Protein AF-0000000067029270 (afdb_homodimer)

InterPro domains:
  IPR000101 Gamma-glutamyltranspeptidase [PTHR11686] (20-562)
  IPR029055 Nucleophile aminohydrolases, N-terminal [SSF56235] (19-559)
  IPR043137 Gamma-glutamyltranspeptidase, small subunit, C-terminal domain [G3DSA:3.60.20.40] (369-568)
  IPR043138 Gamma-glutamyltranspeptidase, large subunit [G3DSA:1.10.246.130] (261-366)

Foldseek 3Di:
DAPQPPVQFFDFDDFDPFDKDWFFFKWKFWLFAVLLVLLQVCLVLVKAQLLSVLLSLCQCCVQVVQWFHQQFWKKKWWADLVVLAIKIWGQGFFAAQPDDQAVCVVPLLLLFAALQLFTAHRHVQSSVVSCVPPIDVSDALLSSNVVSLVLLAVFHFHFQQNQVLQQVCFVVLLVDPQSCLQQDPVVRGGDHGGDTRRLNLQSVLSVVCSPDPCNLCCCLPHPVLVLVQVVSVVTPYDHHSCSSNPDDIDMDRHFQWAQPLAPQKIKTWHAPLELQLLLVLLSNLLSVVFYAAPALCCVGRPLQSVLSSQLSQQLSLLCNLQAFFCVQRVVNRVSSNVSSDPVVSVVSNVLRDLADDPLVSSPHPLADFQWWFRKMWMWIAHSSQMIMTMIGGLTGRLANSGARPRRRRRHHSQSSRAAHAPDADPQGGGHRPNRGHDGGTGGRFHWNFMWMARNVSSHTFKGKFWHGTVCGSQLGNQLVNSCRRNVDASSVSNSGWTFHDSSPPQATETEPSPRPVSVVCCCVRHVHHYDYDPLHGTKMWMWGADPVRIIITTTHCSSRNSIDMHDD/DACQPPVQFFDFDDFDPFDKDWFFFKWKFWLFAVLLVLLQVCLVLVKAQLLSVLLSLCQCCVQVVQWFHQQFWKKKWWADLVVLAIKIWGQGFFAAQPDDQAPCVPPLLLLFAALQLFTAHRHVQSSVVSCVPPIDVSDALLSSNVVSLVLLAVFHFHFQQNQVLQQVCFVVLLVDPQNCLQQDPVVRGGDHGGDTRRLNLQSVLSVVCSPDPDNLCCCLPHDVLVLVQVVSVVTPYDHHSCSSNPDDIDMDRHFQWAQPLAPQKIKTWHAPLELQLLLVLLSSLLSVVFYAAPALCCVGRPLQSVLSSQLSQQLSLLCNLQAFFCVQRVVNRVSSNVSSDPVVSVVSNVLRDLADDPLVSSPHDLADFQWWFRKMWMWIAHSSQMIMIMIGGLTGRLANSGARPRRRRRHHSQSSRAAHAPDADPQGGGHRPNRGHDGGTGGRFHWNFMWMARNVSSHTFKGKFWHGTVCGSQLGNQLVNSCRRHVDDSSVSNSGWTFHDSSPPQATETEPSPRPVSVVCCCPRHVHHYDYDPLHGTKMWMWGADPVRIIITTTHCSSRNSIDMHDD

Nearest PDB structures (foldseek):
  2e0w-assembly1_A  TM=8.957E-01  e=1.483E-41  Escherichia coli K-12
  4y23-assembly1_A  TM=8.774E-01  e=9.372E-40  Bacillus licheniformis
  2i3o-assembly2_C  TM=8.780E-01  e=7.517E-32  Thermoplasma acidophilum
  2nlz-assembly1_A  TM=8.858E-01  e=1.171E-30  Halalkalibacterium halodurans
  2i3o-assembly2_D  TM=8.518E-01  e=7.932E-32  Thermoplasma acidophilum

Structure (mmCIF, N/CA/C/O backbone):
data_AF-0000000067029270-model_v1
#
loop_
_entity.id
_entity.type
_entity.pdbx_description
1 polymer 'Gamma-glutamyltranspeptidase 1'
#
loop_
_atom_site.group_PDB
_atom_site.id
_atom_site.type_symbol
_atom_site.label_atom_id
_atom_site.label_alt_id
_atom_site.label_comp_id
_atom_site.label_asym_id
_atom_site.label_entity_id
_atom_site.label_seq_id
_atom_site.pdbx_PDB_ins_code
_atom_site.Cartn_x
_atom_site.Cartn_y
_atom_site.Cartn_z
_atom_site.occupancy
_atom_site.B_iso_or_equiv
_atom_site.auth_seq_id
_atom_site.auth_comp_id
_atom_site.auth_asym_id
_atom_site.auth_atom_id
_atom_site.pdbx_PDB_model_num
ATOM 1 N N . MET A 1 1 ? -2.674 31.812 -30.766 1 21.86 1 MET A N 1
ATOM 2 C CA . MET A 1 1 ? -3.697 30.766 -30.719 1 21.86 1 MET A CA 1
ATOM 3 C C . MET A 1 1 ? -3.242 29.594 -29.859 1 21.86 1 MET A C 1
ATOM 5 O O . MET A 1 1 ? -2.211 28.984 -30.125 1 21.86 1 MET A O 1
ATOM 9 N N . VAL A 1 2 ? -3.604 29.578 -28.578 1 36.03 2 VAL A N 1
ATOM 10 C CA . VAL A 1 2 ? -3.303 28.578 -27.562 1 36.03 2 VAL A CA 1
ATOM 11 C C . VAL A 1 2 ? -3.686 27.188 -28.094 1 36.03 2 VAL A C 1
ATOM 13 O O . VAL A 1 2 ? -4.801 26.984 -28.562 1 36.03 2 VAL A O 1
ATOM 16 N N . GLN A 1 3 ? -2.807 26.406 -28.375 1 36.28 3 GLN A N 1
ATOM 17 C CA . GLN A 1 3 ? -3.107 25.047 -28.844 1 36.28 3 GLN A CA 1
ATOM 18 C C . GLN A 1 3 ? -3.957 24.297 -27.812 1 36.28 3 GLN A C 1
ATOM 20 O O . GLN A 1 3 ? -3.479 23.969 -26.734 1 36.28 3 GLN A O 1
ATOM 25 N N . GLN A 1 4 ? -5.168 24.734 -27.547 1 43.62 4 GLN A N 1
ATOM 26 C CA . GLN A 1 4 ? -6.145 23.891 -26.875 1 43.62 4 GLN A CA 1
ATOM 27 C C . GLN A 1 4 ? -6.348 22.578 -27.625 1 43.62 4 GLN A C 1
ATOM 29 O O . GLN A 1 4 ? -6.191 22.516 -28.844 1 43.62 4 GLN A O 1
ATOM 34 N N . ASP A 1 5 ? -6.367 21.594 -26.812 1 54.34 5 ASP A N 1
ATOM 35 C CA . ASP A 1 5 ? -6.773 20.359 -27.484 1 54.34 5 ASP A CA 1
ATOM 36 C C . ASP A 1 5 ? -8.078 20.547 -28.25 1 54.34 5 ASP A C 1
ATOM 38 O O . ASP A 1 5 ? -8.812 21.516 -28 1 54.34 5 ASP A O 1
ATOM 42 N N . THR A 1 6 ? -8.344 19.844 -29.219 1 51.47 6 THR A N 1
ATOM 43 C CA . THR A 1 6 ? -9.469 19.969 -30.141 1 51.47 6 THR A CA 1
ATOM 44 C C . THR A 1 6 ? -10.781 20.109 -29.375 1 51.47 6 THR A C 1
ATOM 46 O O . THR A 1 6 ? -11.719 20.75 -29.844 1 51.47 6 THR A O 1
ATOM 49 N N . ASP A 1 7 ? -10.789 19.672 -28.109 1 62.06 7 ASP A N 1
ATOM 50 C CA . ASP A 1 7 ? -12.07 19.75 -27.406 1 62.06 7 ASP A CA 1
ATOM 51 C C . ASP A 1 7 ? -12.078 20.906 -26.422 1 62.06 7 ASP A C 1
ATOM 53 O O . ASP A 1 7 ? -12.984 21 -25.578 1 62.06 7 ASP A O 1
ATOM 57 N N . GLY A 1 8 ? -11.109 21.812 -26.453 1 69.69 8 GLY A N 1
ATOM 58 C CA . GLY A 1 8 ? -11.086 22.984 -25.594 1 69.69 8 GLY A CA 1
ATOM 59 C C . GLY A 1 8 ? -10.453 22.719 -24.25 1 69.69 8 GLY A C 1
ATOM 60 O O . GLY A 1 8 ? -10.414 23.609 -23.391 1 69.69 8 GLY A O 1
ATOM 61 N N . THR A 1 9 ? -10.008 21.5 -24.094 1 76.94 9 THR A N 1
ATOM 62 C CA . THR A 1 9 ? -9.344 21.172 -22.828 1 76.94 9 THR A CA 1
ATOM 63 C C . THR A 1 9 ? -7.852 21.484 -22.906 1 76.94 9 THR A C 1
ATOM 65 O O . THR A 1 9 ? -7.227 21.328 -23.953 1 76.94 9 THR A O 1
ATOM 68 N N . TYR A 1 10 ? -7.391 22.125 -21.688 1 90.44 10 TYR A N 1
ATOM 69 C CA . TYR A 1 10 ? -5.953 22.344 -21.594 1 90.44 10 TYR A CA 1
ATOM 70 C C . TYR A 1 10 ? -5.207 21.031 -21.406 1 90.44 10 TYR A C 1
ATOM 72 O O . TYR A 1 10 ? -5.82 20 -21.172 1 90.44 10 TYR A O 1
ATOM 80 N N . LYS A 1 11 ? -3.904 21.078 -21.703 1 85.81 11 LYS A N 1
ATOM 81 C CA . LYS A 1 11 ? -3.07 19.891 -21.531 1 85.81 11 LYS A CA 1
ATOM 82 C C . LYS A 1 11 ? -2.631 19.734 -20.078 1 85.81 11 LYS A C 1
ATOM 84 O O . LYS A 1 11 ? -1.578 20.234 -19.672 1 85.81 11 LYS A O 1
ATOM 89 N N . TRP A 1 12 ? -3.398 19.016 -19.281 1 89.88 12 TRP A N 1
ATOM 90 C CA . TRP A 1 12 ? -3.082 18.766 -17.891 1 89.88 12 TRP A CA 1
ATOM 91 C C . TRP A 1 12 ? -2.158 17.562 -17.734 1 89.88 12 TRP A C 1
ATOM 93 O O . TRP A 1 12 ? -2.053 16.734 -18.656 1 89.88 12 TRP A O 1
ATOM 103 N N . ALA A 1 13 ? -1.512 17.438 -16.641 1 85.12 13 ALA A N 1
ATOM 104 C CA . ALA A 1 13 ? -0.666 16.281 -16.359 1 85.12 13 ALA A CA 1
ATOM 105 C C . ALA A 1 13 ? -1.507 15.016 -16.172 1 85.12 13 ALA A C 1
ATOM 107 O O . ALA A 1 13 ? -2.619 15.078 -15.641 1 85.12 13 ALA A O 1
ATOM 108 N N . PRO A 1 14 ? -0.957 13.859 -16.625 1 83.44 14 PRO A N 1
ATOM 109 C CA . PRO A 1 14 ? -1.654 12.602 -16.359 1 83.44 14 PRO A CA 1
ATOM 110 C C . PRO A 1 14 ? -1.706 12.25 -14.875 1 83.44 14 PRO A C 1
ATOM 112 O O . PRO A 1 14 ? -0.956 12.82 -14.078 1 83.44 14 PRO A O 1
ATOM 115 N N . PRO A 1 15 ? -2.605 11.344 -14.531 1 83.62 15 PRO A N 1
ATOM 116 C CA . PRO A 1 15 ? -2.676 10.906 -13.133 1 83.62 15 PRO A CA 1
ATOM 117 C C . PRO A 1 15 ? -1.371 10.289 -12.641 1 83.62 15 PRO A C 1
ATOM 119 O O . PRO A 1 15 ? -0.648 9.656 -13.422 1 83.62 15 PRO A O 1
ATOM 122 N N . SER A 1 16 ? -1.121 10.484 -11.406 1 88.88 16 SER A N 1
ATOM 123 C CA . SER A 1 16 ? 0.044 9.867 -10.781 1 88.88 16 SER A CA 1
ATOM 124 C C . SER A 1 16 ? -0.149 8.359 -10.617 1 88.88 16 SER A C 1
ATOM 126 O O . SER A 1 16 ? -1.206 7.824 -10.961 1 88.88 16 SER A O 1
ATOM 128 N N . ASN A 1 17 ? 0.905 7.703 -10.109 1 86.88 17 ASN A N 1
ATOM 129 C CA . ASN A 1 17 ? 0.841 6.27 -9.844 1 86.88 17 ASN A CA 1
ATOM 130 C C . ASN A 1 17 ? 0.479 5.992 -8.383 1 86.88 17 ASN A C 1
ATOM 132 O O . ASN A 1 17 ? 0.71 4.891 -7.883 1 86.88 17 ASN A O 1
ATOM 136 N N . SER A 1 18 ? -0.087 7.043 -7.754 1 89.44 18 SER A N 1
ATOM 137 C CA . SER A 1 18 ? -0.471 6.84 -6.359 1 89.44 18 SER A CA 1
ATOM 138 C C . SER A 1 18 ? -1.625 5.848 -6.242 1 89.44 18 SER A C 1
ATOM 140 O O . SER A 1 18 ? -2.355 5.621 -7.211 1 89.44 18 SER A O 1
ATOM 142 N N . TYR A 1 19 ? -1.754 5.309 -5.062 1 90.44 19 TYR A N 1
ATOM 143 C CA . TYR A 1 19 ? -2.75 4.277 -4.793 1 90.44 19 TYR A CA 1
ATOM 144 C C . TYR A 1 19 ? -4.055 4.895 -4.305 1 90.44 19 TYR A C 1
ATOM 146 O O . TYR A 1 19 ? -4.07 5.629 -3.314 1 90.44 19 TYR A O 1
ATOM 154 N N . MET A 1 20 ? -5.117 4.742 -4.98 1 94.12 20 MET A N 1
ATOM 155 C CA . MET A 1 20 ? -6.434 4.992 -4.391 1 94.12 20 MET A CA 1
ATOM 156 C C . MET A 1 20 ? -7.055 3.693 -3.889 1 94.12 20 MET A C 1
ATOM 158 O O . MET A 1 20 ? -7.465 2.846 -4.688 1 94.12 20 MET A O 1
ATOM 162 N N . ALA A 1 21 ? -7.188 3.555 -2.652 1 96.56 21 ALA A N 1
ATOM 163 C CA . ALA A 1 21 ? -7.73 2.346 -2.041 1 96.56 21 ALA A CA 1
ATOM 164 C C . ALA A 1 21 ? -9.242 2.457 -1.856 1 96.56 21 ALA A C 1
ATOM 166 O O . ALA A 1 21 ? -9.789 3.562 -1.813 1 96.56 21 ALA A O 1
ATOM 167 N N . LYS A 1 22 ? -9.859 1.375 -1.856 1 96.44 22 LYS A N 1
ATOM 168 C CA . LYS A 1 22 ? -11.281 1.247 -1.54 1 96.44 22 LYS A CA 1
ATOM 169 C C . LYS A 1 22 ? -11.5 0.257 -0.4 1 96.44 22 LYS A C 1
ATOM 171 O O . LYS A 1 22 ? -11.047 -0.886 -0.466 1 96.44 22 LYS A O 1
ATOM 176 N N . TYR A 1 23 ? -12.117 0.685 0.65 1 97.94 23 TYR A N 1
ATOM 177 C CA . TYR A 1 23 ? -12.422 -0.152 1.805 1 97.94 23 TYR A CA 1
ATOM 178 C C . TYR A 1 23 ? -13.906 -0.086 2.146 1 97.94 23 TYR A C 1
ATOM 180 O O . TYR A 1 23 ? -14.648 0.72 1.576 1 97.94 23 TYR A O 1
ATOM 188 N N . LYS A 1 24 ? -14.336 -0.921 3.143 1 97.5 24 LYS A N 1
ATOM 189 C CA . LYS A 1 24 ? -15.75 -0.97 3.488 1 97.5 24 LYS A CA 1
ATOM 190 C C . LYS A 1 24 ? -15.984 -0.525 4.93 1 97.5 24 LYS A C 1
ATOM 192 O O . LYS A 1 24 ? -17.047 -0.009 5.262 1 97.5 24 LYS A O 1
ATOM 197 N N . ARG A 1 25 ? -14.938 -0.684 5.785 1 97.88 25 ARG A N 1
ATOM 198 C CA . ARG A 1 25 ? -15.266 -0.567 7.199 1 97.88 25 ARG A CA 1
ATOM 199 C C . ARG A 1 25 ? -14.391 0.474 7.883 1 97.88 25 ARG A C 1
ATOM 201 O O . ARG A 1 25 ? -14.852 1.216 8.75 1 97.88 25 ARG A O 1
ATOM 208 N N . ALA A 1 26 ? -13.156 0.494 7.621 1 98.62 26 ALA A N 1
ATOM 209 C CA . ALA A 1 26 ? -12.195 1.379 8.273 1 98.62 26 ALA A CA 1
ATOM 210 C C . ALA A 1 26 ? -11.047 1.724 7.328 1 98.62 26 ALA A C 1
ATOM 212 O O . ALA A 1 26 ? -10.734 0.961 6.41 1 98.62 26 ALA A O 1
ATOM 213 N N . ALA A 1 27 ? -10.461 2.844 7.582 1 98.75 27 ALA A N 1
ATOM 214 C CA . ALA A 1 27 ? -9.375 3.289 6.719 1 98.75 27 ALA A CA 1
ATOM 215 C C . ALA A 1 27 ? -8.469 4.285 7.441 1 98.75 27 ALA A C 1
ATOM 217 O O . ALA A 1 27 ? -8.914 4.996 8.344 1 98.75 27 ALA A O 1
ATOM 218 N N . ILE A 1 28 ? -7.258 4.309 7.023 1 98.81 28 ILE A N 1
ATOM 219 C CA . ILE A 1 28 ? -6.285 5.266 7.539 1 98.81 28 ILE A CA 1
ATOM 220 C C . ILE A 1 28 ? -5.273 5.609 6.449 1 98.81 28 ILE A C 1
ATOM 222 O O . ILE A 1 28 ? -4.914 4.754 5.637 1 98.81 28 ILE A O 1
ATOM 226 N N . THR A 1 29 ? -4.895 6.801 6.348 1 98.75 29 THR A N 1
ATOM 227 C CA . THR A 1 29 ? -3.805 7.266 5.496 1 98.75 29 THR A CA 1
ATOM 228 C C . THR A 1 29 ? -2.943 8.289 6.23 1 98.75 29 THR A C 1
ATOM 230 O O . THR A 1 29 ? -3.447 9.055 7.059 1 98.75 29 THR A O 1
ATOM 233 N N . SER A 1 30 ? -1.675 8.258 6.004 1 98.38 30 SER A N 1
ATOM 234 C CA . SER A 1 30 ? -0.712 9.164 6.621 1 98.38 30 SER A CA 1
ATOM 235 C C . SER A 1 30 ? 0.415 9.516 5.656 1 98.38 30 SER A C 1
ATOM 237 O O . SER A 1 30 ? 0.453 9.008 4.531 1 98.38 30 SER A O 1
ATOM 239 N N . ASP A 1 31 ? 1.355 10.305 6.125 1 97.5 31 ASP A N 1
ATOM 240 C CA . ASP A 1 31 ? 2.447 10.828 5.312 1 97.5 31 ASP A CA 1
ATOM 241 C C . ASP A 1 31 ? 3.51 9.758 5.059 1 97.5 31 ASP A C 1
ATOM 243 O O . ASP A 1 31 ? 4.543 10.039 4.449 1 97.5 31 ASP A O 1
ATOM 247 N N . HIS A 1 32 ? 3.309 8.586 5.504 1 97.75 32 HIS A N 1
ATOM 248 C CA . HIS A 1 32 ? 4.23 7.484 5.262 1 97.75 32 HIS A CA 1
ATOM 249 C C . HIS A 1 32 ? 3.492 6.148 5.223 1 97.75 32 HIS A C 1
ATOM 251 O O . HIS A 1 32 ? 2.734 5.828 6.137 1 97.75 32 HIS A O 1
ATOM 257 N N . GLY A 1 33 ? 3.807 5.328 4.199 1 97.06 33 GLY A N 1
ATOM 258 C CA . GLY A 1 33 ? 3.09 4.078 4.012 1 97.06 33 GLY A CA 1
ATOM 259 C C . GLY A 1 33 ? 3.223 3.127 5.184 1 97.06 33 GLY A C 1
ATOM 260 O O . GLY A 1 33 ? 2.242 2.512 5.609 1 97.06 33 GLY A O 1
ATOM 261 N N . ILE A 1 34 ? 4.352 2.967 5.766 1 98.19 34 ILE A N 1
ATOM 262 C CA . ILE A 1 34 ? 4.605 2.086 6.898 1 98.19 34 ILE A CA 1
ATOM 263 C C . ILE A 1 34 ? 3.746 2.514 8.086 1 98.19 34 ILE A C 1
ATOM 265 O O . ILE A 1 34 ? 3.244 1.67 8.836 1 98.19 34 ILE A O 1
ATOM 269 N N . CYS A 1 35 ? 3.572 3.822 8.234 1 98.75 35 CYS A N 1
ATOM 270 C CA . CYS A 1 35 ? 2.797 4.34 9.359 1 98.75 35 CYS A CA 1
ATOM 271 C C . CYS A 1 35 ? 1.308 4.082 9.156 1 98.75 35 CYS A C 1
ATOM 273 O O . CYS A 1 35 ? 0.576 3.859 10.125 1 98.75 35 CYS A O 1
ATOM 275 N N . SER A 1 36 ? 0.847 4.121 7.898 1 98.56 36 SER A N 1
ATOM 276 C CA . SER A 1 36 ? -0.518 3.693 7.605 1 98.56 36 SER A CA 1
ATOM 277 C C . SER A 1 36 ? -0.715 2.217 7.934 1 98.56 36 SER A C 1
ATOM 279 O O . SER A 1 36 ? -1.764 1.824 8.453 1 98.56 36 SER A O 1
ATOM 281 N N . ASP A 1 37 ? 0.318 1.405 7.633 1 98 37 ASP A N 1
ATOM 282 C CA . ASP A 1 37 ? 0.257 -0.018 7.949 1 98 37 ASP A CA 1
ATOM 283 C C . ASP A 1 37 ? 0.122 -0.24 9.453 1 98 37 ASP A C 1
ATOM 285 O O . ASP A 1 37 ? -0.625 -1.115 9.891 1 98 37 ASP A O 1
ATOM 289 N N . PHE A 1 38 ? 0.89 0.526 10.219 1 98.62 38 PHE A N 1
ATOM 290 C CA . PHE A 1 38 ? 0.808 0.393 11.664 1 98.62 38 PHE A CA 1
ATOM 291 C C . PHE A 1 38 ? -0.587 0.75 12.164 1 98.62 38 PHE A C 1
ATOM 293 O O . PHE A 1 38 ? -1.146 0.05 13.016 1 98.62 38 PHE A O 1
ATOM 300 N N . GLY A 1 39 ? -1.114 1.86 11.633 1 98.81 39 GLY A N 1
ATOM 301 C CA . GLY A 1 39 ? -2.477 2.227 11.984 1 98.81 39 GLY A CA 1
ATOM 302 C C . GLY A 1 39 ? -3.49 1.147 11.648 1 98.81 39 GLY A C 1
ATOM 303 O O . GLY A 1 39 ? -4.379 0.85 12.445 1 98.81 39 GLY A O 1
ATOM 304 N N . ARG A 1 40 ? -3.4 0.562 10.477 1 98.44 40 ARG A N 1
ATOM 305 C CA . ARG A 1 40 ? -4.289 -0.528 10.086 1 98.44 40 ARG A CA 1
ATOM 306 C C . ARG A 1 40 ? -4.191 -1.692 11.07 1 98.44 40 ARG A C 1
ATOM 308 O O . ARG A 1 40 ? -5.203 -2.314 11.406 1 98.44 40 ARG A O 1
ATOM 315 N N . GLY A 1 41 ? -2.93 -2.037 11.406 1 98.12 41 GLY A N 1
ATOM 316 C CA . GLY A 1 41 ? -2.742 -3.111 12.367 1 98.12 41 GLY A CA 1
ATOM 317 C C . GLY A 1 41 ? -3.525 -2.908 13.648 1 98.12 41 GLY A C 1
ATOM 318 O O . GLY A 1 41 ? -4.109 -3.854 14.18 1 98.12 41 GLY A O 1
ATOM 319 N N . ILE A 1 42 ? -3.557 -1.689 14.117 1 98.75 42 ILE A N 1
ATOM 320 C CA . ILE A 1 42 ? -4.273 -1.357 15.344 1 98.75 42 ILE A CA 1
ATOM 321 C C . ILE A 1 42 ? -5.777 -1.474 15.109 1 98.75 42 ILE A C 1
ATOM 323 O O . ILE A 1 42 ? -6.512 -1.96 15.977 1 98.75 42 ILE A O 1
ATOM 327 N N . LEU A 1 43 ? -6.254 -1.003 13.953 1 98.62 43 LEU A N 1
ATOM 328 C CA . LEU A 1 43 ? -7.668 -1.131 13.617 1 98.62 43 LEU A CA 1
ATOM 329 C C . LEU A 1 43 ? -8.094 -2.596 13.602 1 98.62 43 LEU A C 1
ATOM 331 O O . LEU A 1 43 ? -9.164 -2.939 14.117 1 98.62 43 LEU A O 1
ATOM 335 N N . LEU A 1 44 ? -7.254 -3.48 13.07 1 97.56 44 LEU A N 1
ATOM 336 C CA . LEU A 1 44 ? -7.562 -4.902 12.961 1 97.56 44 LEU A CA 1
ATOM 337 C C . LEU A 1 44 ? -7.574 -5.562 14.336 1 97.56 44 LEU A C 1
ATOM 339 O O . LEU A 1 44 ? -8.25 -6.574 14.539 1 97.56 44 LEU A O 1
ATOM 343 N N . LYS A 1 45 ? -6.875 -4.977 15.281 1 97.12 45 LYS A N 1
ATOM 344 C CA . LYS A 1 45 ? -6.84 -5.488 16.656 1 97.12 45 LYS A CA 1
ATOM 345 C C . LYS A 1 45 ? -8.047 -5 17.453 1 97.12 45 LYS A C 1
ATOM 347 O O . LYS A 1 45 ? -8.172 -5.305 18.641 1 97.12 45 LYS A O 1
ATOM 352 N N . GLY A 1 46 ? -8.852 -4.164 16.844 1 97 46 GLY A N 1
ATOM 353 C CA . GLY A 1 46 ? -10.047 -3.678 17.5 1 97 46 GLY A CA 1
ATOM 354 C C . GLY A 1 46 ? -9.898 -2.271 18.047 1 97 46 GLY A C 1
ATOM 355 O O . GLY A 1 46 ? -10.797 -1.76 18.719 1 97 46 GLY A O 1
ATOM 356 N N . GLY A 1 47 ? -8.789 -1.594 17.75 1 98.5 47 GLY A N 1
ATOM 357 C CA . GLY A 1 47 ? -8.625 -0.204 18.141 1 98.5 47 GLY A CA 1
ATOM 358 C C . GLY A 1 47 ? -9.531 0.744 17.391 1 98.5 47 GLY A C 1
ATOM 359 O O . GLY A 1 47 ? -9.992 0.423 16.281 1 98.5 47 GLY A O 1
ATOM 360 N N . ASN A 1 48 ? -9.781 1.895 18 1 98.75 48 ASN A N 1
ATOM 361 C CA . ASN A 1 48 ? -10.578 2.908 17.328 1 98.75 48 ASN A CA 1
ATOM 362 C C . ASN A 1 48 ? -9.711 3.893 16.547 1 98.75 48 ASN A C 1
ATOM 364 O O . ASN A 1 48 ? -8.508 3.66 16.375 1 98.75 48 ASN A O 1
ATOM 368 N N . ALA A 1 49 ? -10.297 4.918 16.016 1 98.94 49 ALA A N 1
ATOM 369 C CA . ALA A 1 49 ? -9.602 5.898 15.188 1 98.94 49 ALA A CA 1
ATOM 370 C C . ALA A 1 49 ? -8.484 6.586 15.969 1 98.94 49 ALA A C 1
ATOM 372 O O . ALA A 1 49 ? -7.438 6.918 15.406 1 98.94 49 ALA A O 1
ATOM 373 N N . ILE A 1 50 ? -8.68 6.805 17.266 1 98.94 50 ILE A N 1
ATOM 374 C CA . ILE A 1 50 ? -7.668 7.445 18.109 1 98.94 50 ILE A CA 1
ATOM 375 C C . ILE A 1 50 ? -6.449 6.535 18.234 1 98.94 50 ILE A C 1
ATOM 377 O O . ILE A 1 50 ? -5.32 6.969 18 1 98.94 50 ILE A O 1
ATOM 381 N N . ASP A 1 51 ? -6.684 5.258 18.578 1 98.94 51 ASP A N 1
ATOM 382 C CA . ASP A 1 51 ? -5.594 4.301 18.766 1 98.94 51 ASP A CA 1
ATOM 383 C C . ASP A 1 51 ? -4.746 4.191 17.5 1 98.94 51 ASP A C 1
ATOM 385 O O . ASP A 1 51 ? -3.516 4.211 17.562 1 98.94 51 ASP A O 1
ATOM 389 N N . ALA A 1 52 ? -5.461 4.035 16.406 1 98.94 52 ALA A N 1
ATOM 390 C CA . ALA A 1 52 ? -4.777 3.875 15.125 1 98.94 52 ALA A CA 1
ATOM 391 C C . ALA A 1 52 ? -3.971 5.121 14.773 1 98.94 52 ALA A C 1
ATOM 393 O O . ALA A 1 52 ? -2.85 5.023 14.266 1 98.94 52 ALA A O 1
ATOM 394 N N . THR A 1 53 ? -4.527 6.309 14.977 1 98.94 53 THR A N 1
ATOM 395 C CA . THR A 1 53 ? -3.854 7.574 14.695 1 98.94 53 THR A CA 1
ATOM 396 C C . THR A 1 53 ? -2.584 7.711 15.523 1 98.94 53 THR A C 1
ATOM 398 O O . THR A 1 53 ? -1.543 8.125 15.016 1 98.94 53 THR A O 1
ATOM 401 N N . LEU A 1 54 ? -2.67 7.359 16.781 1 98.94 54 LEU A N 1
ATOM 402 C CA . LEU A 1 54 ? -1.512 7.473 17.656 1 98.94 54 LEU A CA 1
ATOM 403 C C . LEU A 1 54 ? -0.385 6.555 17.188 1 98.94 54 LEU A C 1
ATOM 405 O O . LEU A 1 54 ? 0.785 6.945 17.219 1 98.94 54 LEU A O 1
ATOM 409 N N . ALA A 1 55 ? -0.734 5.336 16.797 1 98.94 55 ALA A N 1
ATOM 410 C CA . ALA A 1 55 ? 0.282 4.434 16.25 1 98.94 55 ALA A CA 1
ATOM 411 C C . ALA A 1 55 ? 0.992 5.059 15.055 1 98.94 55 ALA A C 1
ATOM 413 O O . ALA A 1 55 ? 2.219 4.977 14.945 1 98.94 55 ALA A O 1
ATOM 414 N N . SER A 1 56 ? 0.223 5.645 14.219 1 98.94 56 SER A N 1
ATOM 415 C CA . SER A 1 56 ? 0.782 6.266 13.023 1 98.94 56 SER A CA 1
ATOM 416 C C . SER A 1 56 ? 1.627 7.484 13.383 1 98.94 56 SER A C 1
ATOM 418 O O . SER A 1 56 ? 2.664 7.73 12.758 1 98.94 56 SER A O 1
ATOM 420 N N . LEU A 1 57 ? 1.179 8.266 14.32 1 98.94 57 LEU A N 1
ATOM 421 C CA . LEU A 1 57 ? 1.915 9.469 14.703 1 98.94 57 LEU A CA 1
ATOM 422 C C . LEU A 1 57 ? 3.256 9.102 15.336 1 98.94 57 LEU A C 1
ATOM 424 O O . LEU A 1 57 ? 4.273 9.734 15.047 1 98.94 57 LEU A O 1
ATOM 428 N N . PHE A 1 58 ? 3.273 8.102 16.234 1 98.94 58 PHE A N 1
ATOM 429 C CA . PHE A 1 58 ? 4.551 7.629 16.766 1 98.94 58 PHE A CA 1
ATOM 430 C C . PHE A 1 58 ? 5.477 7.207 15.625 1 98.94 58 PHE A C 1
ATOM 432 O O . PHE A 1 58 ? 6.664 7.543 15.633 1 98.94 58 PHE A O 1
ATOM 439 N N . CYS A 1 59 ? 4.91 6.512 14.711 1 98.88 59 CYS A N 1
ATOM 440 C CA . CYS A 1 59 ? 5.676 6.023 13.562 1 98.88 59 CYS A CA 1
ATOM 441 C C . CYS A 1 59 ? 6.23 7.184 12.742 1 98.88 59 CYS A C 1
ATOM 443 O O . CYS A 1 59 ? 7.395 7.156 12.336 1 98.88 59 CYS A O 1
ATOM 445 N N . LEU A 1 60 ? 5.434 8.188 12.477 1 98.75 60 LEU A N 1
ATOM 446 C CA . LEU A 1 60 ? 5.863 9.344 11.695 1 98.75 60 LEU A CA 1
ATOM 447 C C . LEU A 1 60 ? 7.02 10.062 12.383 1 98.75 60 LEU A C 1
ATOM 449 O O . LEU A 1 60 ? 7.902 10.609 11.711 1 98.75 60 LEU A O 1
ATOM 453 N N . GLY A 1 61 ? 7.027 10.031 13.688 1 98.5 61 GLY A N 1
ATOM 454 C CA . GLY A 1 61 ? 8.148 10.609 14.414 1 98.5 61 GLY A CA 1
ATOM 455 C C . GLY A 1 61 ? 9.469 9.93 14.117 1 98.5 61 GLY A C 1
ATOM 456 O O . GLY A 1 61 ? 10.531 10.555 14.227 1 98.5 61 GLY A O 1
ATOM 457 N N . ALA A 1 62 ? 9.375 8.695 13.75 1 98.56 62 ALA A N 1
ATOM 458 C CA . ALA A 1 62 ? 10.578 7.93 13.422 1 98.56 62 ALA A CA 1
ATOM 459 C C . ALA A 1 62 ? 10.891 8.016 11.93 1 98.56 62 ALA A C 1
ATOM 461 O O . ALA A 1 62 ? 12.047 8.188 11.547 1 98.56 62 ALA A O 1
ATOM 462 N N . THR A 1 63 ? 9.875 7.949 11.102 1 98.25 63 THR A N 1
ATOM 463 C CA . THR A 1 63 ? 10.078 7.84 9.656 1 98.25 63 THR A CA 1
ATOM 464 C C . THR A 1 63 ? 10.227 9.219 9.023 1 98.25 63 THR A C 1
ATOM 466 O O . THR A 1 63 ? 10.898 9.375 8 1 98.25 63 THR A O 1
ATOM 469 N N . ASN A 1 64 ? 9.523 10.172 9.617 1 97.56 64 ASN A N 1
ATOM 470 C CA . ASN A 1 64 ? 9.594 11.555 9.164 1 97.56 64 ASN A CA 1
ATOM 471 C C . ASN A 1 64 ? 10.102 12.484 10.258 1 97.56 64 ASN A C 1
ATOM 473 O O . ASN A 1 64 ? 9.461 13.477 10.594 1 97.56 64 ASN A O 1
ATOM 477 N N . PRO A 1 65 ? 11.305 12.211 10.664 1 97.75 65 PRO A N 1
ATOM 478 C CA . PRO A 1 65 ? 11.812 13.023 11.773 1 97.75 65 PRO A CA 1
ATOM 479 C C . PRO A 1 65 ? 12.008 14.484 11.398 1 97.75 65 PRO A C 1
ATOM 481 O O . PRO A 1 65 ? 12.039 15.359 12.266 1 97.75 65 PRO A O 1
ATOM 484 N N . GLN A 1 66 ? 12.133 14.758 10.141 1 96.94 66 GLN A N 1
ATOM 485 C CA . GLN A 1 66 ? 12.305 16.125 9.68 1 96.94 66 GLN A CA 1
ATOM 486 C C . GLN A 1 66 ? 11.023 16.938 9.844 1 96.94 66 GLN A C 1
ATOM 488 O O . GLN A 1 66 ? 11.047 18.172 9.758 1 96.94 66 GLN A O 1
ATOM 493 N N . SER A 1 67 ? 9.945 16.281 10.117 1 97.12 67 SER A N 1
ATOM 494 C CA . SER A 1 67 ? 8.672 17 10.047 1 97.12 67 SER A CA 1
ATOM 495 C C . SER A 1 67 ? 7.918 16.906 11.367 1 97.12 67 SER A C 1
ATOM 497 O O . SER A 1 67 ? 7.07 17.75 11.656 1 97.12 67 SER A O 1
ATOM 499 N N . SER A 1 68 ? 8.117 15.797 12.086 1 97.88 68 SER A N 1
ATOM 500 C CA . SER A 1 68 ? 7.289 15.586 13.273 1 97.88 68 SER A CA 1
ATOM 501 C C . SER A 1 68 ? 7.969 14.633 14.258 1 97.88 68 SER A C 1
ATOM 503 O O . SER A 1 68 ? 8.961 13.992 13.914 1 97.88 68 SER A O 1
ATOM 505 N N . GLY A 1 69 ? 7.402 14.609 15.508 1 98.38 69 GLY A N 1
ATOM 506 C CA . GLY A 1 69 ? 7.914 13.727 16.531 1 98.38 69 GLY A CA 1
ATOM 507 C C . GLY A 1 69 ? 7.684 14.25 17.938 1 98.38 69 GLY A C 1
ATOM 508 O O . GLY A 1 69 ? 7.09 15.32 18.125 1 98.38 69 GLY A O 1
ATOM 509 N N . LEU A 1 70 ? 8.266 13.578 18.875 1 98.75 70 LEU A N 1
ATOM 510 C CA . LEU A 1 70 ? 8.008 13.82 20.281 1 98.75 70 LEU A CA 1
ATOM 511 C C . LEU A 1 70 ? 8.484 15.211 20.703 1 98.75 70 LEU A C 1
ATOM 513 O O . LEU A 1 70 ? 8.023 15.75 21.703 1 98.75 70 LEU A O 1
ATOM 517 N N . GLY A 1 71 ? 9.398 15.781 19.953 1 98.75 71 GLY A N 1
ATOM 518 C CA . GLY A 1 71 ? 9.914 17.094 20.281 1 98.75 71 GLY A CA 1
ATOM 519 C C . GLY A 1 71 ? 9 18.219 19.844 1 98.75 71 GLY A C 1
ATOM 520 O O . GLY A 1 71 ? 9.258 19.391 20.141 1 98.75 71 GLY A O 1
ATOM 521 N N . GLY A 1 72 ? 7.922 17.891 19.188 1 98.5 72 GLY A N 1
ATOM 522 C CA . GLY A 1 72 ? 7.023 18.891 18.641 1 98.5 72 GLY A CA 1
ATOM 523 C C . GLY A 1 72 ? 5.66 18.891 19.297 1 98.5 72 GLY A C 1
ATOM 524 O O . GLY A 1 72 ? 5.551 18.766 20.516 1 98.5 72 GLY A O 1
ATOM 525 N N . GLY A 1 73 ? 4.68 19.219 18.484 1 98.56 73 GLY A N 1
ATOM 526 C CA . GLY A 1 73 ? 3.283 19.281 18.891 1 98.56 73 GLY A CA 1
ATOM 527 C C . GLY A 1 73 ? 2.33 18.984 17.734 1 98.56 73 GLY A C 1
ATOM 528 O O . GLY A 1 73 ? 2.758 18.828 16.594 1 98.56 73 GLY A O 1
ATOM 529 N N . PHE A 1 74 ? 1.075 18.812 18.109 1 98.75 74 PHE A N 1
ATOM 530 C CA . PHE A 1 74 ? 0.078 18.5 17.094 1 98.75 74 PHE A CA 1
ATOM 531 C C . PHE A 1 74 ? -1.265 19.141 17.438 1 98.75 74 PHE A C 1
ATOM 533 O O . PHE A 1 74 ? -1.462 19.609 18.562 1 98.75 74 PHE A O 1
ATOM 540 N N . ILE A 1 75 ? -2.123 19.266 16.453 1 98.81 75 ILE A N 1
ATOM 541 C CA . ILE A 1 75 ? -3.537 19.594 16.594 1 98.81 75 ILE A CA 1
ATOM 542 C C . ILE A 1 75 ? -4.391 18.484 15.977 1 98.81 75 ILE A C 1
ATOM 544 O O . ILE A 1 75 ? -4.078 17.984 14.898 1 98.81 75 ILE A O 1
ATOM 548 N N . MET A 1 76 ? -5.445 18.125 16.719 1 98.81 76 MET A N 1
ATOM 549 C CA . MET A 1 76 ? -6.23 16.938 16.359 1 98.81 76 MET A CA 1
ATOM 550 C C . MET A 1 76 ? -7.723 17.25 16.422 1 98.81 76 MET A C 1
ATOM 552 O O . MET A 1 76 ? -8.195 17.844 17.391 1 98.81 76 MET A O 1
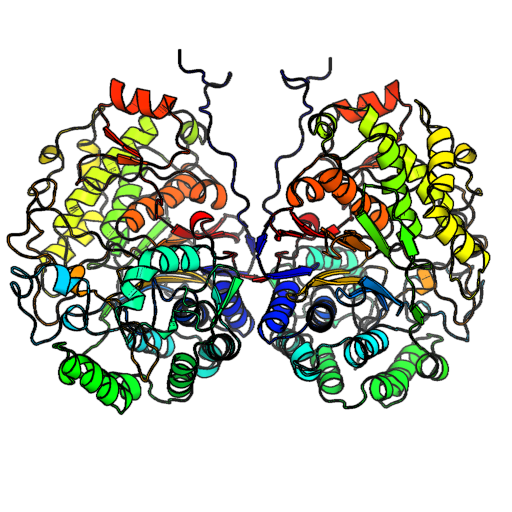ATOM 556 N N . THR A 1 77 ? -8.422 16.906 15.359 1 98.94 77 THR A N 1
ATOM 557 C CA . THR A 1 77 ? -9.883 16.906 15.344 1 98.94 77 THR A CA 1
ATOM 558 C C . THR A 1 77 ? -10.422 15.484 15.516 1 98.94 77 THR A C 1
ATOM 560 O O . THR A 1 77 ? -10.031 14.578 14.789 1 98.94 77 THR A O 1
ATOM 563 N N . ILE A 1 78 ? -11.328 15.305 16.5 1 98.88 78 ILE A N 1
ATOM 564 C CA . ILE A 1 78 ? -11.938 14.016 16.797 1 98.88 78 ILE A CA 1
ATOM 565 C C . ILE A 1 78 ? -13.445 14.094 16.562 1 98.88 78 ILE A C 1
ATOM 567 O O . ILE A 1 78 ? -14.141 14.883 17.219 1 98.88 78 ILE A O 1
ATOM 571 N N . TYR A 1 79 ? -13.945 13.32 15.656 1 98.88 79 TYR A N 1
ATOM 572 C CA . TYR A 1 79 ? -15.383 13.203 15.461 1 98.88 79 TYR A CA 1
ATOM 573 C C . TYR A 1 79 ? -15.922 11.938 16.125 1 98.88 79 TYR A C 1
ATOM 575 O O . TYR A 1 79 ? -15.43 10.836 15.852 1 98.88 79 TYR A O 1
ATOM 583 N N . ASN A 1 80 ? -16.891 12.125 16.953 1 97.94 80 ASN A N 1
ATOM 584 C CA . ASN A 1 80 ? -17.594 11.031 17.609 1 97.94 80 ASN A CA 1
ATOM 585 C C . ASN A 1 80 ? -18.953 10.781 16.969 1 97.94 80 ASN A C 1
ATOM 587 O O . ASN A 1 80 ? -19.859 11.609 17.062 1 97.94 80 ASN A O 1
ATOM 591 N N . SER A 1 81 ? -19.078 9.641 16.391 1 96.69 81 SER A N 1
ATOM 592 C CA . SER A 1 81 ? -20.281 9.336 15.617 1 96.69 81 SER A CA 1
ATOM 593 C C . SER A 1 81 ? -21.5 9.164 16.531 1 96.69 81 SER A C 1
ATOM 595 O O . SER A 1 81 ? -22.641 9.352 16.109 1 96.69 81 SER A O 1
ATOM 597 N N . THR A 1 82 ? -21.312 8.789 17.75 1 95.69 82 THR A N 1
ATOM 598 C CA . THR A 1 82 ? -22.406 8.586 18.703 1 95.69 82 THR A CA 1
ATOM 599 C C . THR A 1 82 ? -23.016 9.93 19.109 1 95.69 82 THR A C 1
ATOM 601 O O . THR A 1 82 ? -24.234 10.086 19.125 1 95.69 82 THR A O 1
ATOM 604 N N . THR A 1 83 ? -22.156 10.867 19.422 1 94.94 83 THR A N 1
ATOM 605 C CA . THR A 1 83 ? -22.641 12.156 19.891 1 94.94 83 THR A CA 1
ATOM 606 C C . THR A 1 83 ? -22.828 13.125 18.719 1 94.94 83 THR A C 1
ATOM 608 O O . THR A 1 83 ? -23.469 14.164 18.859 1 94.94 83 THR A O 1
ATOM 611 N N . LYS A 1 84 ? -22.25 12.797 17.594 1 95.25 84 LYS A N 1
ATOM 612 C CA . LYS A 1 84 ? -22.25 13.641 16.406 1 95.25 84 LYS A CA 1
ATOM 613 C C . LYS A 1 84 ? -21.641 15.008 16.703 1 95.25 84 LYS A C 1
ATOM 615 O O . LYS A 1 84 ? -22.219 16.031 16.344 1 95.25 84 LYS A O 1
ATOM 620 N N . ARG A 1 85 ? -20.531 14.914 17.375 1 95.44 85 ARG A N 1
ATOM 621 C CA . ARG A 1 85 ? -19.812 16.125 17.734 1 95.44 85 ARG A CA 1
ATOM 622 C C . ARG A 1 85 ? -18.312 15.961 17.5 1 95.44 85 ARG A C 1
ATOM 624 O O . ARG A 1 85 ? -17.797 14.836 17.5 1 95.44 85 ARG A O 1
ATOM 631 N N . CYS A 1 86 ? -17.672 17.141 17.312 1 98.19 86 CYS A N 1
ATOM 632 C CA . CYS A 1 86 ? -16.219 17.172 17.172 1 98.19 86 CYS A CA 1
ATOM 633 C C . CYS A 1 86 ? -15.562 17.766 18.422 1 98.19 86 CYS A C 1
ATOM 635 O O . CYS A 1 86 ? -16.031 18.766 18.953 1 98.19 86 CYS A O 1
ATOM 637 N N . ASN A 1 87 ? -14.539 17.109 18.859 1 98.19 87 ASN A N 1
ATOM 638 C CA . ASN A 1 87 ? -13.641 17.609 19.891 1 98.19 87 ASN A CA 1
ATOM 639 C C . ASN A 1 87 ? -12.25 17.906 19.344 1 98.19 87 ASN A C 1
ATOM 641 O O . ASN A 1 87 ? -11.867 17.359 18.297 1 98.19 87 ASN A O 1
ATOM 645 N N . ILE A 1 88 ? -11.594 18.812 20.078 1 98.69 88 ILE A N 1
ATOM 646 C CA . ILE A 1 88 ? -10.273 19.203 19.609 1 98.69 88 ILE A CA 1
ATOM 647 C C . ILE A 1 88 ? -9.242 18.953 20.719 1 98.69 88 ILE A C 1
ATOM 649 O O . ILE A 1 88 ? -9.508 19.219 21.891 1 98.69 88 ILE A O 1
ATOM 653 N N . ILE A 1 89 ? -8.117 18.406 20.328 1 98.81 89 ILE A N 1
ATOM 654 C CA . ILE A 1 89 ? -6.93 18.422 21.172 1 98.81 89 ILE A CA 1
ATOM 655 C C . ILE A 1 89 ? -5.863 19.312 20.531 1 98.81 89 ILE A C 1
ATOM 657 O O . ILE A 1 89 ? -5.414 19.047 19.422 1 98.81 89 ILE A O 1
ATOM 661 N N . ASP A 1 90 ? -5.531 20.406 21.203 1 98.69 90 ASP A N 1
ATOM 662 C CA . ASP A 1 90 ? -4.445 21.297 20.812 1 98.69 90 ASP A CA 1
ATOM 663 C C . ASP A 1 90 ? -3.223 21.094 21.703 1 98.69 90 ASP A C 1
ATOM 665 O O . ASP A 1 90 ? -3.156 21.641 22.797 1 98.69 90 ASP A O 1
ATOM 669 N N . ALA A 1 91 ? -2.297 20.344 21.172 1 98.69 91 ALA A N 1
ATOM 670 C CA . ALA A 1 91 ? -1.045 20.078 21.875 1 98.69 91 ALA A CA 1
ATOM 671 C C . ALA A 1 91 ? 0.114 20.844 21.25 1 98.69 91 ALA A C 1
ATOM 673 O O . ALA A 1 91 ? 1.253 20.375 21.25 1 98.69 91 ALA A O 1
ATOM 674 N N . ARG A 1 92 ? -0.165 21.953 20.641 1 97.75 92 ARG A N 1
ATOM 675 C CA . ARG A 1 92 ? 0.845 22.828 20.047 1 97.75 92 ARG A CA 1
ATOM 676 C C . ARG A 1 92 ? 1.812 23.344 21.109 1 97.75 92 ARG A C 1
ATOM 678 O O . ARG A 1 92 ? 1.42 23.578 22.266 1 97.75 92 ARG A O 1
ATOM 685 N N . GLU A 1 93 ? 2.994 23.594 20.766 1 98.25 93 GLU A N 1
ATOM 686 C CA . GLU A 1 93 ? 4.059 24.031 21.656 1 98.25 93 GLU A CA 1
ATOM 687 C C . GLU A 1 93 ? 3.781 25.422 22.219 1 98.25 93 GLU A C 1
ATOM 689 O O . GLU A 1 93 ? 3.109 26.234 21.594 1 98.25 93 GLU A O 1
ATOM 694 N N . THR A 1 94 ? 4.348 25.719 23.375 1 98.5 94 THR A N 1
ATOM 695 C CA . THR A 1 94 ? 4.176 27.016 24.016 1 98.5 94 THR A CA 1
ATOM 696 C C . THR A 1 94 ? 5.527 27.703 24.203 1 98.5 94 THR A C 1
ATOM 698 O O . THR A 1 94 ? 6.547 27.031 24.406 1 98.5 94 THR A O 1
ATOM 701 N N . ALA A 1 95 ? 5.492 28.984 24.172 1 98.56 95 ALA A N 1
ATOM 702 C CA . ALA A 1 95 ? 6.703 29.75 24.453 1 98.56 95 ALA A CA 1
ATOM 703 C C . ALA A 1 95 ? 7.137 29.594 25.906 1 98.56 95 ALA A C 1
ATOM 705 O O . ALA A 1 95 ? 6.309 29.656 26.812 1 98.56 95 ALA A O 1
ATOM 706 N N . PRO A 1 96 ? 8.438 29.406 26.125 1 98.5 96 PRO A N 1
ATOM 707 C CA . PRO A 1 96 ? 8.945 29.25 27.5 1 98.5 96 PRO A CA 1
ATOM 708 C C . PRO A 1 96 ? 8.664 30.469 28.375 1 98.5 96 PRO A C 1
ATOM 710 O O . PRO A 1 96 ? 8.531 31.578 27.859 1 98.5 96 PRO A O 1
ATOM 713 N N . LYS A 1 97 ? 8.695 30.266 29.656 1 98.06 97 LYS A N 1
ATOM 714 C CA . LYS A 1 97 ? 8.414 31.297 30.641 1 98.06 97 LYS A CA 1
ATOM 715 C C . LYS A 1 97 ? 9.406 32.469 30.516 1 98.06 97 LYS A C 1
ATOM 717 O O . LYS A 1 97 ? 9.047 33.625 30.719 1 98.06 97 LYS A O 1
ATOM 722 N N . ASN A 1 98 ? 10.625 32.156 30.125 1 97.69 98 ASN A N 1
ATOM 723 C CA . ASN A 1 98 ? 11.688 33.156 30.094 1 97.69 98 ASN A CA 1
ATOM 724 C C . ASN A 1 98 ? 11.781 33.844 28.719 1 97.69 98 ASN A C 1
ATOM 726 O O . ASN A 1 98 ? 12.727 34.562 28.438 1 97.69 98 ASN A O 1
ATOM 730 N N . SER A 1 99 ? 10.828 33.625 27.875 1 97.56 99 SER A N 1
ATOM 731 C CA . SER A 1 99 ? 10.812 34.281 26.578 1 97.56 99 SER A CA 1
ATOM 732 C C . SER A 1 99 ? 10.273 35.688 26.672 1 97.56 99 SER A C 1
ATOM 734 O O . SER A 1 99 ? 9.633 36.062 27.656 1 97.56 99 SER A O 1
ATOM 736 N N . HIS A 1 100 ? 10.617 36.469 25.641 1 96.12 100 HIS A N 1
ATOM 737 C CA . HIS A 1 100 ? 10.07 37.812 25.547 1 96.12 100 HIS A CA 1
ATOM 738 C C . HIS A 1 100 ? 9.961 38.281 24.094 1 96.12 100 HIS A C 1
ATOM 740 O O . HIS A 1 100 ? 10.609 37.719 23.219 1 96.12 100 HIS A O 1
ATOM 746 N N . GLN A 1 101 ? 9.25 39.25 23.938 1 95 101 GLN A N 1
ATOM 747 C CA . GLN A 1 101 ? 8.781 39.688 22.625 1 95 101 GLN A CA 1
ATOM 748 C C . GLN A 1 101 ? 9.945 40.031 21.703 1 95 101 GLN A C 1
ATOM 750 O O . GLN A 1 101 ? 9.891 39.781 20.5 1 95 101 GLN A O 1
ATOM 755 N N . ASN A 1 102 ? 11.07 40.562 22.188 1 94.31 102 ASN A N 1
ATOM 756 C CA . ASN A 1 102 ? 12.148 41.094 21.359 1 94.31 102 ASN A CA 1
ATOM 757 C C . ASN A 1 102 ? 13.375 40.188 21.391 1 94.31 102 ASN A C 1
ATOM 759 O O . ASN A 1 102 ? 14.461 40.594 20.969 1 94.31 102 ASN A O 1
ATOM 763 N N . MET A 1 103 ? 13.234 39.062 21.812 1 94.94 103 MET A N 1
ATOM 764 C CA . MET A 1 103 ? 14.391 38.25 22.141 1 94.94 103 MET A CA 1
ATOM 765 C C . MET A 1 103 ? 15.164 37.875 20.891 1 94.94 103 MET A C 1
ATOM 767 O O . MET A 1 103 ? 16.344 37.5 20.969 1 94.94 103 MET A O 1
ATOM 771 N N . PHE A 1 104 ? 14.531 37.938 19.781 1 94.12 104 PHE A N 1
ATOM 772 C CA . PHE A 1 104 ? 15.234 37.5 18.578 1 94.12 104 PHE A CA 1
ATOM 773 C C . PHE A 1 104 ? 15.523 38.688 17.656 1 94.12 104 PHE A C 1
ATOM 775 O O . PHE A 1 104 ? 15.953 38.531 16.516 1 94.12 104 PHE A O 1
ATOM 782 N N . THR A 1 105 ? 15.305 39.906 17.984 1 91.19 105 THR A N 1
ATOM 783 C CA . THR A 1 105 ? 15.43 41.125 17.156 1 91.19 105 THR A CA 1
ATOM 784 C C . THR A 1 105 ? 16.859 41.281 16.641 1 91.19 105 THR A C 1
ATOM 786 O O . THR A 1 105 ? 17.062 41.656 15.492 1 91.19 105 THR A O 1
ATOM 789 N N . ASN A 1 106 ? 17.844 40.938 17.422 1 90.25 106 ASN A N 1
ATOM 790 C CA . ASN A 1 106 ? 19.234 41.156 17.047 1 90.25 106 ASN A CA 1
ATOM 791 C C . ASN A 1 106 ? 19.875 39.875 16.531 1 90.25 106 ASN A C 1
ATOM 793 O O . ASN A 1 106 ? 21.047 39.875 16.125 1 90.25 106 ASN A O 1
ATOM 797 N N . ASN A 1 107 ? 19.094 38.875 16.531 1 91.12 107 ASN A N 1
ATOM 798 C CA . ASN A 1 107 ? 19.594 37.594 16.047 1 91.12 107 ASN A CA 1
ATOM 799 C C . ASN A 1 107 ? 18.469 36.719 15.484 1 91.12 107 ASN A C 1
ATOM 801 O O . ASN A 1 107 ? 18.078 35.719 16.094 1 91.12 107 ASN A O 1
ATOM 805 N N . PRO A 1 108 ? 18.078 36.938 14.32 1 87.69 108 PRO A N 1
ATOM 806 C CA . PRO A 1 108 ? 16.922 36.25 13.75 1 87.69 108 PRO A CA 1
ATOM 807 C C . PRO A 1 108 ? 17.156 34.75 13.562 1 87.69 108 PRO A C 1
ATOM 809 O O . PRO A 1 108 ? 16.203 33.969 13.609 1 87.69 108 PRO A O 1
ATOM 812 N N . ASN A 1 109 ? 18.375 34.344 13.43 1 92.88 109 ASN A N 1
ATOM 813 C CA . ASN A 1 109 ? 18.672 32.938 13.211 1 92.88 109 ASN A CA 1
ATOM 814 C C . ASN A 1 109 ? 18.5 32.125 14.492 1 92.88 109 ASN A C 1
ATOM 816 O O . ASN A 1 109 ? 18.281 30.906 14.438 1 92.88 109 ASN A O 1
ATOM 820 N N . ALA A 1 110 ? 18.484 32.781 15.578 1 95.19 110 ALA A N 1
ATOM 821 C CA . ALA A 1 110 ? 18.391 32.094 16.859 1 95.19 110 ALA A CA 1
ATOM 822 C C . ALA A 1 110 ? 16.984 31.562 17.094 1 95.19 110 ALA A C 1
ATOM 824 O O . ALA A 1 110 ? 16.781 30.688 17.938 1 95.19 110 ALA A O 1
ATOM 825 N N . SER A 1 111 ? 16.016 32.062 16.359 1 94.81 111 SER A N 1
ATOM 826 C CA . SER A 1 111 ? 14.672 31.516 16.453 1 94.81 111 SER A CA 1
ATOM 827 C C . SER A 1 111 ? 14.539 30.266 15.609 1 94.81 111 SER A C 1
ATOM 829 O O . SER A 1 111 ? 13.586 29.5 15.766 1 94.81 111 SER A O 1
ATOM 831 N N . LYS A 1 112 ? 15.508 30.016 14.727 1 95.56 112 LYS A N 1
ATOM 832 C CA . LYS A 1 112 ? 15.438 28.906 13.773 1 95.56 112 LYS A CA 1
ATOM 833 C C . LYS A 1 112 ? 16.312 27.75 14.203 1 95.56 112 LYS A C 1
ATOM 835 O O . LYS A 1 112 ? 15.969 26.578 14 1 95.56 112 LYS A O 1
ATOM 840 N N . TYR A 1 113 ? 17.484 28.109 14.719 1 96.81 113 TYR A N 1
ATOM 841 C CA . TYR A 1 113 ? 18.484 27.094 14.977 1 96.81 113 TYR A CA 1
ATOM 842 C C . TYR A 1 113 ? 18.984 27.172 16.406 1 96.81 113 TYR A C 1
ATOM 844 O O . TYR A 1 113 ? 19.125 28.266 16.969 1 96.81 113 TYR A O 1
ATOM 852 N N . GLY A 1 114 ? 19.25 25.984 16.953 1 97.62 114 GLY A N 1
ATOM 853 C CA . GLY A 1 114 ? 19.812 25.922 18.281 1 97.62 114 GLY A CA 1
ATOM 854 C C . GLY A 1 114 ? 18.781 25.766 19.375 1 97.62 114 GLY A C 1
ATOM 855 O O . GLY A 1 114 ? 17.578 25.75 19.094 1 97.62 114 GLY A O 1
ATOM 856 N N . PHE A 1 115 ? 19.219 25.75 20.547 1 97.88 115 PHE A N 1
ATOM 857 C CA . PHE A 1 115 ? 18.391 25.344 21.672 1 97.88 115 PHE A CA 1
ATOM 858 C C . PHE A 1 115 ? 17.516 26.516 22.141 1 97.88 115 PHE A C 1
ATOM 860 O O . PHE A 1 115 ? 16.547 26.312 22.859 1 97.88 115 PHE A O 1
ATOM 867 N N . LEU A 1 116 ? 17.859 27.766 21.75 1 97.81 116 LEU A N 1
ATOM 868 C CA . LEU A 1 116 ? 17.047 28.922 22.062 1 97.81 116 LEU A CA 1
ATOM 869 C C . LEU A 1 116 ? 15.75 28.922 21.25 1 97.81 116 LEU A C 1
ATOM 871 O O . LEU A 1 116 ? 14.773 29.562 21.641 1 97.81 116 LEU A O 1
ATOM 875 N N . ALA A 1 117 ? 15.75 28.172 20.172 1 98.12 117 ALA A N 1
ATOM 876 C CA . ALA A 1 117 ? 14.625 28.141 19.25 1 98.12 117 ALA A CA 1
ATOM 877 C C . ALA A 1 117 ? 13.531 27.203 19.75 1 98.12 117 ALA A C 1
ATOM 879 O O . ALA A 1 117 ? 12.406 27.203 19.234 1 98.12 117 ALA A O 1
ATOM 880 N N . ILE A 1 118 ? 13.773 26.484 20.812 1 98.69 118 ILE A N 1
ATOM 881 C CA . ILE A 1 118 ? 12.906 25.391 21.25 1 98.69 118 ILE A CA 1
ATOM 882 C C . ILE A 1 118 ? 11.758 25.953 22.094 1 98.69 118 ILE A C 1
ATOM 884 O O . ILE A 1 118 ? 11.984 26.641 23.078 1 98.69 118 ILE A O 1
ATOM 888 N N . ALA A 1 119 ? 10.531 25.734 21.641 1 98.69 119 ALA A N 1
ATOM 889 C CA . ALA A 1 119 ? 9.344 25.922 22.484 1 98.69 119 ALA A CA 1
ATOM 890 C C . ALA A 1 119 ? 9.016 24.641 23.25 1 98.69 119 ALA A C 1
ATOM 892 O O . ALA A 1 119 ? 9.531 23.562 22.938 1 98.69 119 ALA A O 1
ATOM 893 N N . THR A 1 120 ? 8.227 24.719 24.312 1 98.81 120 THR A N 1
ATOM 894 C CA . THR A 1 120 ? 7.902 23.562 25.141 1 98.81 120 THR A CA 1
ATOM 895 C C . THR A 1 120 ? 7.148 22.516 24.328 1 98.81 120 THR A C 1
ATOM 897 O O . THR A 1 120 ? 6.051 22.781 23.828 1 98.81 120 THR A O 1
ATOM 900 N N . PRO A 1 121 ? 7.695 21.312 24.188 1 98.75 121 PRO A N 1
ATOM 901 C CA . PRO A 1 121 ? 7.031 20.281 23.375 1 98.75 121 PRO A CA 1
ATOM 902 C C . PRO A 1 121 ? 5.73 19.781 24 1 98.75 121 PRO A C 1
ATOM 904 O O . PRO A 1 121 ? 5.645 19.641 25.219 1 98.75 121 PRO A O 1
ATOM 907 N N . GLY A 1 122 ? 4.711 19.531 23.156 1 98.75 122 GLY A N 1
ATOM 908 C CA . GLY A 1 122 ? 3.418 19.109 23.672 1 98.75 122 GLY A CA 1
ATOM 909 C C . GLY A 1 122 ? 2.977 17.75 23.156 1 98.75 122 GLY A C 1
ATOM 910 O O . GLY A 1 122 ? 1.959 17.219 23.609 1 98.75 122 GLY A O 1
ATOM 911 N N . GLU A 1 123 ? 3.729 17.094 22.359 1 98.62 123 GLU A N 1
ATOM 912 C CA . GLU A 1 123 ? 3.32 15.922 21.578 1 98.62 123 GLU A CA 1
ATOM 913 C C . GLU A 1 123 ? 2.898 14.773 22.5 1 98.62 123 GLU A C 1
ATOM 915 O O . GLU A 1 123 ? 1.775 14.273 22.391 1 98.62 123 GLU A O 1
ATOM 920 N N . LEU A 1 124 ? 3.762 14.352 23.438 1 98.88 124 LEU A N 1
ATOM 921 C CA . LEU A 1 124 ? 3.504 13.164 24.234 1 98.88 124 LEU A CA 1
ATOM 922 C C . LEU A 1 124 ? 2.305 13.367 25.156 1 98.88 124 LEU A C 1
ATOM 924 O O . LEU A 1 124 ? 1.491 12.461 25.328 1 98.88 124 LEU A O 1
ATOM 928 N N . TYR A 1 125 ? 2.225 14.539 25.781 1 98.88 125 TYR A N 1
ATOM 929 C CA . TYR A 1 125 ? 1.068 14.805 26.625 1 98.88 125 TYR A CA 1
ATOM 930 C C . TYR A 1 125 ? -0.226 14.727 25.828 1 98.88 125 TYR A C 1
ATOM 932 O O . TYR A 1 125 ? -1.224 14.18 26.297 1 98.88 125 TYR A O 1
ATOM 940 N N . GLY A 1 126 ? -0.192 15.336 24.672 1 98.88 126 GLY A N 1
ATOM 941 C CA . GLY A 1 126 ? -1.357 15.242 23.797 1 98.88 126 GLY A CA 1
ATOM 942 C C . GLY A 1 126 ? -1.718 13.812 23.438 1 98.88 126 GLY A C 1
ATOM 943 O O . GLY A 1 126 ? -2.896 13.453 23.406 1 98.88 126 GLY A O 1
ATOM 944 N N . TYR A 1 127 ? -0.71 12.992 23.125 1 98.94 127 TYR A N 1
ATOM 945 C CA . TYR A 1 127 ? -0.95 11.578 22.828 1 98.94 127 TYR A CA 1
ATOM 946 C C . TYR A 1 127 ? -1.623 10.883 24 1 98.94 127 TYR A C 1
ATOM 948 O O . TYR A 1 127 ? -2.598 10.148 23.828 1 98.94 127 TYR A O 1
ATOM 956 N N . TRP A 1 128 ? -1.092 11.102 25.156 1 98.88 128 TRP A N 1
ATOM 957 C CA . TRP A 1 128 ? -1.597 10.445 26.359 1 98.88 128 TRP A CA 1
ATOM 958 C C . TRP A 1 128 ? -3.033 10.875 26.641 1 98.88 128 TRP A C 1
ATOM 960 O O . TRP A 1 128 ? -3.879 10.047 26.984 1 98.88 128 TRP A O 1
ATOM 970 N N . LEU A 1 129 ? -3.275 12.156 26.5 1 98.75 129 LEU A N 1
ATOM 971 C CA . LEU A 1 129 ? -4.625 12.68 26.672 1 98.75 129 LEU A CA 1
ATOM 972 C C . LEU A 1 129 ? -5.594 12.016 25.703 1 98.75 129 LEU A C 1
ATOM 974 O O . LEU A 1 129 ? -6.672 11.57 26.094 1 98.75 129 LEU A O 1
ATOM 978 N N . ALA A 1 130 ? -5.23 11.984 24.484 1 98.81 130 ALA A N 1
ATOM 979 C CA . ALA A 1 130 ? -6.066 11.352 23.469 1 98.81 130 ALA A CA 1
ATOM 980 C C . ALA A 1 130 ? -6.332 9.883 23.812 1 98.81 130 ALA A C 1
ATOM 982 O O . ALA A 1 130 ? -7.473 9.422 23.719 1 98.81 130 ALA A O 1
ATOM 983 N N . TYR A 1 131 ? -5.312 9.164 24.188 1 98.75 131 TYR A N 1
ATOM 984 C CA . TYR A 1 131 ? -5.402 7.742 24.5 1 98.75 131 TYR A CA 1
ATOM 985 C C . TYR A 1 131 ? -6.312 7.5 25.688 1 98.75 131 TYR A C 1
ATOM 987 O O . TYR A 1 131 ? -7.203 6.648 25.641 1 98.75 131 TYR A O 1
ATOM 995 N N . THR A 1 132 ? -6.105 8.219 26.781 1 98.56 132 THR A N 1
ATOM 996 C CA . THR A 1 132 ? -6.789 7.949 28.047 1 98.56 132 THR A CA 1
ATOM 997 C C . THR A 1 132 ? -8.25 8.391 27.969 1 98.56 132 THR A C 1
ATOM 999 O O . THR A 1 132 ? -9.133 7.723 28.516 1 98.56 132 THR A O 1
ATOM 1002 N N . LYS A 1 133 ? -8.516 9.398 27.266 1 98.12 133 LYS A N 1
ATOM 1003 C CA . LYS A 1 133 ? -9.867 9.953 27.281 1 98.12 133 LYS A CA 1
ATOM 1004 C C . LYS A 1 133 ? -10.695 9.414 26.109 1 98.12 133 LYS A C 1
ATOM 1006 O O . LYS A 1 133 ? -11.906 9.234 26.234 1 98.12 133 LYS A O 1
ATOM 1011 N N . TYR A 1 134 ? -10.039 9.172 25 1 98.25 134 TYR A N 1
ATOM 1012 C CA . TYR A 1 134 ? -10.805 8.891 23.797 1 98.25 134 TYR A CA 1
ATOM 1013 C C . TYR A 1 134 ? -10.422 7.531 23.219 1 98.25 134 TYR A C 1
ATOM 1015 O O . TYR A 1 134 ? -11.008 7.09 22.219 1 98.25 134 TYR A O 1
ATOM 1023 N N . GLY A 1 135 ? -9.484 6.828 23.688 1 98.38 135 GLY A N 1
ATOM 1024 C CA . GLY A 1 135 ? -9.078 5.516 23.219 1 98.38 135 GLY A CA 1
ATOM 1025 C C . GLY A 1 135 ? -10.172 4.473 23.312 1 98.38 135 GLY A C 1
ATOM 1026 O O . GLY A 1 135 ? -11.195 4.699 23.969 1 98.38 135 GLY A O 1
ATOM 1027 N N . SER A 1 136 ? -9.938 3.379 22.703 1 98 136 SER A N 1
ATOM 1028 C CA . SER A 1 136 ? -10.953 2.332 22.625 1 98 136 SER A CA 1
ATOM 1029 C C . SER A 1 136 ? -10.977 1.486 23.891 1 98 136 SER A C 1
ATOM 1031 O O . SER A 1 136 ? -12 0.889 24.219 1 98 136 SER A O 1
ATOM 1033 N N . GLY A 1 137 ? -9.844 1.336 24.531 1 98.06 137 GLY A N 1
ATOM 1034 C CA . GLY A 1 137 ? -9.688 0.384 25.625 1 98.06 137 GLY A CA 1
ATOM 1035 C C . GLY A 1 137 ? -9.414 -1.03 25.141 1 98.06 137 GLY A C 1
ATOM 1036 O O . GLY A 1 137 ? -9.148 -1.925 25.953 1 98.06 137 GLY A O 1
ATOM 1037 N N . ASN A 1 138 ? -9.383 -1.248 23.875 1 97.56 138 ASN A N 1
ATOM 1038 C CA . ASN A 1 138 ? -9.211 -2.586 23.312 1 97.56 138 ASN A CA 1
ATOM 1039 C C . ASN A 1 138 ? -7.746 -2.895 23.031 1 97.56 138 ASN A C 1
ATOM 1041 O O . ASN A 1 138 ? -7.379 -4.051 22.828 1 97.56 138 ASN A O 1
ATOM 1045 N N . VAL A 1 139 ? -6.941 -1.867 22.938 1 98.12 139 VAL A N 1
ATOM 1046 C CA . VAL A 1 139 ? -5.504 -2.008 22.719 1 98.12 139 VAL A CA 1
ATOM 1047 C C . VAL A 1 139 ? -4.742 -1.248 23.797 1 98.12 139 VAL A C 1
ATOM 1049 O O . VAL A 1 139 ? -5.156 -0.166 24.219 1 98.12 139 VAL A O 1
ATOM 1052 N N . THR A 1 140 ? -3.619 -1.773 24.156 1 98.56 140 THR A N 1
ATOM 1053 C CA . THR A 1 140 ? -2.854 -1.144 25.234 1 98.56 140 THR A CA 1
ATOM 1054 C C . THR A 1 140 ? -1.926 -0.068 24.672 1 98.56 140 THR A C 1
ATOM 1056 O O . THR A 1 140 ? -1.612 -0.071 23.484 1 98.56 140 THR A O 1
ATOM 1059 N N . TRP A 1 141 ? -1.521 0.803 25.562 1 98.75 141 TRP A N 1
ATOM 1060 C CA . TRP A 1 141 ? -0.544 1.843 25.266 1 98.75 141 TRP A CA 1
ATOM 1061 C C . TRP A 1 141 ? 0.729 1.238 24.672 1 98.75 141 TRP A C 1
ATOM 1063 O O . TRP A 1 141 ? 1.255 1.729 23.672 1 98.75 141 TRP A O 1
ATOM 1073 N N . SER A 1 142 ? 1.168 0.144 25.203 1 98.75 142 SER A N 1
ATOM 1074 C CA . SER A 1 142 ? 2.379 -0.534 24.75 1 98.75 142 SER A CA 1
ATOM 1075 C C . SER A 1 142 ? 2.201 -1.107 23.344 1 98.75 142 SER A C 1
ATOM 1077 O O . SER A 1 142 ? 3.115 -1.043 22.516 1 98.75 142 SER A O 1
ATOM 1079 N N . GLU A 1 143 ? 1.009 -1.678 23.062 1 98.31 143 GLU A N 1
ATOM 1080 C CA . GLU A 1 143 ? 0.735 -2.25 21.75 1 98.31 143 GLU A CA 1
ATOM 1081 C C . GLU A 1 143 ? 0.763 -1.18 20.656 1 98.31 143 GLU A C 1
ATOM 1083 O O . GLU A 1 143 ? 1.171 -1.446 19.531 1 98.31 143 GLU A O 1
ATOM 1088 N N . ILE A 1 144 ? 0.359 0.019 21.016 1 98.88 144 ILE A N 1
ATOM 1089 C CA . ILE A 1 144 ? 0.307 1.133 20.078 1 98.88 144 ILE A CA 1
ATOM 1090 C C . ILE A 1 144 ? 1.725 1.551 19.703 1 98.88 144 ILE A C 1
ATOM 1092 O O . ILE A 1 144 ? 1.992 1.862 18.531 1 98.88 144 ILE A O 1
ATOM 1096 N N . ILE A 1 145 ? 2.695 1.481 20.594 1 98.94 145 ILE A N 1
ATOM 1097 C CA . ILE A 1 145 ? 4.023 2.062 20.422 1 98.94 145 ILE A CA 1
ATOM 1098 C C . ILE A 1 145 ? 4.98 1.005 19.875 1 98.94 145 ILE A C 1
ATOM 1100 O O . ILE A 1 145 ? 5.945 1.328 19.188 1 98.94 145 ILE A O 1
ATOM 1104 N N . GLN A 1 146 ? 4.742 -0.257 20.125 1 98.62 146 GLN A N 1
ATOM 1105 C CA . GLN A 1 146 ? 5.676 -1.362 19.938 1 98.62 146 GLN A CA 1
ATOM 1106 C C . GLN A 1 146 ? 6.164 -1.437 18.5 1 98.62 146 GLN A C 1
ATOM 1108 O O . GLN A 1 146 ? 7.355 -1.645 18.25 1 98.62 146 GLN A O 1
ATOM 1113 N N . PRO A 1 147 ? 5.242 -1.295 17.531 1 98.38 147 PRO A N 1
ATOM 1114 C CA . PRO A 1 147 ? 5.75 -1.398 16.172 1 98.38 147 PRO A CA 1
ATOM 1115 C C . PRO A 1 147 ? 6.816 -0.351 15.852 1 98.38 147 PRO A C 1
ATOM 1117 O O . PRO A 1 147 ? 7.758 -0.628 15.109 1 98.38 147 PRO A O 1
ATOM 1120 N N . THR A 1 148 ? 6.66 0.827 16.375 1 98.88 148 THR A N 1
ATOM 1121 C CA . THR A 1 148 ? 7.633 1.886 16.141 1 98.88 148 THR A CA 1
ATOM 1122 C C . THR A 1 148 ? 8.953 1.576 16.859 1 98.88 148 THR A C 1
ATOM 1124 O O . THR A 1 148 ? 10.031 1.846 16.328 1 98.88 148 THR A O 1
ATOM 1127 N N . ILE A 1 149 ? 8.867 1.017 18.078 1 98.88 149 ILE A N 1
ATOM 1128 C CA . ILE A 1 149 ? 10.062 0.588 18.797 1 98.88 149 ILE A CA 1
ATOM 1129 C C . ILE A 1 149 ? 10.852 -0.411 17.953 1 98.88 149 ILE A C 1
ATOM 1131 O O . ILE A 1 149 ? 12.055 -0.261 17.766 1 98.88 149 ILE A O 1
ATOM 1135 N N . ASP A 1 150 ? 10.148 -1.391 17.422 1 98.19 150 ASP A N 1
ATOM 1136 C CA . ASP A 1 150 ? 10.773 -2.418 16.609 1 98.19 150 ASP A CA 1
ATOM 1137 C C . ASP A 1 150 ? 11.414 -1.809 15.359 1 98.19 150 ASP A C 1
ATOM 1139 O O . ASP A 1 150 ? 12.531 -2.182 14.984 1 98.19 150 ASP A O 1
ATOM 1143 N N . LEU A 1 151 ? 10.727 -0.907 14.75 1 98.56 151 LEU A N 1
ATOM 1144 C CA . LEU A 1 151 ? 11.242 -0.249 13.555 1 98.56 151 LEU A CA 1
ATOM 1145 C C . LEU A 1 151 ? 12.531 0.495 13.859 1 98.56 151 LEU A C 1
ATOM 1147 O O . LEU A 1 151 ? 13.5 0.418 13.094 1 98.56 151 LEU A O 1
ATOM 1151 N N . CYS A 1 152 ? 12.539 1.215 14.922 1 98.69 152 CYS A N 1
ATOM 1152 C CA . CYS A 1 152 ? 13.719 1.983 15.32 1 98.69 152 CYS A CA 1
ATOM 1153 C C . CYS A 1 152 ? 14.898 1.065 15.609 1 98.69 152 CYS A C 1
ATOM 1155 O O . CYS A 1 152 ? 16.047 1.421 15.336 1 98.69 152 CYS A O 1
ATOM 1157 N N . LYS A 1 153 ? 14.641 -0.09 16.188 1 98.06 153 LYS A N 1
ATOM 1158 C CA . LYS A 1 153 ? 15.695 -1.045 16.531 1 98.06 153 LYS A CA 1
ATOM 1159 C C . LYS A 1 153 ? 16.25 -1.721 15.273 1 98.06 153 LYS A C 1
ATOM 1161 O O . LYS A 1 153 ? 17.453 -1.923 15.156 1 98.06 153 LYS A O 1
ATOM 1166 N N . ASN A 1 154 ? 15.352 -2.086 14.406 1 95.62 154 ASN A N 1
ATOM 1167 C CA . ASN A 1 154 ? 15.727 -2.877 13.242 1 95.62 154 ASN A CA 1
ATOM 1168 C C . ASN A 1 154 ? 16.281 -1.998 12.125 1 95.62 154 ASN A C 1
ATOM 1170 O O . ASN A 1 154 ? 17.141 -2.43 11.359 1 95.62 154 ASN A O 1
ATOM 1174 N N . GLY A 1 155 ? 15.766 -0.829 11.992 1 96.81 155 GLY A N 1
ATOM 1175 C CA . GLY A 1 155 ? 16.172 0.109 10.953 1 96.81 155 GLY A CA 1
ATOM 1176 C C . GLY A 1 155 ? 15.008 0.836 10.312 1 96.81 155 GLY A C 1
ATOM 1177 O O . GLY A 1 155 ? 14.133 0.208 9.711 1 96.81 155 GLY A O 1
ATOM 1178 N N . VAL A 1 156 ? 15.047 2.121 10.383 1 98 156 VAL A N 1
ATOM 1179 C CA . VAL A 1 156 ? 14.055 2.967 9.727 1 98 156 VAL A CA 1
ATOM 1180 C C . VAL A 1 156 ? 14.477 3.223 8.281 1 98 156 VAL A C 1
ATOM 1182 O O . VAL A 1 156 ? 15.555 3.764 8.023 1 98 156 VAL A O 1
ATOM 1185 N N . PRO A 1 157 ? 13.664 2.82 7.336 1 97.69 157 PRO A N 1
ATOM 1186 C CA . PRO A 1 157 ? 14.047 3.086 5.945 1 97.69 157 PRO A CA 1
ATOM 1187 C C . PRO A 1 157 ? 14.016 4.574 5.598 1 97.69 157 PRO A C 1
ATOM 1189 O O . PRO A 1 157 ? 13.062 5.273 5.953 1 97.69 157 PRO A O 1
ATOM 1192 N N . VAL A 1 158 ? 15.062 5.016 4.906 1 98.19 158 VAL A N 1
ATOM 1193 C CA . VAL A 1 158 ? 15.141 6.402 4.457 1 98.19 158 VAL A CA 1
ATOM 1194 C C . VAL A 1 158 ? 14.344 6.574 3.164 1 98.19 158 VAL A C 1
ATOM 1196 O O . VAL A 1 158 ? 14.68 5.977 2.141 1 98.19 158 VAL A O 1
ATOM 1199 N N . SER A 1 159 ? 13.305 7.312 3.193 1 97.06 159 SER A N 1
ATOM 1200 C CA . SER A 1 159 ? 12.492 7.594 2.012 1 97.06 159 SER A CA 1
ATOM 1201 C C . SER A 1 159 ? 13.211 8.555 1.066 1 97.06 159 SER A C 1
ATOM 1203 O O . SER A 1 159 ? 14.227 9.148 1.433 1 97.06 159 SER A O 1
ATOM 1205 N N . GLU A 1 160 ? 12.711 8.711 -0.153 1 96.06 160 GLU A N 1
ATOM 1206 C CA . GLU A 1 160 ? 13.25 9.688 -1.096 1 96.06 160 GLU A CA 1
ATOM 1207 C C . GLU A 1 160 ? 13.156 11.102 -0.536 1 96.06 160 GLU A C 1
ATOM 1209 O O . GLU A 1 160 ? 14.07 11.914 -0.722 1 96.06 160 GLU A O 1
ATOM 1214 N N . PHE A 1 161 ? 12.117 11.367 0.19 1 95.5 161 PHE A N 1
ATOM 1215 C CA . PHE A 1 161 ? 11.922 12.695 0.759 1 95.5 161 PHE A CA 1
ATOM 1216 C C . PHE A 1 161 ? 12.953 12.977 1.846 1 95.5 161 PHE A C 1
ATOM 1218 O O . PHE A 1 161 ? 13.602 14.023 1.837 1 95.5 161 PHE A O 1
ATOM 1225 N N . LEU A 1 162 ? 13.023 12.07 2.77 1 96.94 162 LEU A N 1
ATOM 1226 C CA . LEU A 1 162 ? 13.984 12.258 3.85 1 96.94 162 LEU A CA 1
ATOM 1227 C C . LEU A 1 162 ? 15.406 12.391 3.303 1 96.94 162 LEU A C 1
ATOM 1229 O O . LEU A 1 162 ? 16.188 13.219 3.785 1 96.94 162 LEU A O 1
ATOM 1233 N N . ALA A 1 163 ? 15.734 11.609 2.297 1 97.56 163 ALA A N 1
ATOM 1234 C CA . ALA A 1 163 ? 17.062 11.688 1.678 1 97.56 163 ALA A CA 1
ATOM 1235 C C . ALA A 1 163 ? 17.312 13.078 1.1 1 97.56 163 ALA A C 1
ATOM 1237 O O . ALA A 1 163 ? 18.406 13.617 1.229 1 97.56 163 ALA A O 1
ATOM 1238 N N . ASN A 1 164 ? 16.328 13.602 0.45 1 95.56 164 ASN A N 1
ATOM 1239 C CA . ASN A 1 164 ? 16.453 14.945 -0.11 1 95.56 164 ASN A CA 1
ATOM 1240 C C . ASN A 1 164 ? 16.688 15.984 0.979 1 95.56 164 ASN A C 1
ATOM 1242 O O . ASN A 1 164 ? 17.531 16.875 0.821 1 95.56 164 ASN A O 1
ATOM 1246 N N . VAL A 1 165 ? 15.93 15.867 2.031 1 96.25 165 VAL A N 1
ATOM 1247 C CA . VAL A 1 165 ? 16.094 16.812 3.133 1 96.25 165 VAL A CA 1
ATOM 1248 C C . VAL A 1 165 ? 17.484 16.672 3.732 1 96.25 165 VAL A C 1
ATOM 1250 O O . VAL A 1 165 ? 18.156 17.672 4.012 1 96.25 165 VAL A O 1
ATOM 1253 N N . LEU A 1 166 ? 17.875 15.43 3.926 1 97.94 166 LEU A N 1
ATOM 1254 C CA . LEU A 1 166 ? 19.203 15.18 4.484 1 97.94 166 LEU A CA 1
ATOM 1255 C C . LEU A 1 166 ? 20.297 15.773 3.6 1 97.94 166 LEU A C 1
ATOM 1257 O O . LEU A 1 166 ? 21.25 16.359 4.098 1 97.94 166 LEU A O 1
ATOM 1261 N N . LYS A 1 167 ? 20.141 15.648 2.334 1 97.62 167 LYS A N 1
ATOM 1262 C CA . LYS A 1 167 ? 21.109 16.219 1.401 1 97.62 167 LYS A CA 1
ATOM 1263 C C . LYS A 1 167 ? 21.203 17.734 1.556 1 97.62 167 LYS A C 1
ATOM 1265 O O . LYS A 1 167 ? 22.297 18.281 1.57 1 97.62 167 LYS A O 1
ATOM 1270 N N . VAL A 1 168 ? 20.109 18.359 1.696 1 96 168 VAL A N 1
ATOM 1271 C CA . VAL A 1 168 ? 20.047 19.812 1.862 1 96 168 VAL A CA 1
ATOM 1272 C C . VAL A 1 168 ? 20.703 20.203 3.184 1 96 168 VAL A C 1
ATOM 1274 O O . VAL A 1 168 ? 21.375 21.234 3.268 1 96 168 VAL A O 1
ATOM 1277 N N . LYS A 1 169 ? 20.578 19.375 4.219 1 97.44 169 LYS A N 1
ATOM 1278 C CA . LYS A 1 169 ? 21.016 19.703 5.57 1 97.44 169 LYS A CA 1
ATOM 1279 C C . LYS A 1 169 ? 22.438 19.219 5.824 1 97.44 169 LYS A C 1
ATOM 1281 O O . LYS A 1 169 ? 23.016 19.516 6.867 1 97.44 169 LYS A O 1
ATOM 1286 N N . GLU A 1 170 ? 23.047 18.594 4.922 1 98 170 GLU A N 1
ATOM 1287 C CA . GLU A 1 170 ? 24.297 17.875 5.137 1 98 170 GLU A CA 1
ATOM 1288 C C . GLU A 1 170 ? 25.391 18.797 5.672 1 98 170 GLU A C 1
ATOM 1290 O O . GLU A 1 170 ? 26.047 18.469 6.66 1 98 170 GLU A O 1
ATOM 1295 N N . LYS A 1 171 ? 25.625 19.938 5.043 1 97.56 171 LYS A N 1
ATOM 1296 C CA . LYS A 1 171 ? 26.672 20.859 5.465 1 97.56 171 LYS A CA 1
ATOM 1297 C C . LYS A 1 171 ? 26.453 21.328 6.902 1 97.56 171 LYS A C 1
ATOM 1299 O O . LYS A 1 171 ? 27.391 21.391 7.695 1 97.56 171 LYS A O 1
ATOM 1304 N N . GLN A 1 172 ? 25.203 21.594 7.16 1 97.5 172 GLN A N 1
ATOM 1305 C CA . GLN A 1 172 ? 24.875 22.062 8.5 1 97.5 172 GLN A CA 1
ATOM 1306 C C . GLN A 1 172 ? 25.094 20.953 9.531 1 97.5 172 GLN A C 1
ATOM 1308 O O . GLN A 1 172 ? 25.672 21.188 10.586 1 97.5 172 GLN A O 1
ATOM 1313 N N . PHE A 1 173 ? 24.688 19.781 9.258 1 97.75 173 PHE A N 1
ATOM 1314 C CA . PHE A 1 173 ? 24.75 18.672 10.203 1 97.75 173 PHE A CA 1
ATOM 1315 C C . PHE A 1 173 ? 26.203 18.297 10.5 1 97.75 173 PHE A C 1
ATOM 1317 O O . PHE A 1 173 ? 26.531 17.891 11.617 1 97.75 173 PHE A O 1
ATOM 1324 N N . LYS A 1 174 ? 27.031 18.469 9.602 1 96.31 174 LYS A N 1
ATOM 1325 C CA . LYS A 1 174 ? 28.438 18.125 9.781 1 96.31 174 LYS A CA 1
ATOM 1326 C C . LYS A 1 174 ? 29.109 19.078 10.781 1 96.31 174 LYS A C 1
ATOM 1328 O O . LYS A 1 174 ? 30.109 18.734 11.391 1 96.31 174 LYS A O 1
ATOM 1333 N N . THR A 1 175 ? 28.531 20.203 10.961 1 96.19 175 THR A N 1
ATOM 1334 C CA . THR A 1 175 ? 29.125 21.172 11.859 1 96.19 175 THR A CA 1
ATOM 1335 C C . THR A 1 175 ? 28.516 21.094 13.25 1 96.19 175 THR A C 1
ATOM 1337 O O . THR A 1 175 ? 28.969 21.75 14.18 1 96.19 175 THR A O 1
ATOM 1340 N N . LEU A 1 176 ? 27.484 20.297 13.438 1 96.31 176 LEU A N 1
ATOM 1341 C CA . LEU A 1 176 ? 26.734 20.219 14.688 1 96.31 176 LEU A CA 1
ATOM 1342 C C . LEU A 1 176 ? 26.953 18.859 15.352 1 96.31 176 LEU A C 1
ATOM 1344 O O . LEU A 1 176 ? 26.422 17.844 14.891 1 96.31 176 LEU A O 1
ATOM 1348 N N . PRO A 1 177 ? 27.578 18.828 16.484 1 93.62 177 PRO A N 1
ATOM 1349 C CA . PRO A 1 177 ? 27.875 17.547 17.141 1 93.62 177 PRO A CA 1
ATOM 1350 C C . PRO A 1 177 ? 26.625 16.766 17.5 1 93.62 177 PRO A C 1
ATOM 1352 O O . PRO A 1 177 ? 26.609 15.539 17.453 1 93.62 177 PRO A O 1
ATOM 1355 N N . TYR A 1 178 ? 25.578 17.422 17.828 1 94.31 178 TYR A N 1
ATOM 1356 C CA . TYR A 1 178 ? 24.359 16.75 18.281 1 94.31 178 TYR A CA 1
ATOM 1357 C C . TYR A 1 178 ? 23.531 16.25 17.109 1 94.31 178 TYR A C 1
ATOM 1359 O O . TYR A 1 178 ? 22.484 15.641 17.297 1 94.31 178 TYR A O 1
ATOM 1367 N N . MET A 1 179 ? 23.984 16.438 15.844 1 97.19 179 MET A N 1
ATOM 1368 C CA . MET A 1 179 ? 23.25 15.961 14.672 1 97.19 179 MET A CA 1
ATOM 1369 C C . MET A 1 179 ? 24.062 14.914 13.914 1 97.19 179 MET A C 1
ATOM 1371 O O . MET A 1 179 ? 23.703 14.5 12.812 1 97.19 179 MET A O 1
ATOM 1375 N N . ARG A 1 180 ? 25.078 14.375 14.492 1 94 180 ARG A N 1
ATOM 1376 C CA . ARG A 1 180 ? 26.016 13.477 13.836 1 94 180 ARG A CA 1
ATOM 1377 C C . ARG A 1 180 ? 25.359 12.133 13.523 1 94 180 ARG A C 1
ATOM 1379 O O . ARG A 1 180 ? 25.812 11.414 12.625 1 94 180 ARG A O 1
ATOM 1386 N N . ASN A 1 181 ? 24.281 11.805 14.227 1 94.88 181 ASN A N 1
ATOM 1387 C CA . ASN A 1 181 ? 23.594 10.539 14.023 1 94.88 181 ASN A CA 1
ATOM 1388 C C . ASN A 1 181 ? 23 10.445 12.617 1 94.88 181 ASN A C 1
ATOM 1390 O O . ASN A 1 181 ? 22.625 9.359 12.172 1 94.88 181 ASN A O 1
ATOM 1394 N N . TRP A 1 182 ? 22.953 11.516 11.906 1 97.88 182 TRP A N 1
ATOM 1395 C CA . TRP A 1 182 ? 22.344 11.539 10.578 1 97.88 182 TRP A CA 1
ATOM 1396 C C . TRP A 1 182 ? 23.406 11.477 9.484 1 97.88 182 TRP A C 1
ATOM 1398 O O . TRP A 1 182 ? 23.078 11.531 8.297 1 97.88 182 TRP A O 1
ATOM 1408 N N . ILE A 1 183 ? 24.656 11.367 9.891 1 97.19 183 ILE A N 1
ATOM 1409 C CA . ILE A 1 183 ? 25.797 11.148 9 1 97.19 183 ILE A CA 1
ATOM 1410 C C . ILE A 1 183 ? 26.219 9.688 9.055 1 97.19 183 ILE A C 1
ATOM 1412 O O . ILE A 1 183 ? 26.484 9.148 10.125 1 97.19 183 ILE A O 1
ATOM 1416 N N . ASN A 1 184 ? 26.203 9.078 7.918 1 96.31 184 ASN A N 1
ATOM 1417 C CA . ASN A 1 184 ? 26.688 7.707 7.816 1 96.31 184 ASN A CA 1
ATOM 1418 C C . ASN A 1 184 ? 28.188 7.629 8.023 1 96.31 184 ASN A C 1
ATOM 1420 O O . ASN A 1 184 ? 28.969 8.141 7.207 1 96.31 184 ASN A O 1
ATOM 1424 N N . ASN A 1 185 ? 28.578 6.914 8.992 1 93.69 185 ASN A N 1
ATOM 1425 C CA . ASN A 1 185 ? 29.984 6.852 9.367 1 93.69 185 ASN A CA 1
ATOM 1426 C C . ASN A 1 185 ? 30.828 6.184 8.281 1 93.69 185 ASN A C 1
ATOM 1428 O O . ASN A 1 185 ? 32 6.484 8.133 1 93.69 185 ASN A O 1
ATOM 1432 N N . ALA A 1 186 ? 30.203 5.32 7.562 1 94.5 186 ALA A N 1
ATOM 1433 C CA . ALA A 1 186 ? 30.938 4.578 6.531 1 94.5 186 ALA A CA 1
ATOM 1434 C C . ALA A 1 186 ? 31.266 5.473 5.344 1 94.5 186 ALA A C 1
ATOM 1436 O O . ALA A 1 186 ? 32.281 5.281 4.684 1 94.5 186 ALA A O 1
ATOM 1437 N N . THR A 1 187 ? 30.5 6.539 5.094 1 95.94 187 THR A N 1
ATOM 1438 C CA . THR A 1 187 ? 30.672 7.34 3.885 1 95.94 187 THR A CA 1
ATOM 1439 C C . THR A 1 187 ? 31 8.789 4.234 1 95.94 187 THR A C 1
ATOM 1441 O O . THR A 1 187 ? 31.438 9.555 3.373 1 95.94 187 THR A O 1
ATOM 1444 N N . ASP A 1 188 ? 30.734 9.156 5.484 1 96.69 188 ASP A N 1
ATOM 1445 C CA . ASP A 1 188 ? 30.844 10.539 5.941 1 96.69 188 ASP A CA 1
ATOM 1446 C C . ASP A 1 188 ? 29.891 11.453 5.168 1 96.69 188 ASP A C 1
ATOM 1448 O O . ASP A 1 188 ? 30.234 12.602 4.871 1 96.69 188 ASP A O 1
ATOM 1452 N N . ARG A 1 189 ? 28.891 10.859 4.668 1 97.81 189 ARG A N 1
ATOM 1453 C CA . ARG A 1 189 ? 27.781 11.547 4.02 1 97.81 189 ARG A CA 1
ATOM 1454 C C . ARG A 1 189 ? 26.469 11.25 4.723 1 97.81 189 ARG A C 1
ATOM 1456 O O . ARG A 1 189 ? 26.391 10.32 5.535 1 97.81 189 ARG A O 1
ATOM 1463 N N . VAL A 1 190 ? 25.484 12.047 4.477 1 98.31 190 VAL A N 1
ATOM 1464 C CA . VAL A 1 190 ? 24.172 11.766 5.023 1 98.31 190 VAL A CA 1
ATOM 1465 C C . VAL A 1 190 ? 23.594 10.508 4.371 1 98.31 190 VAL A C 1
ATOM 1467 O O . VAL A 1 190 ? 24.062 10.078 3.316 1 98.31 190 VAL A O 1
ATOM 1470 N N . TYR A 1 191 ? 22.641 9.93 5.02 1 98.19 191 TYR A N 1
ATOM 1471 C CA . TYR A 1 191 ? 22 8.734 4.496 1 98.19 191 TYR A CA 1
ATOM 1472 C C . TYR A 1 191 ? 21.219 9.047 3.225 1 98.19 191 TYR A C 1
ATOM 1474 O O . TYR A 1 191 ? 20.766 10.18 3.029 1 98.19 191 TYR A O 1
ATOM 1482 N N . ILE A 1 192 ? 21.125 8.094 2.342 1 97.12 192 ILE A N 1
ATOM 1483 C CA . ILE A 1 192 ? 20.422 8.25 1.069 1 97.12 192 ILE A CA 1
ATOM 1484 C C . ILE A 1 192 ? 19.219 7.324 1.032 1 97.12 192 ILE A C 1
ATOM 1486 O O . ILE A 1 192 ? 19.031 6.484 1.918 1 97.12 192 ILE A O 1
ATOM 1490 N N . ALA A 1 193 ? 18.359 7.496 0.028 1 97.38 193 ALA A N 1
ATOM 1491 C CA . ALA A 1 193 ? 17.141 6.707 -0.104 1 97.38 193 ALA A CA 1
ATOM 1492 C C . ALA A 1 193 ? 17.453 5.215 -0.118 1 97.38 193 ALA A C 1
ATOM 1494 O O . ALA A 1 193 ? 18.375 4.773 -0.802 1 97.38 193 ALA A O 1
ATOM 1495 N N . GLY A 1 194 ? 16.703 4.473 0.708 1 96.38 194 GLY A N 1
ATOM 1496 C CA . GLY A 1 194 ? 16.891 3.031 0.769 1 96.38 194 GLY A CA 1
ATOM 1497 C C . GLY A 1 194 ? 17.781 2.59 1.915 1 96.38 194 GLY A C 1
ATOM 1498 O O . GLY A 1 194 ? 17.781 1.414 2.287 1 96.38 194 GLY A O 1
ATOM 1499 N N . ASP A 1 195 ? 18.547 3.512 2.477 1 97.38 195 ASP A N 1
ATOM 1500 C CA . ASP A 1 195 ? 19.328 3.174 3.666 1 97.38 195 ASP A CA 1
ATOM 1501 C C . ASP A 1 195 ? 18.406 2.859 4.848 1 97.38 195 ASP A C 1
ATOM 1503 O O . ASP A 1 195 ? 17.25 3.271 4.867 1 97.38 195 ASP A O 1
ATOM 1507 N N . LEU A 1 196 ? 18.906 2.062 5.777 1 97.12 196 LEU A N 1
ATOM 1508 C CA . LEU A 1 196 ? 18.25 1.812 7.055 1 97.12 196 LEU A CA 1
ATOM 1509 C C . LEU A 1 196 ? 18.984 2.508 8.195 1 97.12 196 LEU A C 1
ATOM 1511 O O . LEU A 1 196 ? 20.188 2.309 8.375 1 97.12 196 LEU A O 1
ATOM 1515 N N . ILE A 1 197 ? 18.281 3.303 8.922 1 97.44 197 ILE A N 1
ATOM 1516 C CA . ILE A 1 197 ? 18.875 3.998 10.062 1 97.44 197 ILE A CA 1
ATOM 1517 C C . ILE A 1 197 ? 18.359 3.389 11.367 1 97.44 197 ILE A C 1
ATOM 1519 O O . ILE A 1 197 ? 17.156 3.439 11.648 1 97.44 197 ILE A O 1
ATOM 1523 N N . LYS A 1 198 ? 19.266 2.855 12.125 1 96.75 198 LYS A N 1
ATOM 1524 C CA . LYS A 1 198 ? 18.891 2.395 13.461 1 96.75 198 LYS A CA 1
ATOM 1525 C C . LYS A 1 198 ? 18.859 3.553 14.453 1 96.75 198 LYS A C 1
ATOM 1527 O O . LYS A 1 198 ? 19.875 4.207 14.68 1 96.75 198 LYS A O 1
ATOM 1532 N N . ARG A 1 199 ? 17.703 3.84 14.969 1 97.88 199 ARG A N 1
ATOM 1533 C CA . ARG A 1 199 ? 17.547 4.906 15.945 1 97.88 199 ARG A CA 1
ATOM 1534 C C . ARG A 1 199 ? 17.453 4.344 17.359 1 97.88 199 ARG A C 1
ATOM 1536 O O . ARG A 1 199 ? 16.422 4.5 18.031 1 97.88 199 ARG A O 1
ATOM 1543 N N . THR A 1 200 ? 18.531 3.885 17.844 1 97.81 200 THR A N 1
ATOM 1544 C CA . THR A 1 200 ? 18.562 3.078 19.062 1 97.81 200 THR A CA 1
ATOM 1545 C C . THR A 1 200 ? 18.266 3.932 20.297 1 97.81 200 THR A C 1
ATOM 1547 O O . THR A 1 200 ? 17.625 3.463 21.234 1 97.81 200 THR A O 1
ATOM 1550 N N . LYS A 1 201 ? 18.734 5.168 20.344 1 98.19 201 LYS A N 1
ATOM 1551 C CA . LYS A 1 201 ? 18.422 6.051 21.453 1 98.19 201 LYS A CA 1
ATOM 1552 C C . LYS A 1 201 ? 16.922 6.328 21.531 1 98.19 201 LYS A C 1
ATOM 1554 O O . LYS A 1 201 ? 16.328 6.262 22.625 1 98.19 201 LYS A O 1
ATOM 1559 N N . LEU A 1 202 ? 16.312 6.605 20.406 1 98.75 202 LEU A N 1
ATOM 1560 C CA . LEU A 1 202 ? 14.867 6.836 20.391 1 98.75 202 LEU A CA 1
ATOM 1561 C C . LEU A 1 202 ? 14.109 5.566 20.766 1 98.75 202 LEU A C 1
ATOM 1563 O O . LEU A 1 202 ? 13.086 5.633 21.453 1 98.75 202 LEU A O 1
ATOM 1567 N N . ALA A 1 203 ? 14.594 4.391 20.281 1 98.81 203 ALA A N 1
ATOM 1568 C CA . ALA A 1 203 ? 13.961 3.123 20.641 1 98.81 203 ALA A CA 1
ATOM 1569 C C . ALA A 1 203 ? 13.914 2.943 22.156 1 98.81 203 ALA A C 1
ATOM 1571 O O . ALA A 1 203 ? 12.875 2.557 22.703 1 98.81 203 ALA A O 1
ATOM 1572 N N . ARG A 1 204 ? 15.023 3.221 22.797 1 98.69 204 ARG A N 1
ATOM 1573 C CA . ARG A 1 204 ? 15.086 3.1 24.25 1 98.69 204 ARG A CA 1
ATOM 1574 C C . ARG A 1 204 ? 14.125 4.074 24.922 1 98.69 204 ARG A C 1
ATOM 1576 O O . ARG A 1 204 ? 13.461 3.729 25.891 1 98.69 204 ARG A O 1
ATOM 1583 N N . THR A 1 205 ? 14.141 5.258 24.391 1 98.88 205 THR A N 1
ATOM 1584 C CA . THR A 1 205 ? 13.227 6.27 24.906 1 98.88 205 THR A CA 1
ATOM 1585 C C . THR A 1 205 ? 11.773 5.812 24.766 1 98.88 205 THR A C 1
ATOM 1587 O O . THR A 1 205 ? 11 5.887 25.719 1 98.88 205 THR A O 1
ATOM 1590 N N . LEU A 1 206 ? 11.398 5.312 23.609 1 98.94 206 LEU A N 1
ATOM 1591 C CA . LEU A 1 206 ? 10.039 4.848 23.359 1 98.94 206 LEU A CA 1
ATOM 1592 C C . LEU A 1 206 ? 9.703 3.641 24.234 1 98.94 206 LEU A C 1
ATOM 1594 O O . LEU A 1 206 ? 8.562 3.475 24.656 1 98.94 206 LEU A O 1
ATOM 1598 N N . GLU A 1 207 ? 10.672 2.816 24.469 1 98.88 207 GLU A N 1
ATOM 1599 C CA . GLU A 1 207 ? 10.453 1.679 25.359 1 98.88 207 GLU A CA 1
ATOM 1600 C C . GLU A 1 207 ? 10.086 2.141 26.766 1 98.88 207 GLU A C 1
ATOM 1602 O O . GLU A 1 207 ? 9.172 1.593 27.391 1 98.88 207 GLU A O 1
ATOM 1607 N N . ARG A 1 208 ? 10.859 3.104 27.234 1 98.75 208 ARG A N 1
ATOM 1608 C CA . ARG A 1 208 ? 10.555 3.648 28.547 1 98.75 208 ARG A CA 1
ATOM 1609 C C . ARG A 1 208 ? 9.156 4.25 28.594 1 98.75 208 ARG A C 1
ATOM 1611 O O . ARG A 1 208 ? 8.406 4.031 29.547 1 98.75 208 ARG A O 1
ATOM 1618 N N . ILE A 1 209 ? 8.828 4.965 27.562 1 98.88 209 ILE A N 1
ATOM 1619 C CA . ILE A 1 209 ? 7.508 5.586 27.469 1 98.88 209 ILE A CA 1
ATOM 1620 C C . ILE A 1 209 ? 6.434 4.504 27.391 1 98.88 209 ILE A C 1
ATOM 1622 O O . ILE A 1 209 ? 5.402 4.598 28.062 1 98.88 209 ILE A O 1
ATOM 1626 N N . SER A 1 210 ? 6.66 3.521 26.578 1 98.81 210 SER A N 1
ATOM 1627 C CA . SER A 1 210 ? 5.723 2.428 26.359 1 98.81 210 SER A CA 1
ATOM 1628 C C . SER A 1 210 ? 5.438 1.667 27.641 1 98.81 210 SER A C 1
ATOM 1630 O O . SER A 1 210 ? 4.309 1.236 27.891 1 98.81 210 SER A O 1
ATOM 1632 N N . ARG A 1 211 ? 6.379 1.509 28.516 1 98.19 211 ARG A N 1
ATOM 1633 C CA . ARG A 1 211 ? 6.27 0.7 29.719 1 98.19 211 ARG A CA 1
ATOM 1634 C C . ARG A 1 211 ? 5.777 1.535 30.906 1 98.19 211 ARG A C 1
ATOM 1636 O O . ARG A 1 211 ? 5.402 0.992 31.938 1 98.19 211 ARG A O 1
ATOM 1643 N N . SER A 1 212 ? 5.691 2.803 30.672 1 98 212 SER A N 1
ATOM 1644 C CA . SER A 1 212 ? 5.328 3.689 31.781 1 98 212 SER A CA 1
ATOM 1645 C C . SER A 1 212 ? 3.826 3.652 32.031 1 98 212 SER A C 1
ATOM 1647 O O . SER A 1 212 ? 3.023 3.67 31.109 1 98 212 SER A O 1
ATOM 1649 N N . SER A 1 213 ? 3.508 3.637 33.312 1 96.69 213 SER A N 1
ATOM 1650 C CA . SER A 1 213 ? 2.102 3.76 33.688 1 96.69 213 SER A CA 1
ATOM 1651 C C . SER A 1 213 ? 1.64 5.211 33.625 1 96.69 213 SER A C 1
ATOM 1653 O O . SER A 1 213 ? 0.438 5.484 33.594 1 96.69 213 SER A O 1
ATOM 1655 N N . ASP A 1 214 ? 2.592 6.141 33.656 1 97.81 214 ASP A N 1
ATOM 1656 C CA . ASP A 1 214 ? 2.324 7.57 33.562 1 97.81 214 ASP A CA 1
ATOM 1657 C C . ASP A 1 214 ? 3.404 8.266 32.719 1 97.81 214 ASP A C 1
ATOM 1659 O O . ASP A 1 214 ? 4.293 8.922 33.281 1 97.81 214 ASP A O 1
ATOM 1663 N N . PRO A 1 215 ? 3.252 8.195 31.453 1 98.38 215 PRO A N 1
ATOM 1664 C CA . PRO A 1 215 ? 4.285 8.773 30.594 1 98.38 215 PRO A CA 1
ATOM 1665 C C . PRO A 1 215 ? 4.379 10.297 30.719 1 98.38 215 PRO A C 1
ATOM 1667 O O . PRO A 1 215 ? 5.434 10.875 30.453 1 98.38 215 PRO A O 1
ATOM 1670 N N . VAL A 1 216 ? 3.34 10.961 31.109 1 98.38 216 VAL A N 1
ATOM 1671 C CA . VAL A 1 216 ? 3.361 12.406 31.297 1 98.38 216 VAL A CA 1
ATOM 1672 C C . VAL A 1 216 ? 4.266 12.758 32.469 1 98.38 216 VAL A C 1
ATOM 1674 O O . VAL A 1 216 ? 5.078 13.68 32.406 1 98.38 216 VAL A O 1
ATOM 1677 N N . GLU A 1 217 ? 4.137 12.031 33.562 1 98.12 217 GLU A N 1
ATOM 1678 C CA . GLU A 1 217 ? 5.047 12.227 34.688 1 98.12 217 GLU A CA 1
ATOM 1679 C C . GLU A 1 217 ? 6.496 11.984 34.281 1 98.12 217 GLU A C 1
ATOM 1681 O O . GLU A 1 217 ? 7.391 12.75 34.656 1 98.12 217 GLU A O 1
ATOM 1686 N N . LEU A 1 218 ? 6.711 10.977 33.562 1 98.25 218 LEU A N 1
ATOM 1687 C CA . LEU A 1 218 ? 8.047 10.586 33.125 1 98.25 218 LEU A CA 1
ATOM 1688 C C . LEU A 1 218 ? 8.688 11.68 32.281 1 98.25 218 LEU A C 1
ATOM 1690 O O . LEU A 1 218 ? 9.828 12.07 32.531 1 98.25 218 LEU A O 1
ATOM 1694 N N . PHE A 1 219 ? 7.961 12.234 31.359 1 98.62 219 PHE A N 1
ATOM 1695 C CA . PHE A 1 219 ? 8.492 13.117 30.312 1 98.62 219 PHE A CA 1
ATOM 1696 C C . PHE A 1 219 ? 8.508 14.562 30.797 1 98.62 219 PHE A C 1
ATOM 1698 O O . PHE A 1 219 ? 9.422 15.32 30.469 1 98.62 219 PHE A O 1
ATOM 1705 N N . TYR A 1 220 ? 7.57 15.008 31.641 1 98.62 220 TYR A N 1
ATOM 1706 C CA . TYR A 1 220 ? 7.383 16.422 31.922 1 98.62 220 TYR A CA 1
ATOM 1707 C C . TYR A 1 220 ? 7.785 16.75 33.344 1 98.62 220 TYR A C 1
ATOM 1709 O O . TYR A 1 220 ? 7.973 17.922 33.719 1 98.62 220 TYR A O 1
ATOM 1717 N N . ARG A 1 221 ? 8.008 15.734 34.188 1 97.69 221 ARG A N 1
ATOM 1718 C CA . ARG A 1 221 ? 8.312 16.016 35.594 1 97.69 221 ARG A CA 1
ATOM 1719 C C . ARG A 1 221 ? 9.43 15.117 36.094 1 97.69 221 ARG A C 1
ATOM 1721 O O . ARG A 1 221 ? 10.18 15.5 37 1 97.69 221 ARG A O 1
ATOM 1728 N N . GLY A 1 222 ? 9.586 13.984 35.469 1 96.88 222 GLY A N 1
ATOM 1729 C CA . GLY A 1 222 ? 10.461 12.945 36 1 96.88 222 GLY A CA 1
ATOM 1730 C C . GLY A 1 222 ? 11.859 12.992 35.406 1 96.88 222 GLY A C 1
ATOM 1731 O O . GLY A 1 222 ? 12.398 14.078 35.188 1 96.88 222 GLY A O 1
ATOM 1732 N N . ASP A 1 223 ? 12.445 11.797 35.344 1 95.88 223 ASP A N 1
ATOM 1733 C CA . ASP A 1 223 ? 13.844 11.664 34.969 1 95.88 223 ASP A CA 1
ATOM 1734 C C . ASP A 1 223 ? 14.07 12.18 33.531 1 95.88 223 ASP A C 1
ATOM 1736 O O . ASP A 1 223 ? 15.102 12.781 33.25 1 95.88 223 ASP A O 1
ATOM 1740 N N . MET A 1 224 ? 13.148 11.969 32.719 1 98 224 MET A N 1
ATOM 1741 C CA . MET A 1 224 ? 13.305 12.453 31.344 1 98 224 MET A CA 1
ATOM 1742 C C . MET A 1 224 ? 13.281 13.977 31.297 1 98 224 MET A C 1
ATOM 1744 O O . MET A 1 224 ? 14.023 14.594 30.531 1 98 224 MET A O 1
ATOM 1748 N N . ALA A 1 225 ? 12.414 14.578 32.094 1 98.25 225 ALA A N 1
ATOM 1749 C CA . ALA A 1 225 ? 12.352 16.031 32.188 1 98.25 225 ALA A CA 1
ATOM 1750 C C . ALA A 1 225 ? 13.695 16.609 32.625 1 98.25 225 ALA A C 1
ATOM 1752 O O . ALA A 1 225 ? 14.156 17.609 32.062 1 98.25 225 ALA A O 1
ATOM 1753 N N . ASN A 1 226 ? 14.32 15.938 33.625 1 98.12 226 ASN A N 1
ATOM 1754 C CA . ASN A 1 226 ? 15.633 16.375 34.094 1 98.12 226 ASN A CA 1
ATOM 1755 C C . ASN A 1 226 ? 16.688 16.312 33 1 98.12 226 ASN A C 1
ATOM 1757 O O . ASN A 1 226 ? 17.484 17.234 32.844 1 98.12 226 ASN A O 1
ATOM 1761 N N . THR A 1 227 ? 16.641 15.266 32.312 1 98.25 227 THR A N 1
ATOM 1762 C CA . THR A 1 227 ? 17.562 15.094 31.188 1 98.25 227 THR A CA 1
ATOM 1763 C C . THR A 1 227 ? 17.359 16.172 30.125 1 98.25 227 THR A C 1
ATOM 1765 O O . THR A 1 227 ? 18.312 16.781 29.656 1 98.25 227 THR A O 1
ATOM 1768 N N . ILE A 1 228 ? 16.141 16.438 29.781 1 98.56 228 ILE A N 1
ATOM 1769 C CA . ILE A 1 228 ? 15.781 17.406 28.75 1 98.56 228 ILE A CA 1
ATOM 1770 C C . ILE A 1 228 ? 16.266 18.797 29.141 1 98.56 228 ILE A C 1
ATOM 1772 O O . ILE A 1 228 ? 16.953 19.469 28.359 1 98.56 228 ILE A O 1
ATOM 1776 N N . ILE A 1 229 ? 15.984 19.219 30.375 1 98.31 229 ILE A N 1
ATOM 1777 C CA . ILE A 1 229 ? 16.297 20.578 30.828 1 98.31 229 ILE A CA 1
ATOM 1778 C C . ILE A 1 229 ? 17.812 20.734 30.938 1 98.31 229 ILE A C 1
ATOM 1780 O O . ILE A 1 229 ? 18.359 21.766 30.547 1 98.31 229 ILE A O 1
ATOM 1784 N N . LYS A 1 230 ? 18.469 19.688 31.422 1 98.12 230 LYS A N 1
ATOM 1785 C CA . LYS A 1 230 ? 19.922 19.734 31.516 1 98.12 230 LYS A CA 1
ATOM 1786 C C . LYS A 1 230 ? 20.562 19.938 30.156 1 98.12 230 LYS A C 1
ATOM 1788 O O . LYS A 1 230 ? 21.438 20.797 29.984 1 98.12 230 LYS A O 1
ATOM 1793 N N . GLU A 1 231 ? 20.141 19.188 29.156 1 97.38 231 GLU A N 1
ATOM 1794 C CA . GLU A 1 231 ? 20.703 19.281 27.812 1 97.38 231 GLU A CA 1
ATOM 1795 C C . GLU A 1 231 ? 20.422 20.641 27.188 1 97.38 231 GLU A C 1
ATOM 1797 O O . GLU A 1 231 ? 21.297 21.25 26.594 1 97.38 231 GLU A O 1
ATOM 1802 N N . ILE A 1 232 ? 19.203 21.141 27.328 1 98.06 232 ILE A N 1
ATOM 1803 C CA . ILE A 1 232 ? 18.781 22.375 26.672 1 98.06 232 ILE A CA 1
ATOM 1804 C C . ILE A 1 232 ? 19.516 23.562 27.297 1 98.06 232 ILE A C 1
ATOM 1806 O O . ILE A 1 232 ? 20.047 24.406 26.594 1 98.06 232 ILE A O 1
ATOM 1810 N N . GLN A 1 233 ? 19.672 23.594 28.609 1 97.75 233 GLN A N 1
ATOM 1811 C CA . GLN A 1 233 ? 20.297 24.719 29.297 1 97.75 233 GLN A CA 1
ATOM 1812 C C . GLN A 1 233 ? 21.812 24.688 29.125 1 97.75 233 GLN A C 1
ATOM 1814 O O . GLN A 1 233 ? 22.438 25.734 28.984 1 97.75 233 GLN A O 1
ATOM 1819 N N . ALA A 1 234 ? 22.344 23.531 29.016 1 97.38 234 ALA A N 1
ATOM 1820 C CA . ALA A 1 234 ? 23.797 23.406 28.797 1 97.38 234 ALA A CA 1
ATOM 1821 C C . ALA A 1 234 ? 24.188 23.953 27.438 1 97.38 234 ALA A C 1
ATOM 1823 O O . ALA A 1 234 ? 25.344 24.312 27.219 1 97.38 234 ALA A O 1
ATOM 1824 N N . ASN A 1 235 ? 23.219 24.078 26.625 1 96.94 235 ASN A N 1
ATOM 1825 C CA . ASN A 1 235 ? 23.516 24.531 25.266 1 96.94 235 ASN A CA 1
ATOM 1826 C C . ASN A 1 235 ? 22.859 25.875 24.969 1 96.94 235 ASN A C 1
ATOM 1828 O O . ASN A 1 235 ? 22.625 26.203 23.797 1 96.94 235 ASN A O 1
ATOM 1832 N N . GLY A 1 236 ? 22.438 26.562 25.969 1 96.19 236 GLY A N 1
ATOM 1833 C CA . GLY A 1 236 ? 22.031 27.953 25.797 1 96.19 236 GLY A CA 1
ATOM 1834 C C . GLY A 1 236 ? 20.531 28.125 25.641 1 96.19 236 GLY A C 1
ATOM 1835 O O . GLY A 1 236 ? 20.062 29.234 25.406 1 96.19 236 GLY A O 1
ATOM 1836 N N . GLY A 1 237 ? 19.75 27.062 25.766 1 97.62 237 GLY A N 1
ATOM 1837 C CA . GLY A 1 237 ? 18.297 27.188 25.719 1 97.62 237 GLY A CA 1
ATOM 1838 C C . GLY A 1 237 ? 17.703 27.766 27 1 97.62 237 GLY A C 1
ATOM 1839 O O . GLY A 1 237 ? 18.375 27.812 28.031 1 97.62 237 GLY A O 1
ATOM 1840 N N . ILE A 1 238 ? 16.453 28.203 26.906 1 98 238 ILE A N 1
ATOM 1841 C CA . ILE A 1 238 ? 15.891 28.938 28.031 1 98 238 ILE A CA 1
ATOM 1842 C C . ILE A 1 238 ? 14.773 28.109 28.672 1 98 238 ILE A C 1
ATOM 1844 O O . ILE A 1 238 ? 14.172 28.516 29.672 1 98 238 ILE A O 1
ATOM 1848 N N . LEU A 1 239 ? 14.438 26.953 28.062 1 97.69 239 LEU A N 1
ATOM 1849 C CA . LEU A 1 239 ? 13.43 26.078 28.641 1 97.69 239 LEU A CA 1
ATOM 1850 C C . LEU A 1 239 ? 13.844 25.625 30.047 1 97.69 239 LEU A C 1
ATOM 1852 O O . LEU A 1 239 ? 14.992 25.234 30.25 1 97.69 239 LEU A O 1
ATOM 1856 N N . ASN A 1 240 ? 12.977 25.688 30.984 1 97 240 ASN A N 1
ATOM 1857 C CA . ASN A 1 240 ? 13.281 25.219 32.344 1 97 240 ASN A CA 1
ATOM 1858 C C . ASN A 1 240 ? 12.258 24.188 32.812 1 97 240 ASN A C 1
ATOM 1860 O O . ASN A 1 240 ? 11.336 23.844 32.062 1 97 240 ASN A O 1
ATOM 1864 N N . LYS A 1 241 ? 12.414 23.672 33.938 1 97.19 241 LYS A N 1
ATOM 1865 C CA . LYS A 1 241 ? 11.602 22.578 34.438 1 97.19 241 LYS A CA 1
ATOM 1866 C C . LYS A 1 241 ? 10.148 23.016 34.625 1 97.19 241 LYS A C 1
ATOM 1868 O O . LYS A 1 241 ? 9.227 22.219 34.438 1 97.19 241 LYS A O 1
ATOM 1873 N N . GLU A 1 242 ? 9.953 24.219 35.031 1 97.69 242 GLU A N 1
ATOM 1874 C CA . GLU A 1 242 ? 8.602 24.75 35.219 1 97.69 242 GLU A CA 1
ATOM 1875 C C . GLU A 1 242 ? 7.828 24.766 33.906 1 97.69 242 GLU A C 1
ATOM 1877 O O . GLU A 1 242 ? 6.613 24.547 33.906 1 97.69 242 GLU A O 1
ATOM 1882 N N . ASP A 1 243 ? 8.508 25.094 32.875 1 98.5 243 ASP A N 1
ATOM 1883 C CA . ASP A 1 243 ? 7.863 25.078 31.547 1 98.5 243 ASP A CA 1
ATOM 1884 C C . ASP A 1 243 ? 7.281 23.688 31.234 1 98.5 243 ASP A C 1
ATOM 1886 O O . ASP A 1 243 ? 6.137 23.578 30.797 1 98.5 243 ASP A O 1
ATOM 1890 N N . LEU A 1 244 ? 8.086 22.641 31.469 1 98.5 244 LEU A N 1
ATOM 1891 C CA . LEU A 1 244 ? 7.621 21.266 31.219 1 98.5 244 LEU A CA 1
ATOM 1892 C C . LEU A 1 244 ? 6.504 20.891 32.188 1 98.5 244 LEU A C 1
ATOM 1894 O O . LEU A 1 244 ? 5.469 20.375 31.766 1 98.5 244 LEU A O 1
ATOM 1898 N N . MET A 1 245 ? 6.68 21.188 33.406 1 97.62 245 MET A N 1
ATOM 1899 C CA . MET A 1 245 ? 5.742 20.781 34.469 1 97.62 245 MET A CA 1
ATOM 1900 C C . MET A 1 245 ? 4.379 21.422 34.25 1 97.62 245 MET A C 1
ATOM 1902 O O . MET A 1 245 ? 3.348 20.828 34.562 1 97.62 245 MET A O 1
ATOM 1906 N N . ASN A 1 246 ? 4.383 22.609 33.75 1 97 246 ASN A N 1
ATOM 1907 C CA . ASN A 1 246 ? 3.141 23.375 33.656 1 97 246 ASN A CA 1
ATOM 1908 C C . ASN A 1 246 ? 2.477 23.188 32.312 1 97 246 ASN A C 1
ATOM 1910 O O . ASN A 1 246 ? 1.349 23.641 32.094 1 97 246 ASN A O 1
ATOM 1914 N N . PHE A 1 247 ? 3.135 22.578 31.453 1 98 247 PHE A N 1
ATOM 1915 C CA . PHE A 1 247 ? 2.537 22.391 30.125 1 98 247 PHE A CA 1
ATOM 1916 C C . PHE A 1 247 ? 1.296 21.516 30.203 1 98 247 PHE A C 1
ATOM 1918 O O . PHE A 1 247 ? 1.302 20.484 30.891 1 98 247 PHE A O 1
ATOM 1925 N N . LYS A 1 248 ? 0.27 21.938 29.484 1 96.81 248 LYS A N 1
ATOM 1926 C CA . LYS A 1 248 ? -0.951 21.156 29.312 1 96.81 248 LYS A CA 1
ATOM 1927 C C . LYS A 1 248 ? -1.585 21.406 27.953 1 96.81 248 LYS A C 1
ATOM 1929 O O . LYS A 1 248 ? -1.775 22.547 27.547 1 96.81 248 LYS A O 1
ATOM 1934 N N . PRO A 1 249 ? -1.916 20.297 27.266 1 98 249 PRO A N 1
ATOM 1935 C CA . PRO A 1 249 ? -2.699 20.516 26.047 1 98 249 PRO A CA 1
ATOM 1936 C C . PRO A 1 249 ? -4.059 21.156 26.328 1 98 249 PRO A C 1
ATOM 1938 O O . PRO A 1 249 ? -4.613 20.984 27.406 1 98 249 PRO A O 1
ATOM 1941 N N . VAL A 1 250 ? -4.535 21.875 25.328 1 97.5 250 VAL A N 1
ATOM 1942 C CA . VAL A 1 250 ? -5.855 22.484 25.438 1 97.5 250 VAL A CA 1
ATOM 1943 C C . VAL A 1 250 ? -6.895 21.594 24.766 1 97.5 250 VAL A C 1
ATOM 1945 O O . VAL A 1 250 ? -6.723 21.203 23.609 1 97.5 250 VAL A O 1
ATOM 1948 N N . GLU A 1 251 ? -7.895 21.234 25.469 1 97.12 251 GLU A N 1
ATOM 1949 C CA . GLU A 1 251 ? -9.031 20.5 24.922 1 97.12 251 GLU A CA 1
ATOM 1950 C C . GLU A 1 251 ? -10.219 21.422 24.672 1 97.12 251 GLU A C 1
ATOM 1952 O O . GLU A 1 251 ? -10.602 22.203 25.547 1 97.12 251 GLU A O 1
ATOM 1957 N N . HIS A 1 252 ? -10.695 21.391 23.469 1 95.94 252 HIS A N 1
ATOM 1958 C CA . HIS A 1 252 ? -11.938 22.094 23.156 1 95.94 252 HIS A CA 1
ATOM 1959 C C . HIS A 1 252 ? -13.109 21.125 23.047 1 95.94 252 HIS A C 1
ATOM 1961 O O . HIS A 1 252 ? -13.094 20.25 22.188 1 95.94 252 HIS A O 1
ATOM 1967 N N . ASP A 1 253 ? -14.086 21.312 23.844 1 92.38 253 ASP A N 1
ATOM 1968 C CA . ASP A 1 253 ? -15.266 20.453 23.781 1 92.38 253 ASP A CA 1
ATOM 1969 C C . ASP A 1 253 ? -16.094 20.766 22.531 1 92.38 253 ASP A C 1
ATOM 1971 O O . ASP A 1 253 ? -16.859 19.906 22.062 1 92.38 253 ASP A O 1
ATOM 1975 N N . GLU A 1 254 ? -15.93 22.016 22.141 1 89.56 254 GLU A N 1
ATOM 1976 C CA . GLU A 1 254 ? -16.625 22.391 20.922 1 89.56 254 GLU A CA 1
ATOM 1977 C C . GLU A 1 254 ? -15.648 22.875 19.859 1 89.56 254 GLU A C 1
ATOM 1979 O O . GLU A 1 254 ? -14.836 23.766 20.109 1 89.56 254 GLU A O 1
ATOM 1984 N N . ALA A 1 255 ? -15.766 22.312 18.703 1 96.88 255 ALA A N 1
ATOM 1985 C CA . ALA A 1 255 ? -14.969 22.734 17.547 1 96.88 255 ALA A CA 1
ATOM 1986 C C . ALA A 1 255 ? -15.625 23.906 16.828 1 96.88 255 ALA A C 1
ATOM 1988 O O . ALA A 1 255 ? -16.766 24.266 17.125 1 96.88 255 ALA A O 1
ATOM 1989 N N . LEU A 1 256 ? -14.859 24.562 15.953 1 98 256 LEU A N 1
ATOM 1990 C CA . LEU A 1 256 ? -15.492 25.438 14.977 1 98 256 LEU A CA 1
ATOM 1991 C C . LEU A 1 256 ? -16.328 24.625 13.984 1 98 256 LEU A C 1
ATOM 1993 O O . LEU A 1 256 ? -15.93 23.547 13.57 1 98 256 LEU A O 1
ATOM 1997 N N . ILE A 1 257 ? -17.516 25.219 13.648 1 97.88 257 ILE A N 1
ATOM 1998 C CA . ILE A 1 257 ? -18.469 24.5 12.797 1 97.88 257 ILE A CA 1
ATOM 1999 C C . ILE A 1 257 ? -18.859 25.375 11.617 1 97.88 257 ILE A C 1
ATOM 2001 O O . ILE A 1 257 ? -19.172 26.547 11.789 1 97.88 257 ILE A O 1
ATOM 2005 N N . ASN A 1 258 ? -18.766 24.844 10.445 1 98.19 258 ASN A N 1
ATOM 2006 C CA . ASN A 1 258 ? -19.344 25.391 9.227 1 98.19 258 ASN A CA 1
ATOM 2007 C C . ASN A 1 258 ? -20.391 24.453 8.617 1 98.19 258 ASN A C 1
ATOM 2009 O O . ASN A 1 258 ? -20.047 23.359 8.164 1 98.19 258 ASN A O 1
ATOM 2013 N N . ASP A 1 259 ? -21.688 24.891 8.539 1 97.62 259 ASP A N 1
ATOM 2014 C CA . ASP A 1 259 ? -22.766 24 8.109 1 97.62 259 ASP A CA 1
ATOM 2015 C C . ASP A 1 259 ? -23.531 24.594 6.934 1 97.62 259 ASP A C 1
ATOM 2017 O O . ASP A 1 259 ? -24.703 24.234 6.707 1 97.62 259 ASP A O 1
ATOM 2021 N N . HIS A 1 260 ? -22.938 25.5 6.184 1 97.19 260 HIS A N 1
ATOM 2022 C CA . HIS A 1 260 ? -23.719 26.172 5.168 1 97.19 260 HIS A CA 1
ATOM 2023 C C . HIS A 1 260 ? -23.094 26.031 3.787 1 97.19 260 HIS A C 1
ATOM 2025 O O . HIS A 1 260 ? -23.578 26.594 2.811 1 97.19 260 HIS A O 1
ATOM 2031 N N . PHE A 1 261 ? -22.047 25.188 3.633 1 97 261 PHE A N 1
ATOM 2032 C CA . PHE A 1 261 ? -21.281 25.172 2.398 1 97 261 PHE A CA 1
ATOM 2033 C C . PHE A 1 261 ? -21.828 24.141 1.421 1 97 261 PHE A C 1
ATOM 2035 O O . PHE A 1 261 ? -21.547 24.203 0.222 1 97 261 PHE A O 1
ATOM 2042 N N . SER A 1 262 ? -22.609 23.141 1.905 1 96.81 262 SER A N 1
ATOM 2043 C CA . SER A 1 262 ? -23.094 22.094 1.014 1 96.81 262 SER A CA 1
ATOM 2044 C C . SER A 1 262 ? -24.203 21.297 1.669 1 96.81 262 SER A C 1
ATOM 2046 O O . SER A 1 262 ? -23.953 20.266 2.299 1 96.81 262 SER A O 1
ATOM 2048 N N . GLY A 1 263 ? -25.406 21.625 1.412 1 96 263 GLY A N 1
ATOM 2049 C CA . GLY A 1 263 ? -26.531 20.875 1.901 1 96 263 GLY A CA 1
ATOM 2050 C C . GLY A 1 263 ? -26.484 20.609 3.395 1 96 263 GLY A C 1
ATOM 2051 O O . GLY A 1 263 ? -26.344 21.547 4.188 1 96 263 GLY A O 1
ATOM 2052 N N . SER A 1 264 ? -26.547 19.297 3.752 1 97.12 264 SER A N 1
ATOM 2053 C CA . SER A 1 264 ? -26.562 18.906 5.16 1 97.12 264 SER A CA 1
ATOM 2054 C C . SER A 1 264 ? -25.156 18.672 5.691 1 97.12 264 SER A C 1
ATOM 2056 O O . SER A 1 264 ? -24.984 18.266 6.836 1 97.12 264 SER A O 1
ATOM 2058 N N . LEU A 1 265 ? -24.188 18.922 4.91 1 97.94 265 LEU A N 1
ATOM 2059 C CA . LEU A 1 265 ? -22.812 18.641 5.324 1 97.94 265 LEU A CA 1
ATOM 2060 C C . LEU A 1 265 ? -22.328 19.688 6.324 1 97.94 265 LEU A C 1
ATOM 2062 O O . LEU A 1 265 ? -22.656 20.859 6.207 1 97.94 265 LEU A O 1
ATOM 2066 N N . VAL A 1 266 ? -21.562 19.203 7.266 1 98.44 266 VAL A N 1
ATOM 2067 C CA . VAL A 1 266 ? -20.969 20.031 8.312 1 98.44 266 VAL A CA 1
ATOM 2068 C C . VAL A 1 266 ? -19.453 19.844 8.32 1 98.44 266 VAL A C 1
ATOM 2070 O O . VAL A 1 266 ? -18.969 18.703 8.344 1 98.44 266 VAL A O 1
ATOM 2073 N N . MET A 1 267 ? -18.719 20.922 8.258 1 98.38 267 MET A N 1
ATOM 2074 C CA . MET A 1 267 ? -17.281 20.906 8.469 1 98.38 267 MET A CA 1
ATOM 2075 C C . MET A 1 267 ? -16.938 21.281 9.906 1 98.38 267 MET A C 1
ATOM 2077 O O . MET A 1 267 ? -17.438 22.281 10.438 1 98.38 267 MET A O 1
ATOM 2081 N N . CYS A 1 268 ? -16.109 20.484 10.523 1 98.69 268 CYS A N 1
ATOM 2082 C CA . CYS A 1 268 ? -15.664 20.812 11.875 1 98.69 268 CYS A CA 1
ATOM 2083 C C . CYS A 1 268 ? -14.148 20.766 11.977 1 98.69 268 CYS A C 1
ATOM 2085 O O . CYS A 1 268 ? -13.5 19.969 11.305 1 98.69 268 CYS A O 1
ATOM 2087 N N . GLY A 1 269 ? -13.523 21.641 12.75 1 98.69 269 GLY A N 1
ATOM 2088 C CA . GLY A 1 269 ? -12.086 21.75 12.938 1 98.69 269 GLY A CA 1
ATOM 2089 C C . GLY A 1 269 ? -11.695 22.641 14.102 1 98.69 269 GLY A C 1
ATOM 2090 O O . GLY A 1 269 ? -12.562 23.125 14.828 1 98.69 269 GLY A O 1
ATOM 2091 N N . PRO A 1 270 ? -10.438 22.781 14.297 1 98.62 270 PRO A N 1
ATOM 2092 C CA . PRO A 1 270 ? -9.953 23.438 15.508 1 98.62 270 PRO A CA 1
ATOM 2093 C C . PRO A 1 270 ? -10.008 24.969 15.414 1 98.62 270 PRO A C 1
ATOM 2095 O O . PRO A 1 270 ? -9.852 25.531 14.32 1 98.62 270 PRO A O 1
ATOM 2098 N N . PRO A 1 271 ? -10.188 25.656 16.531 1 97.5 271 PRO A N 1
ATOM 2099 C CA . PRO A 1 271 ? -10.016 27.109 16.578 1 97.5 271 PRO A CA 1
ATOM 2100 C C . PRO A 1 271 ? -8.547 27.531 16.516 1 97.5 271 PRO A C 1
ATOM 2102 O O . PRO A 1 271 ? -7.66 26.672 16.469 1 97.5 271 PRO A O 1
ATOM 2105 N N . PRO A 1 272 ? -8.273 28.859 16.438 1 96.31 272 PRO A N 1
ATOM 2106 C CA . PRO A 1 272 ? -6.883 29.297 16.516 1 96.31 272 PRO A CA 1
ATOM 2107 C C . PRO A 1 272 ? -6.16 28.75 17.734 1 96.31 272 PRO A C 1
ATOM 2109 O O . PRO A 1 272 ? -6.785 28.547 18.781 1 96.31 272 PRO A O 1
ATOM 2112 N N . PRO A 1 273 ? -4.953 28.469 17.672 1 95.94 273 PRO A N 1
ATOM 2113 C CA . PRO A 1 273 ? -4.043 28.984 16.641 1 95.94 273 PRO A CA 1
ATOM 2114 C C . PRO A 1 273 ? -4.086 28.172 15.352 1 95.94 273 PRO A C 1
ATOM 2116 O O . PRO A 1 273 ? -3.26 28.375 14.453 1 95.94 273 PRO A O 1
ATOM 2119 N N . SER A 1 274 ? -5.004 27.219 15.148 1 97.12 274 SER A N 1
ATOM 2120 C CA . SER A 1 274 ? -5.184 26.516 13.891 1 97.12 274 SER A CA 1
ATOM 2121 C C . SER A 1 274 ? -5.719 27.438 12.805 1 97.12 274 SER A C 1
ATOM 2123 O O . SER A 1 274 ? -6.285 28.484 13.094 1 97.12 274 SER A O 1
ATOM 2125 N N . SER A 1 275 ? -5.539 27.031 11.602 1 97.25 275 SER A N 1
ATOM 2126 C CA . SER A 1 275 ? -6.02 27.828 10.484 1 97.25 275 SER A CA 1
ATOM 2127 C C . SER A 1 275 ? -7.223 27.172 9.812 1 97.25 275 SER A C 1
ATOM 2129 O O . SER A 1 275 ? -7.52 27.453 8.648 1 97.25 275 SER A O 1
ATOM 2131 N N . PHE A 1 276 ? -7.906 26.375 10.539 1 98.31 276 PHE A N 1
ATOM 2132 C CA . PHE A 1 276 ? -9.133 25.766 10.023 1 98.31 276 PHE A CA 1
ATOM 2133 C C . PHE A 1 276 ? -10.078 26.828 9.492 1 98.31 276 PHE A C 1
ATOM 2135 O O . PHE A 1 276 ? -10.656 26.672 8.414 1 98.31 276 PHE A O 1
ATOM 2142 N N . ALA A 1 277 ? -10.25 27.922 10.219 1 98.19 277 ALA A N 1
ATOM 2143 C CA . ALA A 1 277 ? -11.156 29 9.836 1 98.19 277 ALA A CA 1
ATOM 2144 C C . ALA A 1 277 ? -10.812 29.547 8.461 1 98.19 277 ALA A C 1
ATOM 2146 O O . ALA A 1 277 ? -11.695 29.938 7.695 1 98.19 277 ALA A O 1
ATOM 2147 N N . VAL A 1 278 ? -9.562 29.516 8.141 1 97.94 278 VAL A N 1
ATOM 2148 C CA . VAL A 1 278 ? -9.086 30.047 6.871 1 97.94 278 VAL A CA 1
ATOM 2149 C C . VAL A 1 278 ? -9.383 29.062 5.746 1 97.94 278 VAL A C 1
ATOM 2151 O O . VAL A 1 278 ? -9.914 29.438 4.703 1 97.94 278 VAL A O 1
ATOM 2154 N N . SER A 1 279 ? -9.125 27.797 5.938 1 98.38 279 SER A N 1
ATOM 2155 C CA . SER A 1 279 ? -9.344 26.75 4.938 1 98.38 279 SER A CA 1
ATOM 2156 C C . SER A 1 279 ? -10.82 26.609 4.605 1 98.38 279 SER A C 1
ATOM 2158 O O . SER A 1 279 ? -11.195 26.531 3.432 1 98.38 279 SER A O 1
ATOM 2160 N N . GLN A 1 280 ? -11.602 26.516 5.652 1 98.38 280 GLN A N 1
ATOM 2161 C CA . GLN A 1 280 ? -13.031 26.312 5.434 1 98.38 280 GLN A CA 1
ATOM 2162 C C . GLN A 1 280 ? -13.664 27.531 4.754 1 98.38 280 GLN A C 1
ATOM 2164 O O . GLN A 1 280 ? -14.617 27.391 3.99 1 98.38 280 GLN A O 1
ATOM 2169 N N . LEU A 1 281 ? -13.141 28.766 4.961 1 98.69 281 LEU A N 1
ATOM 2170 C CA . LEU A 1 281 ? -13.672 29.953 4.312 1 98.69 281 LEU A CA 1
ATOM 2171 C C . LEU A 1 281 ? -13.453 29.891 2.803 1 98.69 281 LEU A C 1
ATOM 2173 O O . LEU A 1 281 ? -14.328 30.297 2.029 1 98.69 281 LEU A O 1
ATOM 2177 N N . ILE A 1 282 ? -12.281 29.406 2.375 1 98.75 282 ILE A N 1
ATOM 2178 C CA . ILE A 1 282 ? -12.023 29.219 0.951 1 98.75 282 ILE A CA 1
ATOM 2179 C C . ILE A 1 282 ? -13.102 28.328 0.347 1 98.75 282 ILE A C 1
ATOM 2181 O O . ILE A 1 282 ? -13.68 28.656 -0.696 1 98.75 282 ILE A O 1
ATOM 2185 N N . VAL A 1 283 ? -13.383 27.219 0.997 1 98.81 283 VAL A N 1
ATOM 2186 C CA . VAL A 1 283 ? -14.375 26.266 0.526 1 98.81 283 VAL A CA 1
ATOM 2187 C C . VAL A 1 283 ? -15.75 26.938 0.458 1 98.81 283 VAL A C 1
ATOM 2189 O O . VAL A 1 283 ? -16.469 26.781 -0.529 1 98.81 283 VAL A O 1
ATOM 2192 N N . SER A 1 284 ? -16.094 27.719 1.471 1 98.56 284 SER A N 1
ATOM 2193 C CA . SER A 1 284 ? -17.406 28.344 1.557 1 98.56 284 SER A CA 1
ATOM 2194 C C . SER A 1 284 ? -17.594 29.391 0.461 1 98.56 284 SER A C 1
ATOM 2196 O O . SER A 1 284 ? -18.688 29.516 -0.104 1 98.56 284 SER A O 1
ATOM 2198 N N . ILE A 1 285 ? -16.578 30.141 0.215 1 98.62 285 ILE A N 1
ATOM 2199 C CA . ILE A 1 285 ? -16.656 31.141 -0.848 1 98.62 285 ILE A CA 1
ATOM 2200 C C . ILE A 1 285 ? -16.891 30.453 -2.189 1 98.62 285 ILE A C 1
ATOM 2202 O O . ILE A 1 285 ? -17.75 30.875 -2.969 1 98.62 285 ILE A O 1
ATOM 2206 N N . MET A 1 286 ? -16.125 29.406 -2.455 1 98.69 286 MET A N 1
ATOM 2207 C CA . MET A 1 286 ? -16.281 28.672 -3.713 1 98.69 286 MET A CA 1
ATOM 2208 C C . MET A 1 286 ? -17.656 28.031 -3.812 1 98.69 286 MET A C 1
ATOM 2210 O O . MET A 1 286 ? -18.203 27.891 -4.906 1 98.69 286 MET A O 1
ATOM 2214 N N . ALA A 1 287 ? -18.219 27.719 -2.674 1 98.06 287 ALA A N 1
ATOM 2215 C CA . ALA A 1 287 ? -19.547 27.125 -2.633 1 98.06 287 ALA A CA 1
ATOM 2216 C C . ALA A 1 287 ? -20.609 28.109 -3.098 1 98.06 287 ALA A C 1
ATOM 2218 O O . ALA A 1 287 ? -21.703 27.719 -3.484 1 98.06 287 ALA A O 1
ATOM 2219 N N . LYS A 1 288 ? -20.328 29.359 -3.092 1 97.38 288 LYS A N 1
ATOM 2220 C CA . LYS A 1 288 ? -21.25 30.375 -3.588 1 97.38 288 LYS A CA 1
ATOM 2221 C C . LYS A 1 288 ? -21.297 30.391 -5.113 1 97.38 288 LYS A C 1
ATOM 2223 O O . LYS A 1 288 ? -22.297 30.781 -5.711 1 97.38 288 LYS A O 1
ATOM 2228 N N . PHE A 1 289 ? -20.219 29.922 -5.719 1 97.31 289 PHE A N 1
ATOM 2229 C CA . PHE A 1 289 ? -20.109 29.922 -7.172 1 97.31 289 PHE A CA 1
ATOM 2230 C C . PHE A 1 289 ? -20.531 28.562 -7.738 1 97.31 289 PHE A C 1
ATOM 2232 O O . PHE A 1 289 ? -21.047 28.484 -8.859 1 97.31 289 PHE A O 1
ATOM 2239 N N . TYR A 1 290 ? -20.281 27.5 -6.938 1 96.88 290 TYR A N 1
ATOM 2240 C CA . TYR A 1 290 ? -20.422 26.156 -7.469 1 96.88 290 TYR A CA 1
ATOM 2241 C C . TYR A 1 290 ? -21.203 25.266 -6.504 1 96.88 290 TYR A C 1
ATOM 2243 O O . TYR A 1 290 ? -21.109 25.438 -5.285 1 96.88 290 TYR A O 1
ATOM 2251 N N . SER A 1 291 ? -22 24.344 -7.031 1 89.12 291 SER A N 1
ATOM 2252 C CA . SER A 1 291 ? -22.844 23.422 -6.266 1 89.12 291 SER A CA 1
ATOM 2253 C C . SER A 1 291 ? -22.453 21.969 -6.535 1 89.12 291 SER A C 1
ATOM 2255 O O . SER A 1 291 ? -21.703 21.688 -7.469 1 89.12 291 SER A O 1
ATOM 2257 N N . PRO A 1 292 ? -23.031 21.188 -5.625 1 86.62 292 PRO A N 1
ATOM 2258 C CA . PRO A 1 292 ? -22.812 19.766 -5.934 1 86.62 292 PRO A CA 1
ATOM 2259 C C . PRO A 1 292 ? -23.297 19.375 -7.324 1 86.62 292 PRO A C 1
ATOM 2261 O O . PRO A 1 292 ? -24.344 19.859 -7.77 1 86.62 292 PRO A O 1
ATOM 2264 N N . GLU A 1 293 ? -22.531 18.672 -8.078 1 87.44 293 GLU A N 1
ATOM 2265 C CA . GLU A 1 293 ? -22.812 18.172 -9.422 1 87.44 293 GLU A CA 1
ATOM 2266 C C . GLU A 1 293 ? -22.484 19.219 -10.484 1 87.44 293 GLU A C 1
ATOM 2268 O O . GLU A 1 293 ? -23.047 19.188 -11.586 1 87.44 293 GLU A O 1
ATOM 2273 N N . SER A 1 294 ? -21.781 20.234 -10.016 1 93.81 294 SER A N 1
ATOM 2274 C CA . SER A 1 294 ? -21.25 21.125 -11.047 1 93.81 294 SER A CA 1
ATOM 2275 C C . SER A 1 294 ? -20.516 20.344 -12.133 1 93.81 294 SER A C 1
ATOM 2277 O O . SER A 1 294 ? -20.062 19.219 -11.898 1 93.81 294 SER A O 1
ATOM 2279 N N . ASN A 1 295 ? -20.5 21 -13.273 1 95.38 295 ASN A N 1
ATOM 2280 C CA . ASN A 1 295 ? -19.859 20.359 -14.414 1 95.38 295 ASN A CA 1
ATOM 2281 C C . ASN A 1 295 ? -18.344 20.219 -14.195 1 95.38 295 ASN A C 1
ATOM 2283 O O . ASN A 1 295 ? -17.641 21.219 -14.109 1 95.38 295 ASN A O 1
ATOM 2287 N N . LYS A 1 296 ? -17.875 19.047 -14.203 1 93.19 296 LYS A N 1
ATOM 2288 C CA . LYS A 1 296 ? -16.484 18.719 -13.953 1 93.19 296 LYS A CA 1
ATOM 2289 C C . LYS A 1 296 ? -15.57 19.328 -15.016 1 93.19 296 LYS A C 1
ATOM 2291 O O . LYS A 1 296 ? -14.391 19.594 -14.75 1 93.19 296 LYS A O 1
ATOM 2296 N N . ASP A 1 297 ? -16.031 19.609 -16.156 1 93.88 297 ASP A N 1
ATOM 2297 C CA . ASP A 1 297 ? -15.25 20.156 -17.266 1 93.88 297 ASP A CA 1
ATOM 2298 C C . ASP A 1 297 ? -14.68 21.531 -16.906 1 93.88 297 ASP A C 1
ATOM 2300 O O . ASP A 1 297 ? -13.648 21.938 -17.438 1 93.88 297 ASP A O 1
ATOM 2304 N N . LEU A 1 298 ? -15.359 22.203 -16.062 1 95.56 298 LEU A N 1
ATOM 2305 C CA . LEU A 1 298 ? -14.922 23.531 -15.656 1 95.56 298 LEU A CA 1
ATOM 2306 C C . LEU A 1 298 ? -13.531 23.484 -15.023 1 95.56 298 LEU A C 1
ATOM 2308 O O . LEU A 1 298 ? -12.734 24.406 -15.188 1 95.56 298 LEU A O 1
ATOM 2312 N N . LEU A 1 299 ? -13.25 22.391 -14.336 1 95.62 299 LEU A N 1
ATOM 2313 C CA . LEU A 1 299 ? -11.953 22.219 -13.68 1 95.62 299 LEU A CA 1
ATOM 2314 C C . LEU A 1 299 ? -10.828 22.156 -14.711 1 95.62 299 LEU A C 1
ATOM 2316 O O . LEU A 1 299 ? -9.68 22.484 -14.398 1 95.62 299 LEU A O 1
ATOM 2320 N N . TYR A 1 300 ? -11.18 21.797 -15.922 1 94.19 300 TYR A N 1
ATOM 2321 C CA . TYR A 1 300 ? -10.148 21.531 -16.906 1 94.19 300 TYR A CA 1
ATOM 2322 C C . TYR A 1 300 ? -10.148 22.609 -18 1 94.19 300 TYR A C 1
ATOM 2324 O O . TYR A 1 300 ? -9.188 22.719 -18.766 1 94.19 300 TYR A O 1
ATOM 2332 N N . LYS A 1 301 ? -11.18 23.453 -18.031 1 94.81 301 LYS A N 1
ATOM 2333 C CA . LYS A 1 301 ? -11.328 24.328 -19.172 1 94.81 301 LYS A CA 1
ATOM 2334 C C . LYS A 1 301 ? -11.516 25.781 -18.734 1 94.81 301 LYS A C 1
ATOM 2336 O O . LYS A 1 301 ? -11.344 26.703 -19.531 1 94.81 301 LYS A O 1
ATOM 2341 N N . SER A 1 302 ? -11.844 26.078 -17.531 1 95.94 302 SER A N 1
ATOM 2342 C CA . SER A 1 302 ? -12.359 27.391 -17.156 1 95.94 302 SER A CA 1
ATOM 2343 C C . SER A 1 302 ? -11.289 28.219 -16.438 1 95.94 302 SER A C 1
ATOM 2345 O O . SER A 1 302 ? -10.961 27.953 -15.281 1 95.94 302 SER A O 1
ATOM 2347 N N . PRO A 1 303 ? -10.797 29.297 -17.031 1 96.81 303 PRO A N 1
ATOM 2348 C CA . PRO A 1 303 ? -9.93 30.234 -16.312 1 96.81 303 PRO A CA 1
ATOM 2349 C C . PRO A 1 303 ? -10.656 30.953 -15.18 1 96.81 303 PRO A C 1
ATOM 2351 O O . PRO A 1 303 ? -10.039 31.297 -14.172 1 96.81 303 PRO A O 1
ATOM 2354 N N . GLU A 1 304 ? -11.93 31.172 -15.375 1 97.75 304 GLU A N 1
ATOM 2355 C CA . GLU A 1 304 ? -12.742 31.859 -14.367 1 97.75 304 GLU A CA 1
ATOM 2356 C C . GLU A 1 304 ? -12.766 31.078 -13.055 1 97.75 304 GLU A C 1
ATOM 2358 O O . GLU A 1 304 ? -12.719 31.672 -11.977 1 97.75 304 GLU A O 1
ATOM 2363 N N . PHE A 1 305 ? -12.852 29.797 -13.117 1 97.62 305 PHE A N 1
ATOM 2364 C CA . PHE A 1 305 ? -12.805 28.969 -11.922 1 97.62 305 PHE A CA 1
ATOM 2365 C C . PHE A 1 305 ? -11.547 29.25 -11.117 1 97.62 305 PHE A C 1
ATOM 2367 O O . PHE A 1 305 ? -11.609 29.438 -9.898 1 97.62 305 PHE A O 1
ATOM 2374 N N . TYR A 1 306 ? -10.453 29.281 -11.766 1 97.88 306 TYR A N 1
ATOM 2375 C CA . TYR A 1 306 ? -9.172 29.438 -11.078 1 97.88 306 TYR A CA 1
ATOM 2376 C C . TYR A 1 306 ? -8.984 30.859 -10.586 1 97.88 306 TYR A C 1
ATOM 2378 O O . TYR A 1 306 ? -8.375 31.094 -9.539 1 97.88 306 TYR A O 1
ATOM 2386 N N . HIS A 1 307 ? -9.484 31.844 -11.352 1 98.44 307 HIS A N 1
ATOM 2387 C CA . HIS A 1 307 ? -9.492 33.188 -10.836 1 98.44 307 HIS A CA 1
ATOM 2388 C C . HIS A 1 307 ? -10.25 33.281 -9.516 1 98.44 307 HIS A C 1
ATOM 2390 O O . HIS A 1 307 ? -9.75 33.844 -8.547 1 98.44 307 HIS A O 1
ATOM 2396 N N . ARG A 1 308 ? -11.422 32.75 -9.484 1 98.56 308 ARG A N 1
ATOM 2397 C CA . ARG A 1 308 ? -12.266 32.75 -8.297 1 98.56 308 ARG A CA 1
ATOM 2398 C C . ARG A 1 308 ? -11.586 32.062 -7.129 1 98.56 308 ARG A C 1
ATOM 2400 O O . ARG A 1 308 ? -11.633 32.531 -5.996 1 98.56 308 ARG A O 1
ATOM 2407 N N . LEU A 1 309 ? -10.969 30.922 -7.379 1 98.5 309 LEU A N 1
ATOM 2408 C CA . LEU A 1 309 ? -10.25 30.172 -6.352 1 98.5 309 LEU A CA 1
ATOM 2409 C C . LEU A 1 309 ? -9.125 31.016 -5.758 1 98.5 309 LEU A C 1
ATOM 2411 O O . LEU A 1 309 ? -8.961 31.062 -4.535 1 98.5 309 LEU A O 1
ATOM 2415 N N . ILE A 1 310 ? -8.328 31.641 -6.609 1 98.12 310 ILE A N 1
ATOM 2416 C CA . ILE A 1 310 ? -7.203 32.469 -6.176 1 98.12 310 ILE A CA 1
ATOM 2417 C C . ILE A 1 310 ? -7.711 33.625 -5.336 1 98.12 310 ILE A C 1
ATOM 2419 O O . ILE A 1 310 ? -7.141 33.938 -4.293 1 98.12 310 ILE A O 1
ATOM 2423 N N . GLU A 1 311 ? -8.758 34.281 -5.785 1 98.25 311 GLU A N 1
ATOM 2424 C CA . GLU A 1 311 ? -9.336 35.375 -5.027 1 98.25 311 GLU A CA 1
ATOM 2425 C C . GLU A 1 311 ? -9.852 34.906 -3.668 1 98.25 311 GLU A C 1
ATOM 2427 O O . GLU A 1 311 ? -9.664 35.594 -2.658 1 98.25 311 GLU A O 1
ATOM 2432 N N . ALA A 1 312 ? -10.5 33.75 -3.652 1 98.5 312 ALA A N 1
ATOM 2433 C CA . ALA A 1 312 ? -10.961 33.188 -2.389 1 98.5 312 ALA A CA 1
ATOM 2434 C C . ALA A 1 312 ? -9.789 32.969 -1.436 1 98.5 312 ALA A C 1
ATOM 2436 O O . ALA A 1 312 ? -9.906 33.188 -0.23 1 98.5 312 ALA A O 1
ATOM 2437 N N . GLU A 1 313 ? -8.695 32.531 -1.95 1 97.62 313 GLU A N 1
ATOM 2438 C CA . GLU A 1 313 ? -7.492 32.312 -1.145 1 97.62 313 GLU A CA 1
ATOM 2439 C C . GLU A 1 313 ? -6.973 33.625 -0.59 1 97.62 313 GLU A C 1
ATOM 2441 O O . GLU A 1 313 ? -6.695 33.75 0.605 1 97.62 313 GLU A O 1
ATOM 2446 N N . LYS A 1 314 ? -6.855 34.625 -1.451 1 96.38 314 LYS A N 1
ATOM 2447 C CA . LYS A 1 314 ? -6.328 35.938 -1.026 1 96.38 314 LYS A CA 1
ATOM 2448 C C . LYS A 1 314 ? -7.16 36.5 0.114 1 96.38 314 LYS A C 1
ATOM 2450 O O . LYS A 1 314 ? -6.609 36.938 1.13 1 96.38 314 LYS A O 1
ATOM 2455 N N . PHE A 1 315 ? -8.453 36.5 -0.051 1 96.56 315 PHE A N 1
ATOM 2456 C CA . PHE A 1 315 ? -9.328 37.062 0.969 1 96.56 315 PHE A CA 1
ATOM 2457 C C . PHE A 1 315 ? -9.227 36.281 2.268 1 96.56 315 PHE A C 1
ATOM 2459 O O . PHE A 1 315 ? -9.219 36.844 3.355 1 96.56 315 PHE A O 1
ATOM 2466 N N . SER A 1 316 ? -9.156 34.969 2.182 1 97 316 SER A N 1
ATOM 2467 C CA . SER A 1 316 ? -9.109 34.125 3.367 1 97 316 SER A CA 1
ATOM 2468 C C . SER A 1 316 ? -7.777 34.25 4.09 1 97 316 SER A C 1
ATOM 2470 O O . SER A 1 316 ? -7.738 34.406 5.312 1 97 316 SER A O 1
ATOM 2472 N N . TYR A 1 317 ? -6.676 34.25 3.355 1 95.19 317 TYR A N 1
ATOM 2473 C CA . TYR A 1 317 ? -5.352 34.344 3.953 1 95.19 317 TYR A CA 1
ATOM 2474 C C . TYR A 1 317 ? -5.152 35.75 4.562 1 95.19 317 TYR A C 1
ATOM 2476 O O . TYR A 1 317 ? -4.438 35.875 5.555 1 95.19 317 TYR A O 1
ATOM 2484 N N . ALA A 1 318 ? -5.711 36.688 3.98 1 93.31 318 ALA A N 1
ATOM 2485 C CA . ALA A 1 318 ? -5.617 38.031 4.551 1 93.31 318 ALA A CA 1
ATOM 2486 C C . ALA A 1 318 ? -6.16 38.062 5.977 1 93.31 318 ALA A C 1
ATOM 2488 O O . ALA A 1 318 ? -5.629 38.75 6.84 1 93.31 318 ALA A O 1
ATOM 2489 N N . LYS A 1 319 ? -7.16 37.312 6.219 1 93.06 319 LYS A N 1
ATOM 2490 C CA . LYS A 1 319 ? -7.766 37.281 7.547 1 93.06 319 LYS A CA 1
ATOM 2491 C C . LYS A 1 319 ? -6.891 36.5 8.531 1 93.06 319 LYS A C 1
ATOM 2493 O O . LYS A 1 319 ? -6.977 36.719 9.742 1 93.06 319 LYS A O 1
ATOM 2498 N N . ARG A 1 320 ? -6.07 35.625 8.039 1 93 320 ARG A N 1
ATOM 2499 C CA . ARG A 1 320 ? -5.18 34.812 8.883 1 93 320 ARG A CA 1
ATOM 2500 C C . ARG A 1 320 ? -4.238 35.719 9.688 1 93 320 ARG A C 1
ATOM 2502 O O . ARG A 1 320 ? -3.865 35.375 10.812 1 93 320 ARG A O 1
ATOM 2509 N N . THR A 1 321 ? -3.891 36.875 9.164 1 88.62 321 THR A N 1
ATOM 2510 C CA . THR A 1 321 ? -2.941 37.812 9.781 1 88.62 321 THR A CA 1
ATOM 2511 C C . THR A 1 321 ? -3.52 38.406 11.062 1 88.62 321 THR A C 1
ATOM 2513 O O . THR A 1 321 ? -2.787 38.938 11.883 1 88.62 321 THR A O 1
ATOM 2516 N N . LEU A 1 322 ? -4.816 38.188 11.242 1 90.19 322 LEU A N 1
ATOM 2517 C CA . LEU A 1 322 ? -5.5 38.75 12.398 1 90.19 322 LEU A CA 1
ATOM 2518 C C . LEU A 1 322 ? -5.734 37.688 13.469 1 90.19 322 LEU A C 1
ATOM 2520 O O . LEU A 1 322 ? -6.238 38 14.547 1 90.19 322 LEU A O 1
ATOM 2524 N N . LEU A 1 323 ? -5.379 36.531 13.203 1 92.94 323 LEU A N 1
ATOM 2525 C CA . LEU A 1 323 ? -5.594 35.438 14.133 1 92.94 323 LEU A CA 1
ATOM 2526 C C . LEU A 1 323 ? -4.398 35.281 15.07 1 92.94 323 LEU A C 1
ATOM 2528 O O . LEU A 1 323 ? -3.369 35.906 14.883 1 92.94 323 LEU A O 1
ATOM 2532 N N . GLY A 1 324 ? -4.582 34.438 16.141 1 93.44 324 GLY A N 1
ATOM 2533 C CA . GLY A 1 324 ? -3.594 34.156 17.172 1 93.44 324 GLY A CA 1
ATOM 2534 C C . GLY A 1 324 ? -4.113 33.25 18.25 1 93.44 324 GLY A C 1
ATOM 2535 O O . GLY A 1 324 ? -5.254 32.781 18.188 1 93.44 324 GLY A O 1
ATOM 2536 N N . ASP A 1 325 ? -3.244 33.031 19.156 1 95 325 ASP A N 1
ATOM 2537 C CA . ASP A 1 325 ? -3.629 32.219 20.297 1 95 325 ASP A CA 1
ATOM 2538 C C . ASP A 1 325 ? -4.812 32.812 21.031 1 95 325 ASP A C 1
ATOM 2540 O O . ASP A 1 325 ? -4.703 33.938 21.594 1 95 325 ASP A O 1
ATOM 2544 N N . GLU A 1 326 ? -5.852 32.094 21.156 1 93.06 326 GLU A N 1
ATOM 2545 C CA . GLU A 1 326 ? -7.105 32.625 21.672 1 93.06 326 GLU A CA 1
ATOM 2546 C C . GLU A 1 326 ? -6.965 33.031 23.141 1 93.06 326 GLU A C 1
ATOM 2548 O O . GLU A 1 326 ? -7.695 33.906 23.609 1 93.06 326 GLU A O 1
ATOM 2553 N N . LEU A 1 327 ? -6.121 32.375 23.812 1 91.56 327 LEU A N 1
ATOM 2554 C CA . LEU A 1 327 ? -5.93 32.719 25.219 1 91.56 327 LEU A CA 1
ATOM 2555 C C . LEU A 1 327 ? -5.309 34.094 25.375 1 91.56 327 LEU A C 1
ATOM 2557 O O . LEU A 1 327 ? -5.453 34.719 26.438 1 91.56 327 LEU A O 1
ATOM 2561 N N . PHE A 1 328 ? -4.668 34.594 24.375 1 93.69 328 PHE A N 1
ATOM 2562 C CA . PHE A 1 328 ? -3.924 35.844 24.453 1 93.69 328 PHE A CA 1
ATOM 2563 C C . PHE A 1 328 ? -4.539 36.875 23.547 1 93.69 328 PHE A C 1
ATOM 2565 O O . PHE A 1 328 ? -4.289 38.094 23.703 1 93.69 328 PHE A O 1
ATOM 2572 N N . VAL A 1 329 ? -5.277 36.375 22.547 1 92.31 329 VAL A N 1
ATOM 2573 C CA . VAL A 1 329 ? -5.918 37.281 21.578 1 92.31 329 VAL A CA 1
ATOM 2574 C C . VAL A 1 329 ? -7.406 36.938 21.5 1 92.31 329 VAL A C 1
ATOM 2576 O O . VAL A 1 329 ? -7.84 36.219 20.578 1 92.31 329 VAL A O 1
ATOM 2579 N N . LYS A 1 330 ? -8.188 37.531 22.203 1 87.5 330 LYS A N 1
ATOM 2580 C CA . LYS A 1 330 ? -9.609 37.219 22.297 1 87.5 330 LYS A CA 1
ATOM 2581 C C . LYS A 1 330 ? -10.32 37.5 20.969 1 87.5 330 LYS A C 1
ATOM 2583 O O . LYS A 1 330 ? -11.242 36.781 20.594 1 87.5 330 LYS A O 1
ATOM 2588 N N . GLU A 1 331 ? -9.906 38.469 20.328 1 91.5 331 GLU A N 1
ATOM 2589 C CA . GLU A 1 331 ? -10.516 38.844 19.062 1 91.5 331 GLU A CA 1
ATOM 2590 C C . GLU A 1 331 ? -10.328 37.75 18 1 91.5 331 GLU A C 1
ATOM 2592 O O . GLU A 1 331 ? -11.125 37.625 17.078 1 91.5 331 GLU A O 1
ATOM 2597 N N . ALA A 1 332 ? -9.297 37 18.219 1 92.69 332 ALA A N 1
ATOM 2598 C CA . ALA A 1 332 ? -9.016 35.938 17.266 1 92.69 332 ALA A CA 1
ATOM 2599 C C . ALA A 1 332 ? -10.109 34.875 17.297 1 92.69 332 ALA A C 1
ATOM 2601 O O . ALA A 1 332 ? -10.516 34.344 16.266 1 92.69 332 ALA A O 1
ATOM 2602 N N . SER A 1 333 ? -10.578 34.531 18.438 1 92.5 333 SER A N 1
ATOM 2603 C CA . SER A 1 333 ? -11.641 33.531 18.594 1 92.5 333 SER A CA 1
ATOM 2604 C C . SER A 1 333 ? -12.938 34.031 17.938 1 92.5 333 SER A C 1
ATOM 2606 O O . SER A 1 333 ? -13.602 33.25 17.234 1 92.5 333 SER A O 1
ATOM 2608 N N . ALA A 1 334 ? -13.273 35.219 18.203 1 94.19 334 ALA A N 1
ATOM 2609 C CA . ALA A 1 334 ? -14.492 35.812 17.641 1 94.19 334 ALA A CA 1
ATOM 2610 C C . ALA A 1 334 ? -14.414 35.875 16.109 1 94.19 334 ALA A C 1
ATOM 2612 O O . ALA A 1 334 ? -15.391 35.562 15.422 1 94.19 334 ALA A O 1
ATOM 2613 N N . LEU A 1 335 ? -13.289 36.281 15.656 1 95.25 335 LEU A N 1
ATOM 2614 C CA . LEU A 1 335 ? -13.109 36.375 14.211 1 95.25 335 LEU A CA 1
ATOM 2615 C C . LEU A 1 335 ? -13.211 34.969 13.57 1 95.25 335 LEU A C 1
ATOM 2617 O O . LEU A 1 335 ? -13.875 34.812 12.547 1 95.25 335 LEU A O 1
ATOM 2621 N N . ALA A 1 336 ? -12.508 34.031 14.172 1 96.62 336 ALA A N 1
ATOM 2622 C CA . ALA A 1 336 ? -12.531 32.656 13.633 1 96.62 336 ALA A CA 1
ATOM 2623 C C . ALA A 1 336 ? -13.953 32.125 13.57 1 96.62 336 ALA A C 1
ATOM 2625 O O . ALA A 1 336 ? -14.344 31.484 12.586 1 96.62 336 ALA A O 1
ATOM 2626 N N . LYS A 1 337 ? -14.734 32.312 14.562 1 96.06 337 LYS A N 1
ATOM 2627 C CA . LYS A 1 337 ? -16.125 31.891 14.578 1 96.06 337 LYS A CA 1
ATOM 2628 C C . LYS A 1 337 ? -16.938 32.625 13.5 1 96.06 337 LYS A C 1
ATOM 2630 O O . LYS A 1 337 ? -17.734 31.984 12.805 1 96.06 337 LYS A O 1
ATOM 2635 N N . ASN A 1 338 ? -16.719 33.906 13.406 1 97.06 338 ASN A N 1
ATOM 2636 C CA . ASN A 1 338 ? -17.422 34.688 12.398 1 97.06 338 ASN A CA 1
ATOM 2637 C C . ASN A 1 338 ? -17.125 34.188 10.992 1 97.06 338 ASN A C 1
ATOM 2639 O O . ASN A 1 338 ? -18 34.188 10.125 1 97.06 338 ASN A O 1
ATOM 2643 N N . MET A 1 339 ? -15.93 33.844 10.773 1 97.81 339 MET A N 1
ATOM 2644 C CA . MET A 1 339 ? -15.484 33.375 9.461 1 97.81 339 MET A CA 1
ATOM 2645 C C . MET A 1 339 ? -16.234 32.094 9.055 1 97.81 339 MET A C 1
ATOM 2647 O O . MET A 1 339 ? -16.281 31.766 7.875 1 97.81 339 MET A O 1
ATOM 2651 N N . THR A 1 340 ? -16.812 31.375 10.008 1 97.94 340 THR A N 1
ATOM 2652 C CA . THR A 1 340 ? -17.5 30.125 9.703 1 97.94 340 THR A CA 1
ATOM 2653 C C . THR A 1 340 ? -18.984 30.391 9.406 1 97.94 340 THR A C 1
ATOM 2655 O O . THR A 1 340 ? -19.734 29.453 9.117 1 97.94 340 THR A O 1
ATOM 2658 N N . THR A 1 341 ? -19.438 31.625 9.391 1 97.75 341 THR A N 1
ATOM 2659 C CA . THR A 1 341 ? -20.844 31.938 9.234 1 97.75 341 THR A CA 1
ATOM 2660 C C . THR A 1 341 ? -21.172 32.219 7.777 1 97.75 341 THR A C 1
ATOM 2662 O O . THR A 1 341 ? -20.312 32.656 7.012 1 97.75 341 THR A O 1
ATOM 2665 N N . LYS A 1 342 ? -22.469 32.031 7.438 1 97.81 342 LYS A N 1
ATOM 2666 C CA . LYS A 1 342 ? -22.969 32.344 6.102 1 97.81 342 LYS A CA 1
ATOM 2667 C C . LYS A 1 342 ? -22.844 33.812 5.801 1 97.81 342 LYS A C 1
ATOM 2669 O O . LYS A 1 342 ? -22.5 34.219 4.68 1 97.81 342 LYS A O 1
ATOM 2674 N N . LEU A 1 343 ? -23.109 34.656 6.738 1 97.81 343 LEU A N 1
ATOM 2675 C CA . LEU A 1 343 ? -23.078 36.094 6.562 1 97.81 343 LEU A CA 1
ATOM 2676 C C . LEU A 1 343 ? -21.688 36.562 6.203 1 97.81 343 LEU A C 1
ATOM 2678 O O . LEU A 1 343 ? -21.516 37.438 5.34 1 97.81 343 LEU A O 1
ATOM 2682 N N . TYR A 1 344 ? -20.734 36.062 6.902 1 97.25 344 TYR A N 1
ATOM 2683 C CA . TYR A 1 344 ? -19.359 36.438 6.617 1 97.25 344 TYR A CA 1
ATOM 2684 C C . TYR A 1 344 ? -18.953 36 5.211 1 97.25 344 TYR A C 1
ATOM 2686 O O . TYR A 1 344 ? -18.297 36.781 4.488 1 97.25 344 TYR A O 1
ATOM 2694 N N . THR A 1 345 ? -19.312 34.844 4.855 1 98.06 345 THR A N 1
ATOM 2695 C CA . THR A 1 345 ? -19.016 34.312 3.525 1 98.06 345 THR A CA 1
ATOM 2696 C C . THR A 1 345 ? -19.656 35.188 2.449 1 98.06 345 THR A C 1
ATOM 2698 O O . THR A 1 345 ? -19.031 35.5 1.438 1 98.06 345 THR A O 1
ATOM 2701 N N . ASP A 1 346 ? -20.938 35.531 2.645 1 97.75 346 ASP A N 1
ATOM 2702 C CA . ASP A 1 346 ? -21.656 36.375 1.707 1 97.75 346 ASP A CA 1
ATOM 2703 C C . ASP A 1 346 ? -20.953 37.719 1.531 1 97.75 346 ASP A C 1
ATOM 2705 O O . ASP A 1 346 ? -20.906 38.281 0.424 1 97.75 346 ASP A O 1
ATOM 2709 N N . TRP A 1 347 ? -20.469 38.156 2.598 1 97.19 347 TRP A N 1
ATOM 2710 C CA . TRP A 1 347 ? -19.766 39.438 2.566 1 97.19 347 TRP A CA 1
ATOM 2711 C C . TRP A 1 347 ? -18.531 39.344 1.691 1 97.19 347 TRP A C 1
ATOM 2713 O O . TRP A 1 347 ? -18.312 40.219 0.824 1 97.19 347 TRP A O 1
ATOM 2723 N N . ILE A 1 348 ? -17.688 38.406 1.907 1 97.06 348 ILE A N 1
ATOM 2724 C CA . ILE A 1 348 ? -16.453 38.25 1.122 1 97.06 348 ILE A CA 1
ATOM 2725 C C . ILE A 1 348 ? -16.812 37.969 -0.337 1 97.06 348 ILE A C 1
ATOM 2727 O O . ILE A 1 348 ? -16.172 38.5 -1.249 1 97.06 348 ILE A O 1
ATOM 2731 N N . TYR A 1 349 ? -17.812 37.125 -0.578 1 97.31 349 TYR A N 1
ATOM 2732 C CA . TYR A 1 349 ? -18.281 36.812 -1.919 1 97.31 349 TYR A CA 1
ATOM 2733 C C . TYR A 1 349 ? -18.609 38.062 -2.713 1 97.31 349 TYR A C 1
ATOM 2735 O O . TYR A 1 349 ? -18.266 38.156 -3.896 1 97.31 349 TYR A O 1
ATOM 2743 N N . ALA A 1 350 ? -19.219 39 -2.082 1 97.19 350 ALA A N 1
ATOM 2744 C CA . ALA A 1 350 ? -19.641 40.25 -2.732 1 97.19 350 ALA A CA 1
ATOM 2745 C C . ALA A 1 350 ? -18.438 41.094 -3.139 1 97.19 350 ALA A C 1
ATOM 2747 O O . ALA A 1 350 ? -18.562 41.969 -4 1 97.19 350 ALA A O 1
ATOM 2748 N N . LEU A 1 351 ? -17.312 40.812 -2.584 1 96.88 351 LEU A N 1
ATOM 2749 C CA . LEU A 1 351 ? -16.109 41.594 -2.854 1 96.88 351 LEU A CA 1
ATOM 2750 C C . LEU A 1 351 ? -15.312 41 -4.008 1 96.88 351 LEU A C 1
ATOM 2752 O O . LEU A 1 351 ? -14.438 41.656 -4.566 1 96.88 351 LEU A O 1
ATOM 2756 N N . ILE A 1 352 ? -15.547 39.781 -4.387 1 97.31 352 ILE A N 1
ATOM 2757 C CA . ILE A 1 352 ? -14.797 39.125 -5.449 1 97.31 352 ILE A CA 1
ATOM 2758 C C . ILE A 1 352 ? -15.234 39.688 -6.805 1 97.31 352 ILE A C 1
ATOM 2760 O O . ILE A 1 352 ? -16.422 39.656 -7.129 1 97.31 352 ILE A O 1
ATOM 2764 N N . SER A 1 353 ? -14.312 40.188 -7.598 1 96.5 353 SER A N 1
ATOM 2765 C CA . SER A 1 353 ? -14.586 40.781 -8.906 1 96.5 353 SER A CA 1
ATOM 2766 C C . SER A 1 353 ? -13.906 40 -10.023 1 96.5 353 SER A C 1
ATOM 2768 O O . SER A 1 353 ? -13.312 38.938 -9.773 1 96.5 353 SER A O 1
ATOM 2770 N N . ASP A 1 354 ? -13.961 40.562 -11.242 1 95.94 354 ASP A N 1
ATOM 2771 C CA . ASP A 1 354 ? -13.453 39.875 -12.422 1 95.94 354 ASP A CA 1
ATOM 2772 C C . ASP A 1 354 ? -11.961 40.125 -12.617 1 95.94 354 ASP A C 1
ATOM 2774 O O . ASP A 1 354 ? -11.352 39.594 -13.547 1 95.94 354 ASP A O 1
ATOM 2778 N N . LYS A 1 355 ? -11.438 40.812 -11.672 1 96.94 355 LYS A N 1
ATOM 2779 C CA . LYS A 1 355 ? -10.008 41.094 -11.758 1 96.94 355 LYS A CA 1
ATOM 2780 C C . LYS A 1 355 ? -9.359 41.062 -10.375 1 96.94 355 LYS A C 1
ATOM 2782 O O . LYS A 1 355 ? -10.008 41.375 -9.375 1 96.94 355 LYS A O 1
ATOM 2787 N N . ALA A 1 356 ? -8.156 40.719 -10.359 1 97 356 ALA A N 1
ATOM 2788 C CA . ALA A 1 356 ? -7.367 40.812 -9.133 1 97 356 ALA A CA 1
ATOM 2789 C C . ALA A 1 356 ? -7.055 42.25 -8.766 1 97 356 ALA A C 1
ATOM 2791 O O . ALA A 1 356 ? -6.953 43.125 -9.648 1 97 356 ALA A O 1
ATOM 2792 N N . HIS A 1 357 ? -6.844 42.469 -7.496 1 94.56 357 HIS A N 1
ATOM 2793 C CA . HIS A 1 357 ? -6.645 43.812 -6.977 1 94.56 357 HIS A CA 1
ATOM 2794 C C . HIS A 1 357 ? -5.328 43.938 -6.215 1 94.56 357 HIS A C 1
ATOM 2796 O O . HIS A 1 357 ? -4.715 42.906 -5.883 1 94.56 357 HIS A O 1
ATOM 2802 N N . PRO A 1 358 ? -4.875 45.188 -5.898 1 89.88 358 PRO A N 1
ATOM 2803 C CA . PRO A 1 358 ? -3.723 45.344 -5.012 1 89.88 358 PRO A CA 1
ATOM 2804 C C . PRO A 1 358 ? -4 44.844 -3.59 1 89.88 358 PRO A C 1
ATOM 2806 O O . PRO A 1 358 ? -5.164 44.75 -3.182 1 89.88 358 PRO A O 1
ATOM 2809 N N . SER A 1 359 ? -3.021 44.625 -2.814 1 87.19 359 SER A N 1
ATOM 2810 C CA . SER A 1 359 ? -3.078 43.969 -1.512 1 87.19 359 SER A CA 1
ATOM 2811 C C . SER A 1 359 ? -4.02 44.719 -0.563 1 87.19 359 SER A C 1
ATOM 2813 O O . SER A 1 359 ? -4.691 44.094 0.261 1 87.19 359 SER A O 1
ATOM 2815 N N . ASP A 1 360 ? -4.129 45.969 -0.707 1 86.19 360 ASP A N 1
ATOM 2816 C CA . ASP A 1 360 ? -4.93 46.781 0.205 1 86.19 360 ASP A CA 1
ATOM 2817 C C . ASP A 1 360 ? -6.414 46.438 0.084 1 86.19 360 ASP A C 1
ATOM 2819 O O . ASP A 1 360 ? -7.176 46.625 1.036 1 86.19 360 ASP A O 1
ATOM 2823 N N . TYR A 1 361 ? -6.754 45.938 -1.021 1 91.56 361 TYR A N 1
ATOM 2824 C CA . TYR A 1 361 ? -8.148 45.625 -1.304 1 91.56 361 TYR A CA 1
ATOM 2825 C C . TYR A 1 361 ? -8.633 44.469 -0.448 1 91.56 361 TYR A C 1
ATOM 2827 O O . TYR A 1 361 ? -9.828 44.375 -0.143 1 91.56 361 TYR A O 1
ATOM 2835 N N . TYR A 1 362 ? -7.766 43.656 -0.034 1 91.38 362 TYR A N 1
ATOM 2836 C CA . TYR A 1 362 ? -8.148 42.406 0.592 1 91.38 362 TYR A CA 1
ATOM 2837 C C . TYR A 1 362 ? -8.234 42.562 2.105 1 91.38 362 TYR A C 1
ATOM 2839 O O . TYR A 1 362 ? -8.594 41.594 2.809 1 91.38 362 TYR A O 1
ATOM 2847 N N . GLY A 1 363 ? -8.125 43.812 2.596 1 73.12 363 GLY A N 1
ATOM 2848 C CA . GLY A 1 363 ? -8.477 44.125 3.969 1 73.12 363 GLY A CA 1
ATOM 2849 C C . GLY A 1 363 ? -7.379 43.812 4.961 1 73.12 363 GLY A C 1
ATOM 2850 O O . GLY A 1 363 ? -7.621 43.75 6.168 1 73.12 363 GLY A O 1
ATOM 2851 N N . ALA A 1 364 ? -6.199 43.5 4.551 1 64.62 364 ALA A N 1
ATOM 2852 C CA . ALA A 1 364 ? -5.203 43.188 5.574 1 64.62 364 ALA A CA 1
ATOM 2853 C C . ALA A 1 364 ? -4.387 44.438 5.941 1 64.62 364 ALA A C 1
ATOM 2855 O O . ALA A 1 364 ? -4.277 45.375 5.152 1 64.62 364 ALA A O 1
ATOM 2856 N N . MET A 1 365 ? -4.172 44.562 7.227 1 61.28 365 MET A N 1
ATOM 2857 C CA . MET A 1 365 ? -3.416 45.688 7.812 1 61.28 365 MET A CA 1
ATOM 2858 C C . MET A 1 365 ? -1.956 45.625 7.375 1 61.28 365 MET A C 1
ATOM 2860 O O . MET A 1 365 ? -1.065 46.031 8.125 1 61.28 365 MET A O 1
ATOM 2864 N N . HIS A 1 366 ? -1.752 45.406 6.242 1 65 366 HIS A N 1
ATOM 2865 C CA . HIS A 1 366 ? -0.387 45.344 5.73 1 65 366 HIS A CA 1
ATOM 2866 C C . HIS A 1 366 ? 0.509 44.5 6.641 1 65 366 HIS A C 1
ATOM 2868 O O . HIS A 1 366 ? 1.598 44.938 7.016 1 65 366 HIS A O 1
ATOM 2874 N N . GLN A 1 367 ? -0.01 43.469 7.125 1 72.88 367 GLN A N 1
ATOM 2875 C CA . GLN A 1 367 ? 0.74 42.562 7.969 1 72.88 367 GLN A CA 1
ATOM 2876 C C . GLN A 1 367 ? 0.868 41.188 7.301 1 72.88 367 GLN A C 1
ATOM 2878 O O . GLN A 1 367 ? 0.091 40.844 6.406 1 72.88 367 GLN A O 1
ATOM 2883 N N . ALA A 1 368 ? 1.999 40.5 7.703 1 70.25 368 ALA A N 1
ATOM 2884 C CA . ALA A 1 368 ? 2.262 39.156 7.18 1 70.25 368 ALA A CA 1
ATOM 2885 C C . ALA A 1 368 ? 2.48 38.156 8.312 1 70.25 368 ALA A C 1
ATOM 2887 O O . ALA A 1 368 ? 3.088 38.5 9.336 1 70.25 368 ALA A O 1
ATOM 2888 N N . GLN A 1 369 ? 1.864 37.031 8.109 1 73.75 369 GLN A N 1
ATOM 2889 C CA . GLN A 1 369 ? 2.143 35.969 9.055 1 73.75 369 GLN A CA 1
ATOM 2890 C C . GLN A 1 369 ? 3.443 35.25 8.695 1 73.75 369 GLN A C 1
ATOM 2892 O O . GLN A 1 369 ? 3.75 35.062 7.516 1 73.75 369 GLN A O 1
ATOM 2897 N N . LYS A 1 370 ? 4.207 34.875 9.727 1 71.44 370 LYS A N 1
ATOM 2898 C CA . LYS A 1 370 ? 5.406 34.062 9.523 1 71.44 370 LYS A CA 1
ATOM 2899 C C . LYS A 1 370 ? 5.055 32.688 8.953 1 71.44 370 LYS A C 1
ATOM 2901 O O . LYS A 1 370 ? 4.086 32.062 9.383 1 71.44 370 LYS A O 1
ATOM 2906 N N . GLU A 1 371 ? 5.762 32.281 7.906 1 73.06 371 GLU A N 1
ATOM 2907 C CA . GLU A 1 371 ? 5.492 30.984 7.273 1 73.06 371 GLU A CA 1
ATOM 2908 C C . GLU A 1 371 ? 5.969 29.828 8.148 1 73.06 371 GLU A C 1
ATOM 2910 O O . GLU A 1 371 ? 7.051 29.891 8.734 1 73.06 371 GLU A O 1
ATOM 2915 N N . ASP A 1 372 ? 5.059 28.938 8.406 1 77.06 372 ASP A N 1
ATOM 2916 C CA . ASP A 1 372 ? 5.473 27.703 9.047 1 77.06 372 ASP A CA 1
ATOM 2917 C C . ASP A 1 372 ? 5.859 26.656 8.008 1 77.06 372 ASP A C 1
ATOM 2919 O O . ASP A 1 372 ? 5.805 26.906 6.801 1 77.06 372 ASP A O 1
ATOM 2923 N N . HIS A 1 373 ? 6.41 25.422 8.594 1 77.69 373 HIS A N 1
ATOM 2924 C CA . HIS A 1 373 ? 7.047 24.469 7.68 1 77.69 373 HIS A CA 1
ATOM 2925 C C . HIS A 1 373 ? 6.715 23.031 8.055 1 77.69 373 HIS A C 1
ATOM 2927 O O . HIS A 1 373 ? 5.559 22.719 8.344 1 77.69 373 HIS A O 1
ATOM 2933 N N . GLY A 1 374 ? 7.547 22.219 7.715 1 70.25 374 GLY A N 1
ATOM 2934 C CA . GLY A 1 374 ? 7.598 20.781 7.879 1 70.25 374 GLY A CA 1
ATOM 2935 C C . GLY A 1 374 ? 6.488 20.234 8.766 1 70.25 374 GLY A C 1
ATOM 2936 O O . GLY A 1 374 ? 6.352 20.641 9.914 1 70.25 374 GLY A O 1
ATOM 2937 N N . THR A 1 375 ? 5.625 19.484 8.32 1 89.25 375 THR A N 1
ATOM 2938 C CA . THR A 1 375 ? 4.492 18.906 9.031 1 89.25 375 THR A CA 1
ATOM 2939 C C . THR A 1 375 ? 4.227 17.484 8.547 1 89.25 375 THR A C 1
ATOM 2941 O O . THR A 1 375 ? 4.82 17.031 7.559 1 89.25 375 THR A O 1
ATOM 2944 N N . SER A 1 376 ? 3.629 16.688 9.367 1 97.06 376 SER A N 1
ATOM 2945 C CA . SER A 1 376 ? 3.061 15.398 9.008 1 97.06 376 SER A CA 1
ATOM 2946 C C . SER A 1 376 ? 1.567 15.344 9.32 1 97.06 376 SER A C 1
ATOM 2948 O O . SER A 1 376 ? 1.072 16.109 10.148 1 97.06 376 SER A O 1
ATOM 2950 N N . HIS A 1 377 ? 0.905 14.438 8.617 1 98.5 377 HIS A N 1
ATOM 2951 C CA . HIS A 1 377 ? -0.537 14.375 8.828 1 98.5 377 HIS A CA 1
ATOM 2952 C C . HIS A 1 377 ? -1.04 12.938 8.781 1 98.5 377 HIS A C 1
ATOM 2954 O O . HIS A 1 377 ? -0.444 12.086 8.117 1 98.5 377 HIS A O 1
ATOM 2960 N N . VAL A 1 378 ? -2.156 12.656 9.547 1 98.81 378 VAL A N 1
ATOM 2961 C CA . VAL A 1 378 ? -2.863 11.375 9.555 1 98.81 378 VAL A CA 1
ATOM 2962 C C . VAL A 1 378 ? -4.367 11.617 9.484 1 98.81 378 VAL A C 1
ATOM 2964 O O . VAL A 1 378 ? -4.902 12.484 10.188 1 98.81 378 VAL A O 1
ATOM 2967 N N . SER A 1 379 ? -5.086 10.945 8.617 1 98.94 379 SER A N 1
ATOM 2968 C CA . SER A 1 379 ? -6.543 10.867 8.562 1 98.94 379 SER A CA 1
ATOM 2969 C C . SER A 1 379 ? -7.031 9.445 8.805 1 98.94 379 SER A C 1
ATOM 2971 O O . SER A 1 379 ? -6.566 8.5 8.156 1 98.94 379 SER A O 1
ATOM 2973 N N . THR A 1 380 ? -7.992 9.266 9.727 1 98.94 380 THR A N 1
ATOM 2974 C CA . THR A 1 380 ? -8.445 7.926 10.102 1 98.94 380 THR A CA 1
ATOM 2975 C C . THR A 1 380 ? -9.969 7.883 10.211 1 98.94 380 THR A C 1
ATOM 2977 O O . THR A 1 380 ? -10.586 8.836 10.68 1 98.94 380 THR A O 1
ATOM 2980 N N . LEU A 1 381 ? -10.57 6.906 9.719 1 98.94 381 LEU A N 1
ATOM 2981 C CA . LEU A 1 381 ? -11.961 6.508 9.906 1 98.94 381 LEU A CA 1
ATOM 2982 C C . LEU A 1 381 ? -12.055 5.078 10.43 1 98.94 381 LEU A C 1
ATOM 2984 O O . LEU A 1 381 ? -11.461 4.164 9.852 1 98.94 381 LEU A O 1
ATOM 2988 N N . ASP A 1 382 ? -12.719 4.887 11.594 1 98.81 382 ASP A N 1
ATOM 2989 C CA . ASP A 1 382 ? -12.781 3.531 12.133 1 98.81 382 ASP A CA 1
ATOM 2990 C C . ASP A 1 382 ? -14.133 2.885 11.828 1 98.81 382 ASP A C 1
ATOM 2992 O O . ASP A 1 382 ? -14.977 3.484 11.156 1 98.81 382 ASP A O 1
ATOM 2996 N N . ALA A 1 383 ? -14.328 1.659 12.203 1 97.69 383 ALA A N 1
ATOM 2997 C CA . ALA A 1 383 ? -15.484 0.851 11.844 1 97.69 383 ALA A CA 1
ATOM 2998 C C . ALA A 1 383 ? -16.734 1.335 12.562 1 97.69 383 ALA A C 1
ATOM 3000 O O . ALA A 1 383 ? -17.859 0.977 12.18 1 97.69 383 ALA A O 1
ATOM 3001 N N . GLN A 1 384 ? -16.578 2.1 13.594 1 97.31 384 GLN A N 1
ATOM 3002 C CA . GLN A 1 384 ? -17.703 2.664 14.32 1 97.31 384 GLN A CA 1
ATOM 3003 C C . GLN A 1 384 ? -18.047 4.055 13.805 1 97.31 384 GLN A C 1
ATOM 3005 O O . GLN A 1 384 ? -18.828 4.781 14.438 1 97.31 384 GLN A O 1
ATOM 3010 N N . ASP A 1 385 ? -17.391 4.496 12.711 1 97.44 385 ASP A N 1
ATOM 3011 C CA . ASP A 1 385 ? -17.656 5.742 11.992 1 97.44 385 ASP A CA 1
ATOM 3012 C C . ASP A 1 385 ? -17.109 6.941 12.758 1 97.44 385 ASP A C 1
ATOM 3014 O O . ASP A 1 385 ? -17.578 8.07 12.578 1 97.44 385 ASP A O 1
ATOM 3018 N N . ASN A 1 386 ? -16.234 6.668 13.758 1 98.75 386 ASN A N 1
ATOM 3019 C CA . ASN A 1 386 ? -15.469 7.781 14.312 1 98.75 386 ASN A CA 1
ATOM 3020 C C . ASN A 1 386 ? -14.328 8.188 13.383 1 98.75 386 ASN A C 1
ATOM 3022 O O . ASN A 1 386 ? -13.789 7.359 12.648 1 98.75 386 ASN A O 1
ATOM 3026 N N . ALA A 1 387 ? -14 9.414 13.469 1 98.94 387 ALA A N 1
ATOM 3027 C CA . ALA A 1 387 ? -12.961 9.922 12.578 1 98.94 387 ALA A CA 1
ATOM 3028 C C . ALA A 1 387 ? -11.969 10.805 13.344 1 98.94 387 ALA A C 1
ATOM 3030 O O . ALA A 1 387 ? -12.344 11.469 14.305 1 98.94 387 ALA A O 1
ATOM 3031 N N . VAL A 1 388 ? -10.742 10.758 12.922 1 98.94 388 VAL A N 1
ATOM 3032 C CA . VAL A 1 388 ? -9.695 11.594 13.5 1 98.94 388 VAL A CA 1
ATOM 3033 C C . VAL A 1 388 ? -8.836 12.203 12.391 1 98.94 388 VAL A C 1
ATOM 3035 O O . VAL A 1 388 ? -8.414 11.492 11.469 1 98.94 388 VAL A O 1
ATOM 3038 N N . SER A 1 389 ? -8.633 13.445 12.375 1 98.94 389 SER A N 1
ATOM 3039 C CA . SER A 1 389 ? -7.664 14.188 11.586 1 98.94 389 SER A CA 1
ATOM 3040 C C . SER A 1 389 ? -6.617 14.859 12.469 1 98.94 389 SER A C 1
ATOM 3042 O O . SER A 1 389 ? -6.957 15.625 13.375 1 98.94 389 SER A O 1
ATOM 3044 N N . ALA A 1 390 ? -5.324 14.555 12.219 1 98.94 390 ALA A N 1
ATOM 3045 C CA . ALA A 1 390 ? -4.289 15.078 13.109 1 98.94 390 ALA A CA 1
ATOM 3046 C C . ALA A 1 390 ? -3.064 15.523 12.32 1 98.94 390 ALA A C 1
ATOM 3048 O O . ALA A 1 390 ? -2.592 14.812 11.43 1 98.94 390 ALA A O 1
ATOM 3049 N N . THR A 1 391 ? -2.582 16.703 12.602 1 98.69 391 THR A N 1
ATOM 3050 C CA . THR A 1 391 ? -1.377 17.25 11.992 1 98.69 391 THR A CA 1
ATOM 3051 C C . THR A 1 391 ? -0.316 17.531 13.055 1 98.69 391 THR A C 1
ATOM 3053 O O . THR A 1 391 ? -0.601 18.156 14.07 1 98.69 391 THR A O 1
ATOM 3056 N N . SER A 1 392 ? 0.86 17.016 12.852 1 98.5 392 SER A N 1
ATOM 3057 C CA . SER A 1 392 ? 1.983 17.109 13.781 1 98.5 392 SER A CA 1
ATOM 3058 C C . SER A 1 392 ? 3.164 17.828 13.141 1 98.5 392 SER A C 1
ATOM 3060 O O . SER A 1 392 ? 3.336 17.797 11.922 1 98.5 392 SER A O 1
ATOM 3062 N N . THR A 1 393 ? 4.047 18.5 14.047 1 98 393 THR A N 1
ATOM 3063 C CA . THR A 1 393 ? 5.152 19.25 13.453 1 98 393 THR A CA 1
ATOM 3064 C C . THR A 1 393 ? 6.289 19.422 14.461 1 98 393 THR A C 1
ATOM 3066 O O . THR A 1 393 ? 6.059 19.406 15.672 1 98 393 THR A O 1
ATOM 3069 N N . VAL A 1 394 ? 7.43 19.531 13.891 1 98.12 394 VAL A N 1
ATOM 3070 C CA . VAL A 1 394 ? 8.555 20.125 14.602 1 98.12 394 VAL A CA 1
ATOM 3071 C C . VAL A 1 394 ? 8.938 21.453 13.938 1 98.12 394 VAL A C 1
ATOM 3073 O O . VAL A 1 394 ? 9.992 22.016 14.242 1 98.12 394 VAL A O 1
ATOM 3076 N N . ASN A 1 395 ? 8.109 21.875 13.008 1 96.38 395 ASN A N 1
ATOM 3077 C CA . ASN A 1 395 ? 8.156 23.141 12.289 1 96.38 395 ASN A CA 1
ATOM 3078 C C . ASN A 1 395 ? 9.117 23.094 11.109 1 96.38 395 ASN A C 1
ATOM 3080 O O . ASN A 1 395 ? 8.812 22.469 10.086 1 96.38 395 ASN A O 1
ATOM 3084 N N . ARG A 1 396 ? 10.328 23.609 11.188 1 95.12 396 ARG A N 1
ATOM 3085 C CA . ARG A 1 396 ? 11.242 23.5 10.062 1 95.12 396 ARG A CA 1
ATOM 3086 C C . ARG A 1 396 ? 11.781 22.078 9.93 1 95.12 396 ARG A C 1
ATOM 3088 O O . ARG A 1 396 ? 11.625 21.266 10.844 1 95.12 396 ARG A O 1
ATOM 3095 N N . TRP A 1 397 ? 12.359 21.812 8.758 1 95.88 397 TRP A N 1
ATOM 3096 C CA . TRP A 1 397 ? 12.992 20.5 8.586 1 95.88 397 TRP A CA 1
ATOM 3097 C C . TRP A 1 397 ? 14.008 20.234 9.688 1 95.88 397 TRP A C 1
ATOM 3099 O O . TRP A 1 397 ? 15.023 20.938 9.789 1 95.88 397 TRP A O 1
ATOM 3109 N N . PHE A 1 398 ? 13.695 19.266 10.539 1 97.5 398 PHE A N 1
ATOM 3110 C CA . PHE A 1 398 ? 14.492 18.844 11.688 1 97.5 398 PHE A CA 1
ATOM 3111 C C . PHE A 1 398 ? 14.445 19.891 12.789 1 97.5 398 PHE A C 1
ATOM 3113 O O . PHE A 1 398 ? 15.383 20.016 13.578 1 97.5 398 PHE A O 1
ATOM 3120 N N . GLY A 1 399 ? 13.414 20.688 12.75 1 97.38 399 GLY A N 1
ATOM 3121 C CA . GLY A 1 399 ? 13.219 21.656 13.812 1 97.38 399 GLY A CA 1
ATOM 3122 C C . GLY A 1 399 ? 14.383 22.609 13.977 1 97.38 399 GLY A C 1
ATOM 3123 O O . GLY A 1 399 ? 14.82 23.234 13.008 1 97.38 399 GLY A O 1
ATOM 3124 N N . SER A 1 400 ? 14.914 22.641 15.211 1 98 400 SER A N 1
ATOM 3125 C CA . SER A 1 400 ? 16 23.562 15.555 1 98 400 SER A CA 1
ATOM 3126 C C . SER A 1 400 ? 17.359 22.984 15.141 1 98 400 SER A C 1
ATOM 3128 O O . SER A 1 400 ? 18.406 23.516 15.523 1 98 400 SER A O 1
ATOM 3130 N N . SER A 1 401 ? 17.297 21.875 14.406 1 98 401 SER A N 1
ATOM 3131 C CA . SER A 1 401 ? 18.516 21.156 14.062 1 98 401 SER A CA 1
ATOM 3132 C C . SER A 1 401 ? 19.297 20.75 15.305 1 98 401 SER A C 1
ATOM 3134 O O . SER A 1 401 ? 20.516 20.953 15.383 1 98 401 SER A O 1
ATOM 3136 N N . THR A 1 402 ? 18.578 20.297 16.266 1 98.12 402 THR A N 1
ATOM 3137 C CA . THR A 1 402 ? 19.125 19.75 17.5 1 98.12 402 THR A CA 1
ATOM 3138 C C . THR A 1 402 ? 18.438 18.438 17.859 1 98.12 402 THR A C 1
ATOM 3140 O O . THR A 1 402 ? 17.234 18.281 17.672 1 98.12 402 THR A O 1
ATOM 3143 N N . GLU A 1 403 ? 19.203 17.5 18.312 1 98.12 403 GLU A N 1
ATOM 3144 C CA . GLU A 1 403 ? 18.734 16.188 18.75 1 98.12 403 GLU A CA 1
ATOM 3145 C C . GLU A 1 403 ? 19.266 15.859 20.141 1 98.12 403 GLU A C 1
ATOM 3147 O O . GLU A 1 403 ? 20.422 16.125 20.453 1 98.12 403 GLU A O 1
ATOM 3152 N N . SER A 1 404 ? 18.406 15.398 20.953 1 98.25 404 SER A N 1
ATOM 3153 C CA . SER A 1 404 ? 18.844 14.961 22.281 1 98.25 404 SER A CA 1
ATOM 3154 C C . SER A 1 404 ? 19.891 13.867 22.172 1 98.25 404 SER A C 1
ATOM 3156 O O . SER A 1 404 ? 19.703 12.867 21.469 1 98.25 404 SER A O 1
ATOM 3158 N N . GLU A 1 405 ? 20.906 14.047 22.875 1 94.94 405 GLU A N 1
ATOM 3159 C CA . GLU A 1 405 ? 21.984 13.062 22.875 1 94.94 405 GLU A CA 1
ATOM 3160 C C . GLU A 1 405 ? 21.578 11.781 23.594 1 94.94 405 GLU A C 1
ATOM 3162 O O . GLU A 1 405 ? 21.953 10.688 23.172 1 94.94 405 GLU A O 1
ATOM 3167 N N . GLU A 1 406 ? 20.797 11.93 24.547 1 97.06 406 GLU A N 1
ATOM 3168 C CA . GLU A 1 406 ? 20.422 10.773 25.359 1 97.06 406 GLU A CA 1
ATOM 3169 C C . GLU A 1 406 ? 19.125 10.141 24.875 1 97.06 406 GLU A C 1
ATOM 3171 O O . GLU A 1 406 ? 18.969 8.922 24.906 1 97.06 406 GLU A O 1
ATOM 3176 N N . LEU A 1 407 ? 18.219 10.945 24.453 1 98.56 407 LEU A N 1
ATOM 3177 C CA . LEU A 1 407 ? 16.859 10.469 24.234 1 98.56 407 LEU A CA 1
ATOM 3178 C C . LEU A 1 407 ? 16.594 10.242 22.75 1 98.56 407 LEU A C 1
ATOM 3180 O O . LEU A 1 407 ? 15.633 9.57 22.391 1 98.56 407 LEU A O 1
ATOM 3184 N N . GLY A 1 408 ? 17.312 10.766 21.859 1 98.44 408 GLY A N 1
ATOM 3185 C CA . GLY A 1 408 ? 17.125 10.625 20.422 1 98.44 408 GLY A CA 1
ATOM 3186 C C . GLY A 1 408 ? 15.961 11.43 19.891 1 98.44 408 GLY A C 1
ATOM 3187 O O . GLY A 1 408 ? 15.484 11.18 18.781 1 98.44 408 GLY A O 1
ATOM 3188 N N . ILE A 1 409 ? 15.508 12.453 20.609 1 98.75 409 ILE A N 1
ATOM 3189 C CA . ILE A 1 409 ? 14.375 13.297 20.219 1 98.75 409 ILE A CA 1
ATOM 3190 C C . ILE A 1 409 ? 14.875 14.508 19.453 1 98.75 409 ILE A C 1
ATOM 3192 O O . ILE A 1 409 ? 15.797 15.195 19.875 1 98.75 409 ILE A O 1
ATOM 3196 N N . ILE A 1 410 ? 14.289 14.727 18.297 1 98.56 410 ILE A N 1
ATOM 3197 C CA . ILE A 1 410 ? 14.523 15.953 17.547 1 98.56 410 ILE A CA 1
ATOM 3198 C C . ILE A 1 410 ? 13.664 17.078 18.125 1 98.56 410 ILE A C 1
ATOM 3200 O O . ILE A 1 410 ? 12.445 16.953 18.219 1 98.56 410 ILE A O 1
ATOM 3204 N N . TRP A 1 411 ? 14.305 18.188 18.438 1 98.62 411 TRP A N 1
ATOM 3205 C CA . TRP A 1 411 ? 13.578 19.266 19.094 1 98.62 411 TRP A CA 1
ATOM 3206 C C . TRP A 1 411 ? 13.016 20.234 18.062 1 98.62 411 TRP A C 1
ATOM 3208 O O . TRP A 1 411 ? 13.641 20.484 17.016 1 98.62 411 TRP A O 1
ATOM 3218 N N . ASN A 1 412 ? 11.953 20.875 18.391 1 98.5 412 ASN A N 1
ATOM 3219 C CA . ASN A 1 412 ? 11.289 21.828 17.516 1 98.5 412 ASN A CA 1
ATOM 3220 C C . ASN A 1 412 ? 12.008 23.172 17.5 1 98.5 412 ASN A C 1
ATOM 3222 O O . ASN A 1 412 ? 12.914 23.406 18.297 1 98.5 412 ASN A O 1
ATOM 3226 N N . ASP A 1 413 ? 11.625 24 16.516 1 98.19 413 ASP A N 1
ATOM 3227 C CA . ASP A 1 413 ? 11.984 25.422 16.5 1 98.19 413 ASP A CA 1
ATOM 3228 C C . ASP A 1 413 ? 10.734 26.297 16.438 1 98.19 413 ASP A C 1
ATOM 3230 O O . ASP A 1 413 ? 10.703 27.281 15.688 1 98.19 413 ASP A O 1
ATOM 3234 N N . GLU A 1 414 ? 9.773 25.938 17.203 1 97.56 414 GLU A N 1
ATOM 3235 C CA . GLU A 1 414 ? 8.453 26.562 17.094 1 97.56 414 GLU A CA 1
ATOM 3236 C C . GLU A 1 414 ? 8.5 28.031 17.5 1 97.56 414 GLU A C 1
ATOM 3238 O O . GLU A 1 414 ? 7.578 28.797 17.203 1 97.56 414 GLU A O 1
ATOM 3243 N N . MET A 1 415 ? 9.547 28.469 18.203 1 97 415 MET A N 1
ATOM 3244 C CA . MET A 1 415 ? 9.688 29.891 18.469 1 97 415 MET A CA 1
ATOM 3245 C C . MET A 1 415 ? 9.75 30.703 17.172 1 97 415 MET A C 1
ATOM 3247 O O . MET A 1 415 ? 9.406 31.875 17.156 1 97 415 MET A O 1
ATOM 3251 N N . ASP A 1 416 ? 10.102 29.969 16.141 1 95.56 416 ASP A N 1
ATOM 3252 C CA . ASP A 1 416 ? 10.25 30.641 14.844 1 95.56 416 ASP A CA 1
ATOM 3253 C C . ASP A 1 416 ? 8.891 30.938 14.227 1 95.56 416 ASP A C 1
ATOM 3255 O O . ASP A 1 416 ? 8.797 31.719 13.266 1 95.56 416 ASP A O 1
ATOM 3259 N N . ASP A 1 417 ? 7.902 30.438 14.711 1 94.5 417 ASP A N 1
ATOM 3260 C CA . ASP A 1 417 ? 6.57 30.656 14.164 1 94.5 417 ASP A CA 1
ATOM 3261 C C . ASP A 1 417 ? 5.961 31.953 14.711 1 94.5 417 ASP A C 1
ATOM 3263 O O . ASP A 1 417 ? 4.941 32.438 14.211 1 94.5 417 ASP A O 1
ATOM 3267 N N . PHE A 1 418 ? 6.613 32.562 15.719 1 94.06 418 PHE A N 1
ATOM 3268 C CA . PHE A 1 418 ? 6.16 33.844 16.234 1 94.06 418 PHE A CA 1
ATOM 3269 C C . PHE A 1 418 ? 6.645 34.969 15.352 1 94.06 418 PHE A C 1
ATOM 3271 O O . PHE A 1 418 ? 7.656 34.844 14.656 1 94.06 418 PHE A O 1
ATOM 3278 N N . SER A 1 419 ? 5.93 36 15.43 1 89.56 419 SER A N 1
ATOM 3279 C CA . SER A 1 419 ? 6.359 37.25 14.812 1 89.56 419 SER A CA 1
ATOM 3280 C C . SER A 1 419 ? 7.414 37.969 15.656 1 89.56 419 SER A C 1
ATOM 3282 O O . SER A 1 419 ? 7.406 37.844 16.891 1 89.56 419 SER A O 1
ATOM 3284 N N . THR A 1 420 ? 8.266 38.562 14.969 1 86.25 420 THR A N 1
ATOM 3285 C CA . THR A 1 420 ? 9.281 39.375 15.617 1 86.25 420 THR A CA 1
ATOM 3286 C C . THR A 1 420 ? 9.07 40.844 15.297 1 86.25 420 THR A C 1
ATOM 3288 O O . THR A 1 420 ? 9.094 41.25 14.125 1 86.25 420 THR A O 1
ATOM 3291 N N . PRO A 1 421 ? 8.969 41.656 16.328 1 83.69 421 PRO A N 1
ATOM 3292 C CA . PRO A 1 421 ? 8.75 43.062 16.062 1 83.69 421 PRO A CA 1
ATOM 3293 C C . PRO A 1 421 ? 9.852 43.688 15.211 1 83.69 421 PRO A C 1
ATOM 3295 O O . PRO A 1 421 ? 11.031 43.375 15.398 1 83.69 421 PRO A O 1
ATOM 3298 N N . GLY A 1 422 ? 9.422 44.531 14.297 1 77.62 422 GLY A N 1
ATOM 3299 C CA . GLY A 1 422 ? 10.367 45.312 13.5 1 77.62 422 GLY A CA 1
ATOM 3300 C C . GLY A 1 422 ? 10.914 44.531 12.312 1 77.62 422 GLY A C 1
ATOM 3301 O O . GLY A 1 422 ? 11.602 45.094 11.461 1 77.62 422 GLY A O 1
ATOM 3302 N N . MET A 1 423 ? 10.641 43.312 12.234 1 71.38 423 MET A N 1
ATOM 3303 C CA . MET A 1 423 ? 11.156 42.5 11.133 1 71.38 423 MET A CA 1
ATOM 3304 C C . MET A 1 423 ? 10.188 42.5 9.961 1 71.38 423 MET A C 1
ATOM 3306 O O . MET A 1 423 ? 9.273 41.688 9.914 1 71.38 423 MET A O 1
ATOM 3310 N N . ILE A 1 424 ? 10.398 43.375 9.086 1 67.62 424 ILE A N 1
ATOM 3311 C CA . ILE A 1 424 ? 9.578 43.469 7.883 1 67.62 424 ILE A CA 1
ATOM 3312 C C . ILE A 1 424 ? 9.961 42.344 6.914 1 67.62 424 ILE A C 1
ATOM 3314 O O . ILE A 1 424 ? 11.141 42 6.777 1 67.62 424 ILE A O 1
ATOM 3318 N N . ASN A 1 425 ? 8.945 41.781 6.391 1 61.34 425 ASN A N 1
ATOM 3319 C CA . ASN A 1 425 ? 9.281 40.719 5.453 1 61.34 425 ASN A CA 1
ATOM 3320 C C . ASN A 1 425 ? 9.812 41.281 4.137 1 61.34 425 ASN A C 1
ATOM 3322 O O . ASN A 1 425 ? 9.93 42.5 3.973 1 61.34 425 ASN A O 1
ATOM 3326 N N . GLY A 1 426 ? 10.312 40.344 3.373 1 50.03 426 GLY A N 1
ATOM 3327 C CA . GLY A 1 426 ? 10.93 40.719 2.115 1 50.03 426 GLY A CA 1
ATOM 3328 C C . GLY A 1 426 ? 10 41.469 1.191 1 50.03 426 GLY A C 1
ATOM 3329 O O . GLY A 1 426 ? 10.43 42.062 0.192 1 50.03 426 GLY A O 1
ATOM 3330 N N . PHE A 1 427 ? 8.773 41.625 1.652 1 56.56 427 PHE A N 1
ATOM 3331 C CA . PHE A 1 427 ? 7.812 42.25 0.764 1 56.56 427 PHE A CA 1
ATOM 3332 C C . PHE A 1 427 ? 7.277 43.531 1.385 1 56.56 427 PHE A C 1
ATOM 3334 O O . PHE A 1 427 ? 6.312 44.125 0.882 1 56.56 427 PHE A O 1
ATOM 3341 N N . GLY A 1 428 ? 7.855 43.781 2.465 1 58.16 428 GLY A N 1
ATOM 3342 C CA . GLY A 1 428 ? 7.566 45.094 3.064 1 58.16 428 GLY A CA 1
ATOM 3343 C C . GLY A 1 428 ? 6.402 45.031 4.039 1 58.16 428 GLY A C 1
ATOM 3344 O O . GLY A 1 428 ? 5.922 46.094 4.484 1 58.16 428 GLY A O 1
ATOM 3345 N N . PHE A 1 429 ? 5.969 43.969 4.402 1 67.94 429 PHE A N 1
ATOM 3346 C CA . PHE A 1 429 ? 4.848 43.844 5.328 1 67.94 429 PHE A CA 1
ATOM 3347 C C . PHE A 1 429 ? 5.344 43.656 6.758 1 67.94 429 PHE A C 1
ATOM 3349 O O . PHE A 1 429 ? 6.316 42.938 6.992 1 67.94 429 PHE A O 1
ATOM 3356 N N . ALA A 1 430 ? 4.664 44.344 7.648 1 70.81 430 ALA A N 1
ATOM 3357 C CA . ALA A 1 430 ? 4.973 44.219 9.07 1 70.81 430 ALA A CA 1
ATOM 3358 C C . ALA A 1 430 ? 4.516 42.875 9.609 1 70.81 430 ALA A C 1
ATOM 3360 O O . ALA A 1 430 ? 3.57 42.281 9.086 1 70.81 430 ALA A O 1
ATOM 3361 N N . PRO A 1 431 ? 5.227 42.5 10.68 1 78.12 431 PRO A N 1
ATOM 3362 C CA . PRO A 1 431 ? 4.781 41.25 11.305 1 78.12 431 PRO A CA 1
ATOM 3363 C C . PRO A 1 431 ? 3.438 41.406 12.016 1 78.12 431 PRO A C 1
ATOM 3365 O O . PRO A 1 431 ? 3.125 42.469 12.547 1 78.12 431 PRO A O 1
ATOM 3368 N N . SER A 1 432 ? 2.711 40.344 12.023 1 83.06 432 SER A N 1
ATOM 3369 C CA . SER A 1 432 ? 1.429 40.344 12.719 1 83.06 432 SER A CA 1
ATOM 3370 C C . SER A 1 432 ? 1.609 40.594 14.211 1 83.06 432 SER A C 1
ATOM 3372 O O . SER A 1 432 ? 2.281 39.812 14.898 1 83.06 432 SER A O 1
ATOM 3374 N N . LYS A 1 433 ? 0.977 41.5 14.75 1 86 433 LYS A N 1
ATOM 3375 C CA . LYS A 1 433 ? 1.098 41.875 16.156 1 86 433 LYS A CA 1
ATOM 3376 C C . LYS A 1 433 ? 0.444 40.844 17.062 1 86 433 LYS A C 1
ATOM 3378 O O . LYS A 1 433 ? 0.895 40.625 18.188 1 86 433 LYS A O 1
ATOM 3383 N N . THR A 1 434 ? -0.576 40.219 16.562 1 90.06 434 THR A N 1
ATOM 3384 C CA . THR A 1 434 ? -1.321 39.25 17.359 1 90.06 434 THR A CA 1
ATOM 3385 C C . THR A 1 434 ? -0.484 38 17.594 1 90.06 434 THR A C 1
ATOM 3387 O O . THR A 1 434 ? -0.814 37.188 18.469 1 90.06 434 THR A O 1
ATOM 3390 N N . ASN A 1 435 ? 0.67 37.875 16.953 1 93.75 435 ASN A N 1
ATOM 3391 C CA . ASN A 1 435 ? 1.482 36.656 17.031 1 93.75 435 ASN A CA 1
ATOM 3392 C C . ASN A 1 435 ? 2.854 36.938 17.625 1 93.75 435 ASN A C 1
ATOM 3394 O O . ASN A 1 435 ? 3.795 36.188 17.438 1 93.75 435 ASN A O 1
ATOM 3398 N N . PHE A 1 436 ? 2.996 38 18.344 1 94.25 436 PHE A N 1
ATOM 3399 C CA . PHE A 1 436 ? 4.234 38.281 19.062 1 94.25 436 PHE A CA 1
ATOM 3400 C C . PHE A 1 436 ? 4.434 37.312 20.219 1 94.25 436 PHE A C 1
ATOM 3402 O O . PHE A 1 436 ? 3.463 36.781 20.766 1 94.25 436 PHE A O 1
ATOM 3409 N N . ILE A 1 437 ? 5.656 37.156 20.594 1 96.44 437 ILE A N 1
ATOM 3410 C CA . ILE A 1 437 ? 6.039 36.219 21.656 1 96.44 437 ILE A CA 1
ATOM 3411 C C . ILE A 1 437 ? 5.508 36.719 23 1 96.44 437 ILE A C 1
ATOM 3413 O O . ILE A 1 437 ? 5.656 37.906 23.328 1 96.44 437 ILE A O 1
ATOM 3417 N N . LYS A 1 438 ? 4.883 35.906 23.672 1 97 438 LYS A N 1
ATOM 3418 C CA . LYS A 1 438 ? 4.578 36.031 25.094 1 97 438 LYS A CA 1
ATOM 3419 C C . LYS A 1 438 ? 4.758 34.688 25.812 1 97 438 LYS A C 1
ATOM 3421 O O . LYS A 1 438 ? 4.449 33.625 25.266 1 97 438 LYS A O 1
ATOM 3426 N N . PRO A 1 439 ? 5.25 34.719 27.062 1 97.5 439 PRO A N 1
ATOM 3427 C CA . PRO A 1 439 ? 5.406 33.469 27.797 1 97.5 439 PRO A CA 1
ATOM 3428 C C . PRO A 1 439 ? 4.109 32.688 27.875 1 97.5 439 PRO A C 1
ATOM 3430 O O . PRO A 1 439 ? 3.072 33.219 28.281 1 97.5 439 PRO A O 1
ATOM 3433 N N . GLY A 1 440 ? 4.223 31.391 27.469 1 97.5 440 GLY A N 1
ATOM 3434 C CA . GLY A 1 440 ? 3.08 30.5 27.562 1 97.5 440 GLY A CA 1
ATOM 3435 C C . GLY A 1 440 ? 2.191 30.531 26.328 1 97.5 440 GLY A C 1
ATOM 3436 O O . GLY A 1 440 ? 1.284 29.719 26.188 1 97.5 440 GLY A O 1
ATOM 3437 N N . LYS A 1 441 ? 2.408 31.469 25.469 1 97.56 441 LYS A N 1
ATOM 3438 C CA . LYS A 1 441 ? 1.591 31.656 24.266 1 97.56 441 LYS A CA 1
ATOM 3439 C C . LYS A 1 441 ? 1.925 30.594 23.219 1 97.56 441 LYS A C 1
ATOM 3441 O O . LYS A 1 441 ? 3.059 30.125 23.156 1 97.56 441 LYS A O 1
ATOM 3446 N N . LYS A 1 442 ? 0.95 30.203 22.484 1 97.56 442 LYS A N 1
ATOM 3447 C CA . LYS A 1 442 ? 1.146 29.359 21.312 1 97.56 442 LYS A CA 1
ATOM 3448 C C . LYS A 1 442 ? 1.267 30.203 20.047 1 97.56 442 LYS A C 1
ATOM 3450 O O . LYS A 1 442 ? 0.507 31.156 19.844 1 97.56 442 LYS A O 1
ATOM 3455 N N . PRO A 1 443 ? 2.217 29.891 19.203 1 96.19 443 PRO A N 1
ATOM 3456 C CA . PRO A 1 443 ? 2.268 30.609 17.922 1 96.19 443 PRO A CA 1
ATOM 3457 C C . PRO A 1 443 ? 1.191 30.141 16.953 1 96.19 443 PRO A C 1
ATOM 3459 O O . PRO A 1 443 ? 0.684 29.016 17.062 1 96.19 443 PRO A O 1
ATOM 3462 N N . MET A 1 444 ? 0.883 30.953 15.977 1 94.94 444 MET A N 1
ATOM 3463 C CA . MET A 1 444 ? -0.055 30.609 14.914 1 94.94 444 MET A CA 1
ATOM 3464 C C . MET A 1 444 ? 0.448 29.406 14.117 1 94.94 444 MET A C 1
ATOM 3466 O O . MET A 1 444 ? 1.656 29.219 13.969 1 94.94 444 MET A O 1
ATOM 3470 N N . SER A 1 445 ? -0.501 28.609 13.625 1 95.69 445 SER A N 1
ATOM 3471 C CA . SER A 1 445 ? -0.187 27.422 12.844 1 95.69 445 SER A CA 1
ATOM 3472 C C . SER A 1 445 ? -1.077 27.312 11.609 1 95.69 445 SER A C 1
ATOM 3474 O O . SER A 1 445 ? -2.244 27.703 11.641 1 95.69 445 SER A O 1
ATOM 3476 N N . SER A 1 446 ? -0.524 26.797 10.523 1 95.69 446 SER A N 1
ATOM 3477 C CA . SER A 1 446 ? -1.307 26.531 9.32 1 95.69 446 SER A CA 1
ATOM 3478 C C . SER A 1 446 ? -2.068 25.203 9.445 1 95.69 446 SER A C 1
ATOM 3480 O O . SER A 1 446 ? -2.928 24.906 8.617 1 95.69 446 SER A O 1
ATOM 3482 N N . MET A 1 447 ? -1.826 24.406 10.492 1 97.56 447 MET A N 1
ATOM 3483 C CA . MET A 1 447 ? -2.5 23.109 10.664 1 97.56 447 MET A CA 1
ATOM 3484 C C . MET A 1 447 ? -4.016 23.297 10.664 1 97.56 447 MET A C 1
ATOM 3486 O O . MET A 1 447 ? -4.547 24.141 11.375 1 97.56 447 MET A O 1
ATOM 3490 N N . SER A 1 448 ? -4.641 22.516 9.805 1 98.12 448 SER A N 1
ATOM 3491 C CA . SER A 1 448 ? -6.086 22.609 9.633 1 98.12 448 SER A CA 1
ATOM 3492 C C . SER A 1 448 ? -6.727 21.219 9.547 1 98.12 448 SER A C 1
ATOM 3494 O O . SER A 1 448 ? -7.492 20.938 8.625 1 98.12 448 SER A O 1
ATOM 3496 N N . PRO A 1 449 ? -6.461 20.328 10.523 1 98.69 449 PRO A N 1
ATOM 3497 C CA . PRO A 1 449 ? -7.129 19.031 10.477 1 98.69 449 PRO A CA 1
ATOM 3498 C C . PRO A 1 449 ? -8.648 19.141 10.523 1 98.69 449 PRO A C 1
ATOM 3500 O O . PRO A 1 449 ? -9.195 19.812 11.414 1 98.69 449 PRO A O 1
ATOM 3503 N N . MET A 1 450 ? -9.289 18.406 9.578 1 98.19 450 MET A N 1
ATOM 3504 C CA . MET A 1 450 ? -10.703 18.688 9.352 1 98.19 450 MET A CA 1
ATOM 3505 C C . MET A 1 450 ? -11.484 17.391 9.156 1 98.19 450 MET A C 1
ATOM 3507 O O . MET A 1 450 ? -10.969 16.438 8.578 1 98.19 450 MET A O 1
ATOM 3511 N N . VAL A 1 451 ? -12.773 17.359 9.703 1 98.88 451 VAL A N 1
ATOM 3512 C CA . VAL A 1 451 ? -13.727 16.281 9.43 1 98.88 451 VAL A CA 1
ATOM 3513 C C . VAL A 1 451 ? -15.016 16.875 8.859 1 98.88 451 VAL A C 1
ATOM 3515 O O . VAL A 1 451 ? -15.469 17.938 9.305 1 98.88 451 VAL A O 1
ATOM 3518 N N . ILE A 1 452 ? -15.539 16.281 7.816 1 98.88 452 ILE A N 1
ATOM 3519 C CA . ILE A 1 452 ? -16.828 16.641 7.23 1 98.88 452 ILE A CA 1
ATOM 3520 C C . ILE A 1 452 ? -17.812 15.492 7.402 1 98.88 452 ILE A C 1
ATOM 3522 O O . ILE A 1 452 ? -17.516 14.352 7.055 1 98.88 452 ILE A O 1
ATOM 3526 N N . TYR A 1 453 ? -18.953 15.781 7.977 1 98.56 453 TYR A N 1
ATOM 3527 C CA . TYR A 1 453 ? -19.969 14.75 8.188 1 98.56 453 TYR A CA 1
ATOM 3528 C C . TYR A 1 453 ? -21.359 15.258 7.816 1 98.56 453 TYR A C 1
ATOM 3530 O O . TYR A 1 453 ? -21.547 16.453 7.605 1 98.56 453 TYR A O 1
ATOM 3538 N N . ASP A 1 454 ? -22.266 14.367 7.629 1 97.81 454 ASP A N 1
ATOM 3539 C CA . ASP A 1 454 ? -23.656 14.672 7.316 1 97.81 454 ASP A CA 1
ATOM 3540 C C . ASP A 1 454 ? -24.484 14.859 8.594 1 97.81 454 ASP A C 1
ATOM 3542 O O . ASP A 1 454 ? -24.609 13.93 9.398 1 97.81 454 ASP A O 1
ATOM 3546 N N . SER A 1 455 ? -25.078 16 8.742 1 96.38 455 SER A N 1
ATOM 3547 C CA . SER A 1 455 ? -25.766 16.344 9.992 1 96.38 455 SER A CA 1
ATOM 3548 C C . SER A 1 455 ? -27.047 15.523 10.164 1 96.38 455 SER A C 1
ATOM 3550 O O . SER A 1 455 ? -27.531 15.359 11.281 1 96.38 455 SER A O 1
ATOM 3552 N N . ILE A 1 456 ? -27.578 15.047 9.055 1 96.19 456 ILE A N 1
ATOM 3553 C CA . ILE A 1 456 ? -28.828 14.297 9.117 1 96.19 456 ILE A CA 1
ATOM 3554 C C . ILE A 1 456 ? -28.531 12.852 9.523 1 96.19 456 ILE A C 1
ATOM 3556 O O . ILE A 1 456 ? -29.141 12.336 10.469 1 96.19 456 ILE A O 1
ATOM 3560 N N . THR A 1 457 ? -27.594 12.242 8.938 1 95.31 457 THR A N 1
ATOM 3561 C CA . THR A 1 457 ? -27.328 10.828 9.164 1 95.31 457 THR A CA 1
ATOM 3562 C C . THR A 1 457 ? -26.25 10.633 10.227 1 95.31 457 THR A C 1
ATOM 3564 O O . THR A 1 457 ? -26.141 9.555 10.812 1 95.31 457 THR A O 1
ATOM 3567 N N . GLY A 1 458 ? -25.438 11.648 10.383 1 96.62 458 GLY A N 1
ATOM 3568 C CA . GLY A 1 458 ? -24.297 11.539 11.273 1 96.62 458 GLY A CA 1
ATOM 3569 C C . GLY A 1 458 ? -23.094 10.859 10.633 1 96.62 458 GLY A C 1
ATOM 3570 O O . GLY A 1 458 ? -22.031 10.742 11.25 1 96.62 458 GLY A O 1
ATOM 3571 N N . LYS A 1 459 ? -23.219 10.461 9.414 1 97.44 459 LYS A N 1
ATOM 3572 C CA . LYS A 1 459 ? -22.156 9.703 8.75 1 97.44 459 LYS A CA 1
ATOM 3573 C C . LYS A 1 459 ? -21.047 10.633 8.273 1 97.44 459 LYS A C 1
ATOM 3575 O O . LYS A 1 459 ? -21.312 11.734 7.785 1 97.44 459 LYS A O 1
ATOM 3580 N N . VAL A 1 460 ? -19.859 10.18 8.445 1 98.69 460 VAL A N 1
ATOM 3581 C CA . VAL A 1 460 ? -18.688 10.906 7.957 1 98.69 460 VAL A CA 1
ATOM 3582 C C . VAL A 1 460 ? -18.688 10.922 6.43 1 98.69 460 VAL A C 1
ATOM 3584 O O . VAL A 1 460 ? -18.984 9.914 5.793 1 98.69 460 VAL A O 1
ATOM 3587 N N . LYS A 1 461 ? -18.391 12.055 5.883 1 98.62 461 LYS A N 1
ATOM 3588 C CA . LYS A 1 461 ? -18.281 12.203 4.434 1 98.62 461 LYS A CA 1
ATOM 3589 C C . LYS A 1 461 ? -16.812 12.312 4.012 1 98.62 461 LYS A C 1
ATOM 3591 O O . LYS A 1 461 ? -16.422 11.805 2.955 1 98.62 461 LYS A O 1
ATOM 3596 N N . MET A 1 462 ? -15.992 13 4.836 1 98.88 462 MET A N 1
ATOM 3597 C CA . MET A 1 462 ? -14.586 13.211 4.496 1 98.88 462 MET A CA 1
ATOM 3598 C C . MET A 1 462 ? -13.75 13.438 5.75 1 98.88 462 MET A C 1
ATOM 3600 O O . MET A 1 462 ? -14.195 14.086 6.695 1 98.88 462 MET A O 1
ATOM 3604 N N . VAL A 1 463 ? -12.633 12.852 5.855 1 98.94 463 VAL A N 1
ATOM 3605 C CA . VAL A 1 463 ? -11.57 13.148 6.809 1 98.94 463 VAL A CA 1
ATOM 3606 C C . VAL A 1 463 ? -10.328 13.641 6.066 1 98.94 463 VAL A C 1
ATOM 3608 O O . VAL A 1 463 ? -9.797 12.93 5.207 1 98.94 463 VAL A O 1
ATOM 3611 N N . ILE A 1 464 ? -9.828 14.859 6.422 1 98.88 464 ILE A N 1
ATOM 3612 C CA . ILE A 1 464 ? -8.812 15.414 5.531 1 98.88 464 ILE A CA 1
ATOM 3613 C C . ILE A 1 464 ? -7.879 16.328 6.32 1 98.88 464 ILE A C 1
ATOM 3615 O O . ILE A 1 464 ? -8.297 16.969 7.289 1 98.88 464 ILE A O 1
ATOM 3619 N N . GLY A 1 465 ? -6.703 16.391 5.941 1 98.44 465 GLY A N 1
ATOM 3620 C CA . GLY A 1 465 ? -5.656 17.297 6.379 1 98.44 465 GLY A CA 1
ATOM 3621 C C . GLY A 1 465 ? -4.438 17.281 5.469 1 98.44 465 GLY A C 1
ATOM 3622 O O . GLY A 1 465 ? -4.449 16.641 4.422 1 98.44 465 GLY A O 1
ATOM 3623 N N . ALA A 1 466 ? -3.434 18.047 5.887 1 97.75 466 ALA A N 1
ATOM 3624 C CA . ALA A 1 466 ? -2.258 18.156 5.027 1 97.75 466 ALA A CA 1
ATOM 3625 C C . ALA A 1 466 ? -1.031 18.578 5.832 1 97.75 466 ALA A C 1
ATOM 3627 O O . ALA A 1 466 ? -1.155 19.047 6.973 1 97.75 466 ALA A O 1
ATOM 3628 N N . SER A 1 467 ? 0.061 18.344 5.242 1 95.75 467 SER A N 1
ATOM 3629 C CA . SER A 1 467 ? 1.341 18.891 5.668 1 95.75 467 SER A CA 1
ATOM 3630 C C . SER A 1 467 ? 1.929 19.812 4.605 1 95.75 467 SER A C 1
ATOM 3632 O O . SER A 1 467 ? 1.515 19.781 3.445 1 95.75 467 SER A O 1
ATOM 3634 N N . GLY A 1 468 ? 2.791 20.719 5.051 1 92.69 468 GLY A N 1
ATOM 3635 C CA . GLY A 1 468 ? 3.436 21.594 4.082 1 92.69 468 GLY A CA 1
ATOM 3636 C C . GLY A 1 468 ? 3.387 23.062 4.469 1 92.69 468 GLY A C 1
ATOM 3637 O O . GLY A 1 468 ? 3.289 23.938 3.602 1 92.69 468 GLY A O 1
ATOM 3638 N N . GLY A 1 469 ? 3.355 23.344 5.719 1 90.81 469 GLY A N 1
ATOM 3639 C CA . GLY A 1 469 ? 3.408 24.719 6.184 1 90.81 469 GLY A CA 1
ATOM 3640 C C . GLY A 1 469 ? 2.215 25.547 5.738 1 90.81 469 GLY A C 1
ATOM 3641 O O . GLY A 1 469 ? 1.068 25.125 5.879 1 90.81 469 GLY A O 1
ATOM 3642 N N . SER A 1 470 ? 2.535 26.734 5.238 1 89.56 470 SER A N 1
ATOM 3643 C CA . SER A 1 470 ? 1.472 27.672 4.895 1 89.56 470 SER A CA 1
ATOM 3644 C C . SER A 1 470 ? 0.605 27.141 3.76 1 89.56 470 SER A C 1
ATOM 3646 O O . SER A 1 470 ? -0.522 27.594 3.562 1 89.56 470 SER A O 1
ATOM 3648 N N . LYS A 1 471 ? 1.05 26.188 3.057 1 93.88 471 LYS A N 1
ATOM 3649 C CA . LYS A 1 471 ? 0.314 25.641 1.922 1 93.88 471 LYS A CA 1
ATOM 3650 C C . LYS A 1 471 ? -0.763 24.656 2.383 1 93.88 471 LYS A C 1
ATOM 3652 O O . LYS A 1 471 ? -1.659 24.312 1.614 1 93.88 471 LYS A O 1
ATOM 3657 N N . ILE A 1 472 ? -0.747 24.266 3.611 1 96.44 472 ILE A N 1
ATOM 3658 C CA . ILE A 1 472 ? -1.717 23.312 4.156 1 96.44 472 ILE A CA 1
ATOM 3659 C C . ILE A 1 472 ? -3.133 23.797 3.846 1 96.44 472 ILE A C 1
ATOM 3661 O O . ILE A 1 472 ? -3.969 23.016 3.375 1 96.44 472 ILE A O 1
ATOM 3665 N N . ILE A 1 473 ? -3.307 25.062 4.02 1 96.88 473 ILE A N 1
ATOM 3666 C CA . ILE A 1 473 ? -4.633 25.672 3.957 1 96.88 473 ILE A CA 1
ATOM 3667 C C . ILE A 1 473 ? -5.211 25.5 2.553 1 96.88 473 ILE A C 1
ATOM 3669 O O . ILE A 1 473 ? -6.281 24.922 2.379 1 96.88 473 ILE A O 1
ATOM 3673 N N . SER A 1 474 ? -4.5 25.922 1.545 1 96.5 474 SER A N 1
ATOM 3674 C CA . SER A 1 474 ? -4.984 25.828 0.173 1 96.5 474 SER A CA 1
ATOM 3675 C C . SER A 1 474 ? -4.965 24.375 -0.315 1 96.5 474 SER A C 1
ATOM 3677 O O . SER A 1 474 ? -5.824 23.969 -1.1 1 96.5 474 SER A O 1
ATOM 3679 N N . ALA A 1 475 ? -4.012 23.641 0.177 1 96.5 475 ALA A N 1
ATOM 3680 C CA . ALA A 1 475 ? -3.896 22.234 -0.219 1 96.5 475 ALA A CA 1
ATOM 3681 C C . ALA A 1 475 ? -5.121 21.438 0.217 1 96.5 475 ALA A C 1
ATOM 3683 O O . ALA A 1 475 ? -5.555 20.516 -0.483 1 96.5 475 ALA A O 1
ATOM 3684 N N . ILE A 1 476 ? -5.664 21.75 1.318 1 98.12 476 ILE A N 1
ATOM 3685 C CA . ILE A 1 476 ? -6.836 21.047 1.839 1 98.12 476 ILE A CA 1
ATOM 3686 C C . ILE A 1 476 ? -8.086 21.516 1.094 1 98.12 476 ILE A C 1
ATOM 3688 O O . ILE A 1 476 ? -8.953 20.719 0.757 1 98.12 476 ILE A O 1
ATOM 3692 N N . ALA A 1 477 ? -8.18 22.781 0.843 1 98.56 477 ALA A N 1
ATOM 3693 C CA . ALA A 1 477 ? -9.367 23.344 0.216 1 98.56 477 ALA A CA 1
ATOM 3694 C C . ALA A 1 477 ? -9.594 22.75 -1.174 1 98.56 477 ALA A C 1
ATOM 3696 O O . ALA A 1 477 ? -10.727 22.484 -1.565 1 98.56 477 ALA A O 1
ATOM 3697 N N . LYS A 1 478 ? -8.547 22.5 -1.865 1 97.56 478 LYS A N 1
ATOM 3698 C CA . LYS A 1 478 ? -8.594 22.047 -3.254 1 97.56 478 LYS A CA 1
ATOM 3699 C C . LYS A 1 478 ? -9.344 20.719 -3.377 1 97.56 478 LYS A C 1
ATOM 3701 O O . LYS A 1 478 ? -10.383 20.641 -4.035 1 97.56 478 LYS A O 1
ATOM 3706 N N . PRO A 1 479 ? -8.945 19.672 -2.689 1 98.25 479 PRO A N 1
ATOM 3707 C CA . PRO A 1 479 ? -9.672 18.422 -2.883 1 98.25 479 PRO A CA 1
ATOM 3708 C C . PRO A 1 479 ? -11.078 18.469 -2.289 1 98.25 479 PRO A C 1
ATOM 3710 O O . PRO A 1 479 ? -11.984 17.797 -2.791 1 98.25 479 PRO A O 1
ATOM 3713 N N . VAL A 1 480 ? -11.305 19.234 -1.253 1 98.69 480 VAL A N 1
ATOM 3714 C CA . VAL A 1 480 ? -12.656 19.375 -0.726 1 98.69 480 VAL A CA 1
ATOM 3715 C C . VAL A 1 480 ? -13.578 19.938 -1.806 1 98.69 480 VAL A C 1
ATOM 3717 O O . VAL A 1 480 ? -14.648 19.375 -2.07 1 98.69 480 VAL A O 1
ATOM 3720 N N . ILE A 1 481 ? -13.164 20.984 -2.488 1 98.69 481 ILE A N 1
ATOM 3721 C CA . ILE A 1 481 ? -13.945 21.656 -3.521 1 98.69 481 ILE A CA 1
ATOM 3722 C C . ILE A 1 481 ? -14.148 20.703 -4.707 1 98.69 481 ILE A C 1
ATOM 3724 O O . ILE A 1 481 ? -15.273 20.516 -5.168 1 98.69 481 ILE A O 1
ATOM 3728 N N . ARG A 1 482 ? -13.117 20.109 -5.137 1 98.12 482 ARG A N 1
ATOM 3729 C CA . ARG A 1 482 ? -13.148 19.297 -6.355 1 98.12 482 ARG A CA 1
ATOM 3730 C C . ARG A 1 482 ? -13.984 18.047 -6.16 1 98.12 482 ARG A C 1
ATOM 3732 O O . ARG A 1 482 ? -14.719 17.625 -7.059 1 98.12 482 ARG A O 1
ATOM 3739 N N . THR A 1 483 ? -13.883 17.438 -5.031 1 97.88 483 THR A N 1
ATOM 3740 C CA . THR A 1 483 ? -14.617 16.203 -4.766 1 97.88 483 THR A CA 1
ATOM 3741 C C . THR A 1 483 ? -16.094 16.5 -4.488 1 97.88 483 THR A C 1
ATOM 3743 O O . THR A 1 483 ? -16.969 15.859 -5.066 1 97.88 483 THR A O 1
ATOM 3746 N N . LEU A 1 484 ? -16.359 17.469 -3.658 1 97.88 484 LEU A N 1
ATOM 3747 C CA . LEU A 1 484 ? -17.719 17.656 -3.166 1 97.88 484 LEU A CA 1
ATOM 3748 C C . LEU A 1 484 ? -18.547 18.438 -4.164 1 97.88 484 LEU A C 1
ATOM 3750 O O . LEU A 1 484 ? -19.766 18.25 -4.258 1 97.88 484 LEU A O 1
ATOM 3754 N N . PHE A 1 485 ? -17.922 19.344 -4.965 1 98.06 485 PHE A N 1
ATOM 3755 C CA . PHE A 1 485 ? -18.703 20.203 -5.848 1 98.06 485 PHE A CA 1
ATOM 3756 C C . PHE A 1 485 ? -18.656 19.688 -7.277 1 98.06 485 PHE A C 1
ATOM 3758 O O . PHE A 1 485 ? -19.562 19.938 -8.07 1 98.06 485 PHE A O 1
ATOM 3765 N N . PHE A 1 486 ? -17.641 18.922 -7.598 1 97.62 486 PHE A N 1
ATOM 3766 C CA . PHE A 1 486 ? -17.469 18.547 -9 1 97.62 486 PHE A CA 1
ATOM 3767 C C . PHE A 1 486 ? -17.438 17.031 -9.156 1 97.62 486 PHE A C 1
ATOM 3769 O O . PHE A 1 486 ? -17.219 16.531 -10.258 1 97.62 486 PHE A O 1
ATOM 3776 N N . ASN A 1 487 ? -17.516 16.297 -8.133 1 95.69 487 ASN A N 1
ATOM 3777 C CA . ASN A 1 487 ? -17.625 14.852 -8.125 1 95.69 487 ASN A CA 1
ATOM 3778 C C . ASN A 1 487 ? -16.359 14.18 -8.656 1 95.69 487 ASN A C 1
ATOM 3780 O O . ASN A 1 487 ? -16.422 13.125 -9.289 1 95.69 487 ASN A O 1
ATOM 3784 N N . GLU A 1 488 ? -15.289 14.82 -8.461 1 96.56 488 GLU A N 1
ATOM 3785 C CA . GLU A 1 488 ? -14.023 14.156 -8.75 1 96.56 488 GLU A CA 1
ATOM 3786 C C . GLU A 1 488 ? -13.711 13.086 -7.707 1 96.56 488 GLU A C 1
ATOM 3788 O O . GLU A 1 488 ? -14.125 13.195 -6.551 1 96.56 488 GLU A O 1
ATOM 3793 N N . THR A 1 489 ? -12.969 12.016 -8.203 1 96.25 489 THR A N 1
ATOM 3794 C CA . THR A 1 489 ? -12.453 11.07 -7.215 1 96.25 489 THR A CA 1
ATOM 3795 C C . THR A 1 489 ? -11.461 11.758 -6.281 1 96.25 489 THR A C 1
ATOM 3797 O O . THR A 1 489 ? -10.867 12.773 -6.637 1 96.25 489 THR A O 1
ATOM 3800 N N . ILE A 1 490 ? -11.344 11.242 -5.137 1 97.62 490 ILE A N 1
ATOM 3801 C CA . ILE A 1 490 ? -10.422 11.82 -4.164 1 97.62 490 ILE A CA 1
ATOM 3802 C C . ILE A 1 490 ? -9.008 11.812 -4.727 1 97.62 490 ILE A C 1
ATOM 3804 O O . ILE A 1 490 ? -8.211 12.719 -4.445 1 97.62 490 ILE A O 1
ATOM 3808 N N . LYS A 1 491 ? -8.648 10.82 -5.527 1 96.56 491 LYS A N 1
ATOM 3809 C CA . LYS A 1 491 ? -7.328 10.766 -6.145 1 96.56 491 LYS A CA 1
ATOM 3810 C C . LYS A 1 491 ? -7.156 11.875 -7.172 1 96.56 491 LYS A C 1
ATOM 3812 O O . LYS A 1 491 ? -6.133 12.562 -7.184 1 96.56 491 LYS A O 1
ATOM 3817 N N . GLU A 1 492 ? -8.117 12.016 -8.078 1 95.44 492 GLU A N 1
ATOM 3818 C CA . GLU A 1 492 ? -8.047 13.102 -9.055 1 95.44 492 GLU A CA 1
ATOM 3819 C C . GLU A 1 492 ? -7.879 14.453 -8.367 1 95.44 492 GLU A C 1
ATOM 3821 O O . GLU A 1 492 ? -7.066 15.273 -8.797 1 95.44 492 GLU A O 1
ATOM 3826 N N . ALA A 1 493 ? -8.633 14.625 -7.324 1 97.19 493 ALA A N 1
ATOM 3827 C CA . ALA A 1 493 ? -8.648 15.891 -6.594 1 97.19 493 ALA A CA 1
ATOM 3828 C C . ALA A 1 493 ? -7.297 16.156 -5.941 1 97.19 493 ALA A C 1
ATOM 3830 O O . ALA A 1 493 ? -6.785 17.281 -6 1 97.19 493 ALA A O 1
ATOM 3831 N N . ILE A 1 494 ? -6.699 15.172 -5.355 1 96.62 494 ILE A N 1
ATOM 3832 C CA . ILE A 1 494 ? -5.426 15.328 -4.668 1 96.62 494 ILE A CA 1
ATOM 3833 C C . ILE A 1 494 ? -4.301 15.484 -5.691 1 96.62 494 ILE A C 1
ATOM 3835 O O . ILE A 1 494 ? -3.402 16.312 -5.512 1 96.62 494 ILE A O 1
ATOM 3839 N N . ASP A 1 495 ? -4.383 14.766 -6.812 1 94.12 495 ASP A N 1
ATOM 3840 C CA . ASP A 1 495 ? -3.338 14.766 -7.832 1 94.12 495 ASP A CA 1
ATOM 3841 C C . ASP A 1 495 ? -3.285 16.109 -8.562 1 94.12 495 ASP A C 1
ATOM 3843 O O . ASP A 1 495 ? -2.246 16.484 -9.109 1 94.12 495 ASP A O 1
ATOM 3847 N N . ALA A 1 496 ? -4.402 16.781 -8.594 1 94.5 496 ALA A N 1
ATOM 3848 C CA . ALA A 1 496 ? -4.457 18.031 -9.344 1 94.5 496 ALA A CA 1
ATOM 3849 C C . ALA A 1 496 ? -3.404 19.031 -8.844 1 94.5 496 ALA A C 1
ATOM 3851 O O . ALA A 1 496 ? -3.082 19.047 -7.656 1 94.5 496 ALA A O 1
ATOM 3852 N N . PRO A 1 497 ? -2.936 19.859 -9.734 1 92.31 497 PRO A N 1
ATOM 3853 C CA . PRO A 1 497 ? -1.933 20.844 -9.312 1 92.31 497 PRO A CA 1
ATOM 3854 C C . PRO A 1 497 ? -2.502 21.891 -8.367 1 92.31 497 PRO A C 1
ATOM 3856 O O . PRO A 1 497 ? -3.67 22.281 -8.492 1 92.31 497 PRO A O 1
ATOM 3859 N N . LEU A 1 498 ? -1.666 22.375 -7.527 1 92.12 498 LEU A N 1
ATOM 3860 C CA . LEU A 1 498 ? -2.047 23.375 -6.539 1 92.12 498 LEU A CA 1
ATOM 3861 C C . LEU A 1 498 ? -1.692 24.766 -7.02 1 92.12 498 LEU A C 1
ATOM 3863 O O . LEU A 1 498 ? -0.576 25.016 -7.484 1 92.12 498 LEU A O 1
ATOM 3867 N N . LEU A 1 499 ? -2.59 25.656 -7.012 1 94.69 499 LEU A N 1
ATOM 3868 C CA . LEU A 1 499 ? -2.363 27.094 -7.082 1 94.69 499 LEU A CA 1
ATOM 3869 C C . LEU A 1 499 ? -2.488 27.734 -5.699 1 94.69 499 LEU A C 1
ATOM 3871 O O . LEU A 1 499 ? -3.59 27.844 -5.156 1 94.69 499 LEU A O 1
ATOM 3875 N N . HIS A 1 500 ? -1.386 28.188 -5.176 1 95.5 500 HIS A N 1
ATOM 3876 C CA . HIS A 1 500 ? -1.332 28.656 -3.797 1 95.5 500 HIS A CA 1
ATOM 3877 C C . HIS A 1 500 ? -1.094 30.156 -3.738 1 95.5 500 HIS A C 1
ATOM 3879 O O . HIS A 1 500 ? -0.029 30.641 -4.133 1 95.5 500 HIS A O 1
ATOM 3885 N N . ASN A 1 501 ? -2.029 30.891 -3.301 1 95.06 501 ASN A N 1
ATOM 3886 C CA . ASN A 1 501 ? -1.883 32.312 -3.016 1 95.06 501 ASN A CA 1
ATOM 3887 C C . ASN A 1 501 ? -2.172 32.625 -1.549 1 95.06 501 ASN A C 1
ATOM 3889 O O . ASN A 1 501 ? -3.312 32.5 -1.099 1 95.06 501 ASN A O 1
ATOM 3893 N N . GLN A 1 502 ? -1.18 33.031 -0.875 1 91.5 502 GLN A N 1
ATOM 3894 C CA . GLN A 1 502 ? -1.344 33.281 0.555 1 91.5 502 GLN A CA 1
ATOM 3895 C C . GLN A 1 502 ? -1.384 34.75 0.863 1 91.5 502 GLN A C 1
ATOM 3897 O O . GLN A 1 502 ? -0.975 35.188 1.944 1 91.5 502 GLN A O 1
ATOM 3902 N N . PHE A 1 503 ? -1.8 35.562 -0.078 1 89.5 503 PHE A N 1
ATOM 3903 C CA . PHE A 1 503 ? -2.016 37 0.068 1 89.5 503 PHE A CA 1
ATOM 3904 C C . PHE A 1 503 ? -0.695 37.75 0.002 1 89.5 503 PHE A C 1
ATOM 3906 O O . PHE A 1 503 ? -0.488 38.562 -0.895 1 89.5 503 PHE A O 1
ATOM 3913 N N . THR A 1 504 ? 0.206 37.406 0.942 1 84.69 504 THR A N 1
ATOM 3914 C CA . THR A 1 504 ? 1.55 37.969 0.854 1 84.69 504 THR A CA 1
ATOM 3915 C C . THR A 1 504 ? 2.596 36.875 0.813 1 84.69 504 THR A C 1
ATOM 3917 O O . THR A 1 504 ? 2.596 35.969 1.664 1 84.69 504 THR A O 1
ATOM 3920 N N . PRO A 1 505 ? 3.457 36.875 -0.122 1 83.69 505 PRO A N 1
ATOM 3921 C CA . PRO A 1 505 ? 3.639 37.844 -1.21 1 83.69 505 PRO A CA 1
ATOM 3922 C C . PRO A 1 505 ? 2.52 37.781 -2.246 1 83.69 505 PRO A C 1
ATOM 3924 O O . PRO A 1 505 ? 1.792 36.812 -2.316 1 83.69 505 PRO A O 1
ATOM 3927 N N . ASP A 1 506 ? 2.502 38.844 -3.031 1 85.31 506 ASP A N 1
ATOM 3928 C CA . ASP A 1 506 ? 1.362 39.031 -3.928 1 85.31 506 ASP A CA 1
ATOM 3929 C C . ASP A 1 506 ? 1.583 38.281 -5.246 1 85.31 506 ASP A C 1
ATOM 3931 O O . ASP A 1 506 ? 1.524 38.875 -6.316 1 85.31 506 ASP A O 1
ATOM 3935 N N . PHE A 1 507 ? 1.751 37.094 -5.219 1 91.56 507 PHE A N 1
ATOM 3936 C CA . PHE A 1 507 ? 1.765 36.219 -6.391 1 91.56 507 PHE A CA 1
ATOM 3937 C C . PHE A 1 507 ? 1.293 34.812 -6.023 1 91.56 507 PHE A C 1
ATOM 3939 O O . PHE A 1 507 ? 1.396 34.406 -4.867 1 91.56 507 PHE A O 1
ATOM 3946 N N . THR A 1 508 ? 0.774 34.188 -7.023 1 95.31 508 THR A N 1
ATOM 3947 C CA . THR A 1 508 ? 0.337 32.781 -6.883 1 95.31 508 THR A CA 1
ATOM 3948 C C . THR A 1 508 ? 1.472 31.828 -7.223 1 95.31 508 THR A C 1
ATOM 3950 O O . THR A 1 508 ? 2.049 31.906 -8.312 1 95.31 508 THR A O 1
ATOM 3953 N N . GLN A 1 509 ? 1.73 30.984 -6.258 1 93.75 509 GLN A N 1
ATOM 3954 C CA . GLN A 1 509 ? 2.709 29.938 -6.5 1 93.75 509 GLN A CA 1
ATOM 3955 C C . GLN A 1 509 ? 2.072 28.75 -7.219 1 93.75 509 GLN A C 1
ATOM 3957 O O . GLN A 1 509 ? 0.931 28.375 -6.93 1 93.75 509 GLN A O 1
ATOM 3962 N N . TYR A 1 510 ? 2.805 28.219 -8.203 1 91.38 510 TYR A N 1
ATOM 3963 C CA . TYR A 1 510 ? 2.268 27.094 -8.945 1 91.38 510 TYR A CA 1
ATOM 3964 C C . TYR A 1 510 ? 3.359 26.062 -9.25 1 91.38 510 TYR A C 1
ATOM 3966 O O . TYR A 1 510 ? 4.547 26.375 -9.156 1 91.38 510 TYR A O 1
ATOM 3974 N N . GLU A 1 511 ? 2.926 24.797 -9.562 1 86.19 511 GLU A N 1
ATOM 3975 C CA . GLU A 1 511 ? 3.814 23.719 -9.977 1 86.19 511 GLU A CA 1
ATOM 3976 C C . GLU A 1 511 ? 3.934 23.656 -11.492 1 86.19 511 GLU A C 1
ATOM 3978 O O . GLU A 1 511 ? 3.043 24.109 -12.211 1 86.19 511 GLU A O 1
ATOM 3983 N N . ASN A 1 512 ? 4.902 23.016 -11.992 1 82.06 512 ASN A N 1
ATOM 3984 C CA . ASN A 1 512 ? 5.242 22.969 -13.414 1 82.06 512 ASN A CA 1
ATOM 3985 C C . ASN A 1 512 ? 4.129 22.312 -14.234 1 82.06 512 ASN A C 1
ATOM 3987 O O . ASN A 1 512 ? 4.039 22.531 -15.445 1 82.06 512 ASN A O 1
ATOM 3991 N N . HIS A 1 513 ? 3.223 21.672 -13.672 1 84.88 513 HIS A N 1
ATOM 3992 C CA . HIS A 1 513 ? 2.281 20.891 -14.461 1 84.88 513 HIS A CA 1
ATOM 3993 C C . HIS A 1 513 ? 1.004 21.672 -14.742 1 84.88 513 HIS A C 1
ATOM 3995 O O . HIS A 1 513 ? 0.11 21.188 -15.438 1 84.88 513 HIS A O 1
ATOM 4001 N N . VAL A 1 514 ? 0.919 22.922 -14.312 1 90.88 514 VAL A N 1
ATOM 4002 C CA . VAL A 1 514 ? -0.229 23.766 -14.641 1 90.88 514 VAL A CA 1
ATOM 4003 C C . VAL A 1 514 ? -0.14 24.203 -16.094 1 90.88 514 VAL A C 1
ATOM 4005 O O . VAL A 1 514 ? 0.916 24.656 -16.562 1 90.88 514 VAL A O 1
ATOM 4008 N N . PRO A 1 515 ? -1.229 24.156 -16.875 1 93.62 515 PRO A N 1
ATOM 4009 C CA . PRO A 1 515 ? -1.176 24.531 -18.297 1 93.62 515 PRO A CA 1
ATOM 4010 C C . PRO A 1 515 ? -0.792 25.984 -18.5 1 93.62 515 PRO A C 1
ATOM 4012 O O . PRO A 1 515 ? -1.422 26.891 -17.938 1 93.62 515 PRO A O 1
ATOM 4015 N N . GLN A 1 516 ? 0.09 26.203 -19.375 1 92.75 516 GLN A N 1
ATOM 4016 C CA . GLN A 1 516 ? 0.614 27.547 -19.625 1 92.75 516 GLN A CA 1
ATOM 4017 C C . GLN A 1 516 ? -0.441 28.438 -20.266 1 92.75 516 GLN A C 1
ATOM 4019 O O . GLN A 1 516 ? -0.493 29.641 -20 1 92.75 516 GLN A O 1
ATOM 4024 N N . GLU A 1 517 ? -1.218 27.828 -21.109 1 94.69 517 GLU A N 1
ATOM 4025 C CA . GLU A 1 517 ? -2.264 28.594 -21.766 1 94.69 517 GLU A CA 1
ATOM 4026 C C . GLU A 1 517 ? -3.271 29.141 -20.75 1 94.69 517 GLU A C 1
ATOM 4028 O O . GLU A 1 517 ? -3.766 30.266 -20.891 1 94.69 517 GLU A O 1
ATOM 4033 N N . LEU A 1 518 ? -3.543 28.359 -19.797 1 94.94 518 LEU A N 1
ATOM 4034 C CA . LEU A 1 518 ? -4.422 28.797 -18.719 1 94.94 518 LEU A CA 1
ATOM 4035 C C . LEU A 1 518 ? -3.809 29.953 -17.953 1 94.94 518 LEU A C 1
ATOM 4037 O O . LEU A 1 518 ? -4.484 30.953 -17.672 1 94.94 518 LEU A O 1
ATOM 4041 N N . MET A 1 519 ? -2.59 29.906 -17.672 1 94.62 519 MET A N 1
ATOM 4042 C CA . MET A 1 519 ? -1.888 30.922 -16.906 1 94.62 519 MET A CA 1
ATOM 4043 C C . MET A 1 519 ? -1.86 32.25 -17.672 1 94.62 519 MET A C 1
ATOM 4045 O O . MET A 1 519 ? -2.021 33.312 -17.094 1 94.62 519 MET A O 1
ATOM 4049 N N . LYS A 1 520 ? -1.642 32.156 -18.969 1 95.69 520 LYS A N 1
ATOM 4050 C CA . LYS A 1 520 ? -1.615 33.344 -19.812 1 95.69 520 LYS A CA 1
ATOM 4051 C C . LYS A 1 520 ? -2.945 34.094 -19.734 1 95.69 520 LYS A C 1
ATOM 4053 O O . LYS A 1 520 ? -2.969 35.312 -19.656 1 95.69 520 LYS A O 1
ATOM 4058 N N . ILE A 1 521 ? -3.965 33.312 -19.797 1 97 521 ILE A N 1
ATOM 4059 C CA . ILE A 1 521 ? -5.289 33.938 -19.75 1 97 521 ILE A CA 1
ATOM 4060 C C . ILE A 1 521 ? -5.52 34.531 -18.375 1 97 521 ILE A C 1
ATOM 4062 O O . ILE A 1 521 ? -6.074 35.625 -18.25 1 97 521 ILE A O 1
ATOM 4066 N N . LEU A 1 522 ? -5.121 33.906 -17.281 1 97.81 522 LEU A N 1
ATOM 4067 C CA . LEU A 1 522 ? -5.289 34.406 -15.922 1 97.81 522 LEU A CA 1
ATOM 4068 C C . LEU A 1 522 ? -4.527 35.688 -15.719 1 97.81 522 LEU A C 1
ATOM 4070 O O . LEU A 1 522 ? -4.984 36.594 -14.992 1 97.81 522 LEU A O 1
ATOM 4074 N N . VAL A 1 523 ? -3.393 35.844 -16.359 1 97.62 523 VAL A N 1
ATOM 4075 C CA . VAL A 1 523 ? -2.59 37.062 -16.25 1 97.62 523 VAL A CA 1
ATOM 4076 C C . VAL A 1 523 ? -3.23 38.188 -17.078 1 97.62 523 VAL A C 1
ATOM 4078 O O . VAL A 1 523 ? -3.457 39.281 -16.562 1 97.62 523 VAL A O 1
ATOM 4081 N N . SER A 1 524 ? -3.557 37.906 -18.328 1 97.69 524 SER A N 1
ATOM 4082 C CA . SER A 1 524 ? -3.98 38.938 -19.25 1 97.69 524 SER A CA 1
ATOM 4083 C C . SER A 1 524 ? -5.406 39.406 -18.969 1 97.69 524 SER A C 1
ATOM 4085 O O . SER A 1 524 ? -5.695 40.594 -18.969 1 97.69 524 SER A O 1
ATOM 4087 N N . LYS A 1 525 ? -6.227 38.438 -18.734 1 97.75 525 LYS A N 1
ATOM 4088 C CA . LYS A 1 525 ? -7.645 38.781 -18.609 1 97.75 525 LYS A CA 1
ATOM 4089 C C . LYS A 1 525 ? -7.996 39.125 -17.156 1 97.75 525 LYS A C 1
ATOM 4091 O O . LYS A 1 525 ? -8.828 40 -16.906 1 97.75 525 LYS A O 1
ATOM 4096 N N . TYR A 1 526 ? -7.391 38.469 -16.203 1 98.06 526 TYR A N 1
ATOM 4097 C CA . TYR A 1 526 ? -7.848 38.562 -14.82 1 98.06 526 TYR A CA 1
ATOM 4098 C C . TYR A 1 526 ? -6.828 39.281 -13.953 1 98.06 526 TYR A C 1
ATOM 4100 O O . TYR A 1 526 ? -7.051 39.5 -12.758 1 98.06 526 TYR A O 1
ATOM 4108 N N . ASN A 1 527 ? -5.676 39.656 -14.453 1 97.56 527 ASN A N 1
ATOM 4109 C CA . ASN A 1 527 ? -4.633 40.406 -13.797 1 97.56 527 ASN A CA 1
ATOM 4110 C C . ASN A 1 527 ? -3.988 39.625 -12.656 1 97.56 527 ASN A C 1
ATOM 4112 O O . ASN A 1 527 ? -3.646 40.188 -11.617 1 97.56 527 ASN A O 1
ATOM 4116 N N . GLN A 1 528 ? -3.977 38.312 -12.773 1 97.81 528 GLN A N 1
ATOM 4117 C CA . GLN A 1 528 ? -3.32 37.469 -11.773 1 97.81 528 GLN A CA 1
ATOM 4118 C C . GLN A 1 528 ? -1.806 37.5 -11.961 1 97.81 528 GLN A C 1
ATOM 4120 O O . GLN A 1 528 ? -1.311 37.75 -13.055 1 97.81 528 GLN A O 1
ATOM 4125 N N . LYS A 1 529 ? -1.037 37.25 -10.914 1 96.5 529 LYS A N 1
ATOM 4126 C CA . LYS A 1 529 ? 0.42 37.156 -10.914 1 96.5 529 LYS A CA 1
ATOM 4127 C C . LYS A 1 529 ? 0.879 35.75 -10.445 1 96.5 529 LYS A C 1
ATOM 4129 O O . LYS A 1 529 ? 0.305 35.188 -9.523 1 96.5 529 LYS A O 1
ATOM 4134 N N . PHE A 1 530 ? 1.923 35.281 -11.133 1 95.06 530 PHE A N 1
ATOM 4135 C CA . PHE A 1 530 ? 2.352 33.906 -10.844 1 95.06 530 PHE A CA 1
ATOM 4136 C C . PHE A 1 530 ? 3.859 33.844 -10.633 1 95.06 530 PHE A C 1
ATOM 4138 O O . PHE A 1 530 ? 4.598 34.688 -11.148 1 95.06 530 PHE A O 1
ATOM 4145 N N . ARG A 1 531 ? 4.254 32.875 -9.82 1 92.12 531 ARG A N 1
ATOM 4146 C CA . ARG A 1 531 ? 5.656 32.5 -9.641 1 92.12 531 ARG A CA 1
ATOM 4147 C C . ARG A 1 531 ? 5.82 31 -9.586 1 92.12 531 ARG A C 1
ATOM 4149 O O . ARG A 1 531 ? 5.145 30.328 -8.805 1 92.12 531 ARG A O 1
ATOM 4156 N N . LEU A 1 532 ? 6.695 30.531 -10.398 1 88.69 532 LEU A N 1
ATOM 4157 C CA . LEU A 1 532 ? 7.012 29.094 -10.367 1 88.69 532 LEU A CA 1
ATOM 4158 C C . LEU A 1 532 ? 7.75 28.734 -9.078 1 88.69 532 LEU A C 1
ATOM 4160 O O . LEU A 1 532 ? 8.68 29.438 -8.672 1 88.69 532 LEU A O 1
ATOM 4164 N N . THR A 1 533 ? 7.184 27.75 -8.414 1 81.19 533 THR A N 1
ATOM 4165 C CA . THR A 1 533 ? 7.816 27.297 -7.184 1 81.19 533 THR A CA 1
ATOM 4166 C C . THR A 1 533 ? 8.18 25.812 -7.281 1 81.19 533 THR A C 1
ATOM 4168 O O . THR A 1 533 ? 7.316 24.969 -7.551 1 81.19 533 THR A O 1
ATOM 4171 N N . SER A 1 534 ? 9.469 25.594 -7.043 1 68.5 534 SER A N 1
ATOM 4172 C CA . SER A 1 534 ? 9.969 24.219 -7.043 1 68.5 534 SER A CA 1
ATOM 4173 C C . SER A 1 534 ? 9.812 23.578 -5.668 1 68.5 534 SER A C 1
ATOM 4175 O O . SER A 1 534 ? 9.914 24.25 -4.645 1 68.5 534 SER A O 1
ATOM 4177 N N . GLY A 1 535 ? 9.609 22.344 -5.625 1 60.06 535 GLY A N 1
ATOM 4178 C CA . GLY A 1 535 ? 9.531 21.594 -4.375 1 60.06 535 GLY A CA 1
ATOM 4179 C C . GLY A 1 535 ? 8.258 21.859 -3.602 1 60.06 535 GLY A C 1
ATOM 4180 O O . GLY A 1 535 ? 8.266 21.891 -2.369 1 60.06 535 GLY A O 1
ATOM 4181 N N . PHE A 1 536 ? 7.387 22.172 -4.352 1 60.28 536 PHE A N 1
ATOM 4182 C CA . PHE A 1 536 ? 6.074 22.609 -3.902 1 60.28 536 PHE A CA 1
ATOM 4183 C C . PHE A 1 536 ? 5.453 21.594 -2.951 1 60.28 536 PHE A C 1
ATOM 4185 O O . PHE A 1 536 ? 5.184 20.469 -3.34 1 60.28 536 PHE A O 1
ATOM 4192 N N . GLU A 1 537 ? 5.359 22.188 -1.604 1 75.44 537 GLU A N 1
ATOM 4193 C CA . GLU A 1 537 ? 4.93 21.312 -0.518 1 75.44 537 GLU A CA 1
ATOM 4194 C C . GLU A 1 537 ? 3.498 21.625 -0.092 1 75.44 537 GLU A C 1
ATOM 4196 O O . GLU A 1 537 ? 3.16 22.781 0.173 1 75.44 537 GLU A O 1
ATOM 4201 N N . GLY A 1 538 ? 2.371 20.953 -0.32 1 89.75 538 GLY A N 1
ATOM 4202 C CA . GLY A 1 538 ? 1.001 20.734 0.113 1 89.75 538 GLY A CA 1
ATOM 4203 C C . GLY A 1 538 ? 0.551 19.297 -0.039 1 89.75 538 GLY A C 1
ATOM 4204 O O . GLY A 1 538 ? -0.022 18.922 -1.065 1 89.75 538 GLY A O 1
ATOM 4205 N N . ILE A 1 539 ? 0.895 18.562 0.996 1 95.25 539 ILE A N 1
ATOM 4206 C CA . ILE A 1 539 ? 0.733 17.109 0.945 1 95.25 539 ILE A CA 1
ATOM 4207 C C . ILE A 1 539 ? -0.553 16.719 1.662 1 95.25 539 ILE A C 1
ATOM 4209 O O . ILE A 1 539 ? -0.623 16.75 2.893 1 95.25 539 ILE A O 1
ATOM 4213 N N . VAL A 1 540 ? -1.495 16.25 0.917 1 97.44 540 VAL A N 1
ATOM 4214 C CA . VAL A 1 540 ? -2.82 15.984 1.468 1 97.44 540 VAL A CA 1
ATOM 4215 C C . VAL A 1 540 ? -2.967 14.5 1.772 1 97.44 540 VAL A C 1
ATOM 4217 O O . VAL A 1 540 ? -2.457 13.656 1.032 1 97.44 540 VAL A O 1
ATOM 4220 N N . GLN A 1 541 ? -3.568 14.125 2.859 1 98.38 541 GLN A N 1
ATOM 4221 C CA . GLN A 1 541 ? -4.102 12.812 3.217 1 98.38 541 GLN A CA 1
ATOM 4222 C C . GLN A 1 541 ? -5.609 12.875 3.434 1 98.38 541 GLN A C 1
ATOM 4224 O O . GLN A 1 541 ? -6.086 13.57 4.336 1 98.38 541 GLN A O 1
ATOM 4229 N N . ALA A 1 542 ? -6.391 12.055 2.619 1 98.81 542 ALA A N 1
ATOM 4230 C CA . ALA A 1 542 ? -7.836 12.25 2.725 1 98.81 542 ALA A CA 1
ATOM 4231 C C . ALA A 1 542 ? -8.578 10.93 2.568 1 98.81 542 ALA A C 1
ATOM 4233 O O . ALA A 1 542 ? -8.148 10.047 1.823 1 98.81 542 ALA A O 1
ATOM 4234 N N . ILE A 1 543 ? -9.625 10.797 3.27 1 98.88 543 ILE A N 1
ATOM 4235 C CA . ILE A 1 543 ? -10.625 9.75 3.18 1 98.88 543 ILE A CA 1
ATOM 4236 C C . ILE A 1 543 ? -11.953 10.344 2.705 1 98.88 543 ILE A C 1
ATOM 4238 O O . ILE A 1 543 ? -12.398 11.367 3.219 1 98.88 543 ILE A O 1
ATOM 4242 N N . TYR A 1 544 ? -12.594 9.766 1.678 1 98.75 544 TYR A N 1
ATOM 4243 C CA . TYR A 1 544 ? -13.906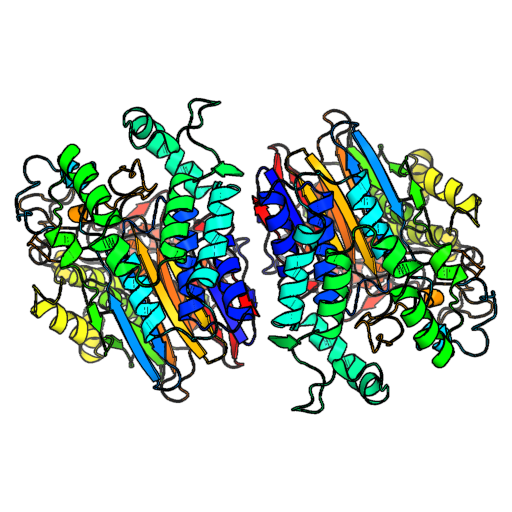 10.164 1.173 1 98.75 544 TYR A CA 1
ATOM 4244 C C . TYR A 1 544 ? -14.883 8.992 1.219 1 98.75 544 TYR A C 1
ATOM 4246 O O . TYR A 1 544 ? -14.547 7.883 0.786 1 98.75 544 TYR A O 1
ATOM 4254 N N . VAL A 1 545 ? -16 9.188 1.778 1 98.69 545 VAL A N 1
ATOM 4255 C CA . VAL A 1 545 ? -17.047 8.164 1.827 1 98.69 545 VAL A CA 1
ATOM 4256 C C . VAL A 1 545 ? -18.156 8.508 0.842 1 98.69 545 VAL A C 1
ATOM 4258 O O . VAL A 1 545 ? -18.766 9.578 0.938 1 98.69 545 VAL A O 1
ATOM 4261 N N . ASP A 1 546 ? -18.469 7.605 -0.03 1 97.06 546 ASP A N 1
ATOM 4262 C CA . ASP A 1 546 ? -19.469 7.914 -1.037 1 97.06 546 ASP A CA 1
ATOM 4263 C C . ASP A 1 546 ? -20.875 7.527 -0.55 1 97.06 546 ASP A C 1
ATOM 4265 O O . ASP A 1 546 ? -21.062 7.215 0.628 1 97.06 546 ASP A O 1
ATOM 4269 N N . SER A 1 547 ? -21.875 7.625 -1.41 1 94.31 547 SER A N 1
ATOM 4270 C CA . SER A 1 547 ? -23.281 7.422 -1.042 1 94.31 547 SER A CA 1
ATOM 4271 C C . SER A 1 547 ? -23.578 5.949 -0.782 1 94.31 547 SER A C 1
ATOM 4273 O O . SER A 1 547 ? -24.562 5.617 -0.123 1 94.31 547 SER A O 1
ATOM 4275 N N . ASN A 1 548 ? -22.719 5.059 -1.271 1 94.56 548 ASN A N 1
ATOM 4276 C CA . ASN A 1 548 ? -22.891 3.629 -1.042 1 94.56 548 ASN A CA 1
ATOM 4277 C C . ASN A 1 548 ? -22.094 3.156 0.169 1 94.56 548 ASN A C 1
ATOM 4279 O O . ASN A 1 548 ? -21.922 1.954 0.38 1 94.56 548 ASN A O 1
ATOM 4283 N N . ASP A 1 549 ? -21.5 4.102 0.882 1 95.56 549 ASP A N 1
ATOM 4284 C CA . ASP A 1 549 ? -20.719 3.861 2.088 1 95.56 549 ASP A CA 1
ATOM 4285 C C . ASP A 1 549 ? -19.391 3.188 1.752 1 95.56 549 ASP A C 1
ATOM 4287 O O . ASP A 1 549 ? -18.797 2.512 2.598 1 95.56 549 ASP A O 1
ATOM 4291 N N . ASP A 1 550 ? -19.031 3.256 0.474 1 97.5 550 ASP A N 1
ATOM 4292 C CA . ASP A 1 550 ? -17.672 2.857 0.125 1 97.5 550 ASP A CA 1
ATOM 4293 C C . ASP A 1 550 ? -16.656 3.91 0.567 1 97.5 550 ASP A C 1
ATOM 4295 O O . ASP A 1 550 ? -16.906 5.109 0.438 1 97.5 550 ASP A O 1
ATOM 4299 N N . ILE A 1 551 ? -15.617 3.467 1.134 1 98.62 551 ILE A N 1
ATOM 4300 C CA . ILE A 1 551 ? -14.57 4.355 1.643 1 98.62 551 ILE A CA 1
ATOM 4301 C C . ILE A 1 551 ? -13.43 4.434 0.638 1 98.62 551 ILE A C 1
ATOM 4303 O O . ILE A 1 551 ? -12.742 3.438 0.39 1 98.62 551 ILE A O 1
ATOM 4307 N N . TYR A 1 552 ? -13.195 5.562 0.059 1 98.38 552 TYR A N 1
ATOM 4308 C CA . TYR A 1 552 ? -12.078 5.809 -0.84 1 98.38 552 TYR A CA 1
ATOM 4309 C C . TYR A 1 552 ? -10.984 6.609 -0.141 1 98.38 552 TYR A C 1
ATOM 4311 O O . TYR A 1 552 ? -11.273 7.547 0.604 1 98.38 552 TYR A O 1
ATOM 4319 N N . VAL A 1 553 ? -9.773 6.238 -0.304 1 98.44 553 VAL A N 1
ATOM 4320 C CA . VAL A 1 553 ? -8.672 6.832 0.438 1 98.44 553 VAL A CA 1
ATOM 4321 C C . VAL A 1 553 ? -7.492 7.078 -0.5 1 98.44 553 VAL A C 1
ATOM 4323 O O . VAL A 1 553 ? -7.188 6.246 -1.357 1 98.44 553 VAL A O 1
ATOM 4326 N N . ASN A 1 554 ? -6.875 8.195 -0.376 1 97.44 554 ASN A N 1
ATOM 4327 C CA . ASN A 1 554 ? -5.672 8.516 -1.143 1 97.44 554 ASN A CA 1
ATOM 4328 C C . ASN A 1 554 ? -4.742 9.445 -0.366 1 97.44 554 ASN A C 1
ATOM 4330 O O . ASN A 1 554 ? -5.199 10.266 0.432 1 97.44 554 ASN A O 1
ATOM 4334 N N . GLY A 1 555 ? -3.467 9.211 -0.492 1 96.19 555 GLY A N 1
ATOM 4335 C CA . GLY A 1 555 ? -2.424 10.117 -0.031 1 96.19 555 GLY A CA 1
ATOM 4336 C C . GLY A 1 555 ? -1.661 10.773 -1.165 1 96.19 555 GLY A C 1
ATOM 4337 O O . GLY A 1 555 ? -1.456 10.164 -2.217 1 96.19 555 GLY A O 1
ATOM 4338 N N . ASP A 1 556 ? -1.143 11.891 -0.946 1 95.81 556 ASP A N 1
ATOM 4339 C CA . ASP A 1 556 ? -0.494 12.727 -1.958 1 95.81 556 ASP A CA 1
ATOM 4340 C C . ASP A 1 556 ? 0.847 12.125 -2.379 1 95.81 556 ASP A C 1
ATOM 4342 O O . ASP A 1 556 ? 1.758 11.992 -1.559 1 95.81 556 ASP A O 1
ATOM 4346 N N . PHE A 1 557 ? 1.011 11.828 -3.693 1 92.44 557 PHE A N 1
ATOM 4347 C CA . PHE A 1 557 ? 2.203 11.188 -4.234 1 92.44 557 PHE A CA 1
ATOM 4348 C C . PHE A 1 557 ? 3.424 12.086 -4.066 1 92.44 557 PHE A C 1
ATOM 4350 O O . PHE A 1 557 ? 4.559 11.602 -4.047 1 92.44 557 PHE A O 1
ATOM 4357 N N . ARG A 1 558 ? 3.25 13.352 -3.877 1 94.38 558 ARG A N 1
ATOM 4358 C CA . ARG A 1 558 ? 4.324 14.336 -3.807 1 94.38 558 ARG A CA 1
ATOM 4359 C C . ARG A 1 558 ? 5.164 14.148 -2.549 1 94.38 558 ARG A C 1
ATOM 4361 O O . ARG A 1 558 ? 6.27 14.68 -2.445 1 94.38 558 ARG A O 1
ATOM 4368 N N . ARG A 1 559 ? 4.633 13.359 -1.573 1 91.94 559 ARG A N 1
ATOM 4369 C CA . ARG A 1 559 ? 5.371 13.156 -0.331 1 91.94 559 ARG A CA 1
ATOM 4370 C C . ARG A 1 559 ? 6.582 12.258 -0.556 1 91.94 559 ARG A C 1
ATOM 4372 O O . ARG A 1 559 ? 7.562 12.328 0.189 1 91.94 559 ARG A O 1
ATOM 4379 N N . LYS A 1 560 ? 6.465 11.281 -1.486 1 93.12 560 LYS A N 1
ATOM 4380 C CA . LYS A 1 560 ? 7.562 10.406 -1.88 1 93.12 560 LYS A CA 1
ATOM 4381 C C . LYS A 1 560 ? 8.047 9.57 -0.698 1 93.12 560 LYS A C 1
ATOM 4383 O O . LYS A 1 560 ? 9.25 9.484 -0.446 1 93.12 560 LYS A O 1
ATOM 4388 N N . THR A 1 561 ? 7.156 9.023 0.059 1 95.62 561 THR A N 1
ATOM 4389 C CA . THR A 1 561 ? 7.457 8.18 1.212 1 95.62 561 THR A CA 1
ATOM 4390 C C . THR A 1 561 ? 6.754 6.832 1.094 1 95.62 561 THR A C 1
ATOM 4392 O O . THR A 1 561 ? 6.293 6.273 2.094 1 95.62 561 THR A O 1
ATOM 4395 N N . ASP A 1 562 ? 6.574 6.336 -0.093 1 92.62 562 ASP A N 1
ATOM 4396 C CA . ASP A 1 562 ? 5.836 5.094 -0.304 1 92.62 562 ASP A CA 1
ATOM 4397 C C . ASP A 1 562 ? 4.445 5.168 0.325 1 92.62 562 ASP A C 1
ATOM 4399 O O . ASP A 1 562 ? 4.027 4.242 1.025 1 92.62 562 ASP A O 1
ATOM 4403 N N . MET A 1 563 ? 3.924 6.297 0.107 1 91.38 563 MET A N 1
ATOM 4404 C CA . MET A 1 563 ? 2.629 6.527 0.743 1 91.38 563 MET A CA 1
ATOM 4405 C C . MET A 1 563 ? 1.562 5.609 0.159 1 91.38 563 MET A C 1
ATOM 4407 O O . MET A 1 563 ? 1.363 5.578 -1.057 1 91.38 563 MET A O 1
ATOM 4411 N N . HIS A 1 564 ? 0.888 4.84 1.007 1 94.31 564 HIS A N 1
ATOM 4412 C CA . HIS A 1 564 ? -0.299 4.051 0.69 1 94.31 564 HIS A CA 1
ATOM 4413 C C . HIS A 1 564 ? -1.209 3.914 1.906 1 94.31 564 HIS A C 1
ATOM 4415 O O . HIS A 1 564 ? -0.732 3.883 3.043 1 94.31 564 HIS A O 1
ATOM 4421 N N . PRO A 1 565 ? -2.529 3.869 1.641 1 97.38 565 PRO A N 1
ATOM 4422 C CA . PRO A 1 565 ? -3.473 3.754 2.756 1 97.38 565 PRO A CA 1
ATOM 4423 C C . PRO A 1 565 ? -3.516 2.35 3.352 1 97.38 565 PRO A C 1
ATOM 4425 O O . PRO A 1 565 ? -2.934 1.418 2.789 1 97.38 565 PRO A O 1
ATOM 4428 N N . GLY A 1 566 ? -4.074 2.232 4.523 1 97.38 566 GLY A N 1
ATOM 4429 C CA . GLY A 1 566 ? -4.461 0.976 5.145 1 97.38 566 GLY A CA 1
ATOM 4430 C C . GLY A 1 566 ? -5.926 0.92 5.52 1 97.38 566 GLY A C 1
ATOM 4431 O O . GLY A 1 566 ? -6.543 1.952 5.797 1 97.38 566 GLY A O 1
ATOM 4432 N N . GLY A 1 567 ? -6.496 -0.254 5.434 1 97.88 567 GLY A N 1
ATOM 4433 C CA . GLY A 1 567 ? -7.887 -0.429 5.832 1 97.88 567 GLY A CA 1
ATOM 4434 C C . GLY A 1 567 ? -8.398 -1.841 5.613 1 97.88 567 GLY A C 1
ATOM 4435 O O . GLY A 1 567 ? -7.605 -2.779 5.48 1 97.88 567 GLY A O 1
ATOM 4436 N N . TYR A 1 568 ? -9.688 -2.004 5.785 1 97.38 568 TYR A N 1
ATOM 4437 C CA . TYR A 1 568 ? -10.336 -3.273 5.48 1 97.38 568 TYR A CA 1
ATOM 4438 C C . TYR A 1 568 ? -11.812 -3.064 5.168 1 97.38 568 TYR A C 1
ATOM 4440 O O . TYR A 1 568 ? -12.398 -2.045 5.543 1 97.38 568 TYR A O 1
ATOM 4448 N N . MET B 1 1 ? -15.914 1.943 -41.344 1 21.25 1 MET B N 1
ATOM 4449 C CA . MET B 1 1 ? -14.789 2.799 -40.969 1 21.25 1 MET B CA 1
ATOM 4450 C C . MET B 1 1 ? -14.625 2.873 -39.469 1 21.25 1 MET B C 1
ATOM 4452 O O . MET B 1 1 ? -15.547 3.287 -38.75 1 21.25 1 MET B O 1
ATOM 4456 N N . VAL B 1 2 ? -13.781 2.057 -38.875 1 35.38 2 VAL B N 1
ATOM 4457 C CA . VAL B 1 2 ? -13.469 1.943 -37.469 1 35.38 2 VAL B CA 1
ATOM 4458 C C . VAL B 1 2 ? -13.062 3.307 -36.906 1 35.38 2 VAL B C 1
ATOM 4460 O O . VAL B 1 2 ? -12.219 3.992 -37.5 1 35.38 2 VAL B O 1
ATOM 4463 N N . GLN B 1 3 ? -13.781 3.893 -36.094 1 36.53 3 GLN B N 1
ATOM 4464 C CA . GLN B 1 3 ? -13.445 5.18 -35.5 1 36.53 3 GLN B CA 1
ATOM 4465 C C . GLN B 1 3 ? -12.117 5.109 -34.75 1 36.53 3 GLN B C 1
ATOM 4467 O O . GLN B 1 3 ? -12.016 4.453 -33.719 1 36.53 3 GLN B O 1
ATOM 4472 N N . GLN B 1 4 ? -10.93 4.875 -35.406 1 43.38 4 GLN B N 1
ATOM 4473 C CA . GLN B 1 4 ? -9.625 5.148 -34.812 1 43.38 4 GLN B CA 1
ATOM 4474 C C . GLN B 1 4 ? -9.523 6.598 -34.344 1 43.38 4 GLN B C 1
ATOM 4476 O O . GLN B 1 4 ? -10.164 7.484 -34.938 1 43.38 4 GLN B O 1
ATOM 4481 N N . ASP B 1 5 ? -8.992 6.664 -33.188 1 53.38 5 ASP B N 1
ATOM 4482 C CA . ASP B 1 5 ? -8.688 8.039 -32.812 1 53.38 5 ASP B CA 1
ATOM 4483 C C . ASP B 1 5 ? -7.871 8.734 -33.875 1 53.38 5 ASP B C 1
ATOM 4485 O O . ASP B 1 5 ? -7.281 8.078 -34.75 1 53.38 5 ASP B O 1
ATOM 4489 N N . THR B 1 6 ? -7.898 9.961 -34.031 1 50.56 6 THR B N 1
ATOM 4490 C CA . THR B 1 6 ? -7.285 10.781 -35.062 1 50.56 6 THR B CA 1
ATOM 4491 C C . THR B 1 6 ? -5.828 10.383 -35.281 1 50.56 6 THR B C 1
ATOM 4493 O O . THR B 1 6 ? -5.301 10.5 -36.375 1 50.56 6 THR B O 1
ATOM 4496 N N . ASP B 1 7 ? -5.223 9.773 -34.281 1 61.53 7 ASP B N 1
ATOM 4497 C CA . ASP B 1 7 ? -3.805 9.469 -34.438 1 61.53 7 ASP B CA 1
ATOM 4498 C C . ASP B 1 7 ? -3.594 7.988 -34.75 1 61.53 7 ASP B C 1
ATOM 4500 O O . ASP B 1 7 ? -2.461 7.504 -34.75 1 61.53 7 ASP B O 1
ATOM 4504 N N . GLY B 1 8 ? -4.629 7.23 -35.062 1 69.81 8 GLY B N 1
ATOM 4505 C CA . GLY B 1 8 ? -4.512 5.832 -35.438 1 69.81 8 GLY B CA 1
ATOM 4506 C C . GLY B 1 8 ? -4.469 4.891 -34.25 1 69.81 8 GLY B C 1
ATOM 4507 O O . GLY B 1 8 ? -4.293 3.682 -34.438 1 69.81 8 GLY B O 1
ATOM 4508 N N . THR B 1 9 ? -4.59 5.473 -33.094 1 76.75 9 THR B N 1
ATOM 4509 C CA . THR B 1 9 ? -4.602 4.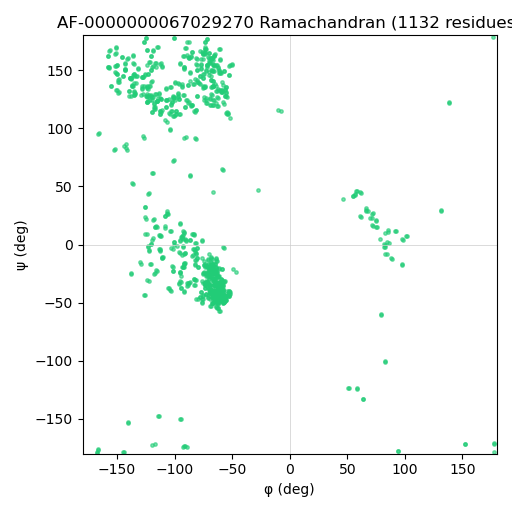645 -31.891 1 76.75 9 THR B CA 1
ATOM 4510 C C . THR B 1 9 ? -6.023 4.199 -31.562 1 76.75 9 THR B C 1
ATOM 4512 O O . THR B 1 9 ? -6.98 4.953 -31.766 1 76.75 9 THR B O 1
ATOM 4515 N N . TYR B 1 10 ? -6.059 2.801 -31.172 1 90.5 10 TYR B N 1
ATOM 4516 C CA . TYR B 1 10 ? -7.34 2.297 -30.688 1 90.5 10 TYR B CA 1
ATOM 4517 C C . TYR B 1 10 ? -7.684 2.889 -29.328 1 90.5 10 TYR B C 1
ATOM 4519 O O . TYR B 1 10 ? -6.84 3.521 -28.688 1 90.5 10 TYR B O 1
ATOM 4527 N N . LYS B 1 11 ? -8.977 2.818 -28.984 1 85.94 11 LYS B N 1
ATOM 4528 C CA . LYS B 1 11 ? -9.422 3.312 -27.672 1 85.94 11 LYS B CA 1
ATOM 4529 C C . LYS B 1 11 ? -9.188 2.271 -26.594 1 85.94 11 LYS B C 1
ATOM 4531 O O . LYS B 1 11 ? -10.055 1.437 -26.328 1 85.94 11 LYS B O 1
ATOM 4536 N N . TRP B 1 12 ? -8.039 2.322 -25.938 1 89.81 12 TRP B N 1
ATOM 4537 C CA . TRP B 1 12 ? -7.699 1.399 -24.859 1 89.81 12 TRP B CA 1
ATOM 4538 C C . TRP B 1 12 ? -8.234 1.899 -23.531 1 89.81 12 TRP B C 1
ATOM 4540 O O . TRP B 1 12 ? -8.555 3.082 -23.375 1 89.81 12 TRP B O 1
ATOM 4550 N N . ALA B 1 13 ? -8.328 1.04 -22.562 1 85 13 ALA B N 1
ATOM 4551 C CA . ALA B 1 13 ? -8.75 1.43 -21.234 1 85 13 ALA B CA 1
ATOM 4552 C C . ALA B 1 13 ? -7.684 2.279 -20.547 1 85 13 ALA B C 1
ATOM 4554 O O . ALA B 1 13 ? -6.488 2.076 -20.75 1 85 13 ALA B O 1
ATOM 4555 N N . PRO B 1 14 ? -8.141 3.254 -19.719 1 83.12 14 PRO B N 1
ATOM 4556 C CA . PRO B 1 14 ? -7.172 4.027 -18.938 1 83.12 14 PRO B CA 1
ATOM 4557 C C . PRO B 1 14 ? -6.441 3.182 -17.906 1 83.12 14 PRO B C 1
ATOM 4559 O O . PRO B 1 14 ? -6.883 2.076 -17.578 1 83.12 14 PRO B O 1
ATOM 4562 N N . PRO B 1 15 ? -5.328 3.699 -17.406 1 83.56 15 PRO B N 1
ATOM 4563 C CA . PRO B 1 15 ? -4.605 2.977 -16.359 1 83.56 15 PRO B CA 1
ATOM 4564 C C . PRO B 1 15 ? -5.449 2.76 -15.102 1 83.56 15 PRO B C 1
ATOM 4566 O O . PRO B 1 15 ? -6.297 3.59 -14.773 1 83.56 15 PRO B O 1
ATOM 4569 N N . SER B 1 16 ? -5.195 1.681 -14.469 1 88.81 16 SER B N 1
ATOM 4570 C CA . SER B 1 16 ? -5.863 1.391 -13.203 1 88.81 16 SER B CA 1
ATOM 4571 C C . SER B 1 16 ? -5.352 2.293 -12.086 1 88.81 16 SER B C 1
ATOM 4573 O O . SER B 1 16 ? -4.445 3.104 -12.305 1 88.81 16 SER B O 1
ATOM 4575 N N . ASN B 1 17 ? -5.965 2.145 -10.906 1 86.88 17 ASN B N 1
ATOM 4576 C CA . ASN B 1 17 ? -5.535 2.893 -9.727 1 86.88 17 ASN B CA 1
ATOM 4577 C C . ASN B 1 17 ? -4.566 2.084 -8.867 1 86.88 17 ASN B C 1
ATOM 4579 O O . ASN B 1 17 ? -4.363 2.393 -7.695 1 86.88 17 ASN B O 1
ATOM 4583 N N . SER B 1 18 ? -4.004 1.044 -9.523 1 89.5 18 SER B N 1
ATOM 4584 C CA . SER B 1 18 ? -3.051 0.24 -8.766 1 89.5 18 SER B CA 1
ATOM 4585 C C . SER B 1 18 ? -1.785 1.032 -8.445 1 89.5 18 SER B C 1
ATOM 4587 O O . SER B 1 18 ? -1.489 2.027 -9.117 1 89.5 18 SER B O 1
ATOM 4589 N N . TYR B 1 19 ? -1.094 0.569 -7.461 1 90.31 19 TYR B N 1
ATOM 4590 C CA . TYR B 1 19 ? 0.103 1.245 -6.973 1 90.31 19 TYR B CA 1
ATOM 4591 C C . TYR B 1 19 ? 1.349 0.728 -7.684 1 90.31 19 TYR B C 1
ATOM 4593 O O . TYR B 1 19 ? 1.633 -0.472 -7.656 1 90.31 19 TYR B O 1
ATOM 4601 N N . MET B 1 20 ? 2.059 1.51 -8.383 1 94 20 MET B N 1
ATOM 4602 C CA . MET B 1 20 ? 3.424 1.167 -8.773 1 94 20 MET B CA 1
ATOM 4603 C C . MET B 1 20 ? 4.434 1.767 -7.801 1 94 20 MET B C 1
ATOM 4605 O O . MET B 1 20 ? 4.641 2.98 -7.785 1 94 20 MET B O 1
ATOM 4609 N N . ALA B 1 21 ? 5.082 0.978 -7.07 1 96.56 21 ALA B N 1
ATOM 4610 C CA . ALA B 1 21 ? 6.043 1.429 -6.07 1 96.56 21 ALA B CA 1
ATOM 4611 C C . ALA B 1 21 ? 7.449 1.507 -6.656 1 96.56 21 ALA B C 1
ATOM 4613 O O . ALA B 1 21 ? 7.746 0.855 -7.66 1 96.56 21 ALA B O 1
ATOM 4614 N N . LYS B 1 22 ? 8.203 2.334 -6.125 1 96.38 22 LYS B N 1
ATOM 4615 C CA . LYS B 1 22 ? 9.625 2.463 -6.434 1 96.38 22 LYS B CA 1
ATOM 4616 C C . LYS B 1 22 ? 10.477 2.32 -5.176 1 96.38 22 LYS B C 1
ATOM 4618 O O . LYS B 1 22 ? 10.266 3.029 -4.191 1 96.38 22 LYS B O 1
ATOM 4623 N N . TYR B 1 23 ? 11.375 1.394 -5.168 1 97.88 23 TYR B N 1
ATOM 4624 C CA . TYR B 1 23 ? 12.281 1.156 -4.047 1 97.88 23 TYR B CA 1
ATOM 4625 C C . TYR B 1 23 ? 13.734 1.146 -4.508 1 97.88 23 TYR B C 1
ATOM 4627 O O . TYR B 1 23 ? 14.008 1.171 -5.707 1 97.88 23 TYR B O 1
ATOM 4635 N N . LYS B 1 24 ? 14.672 1.06 -3.521 1 97.44 24 LYS B N 1
ATOM 4636 C CA . LYS B 1 24 ? 16.078 1.112 -3.871 1 97.44 24 LYS B CA 1
ATOM 4637 C C . LYS B 1 24 ? 16.797 -0.189 -3.5 1 97.44 24 LYS B C 1
ATOM 4639 O O . LYS B 1 24 ? 17.781 -0.56 -4.125 1 97.44 24 LYS B O 1
ATOM 4644 N N . ARG B 1 25 ? 16.234 -0.922 -2.492 1 97.88 25 ARG B N 1
ATOM 4645 C CA . ARG B 1 25 ? 17.094 -1.971 -1.938 1 97.88 25 ARG B CA 1
ATOM 4646 C C . ARG B 1 25 ? 16.375 -3.32 -1.965 1 97.88 25 ARG B C 1
ATOM 4648 O O . ARG B 1 25 ? 17 -4.352 -2.225 1 97.88 25 ARG B O 1
ATOM 4655 N N . ALA B 1 26 ? 15.172 -3.373 -1.62 1 98.62 26 ALA B N 1
ATOM 4656 C CA . ALA B 1 26 ? 14.406 -4.613 -1.52 1 98.62 26 ALA B CA 1
ATOM 4657 C C . ALA B 1 26 ? 12.93 -4.367 -1.816 1 98.62 26 ALA B C 1
ATOM 4659 O O . ALA B 1 26 ? 12.43 -3.256 -1.633 1 98.62 26 ALA B O 1
ATOM 4660 N N . ALA B 1 27 ? 12.289 -5.402 -2.262 1 98.75 27 ALA B N 1
ATOM 4661 C CA . ALA B 1 27 ? 10.875 -5.27 -2.619 1 98.75 27 ALA B CA 1
ATOM 4662 C C . ALA B 1 27 ? 10.172 -6.625 -2.584 1 98.75 27 ALA B C 1
ATOM 4664 O O . ALA B 1 27 ? 10.805 -7.664 -2.791 1 98.75 27 ALA B O 1
ATOM 4665 N N . ILE B 1 28 ? 8.922 -6.566 -2.334 1 98.81 28 ILE B N 1
ATOM 4666 C CA . ILE B 1 28 ? 8.07 -7.758 -2.361 1 98.81 28 ILE B CA 1
ATOM 4667 C C . ILE B 1 28 ? 6.66 -7.375 -2.801 1 98.81 28 ILE B C 1
ATOM 4669 O O . ILE B 1 28 ? 6.172 -6.293 -2.473 1 98.81 28 ILE B O 1
ATOM 4673 N N . THR B 1 29 ? 6.059 -8.164 -3.578 1 98.75 29 THR B N 1
ATOM 4674 C CA . THR B 1 29 ? 4.648 -8.047 -3.943 1 98.75 29 THR B CA 1
ATOM 4675 C C . THR B 1 29 ? 3.98 -9.422 -3.945 1 98.75 29 THR B C 1
ATOM 4677 O O . THR B 1 29 ? 4.617 -10.43 -4.262 1 98.75 29 THR B O 1
ATOM 4680 N N . SER B 1 30 ? 2.766 -9.477 -3.514 1 98.38 30 SER B N 1
ATOM 4681 C CA . SER B 1 30 ? 1.98 -10.711 -3.451 1 98.38 30 SER B CA 1
ATOM 4682 C C . SER B 1 30 ? 0.515 -10.445 -3.781 1 98.38 30 SER B C 1
ATOM 4684 O O . SER B 1 30 ? 0.123 -9.305 -4.023 1 98.38 30 SER B O 1
ATOM 4686 N N . ASP B 1 31 ? -0.292 -11.492 -3.725 1 97.5 31 ASP B N 1
ATOM 4687 C CA . ASP B 1 31 ? -1.699 -11.453 -4.109 1 97.5 31 ASP B CA 1
ATOM 4688 C C . ASP B 1 31 ? -2.543 -10.781 -3.031 1 97.5 31 ASP B C 1
ATOM 4690 O O . ASP B 1 31 ? -3.771 -10.727 -3.139 1 97.5 31 ASP B O 1
ATOM 4694 N N . HIS B 1 32 ? -1.961 -10.289 -2.016 1 97.81 32 HIS B N 1
ATOM 4695 C CA . HIS B 1 32 ? -2.672 -9.57 -0.966 1 97.81 32 HIS B CA 1
ATOM 4696 C C . HIS B 1 32 ? -1.774 -8.523 -0.312 1 97.81 32 HIS B C 1
ATOM 4698 O O . HIS B 1 32 ? -0.661 -8.836 0.115 1 97.81 32 HIS B O 1
ATOM 4704 N N . GLY B 1 33 ? -2.32 -7.297 -0.144 1 97.12 33 GLY B N 1
ATOM 4705 C CA . GLY B 1 33 ? -1.516 -6.203 0.372 1 97.12 33 GLY B CA 1
ATOM 4706 C C . GLY B 1 33 ? -0.971 -6.465 1.764 1 97.12 33 GLY B C 1
ATOM 4707 O O . GLY B 1 33 ? 0.196 -6.18 2.043 1 97.12 33 GLY B O 1
ATOM 4708 N N . ILE B 1 34 ? -1.714 -6.996 2.662 1 98.19 34 ILE B N 1
ATOM 4709 C CA . ILE B 1 34 ? -1.309 -7.297 4.031 1 98.19 34 ILE B CA 1
ATOM 4710 C C . ILE B 1 34 ? -0.139 -8.281 4.02 1 98.19 34 ILE B C 1
ATOM 4712 O O . ILE B 1 34 ? 0.775 -8.172 4.84 1 98.19 34 ILE B O 1
ATOM 4716 N N . CYS B 1 35 ? -0.173 -9.203 3.074 1 98.75 35 CYS B N 1
ATOM 4717 C CA . CYS B 1 35 ? 0.875 -10.219 2.996 1 98.75 35 CYS B CA 1
ATOM 4718 C C . CYS B 1 35 ? 2.172 -9.617 2.467 1 98.75 35 CYS B C 1
ATOM 4720 O O . CYS B 1 35 ? 3.262 -10.039 2.859 1 98.75 35 CYS B O 1
ATOM 4722 N N . SER B 1 36 ? 2.064 -8.641 1.559 1 98.62 36 SER B N 1
ATOM 4723 C CA . SER B 1 36 ? 3.248 -7.887 1.158 1 98.62 36 SER B CA 1
ATOM 4724 C C . SER B 1 36 ? 3.842 -7.121 2.336 1 98.62 36 SER B C 1
ATOM 4726 O O . SER B 1 36 ? 5.062 -7.043 2.48 1 98.62 36 SER B O 1
ATOM 4728 N N . ASP B 1 37 ? 2.947 -6.562 3.182 1 98 37 ASP B N 1
ATOM 4729 C CA . ASP B 1 37 ? 3.406 -5.848 4.371 1 98 37 ASP B CA 1
ATOM 4730 C C . ASP B 1 37 ? 4.176 -6.781 5.305 1 98 37 ASP B C 1
ATOM 4732 O O . ASP B 1 37 ? 5.191 -6.387 5.883 1 98 37 ASP B O 1
ATOM 4736 N N . PHE B 1 38 ? 3.648 -7.984 5.477 1 98.62 38 PHE B N 1
ATOM 4737 C CA . PHE B 1 38 ? 4.332 -8.945 6.336 1 98.62 38 PHE B CA 1
ATOM 4738 C C . PHE B 1 38 ? 5.715 -9.273 5.785 1 98.62 38 PHE B C 1
ATOM 4740 O O . PHE B 1 38 ? 6.691 -9.328 6.535 1 98.62 38 PHE B O 1
ATOM 4747 N N . GLY B 1 39 ? 5.766 -9.508 4.465 1 98.81 39 GLY B N 1
ATOM 4748 C CA . GLY B 1 39 ? 7.055 -9.75 3.836 1 98.81 39 GLY B CA 1
ATOM 4749 C C . GLY B 1 39 ? 8.031 -8.602 4.031 1 98.81 39 GLY B C 1
ATOM 4750 O O . GLY B 1 39 ? 9.203 -8.828 4.328 1 98.81 39 GLY B O 1
ATOM 4751 N N . ARG B 1 40 ? 7.59 -7.383 3.854 1 98.38 40 ARG B N 1
ATOM 4752 C CA . ARG B 1 40 ? 8.438 -6.211 4.074 1 98.38 40 ARG B CA 1
ATOM 4753 C C . ARG B 1 40 ? 8.969 -6.184 5.504 1 98.38 40 ARG B C 1
ATOM 4755 O O . ARG B 1 40 ? 10.125 -5.832 5.734 1 98.38 40 ARG B O 1
ATOM 4762 N N . GLY B 1 41 ? 8.047 -6.441 6.453 1 98.12 41 GLY B N 1
ATOM 4763 C CA . GLY B 1 41 ? 8.477 -6.477 7.844 1 98.12 41 GLY B CA 1
ATOM 4764 C C . GLY B 1 41 ? 9.648 -7.402 8.078 1 98.12 41 GLY B C 1
ATOM 4765 O O . GLY B 1 41 ? 10.57 -7.062 8.828 1 98.12 41 GLY B O 1
ATOM 4766 N N . ILE B 1 42 ? 9.633 -8.539 7.434 1 98.75 42 ILE B N 1
ATOM 4767 C CA . ILE B 1 42 ? 10.711 -9.516 7.574 1 98.75 42 ILE B CA 1
ATOM 4768 C C . ILE B 1 42 ? 11.984 -8.977 6.922 1 98.75 42 ILE B C 1
ATOM 4770 O O . ILE B 1 42 ? 13.078 -9.148 7.457 1 98.75 42 ILE B O 1
ATOM 4774 N N . LEU B 1 43 ? 11.852 -8.352 5.75 1 98.62 43 LEU B N 1
ATOM 4775 C CA . LEU B 1 43 ? 13 -7.746 5.086 1 98.62 43 LEU B CA 1
ATOM 4776 C C . LEU B 1 43 ? 13.656 -6.699 5.98 1 98.62 43 LEU B C 1
ATOM 4778 O O . LEU B 1 43 ? 14.883 -6.641 6.078 1 98.62 43 LEU B O 1
ATOM 4782 N N . LEU B 1 44 ? 12.859 -5.891 6.676 1 97.56 44 LEU B N 1
ATOM 4783 C CA . LEU B 1 44 ? 13.359 -4.82 7.531 1 97.56 44 LEU B CA 1
ATOM 4784 C C . LEU B 1 44 ? 14.055 -5.391 8.766 1 97.56 44 LEU B C 1
ATOM 4786 O O . LEU B 1 44 ? 14.93 -4.746 9.344 1 97.56 44 LEU B O 1
ATOM 4790 N N . LYS B 1 45 ? 13.703 -6.605 9.133 1 97.06 45 LYS B N 1
ATOM 4791 C CA . LYS B 1 45 ? 14.32 -7.277 10.273 1 97.06 45 LYS B CA 1
ATOM 4792 C C . LYS B 1 45 ? 15.633 -7.949 9.867 1 97.06 45 LYS B C 1
ATOM 4794 O O . LYS B 1 45 ? 16.281 -8.602 10.688 1 97.06 45 LYS B O 1
ATOM 4799 N N . GLY B 1 46 ? 15.945 -7.887 8.602 1 97 46 GLY B N 1
ATOM 4800 C CA . GLY B 1 46 ? 17.188 -8.461 8.125 1 97 46 GLY B CA 1
ATOM 4801 C C . GLY B 1 46 ? 17.016 -9.812 7.457 1 97 46 GLY B C 1
ATOM 4802 O O . GLY B 1 46 ? 17.984 -10.469 7.09 1 97 46 GLY B O 1
ATOM 4803 N N . GLY B 1 47 ? 15.766 -10.242 7.242 1 98.5 47 GLY B N 1
ATOM 4804 C CA . GLY B 1 47 ? 15.516 -11.477 6.512 1 98.5 47 GLY B CA 1
ATOM 4805 C C . GLY B 1 47 ? 15.836 -11.367 5.035 1 98.5 47 GLY B C 1
ATOM 4806 O O . GLY B 1 47 ? 15.859 -10.266 4.477 1 98.5 47 GLY B O 1
ATOM 4807 N N . ASN B 1 48 ? 16.078 -12.523 4.426 1 98.75 48 ASN B N 1
ATOM 4808 C CA . ASN B 1 48 ? 16.328 -12.547 2.986 1 98.75 48 ASN B CA 1
ATOM 4809 C C . ASN B 1 48 ? 15.047 -12.789 2.199 1 98.75 48 ASN B C 1
ATOM 4811 O O . ASN B 1 48 ? 13.953 -12.742 2.76 1 98.75 48 ASN B O 1
ATOM 4815 N N . ALA B 1 49 ? 15.156 -12.953 0.921 1 98.94 49 ALA B N 1
ATOM 4816 C CA . ALA B 1 49 ? 14.016 -13.125 0.029 1 98.94 49 ALA B CA 1
ATOM 4817 C C . ALA B 1 49 ? 13.203 -14.359 0.407 1 98.94 49 ALA B C 1
ATOM 4819 O O . ALA B 1 49 ? 11.977 -14.367 0.279 1 98.94 49 ALA B O 1
ATOM 4820 N N . ILE B 1 50 ? 13.859 -15.414 0.875 1 98.94 50 ILE B N 1
ATOM 4821 C CA . ILE B 1 50 ? 13.18 -16.641 1.274 1 98.94 50 ILE B CA 1
ATOM 4822 C C . ILE B 1 50 ? 12.312 -16.375 2.504 1 98.94 50 ILE B C 1
ATOM 4824 O O . ILE B 1 50 ? 11.125 -16.703 2.516 1 98.94 50 ILE B O 1
ATOM 4828 N N . ASP B 1 51 ? 12.914 -15.758 3.539 1 98.94 51 ASP B N 1
ATOM 4829 C CA . ASP B 1 51 ? 12.195 -15.469 4.777 1 98.94 51 ASP B CA 1
ATOM 4830 C C . ASP B 1 51 ? 10.945 -14.641 4.508 1 98.94 51 ASP B C 1
ATOM 4832 O O . ASP B 1 51 ? 9.867 -14.938 5.027 1 98.94 51 ASP B O 1
ATOM 4836 N N . ALA B 1 52 ? 11.164 -13.602 3.727 1 98.94 52 ALA B N 1
ATOM 4837 C CA . ALA B 1 52 ? 10.07 -12.688 3.42 1 98.94 52 ALA B CA 1
ATOM 4838 C C . ALA B 1 52 ? 8.961 -13.398 2.641 1 98.94 52 ALA B C 1
ATOM 4840 O O . ALA B 1 52 ? 7.777 -13.18 2.893 1 98.94 52 ALA B O 1
ATOM 4841 N N . THR B 1 53 ? 9.32 -14.219 1.668 1 98.94 53 THR B N 1
ATOM 4842 C CA . THR B 1 53 ? 8.359 -14.961 0.862 1 98.94 53 THR B CA 1
ATOM 4843 C C . THR B 1 53 ? 7.539 -15.906 1.734 1 98.94 53 THR B C 1
ATOM 4845 O O . THR B 1 53 ? 6.32 -16.016 1.573 1 98.94 53 THR B O 1
ATOM 4848 N N . LEU B 1 54 ? 8.188 -16.594 2.637 1 98.94 54 LEU B N 1
ATOM 4849 C CA . LEU B 1 54 ? 7.492 -17.531 3.508 1 98.94 54 LEU B CA 1
ATOM 4850 C C . LEU B 1 54 ? 6.469 -16.797 4.379 1 98.94 54 LEU B C 1
ATOM 4852 O O . LEU B 1 54 ? 5.359 -17.297 4.582 1 98.94 54 LEU B O 1
ATOM 4856 N N . ALA B 1 55 ? 6.848 -15.641 4.914 1 98.94 55 ALA B N 1
ATOM 4857 C CA . ALA B 1 55 ? 5.895 -14.852 5.688 1 98.94 55 ALA B CA 1
ATOM 4858 C C . ALA B 1 55 ? 4.656 -14.516 4.863 1 98.94 55 ALA B C 1
ATOM 4860 O O . ALA B 1 55 ? 3.529 -14.617 5.352 1 98.94 55 ALA B O 1
ATOM 4861 N N . SER B 1 56 ? 4.891 -14.141 3.658 1 98.94 56 SER B N 1
ATOM 4862 C CA . SER B 1 56 ? 3.789 -13.781 2.773 1 98.94 56 SER B CA 1
ATOM 4863 C C . SER B 1 56 ? 2.945 -15 2.422 1 98.94 56 SER B C 1
ATOM 4865 O O . SER B 1 56 ? 1.719 -14.906 2.322 1 98.94 56 SER B O 1
ATOM 4867 N N . LEU B 1 57 ? 3.578 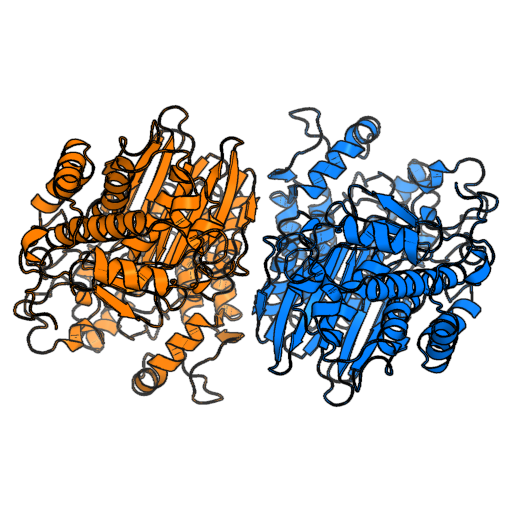-16.109 2.186 1 98.94 57 LEU B N 1
ATOM 4868 C CA . LEU B 1 57 ? 2.846 -17.312 1.82 1 98.94 57 LEU B CA 1
ATOM 4869 C C . LEU B 1 57 ? 1.974 -17.797 2.977 1 98.94 57 LEU B C 1
ATOM 4871 O O . LEU B 1 57 ? 0.824 -18.188 2.77 1 98.94 57 LEU B O 1
ATOM 4875 N N . PHE B 1 58 ? 2.512 -17.812 4.215 1 98.94 58 PHE B N 1
ATOM 4876 C CA . PHE B 1 58 ? 1.673 -18.125 5.363 1 98.94 58 PHE B CA 1
ATOM 4877 C C . PHE B 1 58 ? 0.464 -17.188 5.422 1 98.94 58 PHE B C 1
ATOM 4879 O O . PHE B 1 58 ? -0.658 -17.641 5.66 1 98.94 58 PHE B O 1
ATOM 4886 N N . CYS B 1 59 ? 0.732 -15.961 5.199 1 98.88 59 CYS B N 1
ATOM 4887 C CA . CYS B 1 59 ? -0.32 -14.945 5.234 1 98.88 59 CYS B CA 1
ATOM 4888 C C . CYS B 1 59 ? -1.369 -15.211 4.164 1 98.88 59 CYS B C 1
ATOM 4890 O O . CYS B 1 59 ? -2.57 -15.117 4.426 1 98.88 59 CYS B O 1
ATOM 4892 N N . LEU B 1 60 ? -0.959 -15.523 2.963 1 98.75 60 LEU B N 1
ATOM 4893 C CA . LEU B 1 60 ? -1.879 -15.797 1.863 1 98.75 60 LEU B CA 1
ATOM 4894 C C . LEU B 1 60 ? -2.773 -16.984 2.186 1 98.75 60 LEU B C 1
ATOM 4896 O O . LEU B 1 60 ? -3.938 -17.031 1.777 1 98.75 60 LEU B O 1
ATOM 4900 N N . GLY B 1 61 ? -2.244 -17.922 2.92 1 98.5 61 GLY B N 1
ATOM 4901 C CA . GLY B 1 61 ? -3.057 -19.062 3.348 1 98.5 61 GLY B CA 1
ATOM 4902 C C . GLY B 1 61 ? -4.23 -18.641 4.219 1 98.5 61 GLY B C 1
ATOM 4903 O O . GLY B 1 61 ? -5.25 -19.344 4.258 1 98.5 61 GLY B O 1
ATOM 4904 N N . ALA B 1 62 ? -4.066 -17.547 4.891 1 98.56 62 ALA B N 1
ATOM 4905 C CA . ALA B 1 62 ? -5.125 -17.031 5.758 1 98.56 62 ALA B CA 1
ATOM 4906 C C . ALA B 1 62 ? -6.027 -16.062 5.012 1 98.56 62 ALA B C 1
ATOM 4908 O O . ALA B 1 62 ? -7.25 -16.109 5.145 1 98.56 62 ALA B O 1
ATOM 4909 N N . THR B 1 63 ? -5.445 -15.219 4.18 1 98.25 63 THR B N 1
ATOM 4910 C CA . THR B 1 63 ? -6.188 -14.133 3.557 1 98.25 63 THR B CA 1
ATOM 4911 C C . THR B 1 63 ? -6.844 -14.594 2.258 1 98.25 63 THR B C 1
ATOM 4913 O O . THR B 1 63 ? -7.879 -14.07 1.856 1 98.25 63 THR B O 1
ATOM 4916 N N . ASN B 1 64 ? -6.152 -15.508 1.607 1 97.56 64 ASN B N 1
ATOM 4917 C CA . ASN B 1 64 ? -6.66 -16.094 0.372 1 97.56 64 ASN B CA 1
ATOM 4918 C C . ASN B 1 64 ? -6.855 -17.609 0.505 1 97.56 64 ASN B C 1
ATOM 4920 O O . ASN B 1 64 ? -6.328 -18.375 -0.299 1 97.56 64 ASN B O 1
ATOM 4924 N N . PRO B 1 65 ? -7.711 -17.953 1.415 1 97.75 65 PRO B N 1
ATOM 4925 C CA . PRO B 1 65 ? -7.867 -19.391 1.641 1 97.75 65 PRO B CA 1
ATOM 4926 C C . PRO B 1 65 ? -8.484 -20.109 0.443 1 97.75 65 PRO B C 1
ATOM 4928 O O . PRO B 1 65 ? -8.312 -21.328 0.299 1 97.75 65 PRO B O 1
ATOM 4931 N N . GLN B 1 66 ? -9.148 -19.406 -0.386 1 96.94 66 GLN B N 1
ATOM 4932 C CA . GLN B 1 66 ? -9.766 -20 -1.568 1 96.94 66 GLN B CA 1
ATOM 4933 C C . GLN B 1 66 ? -8.703 -20.406 -2.59 1 96.94 66 GLN B C 1
ATOM 4935 O O . GLN B 1 66 ? -9 -21.156 -3.525 1 96.94 66 GLN B O 1
ATOM 4940 N N . SER B 1 67 ? -7.508 -19.953 -2.412 1 97.12 67 SER B N 1
ATOM 4941 C CA . SER B 1 67 ? -6.539 -20.125 -3.49 1 97.12 67 SER B CA 1
ATOM 4942 C C . SER B 1 67 ? -5.316 -20.906 -3.016 1 97.12 67 SER B C 1
ATOM 4944 O O . SER B 1 67 ? -4.605 -21.516 -3.822 1 97.12 67 SER B O 1
ATOM 4946 N N . SER B 1 68 ? -4.98 -20.734 -1.725 1 97.88 68 SER B N 1
ATOM 4947 C CA . SER B 1 68 ? -3.723 -21.312 -1.257 1 97.88 68 SER B CA 1
ATOM 4948 C C . SER B 1 68 ? -3.746 -21.547 0.251 1 97.88 68 SER B C 1
ATOM 4950 O O . SER B 1 68 ? -4.648 -21.062 0.943 1 97.88 68 SER B O 1
ATOM 4952 N N . GLY B 1 69 ? -2.73 -22.328 0.73 1 98.38 69 GLY B N 1
ATOM 4953 C CA . GLY B 1 69 ? -2.594 -22.594 2.152 1 98.38 69 GLY B CA 1
ATOM 4954 C C . GLY B 1 69 ? -1.922 -23.922 2.447 1 98.38 69 GLY B C 1
ATOM 4955 O O . GLY B 1 69 ? -1.52 -24.641 1.526 1 98.38 69 GLY B O 1
ATOM 4956 N N . LEU B 1 70 ? -1.934 -24.266 3.688 1 98.75 70 LEU B N 1
ATOM 4957 C CA . LEU B 1 70 ? -1.179 -25.422 4.188 1 98.75 70 LEU B CA 1
ATOM 4958 C C . LEU B 1 70 ? -1.704 -26.719 3.594 1 98.75 70 LEU B C 1
ATOM 4960 O O . LEU B 1 70 ? -0.99 -27.719 3.559 1 98.75 70 LEU B O 1
ATOM 4964 N N . GLY B 1 71 ? -2.926 -26.719 3.139 1 98.75 71 GLY B N 1
ATOM 4965 C CA . GLY B 1 71 ? -3.508 -27.922 2.564 1 98.75 71 GLY B CA 1
ATOM 4966 C C . GLY B 1 71 ? -3.088 -28.156 1.126 1 98.75 71 GLY B C 1
ATOM 4967 O O . GLY B 1 71 ? -3.424 -29.188 0.539 1 98.75 71 GLY B O 1
ATOM 4968 N N . GLY B 1 72 ? -2.326 -27.25 0.569 1 98.5 72 GLY B N 1
ATOM 4969 C CA . GLY B 1 72 ? -1.941 -27.328 -0.831 1 98.5 72 GLY B CA 1
ATOM 4970 C C . GLY B 1 72 ? -0.454 -27.562 -1.028 1 98.5 72 GLY B C 1
ATOM 4971 O O . GLY B 1 72 ? 0.163 -28.344 -0.307 1 98.5 72 GLY B O 1
ATOM 4972 N N . GLY B 1 73 ? 0.035 -27 -2.107 1 98.56 73 GLY B N 1
ATOM 4973 C CA . GLY B 1 73 ? 1.435 -27.047 -2.496 1 98.56 73 GLY B CA 1
ATOM 4974 C C . GLY B 1 73 ? 1.877 -25.844 -3.305 1 98.56 73 GLY B C 1
ATOM 4975 O O . GLY B 1 73 ? 1.061 -24.984 -3.646 1 98.56 73 GLY B O 1
ATOM 4976 N N . PHE B 1 74 ? 3.182 -25.766 -3.484 1 98.75 74 PHE B N 1
ATOM 4977 C CA . PHE B 1 74 ? 3.721 -24.625 -4.215 1 98.75 74 PHE B CA 1
ATOM 4978 C C . PHE B 1 74 ? 4.938 -25.047 -5.035 1 98.75 74 PHE B C 1
ATOM 4980 O O . PHE B 1 74 ? 5.473 -26.141 -4.855 1 98.75 74 PHE B O 1
ATOM 4987 N N . ILE B 1 75 ? 5.281 -24.234 -6.016 1 98.81 75 ILE B N 1
ATOM 4988 C CA . ILE B 1 75 ? 6.543 -24.281 -6.75 1 98.81 75 ILE B CA 1
ATOM 4989 C C . ILE B 1 75 ? 7.266 -22.938 -6.629 1 98.81 75 ILE B C 1
ATOM 4991 O O . ILE B 1 75 ? 6.645 -21.891 -6.73 1 98.81 75 ILE B O 1
ATOM 4995 N N . MET B 1 76 ? 8.57 -23.047 -6.391 1 98.81 76 MET B N 1
ATOM 4996 C CA . MET B 1 76 ? 9.352 -21.859 -6.051 1 98.81 76 MET B CA 1
ATOM 4997 C C . MET B 1 76 ? 10.656 -21.828 -6.836 1 98.81 76 MET B C 1
ATOM 4999 O O . MET B 1 76 ? 11.359 -22.828 -6.934 1 98.81 76 MET B O 1
ATOM 5003 N N . THR B 1 77 ? 10.914 -20.688 -7.457 1 98.94 77 THR B N 1
ATOM 5004 C CA . THR B 1 77 ? 12.219 -20.406 -8.055 1 98.94 77 THR B CA 1
ATOM 5005 C C . THR B 1 77 ? 13.039 -19.5 -7.148 1 98.94 77 THR B C 1
ATOM 5007 O O . THR B 1 77 ? 12.57 -18.438 -6.719 1 98.94 77 THR B O 1
ATOM 5010 N N . ILE B 1 78 ? 14.281 -19.922 -6.848 1 98.88 78 ILE B N 1
ATOM 5011 C CA . ILE B 1 78 ? 15.195 -19.172 -5.988 1 98.88 78 ILE B CA 1
ATOM 5012 C C . ILE B 1 78 ? 16.438 -18.766 -6.781 1 98.88 78 ILE B C 1
ATOM 5014 O O . ILE B 1 78 ? 17.172 -19.625 -7.277 1 98.88 78 ILE B O 1
ATOM 5018 N N . TYR B 1 79 ? 16.672 -17.5 -6.926 1 98.88 79 TYR B N 1
ATOM 5019 C CA . TYR B 1 79 ? 17.891 -17 -7.527 1 98.88 79 TYR B CA 1
ATOM 5020 C C . TYR B 1 79 ? 18.891 -16.562 -6.457 1 98.88 79 TYR B C 1
ATOM 5022 O O . TYR B 1 79 ? 18.547 -15.734 -5.602 1 98.88 79 TYR B O 1
ATOM 5030 N N . ASN B 1 80 ? 20.047 -17.109 -6.52 1 97.88 80 ASN B N 1
ATOM 5031 C CA . ASN B 1 80 ? 21.156 -16.734 -5.648 1 97.88 80 ASN B CA 1
ATOM 5032 C C . ASN B 1 80 ? 22.156 -15.836 -6.371 1 97.88 80 ASN B C 1
ATOM 5034 O O . ASN B 1 80 ? 22.844 -16.281 -7.289 1 97.88 80 ASN B O 1
ATOM 5038 N N . SER B 1 81 ? 22.25 -14.648 -5.91 1 96.62 81 SER B N 1
ATOM 5039 C CA . SER B 1 81 ? 23.078 -13.664 -6.598 1 96.62 81 SER B CA 1
ATOM 5040 C C . SER B 1 81 ? 24.562 -13.977 -6.457 1 96.62 81 SER B C 1
ATOM 5042 O O . SER B 1 81 ? 25.375 -13.578 -7.301 1 96.62 81 SER B O 1
ATOM 5044 N N . THR B 1 82 ? 24.969 -14.664 -5.43 1 95.56 82 THR B N 1
ATOM 5045 C CA . THR B 1 82 ? 26.359 -15.016 -5.207 1 95.56 82 THR B CA 1
ATOM 5046 C C . THR B 1 82 ? 26.812 -16.078 -6.203 1 95.56 82 THR B C 1
ATOM 5048 O O . THR B 1 82 ? 27.875 -15.953 -6.809 1 95.56 82 THR B O 1
ATOM 5051 N N . THR B 1 83 ? 26 -17.078 -6.383 1 94.88 83 THR B N 1
ATOM 5052 C CA . THR B 1 83 ? 26.375 -18.172 -7.27 1 94.88 83 THR B CA 1
ATOM 5053 C C . THR B 1 83 ? 25.875 -17.906 -8.688 1 94.88 83 THR B C 1
ATOM 5055 O O . THR B 1 83 ? 26.312 -18.578 -9.633 1 94.88 83 THR B O 1
ATOM 5058 N N . LYS B 1 84 ? 24.969 -17 -8.836 1 95.12 84 LYS B N 1
ATOM 5059 C CA . LYS B 1 84 ? 24.328 -16.672 -10.109 1 95.12 84 LYS B CA 1
ATOM 5060 C C . LYS B 1 84 ? 23.641 -17.906 -10.695 1 95.12 84 LYS B C 1
ATOM 5062 O O . LYS B 1 84 ? 23.812 -18.219 -11.875 1 95.12 84 LYS B O 1
ATOM 5067 N N . ARG B 1 85 ? 22.953 -18.547 -9.812 1 95.31 85 ARG B N 1
ATOM 5068 C CA . ARG B 1 85 ? 22.203 -19.75 -10.203 1 95.31 85 ARG B CA 1
ATOM 5069 C C . ARG B 1 85 ? 20.797 -19.75 -9.609 1 95.31 85 ARG B C 1
ATOM 5071 O O . ARG B 1 85 ? 20.562 -19.109 -8.578 1 95.31 85 ARG B O 1
ATOM 5078 N N . CYS B 1 86 ? 19.922 -20.5 -10.312 1 98.19 86 CYS B N 1
ATOM 5079 C CA . CYS B 1 86 ? 18.562 -20.703 -9.82 1 98.19 86 CYS B CA 1
ATOM 5080 C C . CYS B 1 86 ? 18.359 -22.109 -9.305 1 98.19 86 CYS B C 1
ATOM 5082 O O . CYS B 1 86 ? 18.812 -23.078 -9.93 1 98.19 86 CYS B O 1
ATOM 5084 N N . ASN B 1 87 ? 17.766 -22.203 -8.172 1 98.19 87 ASN B N 1
ATOM 5085 C CA . ASN B 1 87 ? 17.281 -23.469 -7.602 1 98.19 87 ASN B CA 1
ATOM 5086 C C . ASN B 1 87 ? 15.758 -23.516 -7.555 1 98.19 87 ASN B C 1
ATOM 5088 O O . ASN B 1 87 ? 15.094 -22.469 -7.574 1 98.19 87 ASN B O 1
ATOM 5092 N N . ILE B 1 88 ? 15.297 -24.781 -7.547 1 98.69 88 ILE B N 1
ATOM 5093 C CA . ILE B 1 88 ? 13.852 -24.953 -7.551 1 98.69 88 ILE B CA 1
ATOM 5094 C C . ILE B 1 88 ? 13.422 -25.797 -6.355 1 98.69 88 ILE B C 1
ATOM 5096 O O . ILE B 1 88 ? 14.086 -26.781 -6.012 1 98.69 88 ILE B O 1
ATOM 5100 N N . ILE B 1 89 ? 12.375 -25.359 -5.695 1 98.81 89 ILE B N 1
ATOM 5101 C CA . ILE B 1 89 ? 11.648 -26.219 -4.77 1 98.81 89 ILE B CA 1
ATOM 5102 C C . ILE B 1 89 ? 10.266 -26.531 -5.34 1 98.81 89 ILE B C 1
ATOM 5104 O O . ILE B 1 89 ? 9.461 -25.625 -5.578 1 98.81 89 ILE B O 1
ATOM 5108 N N . ASP B 1 90 ? 10.023 -27.797 -5.629 1 98.69 90 ASP B N 1
ATOM 5109 C CA . ASP B 1 90 ? 8.727 -28.312 -6.059 1 98.69 90 ASP B CA 1
ATOM 5110 C C . ASP B 1 90 ? 8.031 -29.062 -4.926 1 98.69 90 ASP B C 1
ATOM 5112 O O . ASP B 1 90 ? 8.312 -30.25 -4.699 1 98.69 90 ASP B O 1
ATOM 5116 N N . ALA B 1 91 ? 7.141 -28.359 -4.281 1 98.69 91 ALA B N 1
ATOM 5117 C CA . ALA B 1 91 ? 6.355 -28.953 -3.193 1 98.69 91 ALA B CA 1
ATOM 5118 C C . ALA B 1 91 ? 4.918 -29.203 -3.633 1 98.69 91 ALA B C 1
ATOM 5120 O O . ALA B 1 91 ? 3.988 -29.109 -2.824 1 98.69 91 ALA B O 1
ATOM 5121 N N . ARG B 1 92 ? 4.711 -29.438 -4.895 1 97.75 92 ARG B N 1
ATOM 5122 C CA . ARG B 1 92 ? 3.402 -29.781 -5.449 1 97.75 92 ARG B CA 1
ATOM 5123 C C . ARG B 1 92 ? 2.873 -31.078 -4.848 1 97.75 92 ARG B C 1
ATOM 5125 O O . ARG B 1 92 ? 3.646 -31.984 -4.539 1 97.75 92 ARG B O 1
ATOM 5132 N N . GLU B 1 93 ? 1.62 -31.203 -4.746 1 98.25 93 GLU B N 1
ATOM 5133 C CA . GLU B 1 93 ? 0.953 -32.344 -4.133 1 98.25 93 GLU B CA 1
ATOM 5134 C C . GLU B 1 93 ? 1.167 -33.625 -4.949 1 98.25 93 GLU B C 1
ATOM 5136 O O . GLU B 1 93 ? 1.355 -33.562 -6.168 1 98.25 93 GLU B O 1
ATOM 5141 N N . THR B 1 94 ? 1.072 -34.781 -4.309 1 98.5 94 THR B N 1
ATOM 5142 C CA . THR B 1 94 ? 1.23 -36.062 -4.98 1 98.5 94 THR B CA 1
ATOM 5143 C C . THR B 1 94 ? -0.028 -36.906 -4.828 1 98.5 94 THR B C 1
ATOM 5145 O O . THR B 1 94 ? -0.728 -36.812 -3.818 1 98.5 94 THR B O 1
ATOM 5148 N N . ALA B 1 95 ? -0.264 -37.719 -5.797 1 98.56 95 ALA B N 1
ATOM 5149 C CA . ALA B 1 95 ? -1.379 -38.656 -5.715 1 98.56 95 ALA B CA 1
ATOM 5150 C C . ALA B 1 95 ? -1.145 -39.688 -4.617 1 98.56 95 ALA B C 1
ATOM 5152 O O . ALA B 1 95 ? -0.05 -40.25 -4.504 1 98.56 95 ALA B O 1
ATOM 5153 N N . PRO B 1 96 ? -2.186 -39.969 -3.838 1 98.5 96 PRO B N 1
ATOM 5154 C CA . PRO B 1 96 ? -2.057 -40.969 -2.77 1 98.5 96 PRO B CA 1
ATOM 5155 C C . PRO B 1 96 ? -1.685 -42.375 -3.293 1 98.5 96 PRO B C 1
ATOM 5157 O O . PRO B 1 96 ? -1.986 -42.688 -4.441 1 98.5 96 PRO B O 1
ATOM 5160 N N . LYS B 1 97 ? -1.154 -43.156 -2.43 1 98 97 LYS B N 1
ATOM 5161 C CA . LYS B 1 97 ? -0.705 -44.531 -2.764 1 98 97 LYS B CA 1
ATOM 5162 C C . LYS B 1 97 ? -1.861 -45.375 -3.275 1 98 97 LYS B C 1
ATOM 5164 O O . LYS B 1 97 ? -1.675 -46.219 -4.156 1 98 97 LYS B O 1
ATOM 5169 N N . ASN B 1 98 ? -3.062 -45.125 -2.779 1 97.69 98 ASN B N 1
ATOM 5170 C CA . ASN B 1 98 ? -4.219 -45.969 -3.107 1 97.69 98 ASN B CA 1
ATOM 5171 C C . ASN B 1 98 ? -4.984 -45.406 -4.305 1 97.69 98 ASN B C 1
ATOM 5173 O O . ASN B 1 98 ? -6.086 -45.844 -4.605 1 97.69 98 ASN B O 1
ATOM 5177 N N . SER B 1 99 ? -4.43 -44.469 -4.996 1 97.56 99 SER B N 1
ATOM 5178 C CA . SER B 1 99 ? -5.074 -43.938 -6.191 1 97.56 99 SER B CA 1
ATOM 5179 C C . SER B 1 99 ? -4.82 -44.844 -7.398 1 97.56 99 SER B C 1
ATOM 5181 O O . SER B 1 99 ? -3.914 -45.656 -7.383 1 97.56 99 SER B O 1
ATOM 5183 N N . HIS B 1 100 ? -5.703 -44.656 -8.398 1 96.12 100 HIS B N 1
ATOM 5184 C CA . HIS B 1 100 ? -5.504 -45.375 -9.656 1 96.12 100 HIS B CA 1
ATOM 5185 C C . HIS B 1 100 ? -6.086 -44.594 -10.828 1 96.12 100 HIS B C 1
ATOM 5187 O O . HIS B 1 100 ? -6.918 -43.688 -10.641 1 96.12 100 HIS B O 1
ATOM 5193 N N . GLN B 1 101 ? -5.703 -44.969 -11.914 1 95 101 GLN B N 1
ATOM 5194 C CA . GLN B 1 101 ? -5.902 -44.219 -13.148 1 95 101 GLN B CA 1
ATOM 5195 C C . GLN B 1 101 ? -7.387 -43.969 -13.422 1 95 101 GLN B C 1
ATOM 5197 O O . GLN B 1 101 ? -7.777 -42.906 -13.922 1 95 101 GLN B O 1
ATOM 5202 N N . ASN B 1 102 ? -8.289 -44.875 -13.078 1 94.31 102 ASN B N 1
ATOM 5203 C CA . ASN B 1 102 ? -9.688 -44.844 -13.484 1 94.31 102 ASN B CA 1
ATOM 5204 C C . ASN B 1 102 ? -10.602 -44.5 -12.305 1 94.31 102 ASN B C 1
ATOM 5206 O O . ASN B 1 102 ? -11.82 -44.656 -12.391 1 94.31 102 ASN B O 1
ATOM 5210 N N . MET B 1 103 ? -10.086 -44.062 -11.328 1 94.94 103 MET B N 1
ATOM 5211 C CA . MET B 1 103 ? -10.828 -44 -10.07 1 94.94 103 MET B CA 1
ATOM 5212 C C . MET B 1 103 ? -11.961 -42.969 -10.156 1 94.94 103 MET B C 1
ATOM 5214 O O . MET B 1 103 ? -12.914 -43.031 -9.383 1 94.94 103 MET B O 1
ATOM 5218 N N . PHE B 1 104 ? -11.859 -42.094 -11.094 1 94.12 104 PHE B N 1
ATOM 5219 C CA . PHE B 1 104 ? -12.891 -41.062 -11.148 1 94.12 104 PHE B CA 1
ATOM 5220 C C . PHE B 1 104 ? -13.742 -41.219 -12.398 1 94.12 104 PHE B C 1
ATOM 5222 O O . PHE B 1 104 ? -14.562 -40.344 -12.711 1 94.12 104 PHE B O 1
ATOM 5229 N N . THR B 1 105 ? -13.641 -42.219 -13.203 1 91.19 105 THR B N 1
ATOM 5230 C CA . THR B 1 105 ? -14.32 -42.406 -14.477 1 91.19 105 THR B CA 1
ATOM 5231 C C . THR B 1 105 ? -15.836 -42.406 -14.297 1 91.19 105 THR B C 1
ATOM 5233 O O . THR B 1 105 ? -16.562 -41.875 -15.125 1 91.19 105 THR B O 1
ATOM 5236 N N . ASN B 1 106 ? -16.328 -42.969 -13.234 1 90.25 106 ASN B N 1
ATOM 5237 C CA . ASN B 1 106 ? -17.766 -43.094 -13.031 1 90.25 106 ASN B CA 1
ATOM 5238 C C . ASN B 1 106 ? -18.312 -42 -12.125 1 90.25 106 ASN B C 1
ATOM 5240 O O . ASN B 1 106 ? -19.516 -41.938 -11.875 1 90.25 106 ASN B O 1
ATOM 5244 N N . ASN B 1 107 ? -17.406 -41.188 -11.688 1 91.19 107 ASN B N 1
ATOM 5245 C CA . ASN B 1 107 ? -17.812 -40.094 -10.82 1 91.19 107 ASN B CA 1
ATOM 5246 C C . ASN B 1 107 ? -16.859 -38.906 -10.953 1 91.19 107 ASN B C 1
ATOM 5248 O O . ASN B 1 107 ? -16.078 -38.625 -10.047 1 91.19 107 ASN B O 1
ATOM 5252 N N . PRO B 1 108 ? -17.031 -38.125 -11.906 1 87.75 108 PRO B N 1
ATOM 5253 C CA . PRO B 1 108 ? -16.094 -37.031 -12.195 1 87.75 108 PRO B CA 1
ATOM 5254 C C . PRO B 1 108 ? -16.078 -35.938 -11.109 1 87.75 108 PRO B C 1
ATOM 5256 O O . PRO B 1 108 ? -15.062 -35.281 -10.891 1 87.75 108 PRO B O 1
ATOM 5259 N N . ASN B 1 109 ? -17.156 -35.812 -10.383 1 92.94 109 ASN B N 1
ATOM 5260 C CA . ASN B 1 109 ? -17.234 -34.812 -9.344 1 92.94 109 ASN B CA 1
ATOM 5261 C C . ASN B 1 109 ? -16.406 -35.156 -8.125 1 92.94 109 ASN B C 1
ATOM 5263 O O . ASN B 1 109 ? -16.016 -34.312 -7.348 1 92.94 109 ASN B O 1
ATOM 5267 N N . ALA B 1 110 ? -16.094 -36.406 -8.023 1 95.25 110 ALA B N 1
ATOM 5268 C CA . ALA B 1 110 ? -15.359 -36.875 -6.859 1 95.25 110 ALA B CA 1
ATOM 5269 C C . ALA B 1 110 ? -13.898 -36.438 -6.91 1 95.25 110 ALA B C 1
ATOM 5271 O O . ALA B 1 110 ? -13.203 -36.438 -5.891 1 95.25 110 ALA B O 1
ATOM 5272 N N . SER B 1 111 ? -13.43 -36.031 -8.07 1 94.81 111 SER B N 1
ATOM 5273 C CA . SER B 1 111 ? -12.086 -35.469 -8.156 1 94.81 111 SER B CA 1
ATOM 5274 C C . SER B 1 111 ? -12.062 -34 -7.758 1 94.81 111 SER B C 1
ATOM 5276 O O . SER B 1 111 ? -11 -33.438 -7.504 1 94.81 111 SER B O 1
ATOM 5278 N N . LYS B 1 112 ? -13.242 -33.406 -7.668 1 95.62 112 LYS B N 1
ATOM 5279 C CA . LYS B 1 112 ? -13.352 -31.953 -7.418 1 95.62 112 LYS B CA 1
ATOM 5280 C C . LYS B 1 112 ? -13.742 -31.672 -5.969 1 95.62 112 LYS B C 1
ATOM 5282 O O . LYS B 1 112 ? -13.297 -30.703 -5.375 1 95.62 112 LYS B O 1
ATOM 5287 N N . TYR B 1 113 ? -14.641 -32.531 -5.488 1 96.75 113 TYR B N 1
ATOM 5288 C CA . TYR B 1 113 ? -15.242 -32.219 -4.191 1 96.75 113 TYR B CA 1
ATOM 5289 C C . TYR B 1 113 ? -15.117 -33.438 -3.254 1 96.75 113 TYR B C 1
ATOM 5291 O O . TYR B 1 113 ? -15.211 -34.562 -3.691 1 96.75 113 TYR B O 1
ATOM 5299 N N . GLY B 1 114 ? -14.906 -33.094 -1.984 1 97.62 114 GLY B N 1
ATOM 5300 C CA . GLY B 1 114 ? -14.867 -34.125 -0.977 1 97.62 114 GLY B CA 1
ATOM 5301 C C . GLY B 1 114 ? -13.461 -34.625 -0.69 1 97.62 114 GLY B C 1
ATOM 5302 O O . GLY B 1 114 ? -12.5 -34.188 -1.312 1 97.62 114 GLY B O 1
ATOM 5303 N N . PHE B 1 115 ? -13.383 -35.562 0.146 1 97.88 115 PHE B N 1
ATOM 5304 C CA . PHE B 1 115 ? -12.102 -35.969 0.716 1 97.88 115 PHE B CA 1
ATOM 5305 C C . PHE B 1 115 ? -11.359 -36.906 -0.22 1 97.88 115 PHE B C 1
ATOM 5307 O O . PHE B 1 115 ? -10.156 -37.125 -0.075 1 97.88 115 PHE B O 1
ATOM 5314 N N . LEU B 1 116 ? -12.062 -37.5 -1.213 1 97.81 116 LEU B N 1
ATOM 5315 C CA . LEU B 1 116 ? -11.422 -38.344 -2.219 1 97.81 116 LEU B CA 1
ATOM 5316 C C . LEU B 1 116 ? -10.602 -37.5 -3.186 1 97.81 116 LEU B C 1
ATOM 5318 O O . LEU B 1 116 ? -9.695 -38 -3.85 1 97.81 116 LEU B O 1
ATOM 5322 N N . ALA B 1 117 ? -10.898 -36.219 -3.24 1 98.12 117 ALA B N 1
ATOM 5323 C CA . ALA B 1 117 ? -10.258 -35.312 -4.18 1 98.12 117 ALA B CA 1
ATOM 5324 C C . ALA B 1 117 ? -8.891 -34.844 -3.658 1 98.12 117 ALA B C 1
ATOM 5326 O O . ALA B 1 117 ? -8.102 -34.25 -4.398 1 98.12 117 ALA B O 1
ATOM 5327 N N . ILE B 1 118 ? -8.539 -35.219 -2.457 1 98.69 118 ILE B N 1
ATOM 5328 C CA . ILE B 1 118 ? -7.379 -34.656 -1.772 1 98.69 118 ILE B CA 1
ATOM 5329 C C . ILE B 1 118 ? -6.117 -35.406 -2.186 1 98.69 118 ILE B C 1
ATOM 5331 O O . ILE B 1 118 ? -6.047 -36.625 -2.047 1 98.69 118 ILE B O 1
ATOM 5335 N N . ALA B 1 119 ? -5.148 -34.688 -2.771 1 98.69 119 ALA B N 1
ATOM 5336 C CA . ALA B 1 119 ? -3.789 -35.219 -2.93 1 98.69 119 ALA B CA 1
ATOM 5337 C C . ALA B 1 119 ? -2.936 -34.875 -1.708 1 98.69 119 ALA B C 1
ATOM 5339 O O . ALA B 1 119 ? -3.316 -34.031 -0.884 1 98.69 119 ALA B O 1
ATOM 5340 N N . THR B 1 120 ? -1.821 -35.531 -1.501 1 98.81 120 THR B N 1
ATOM 5341 C CA . THR B 1 120 ? -0.976 -35.312 -0.331 1 98.81 120 THR B CA 1
ATOM 5342 C C . THR B 1 120 ? -0.43 -33.906 -0.309 1 98.81 120 THR B C 1
ATOM 5344 O O . THR B 1 120 ? 0.3 -33.5 -1.216 1 98.81 120 THR B O 1
ATOM 5347 N N . PRO B 1 121 ? -0.744 -33.125 0.714 1 98.75 121 PRO B N 1
ATOM 5348 C CA . PRO B 1 121 ? -0.288 -31.719 0.75 1 98.75 121 PRO B CA 1
ATOM 5349 C C . PRO B 1 121 ? 1.224 -31.594 0.927 1 98.75 121 PRO B C 1
ATOM 5351 O O . PRO B 1 121 ? 1.826 -32.375 1.67 1 98.75 121 PRO B O 1
ATOM 5354 N N . GLY B 1 122 ? 1.842 -30.625 0.24 1 98.75 122 GLY B N 1
ATOM 5355 C CA . GLY B 1 122 ? 3.287 -30.484 0.304 1 98.75 122 GLY B CA 1
ATOM 5356 C C . GLY B 1 122 ? 3.736 -29.141 0.833 1 98.75 122 GLY B C 1
ATOM 5357 O O . GLY B 1 122 ? 4.93 -28.906 1.05 1 98.75 122 GLY B O 1
ATOM 5358 N N . GLU B 1 123 ? 2.861 -28.266 1.189 1 98.62 123 GLU B N 1
ATOM 5359 C CA . GLU B 1 123 ? 3.137 -26.859 1.448 1 98.62 123 GLU B CA 1
ATOM 5360 C C . GLU B 1 123 ? 4.105 -26.688 2.615 1 98.62 123 GLU B C 1
ATOM 5362 O O . GLU B 1 123 ? 5.164 -26.078 2.467 1 98.62 123 GLU B O 1
ATOM 5367 N N . LEU B 1 124 ? 3.799 -27.266 3.791 1 98.88 124 LEU B N 1
ATOM 5368 C CA . LEU B 1 124 ? 4.582 -27.016 4.996 1 98.88 124 LEU B CA 1
ATOM 5369 C C . LEU B 1 124 ? 5.984 -27.594 4.863 1 98.88 124 LEU B C 1
ATOM 5371 O O . LEU B 1 124 ? 6.961 -26.969 5.297 1 98.88 124 LEU B O 1
ATOM 5375 N N . TYR B 1 125 ? 6.082 -28.797 4.316 1 98.88 125 TYR B N 1
ATOM 5376 C CA . TYR B 1 125 ? 7.41 -29.359 4.121 1 98.88 125 TYR B CA 1
ATOM 5377 C C . TYR B 1 125 ? 8.258 -28.484 3.213 1 98.88 125 TYR B C 1
ATOM 5379 O O . TYR B 1 125 ? 9.445 -28.281 3.469 1 98.88 125 TYR B O 1
ATOM 5387 N N . GLY B 1 126 ? 7.645 -28.047 2.143 1 98.88 126 GLY B N 1
ATOM 5388 C CA . GLY B 1 126 ? 8.352 -27.125 1.264 1 98.88 126 GLY B CA 1
ATOM 5389 C C . GLY B 1 126 ? 8.805 -25.859 1.962 1 98.88 126 GLY B C 1
ATOM 5390 O O . GLY B 1 126 ? 9.914 -25.375 1.731 1 98.88 126 GLY B O 1
ATOM 5391 N N . TYR B 1 127 ? 7.938 -25.281 2.807 1 98.88 127 TYR B N 1
ATOM 5392 C CA . TYR B 1 127 ? 8.305 -24.094 3.576 1 98.88 127 TYR B CA 1
ATOM 5393 C C . TYR B 1 127 ? 9.516 -24.375 4.461 1 98.88 127 TYR B C 1
ATOM 5395 O O . TYR B 1 127 ? 10.453 -23.578 4.504 1 98.88 127 TYR B O 1
ATOM 5403 N N . TRP B 1 128 ? 9.461 -25.453 5.141 1 98.88 128 TRP B N 1
ATOM 5404 C CA . TRP B 1 128 ? 10.523 -25.812 6.074 1 98.88 128 TRP B CA 1
ATOM 5405 C C . TRP B 1 128 ? 11.844 -26.031 5.336 1 98.88 128 TRP B C 1
ATOM 5407 O O . TRP B 1 128 ? 12.891 -25.562 5.785 1 98.88 128 TRP B O 1
ATOM 5417 N N . LEU B 1 129 ? 11.758 -26.719 4.215 1 98.75 129 LEU B N 1
ATOM 5418 C CA . LEU B 1 129 ? 12.938 -26.922 3.381 1 98.75 129 LEU B CA 1
ATOM 5419 C C . LEU B 1 129 ? 13.531 -25.594 2.938 1 98.75 129 LEU B C 1
ATOM 5421 O O . LEU B 1 129 ? 14.742 -25.375 3.043 1 98.75 129 LEU B O 1
ATOM 5425 N N . ALA B 1 130 ? 12.719 -24.75 2.453 1 98.81 130 ALA B N 1
ATOM 5426 C CA . ALA B 1 130 ? 13.172 -23.422 2.021 1 98.81 130 ALA B CA 1
ATOM 5427 C C . ALA B 1 130 ? 13.836 -22.672 3.17 1 98.81 130 ALA B C 1
ATOM 5429 O O . ALA B 1 130 ? 14.906 -22.094 3 1 98.81 130 ALA B O 1
ATOM 5430 N N . TYR B 1 131 ? 13.211 -22.672 4.316 1 98.75 131 TYR B N 1
ATOM 5431 C CA . TYR B 1 131 ? 13.688 -21.953 5.488 1 98.75 131 TYR B CA 1
ATOM 5432 C C . TYR B 1 131 ? 15.039 -22.484 5.953 1 98.75 131 TYR B C 1
ATOM 5434 O O . 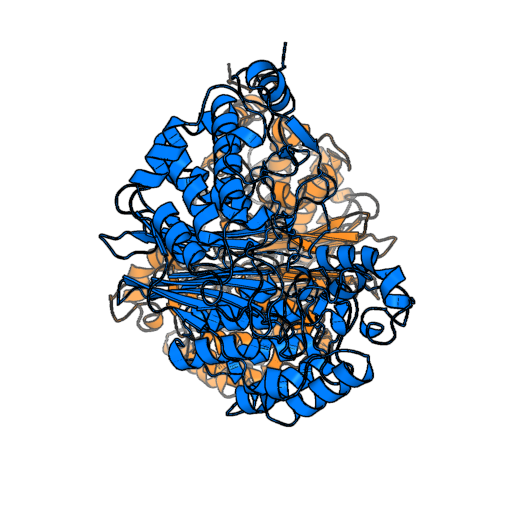TYR B 1 131 ? 15.969 -21.719 6.184 1 98.75 131 TYR B O 1
ATOM 5442 N N . THR B 1 132 ? 15.148 -23.797 6.105 1 98.56 132 THR B N 1
ATOM 5443 C CA . THR B 1 132 ? 16.328 -24.406 6.719 1 98.56 132 THR B CA 1
ATOM 5444 C C . THR B 1 132 ? 17.516 -24.359 5.762 1 98.56 132 THR B C 1
ATOM 5446 O O . THR B 1 132 ? 18.656 -24.156 6.191 1 98.56 132 THR B O 1
ATOM 5449 N N . LYS B 1 133 ? 17.281 -24.453 4.527 1 98.12 133 LYS B N 1
ATOM 5450 C CA . LYS B 1 133 ? 18.391 -24.562 3.582 1 98.12 133 LYS B CA 1
ATOM 5451 C C . LYS B 1 133 ? 18.75 -23.203 3.002 1 98.12 133 LYS B C 1
ATOM 5453 O O . LYS B 1 133 ? 19.922 -22.938 2.703 1 98.12 133 LYS B O 1
ATOM 5458 N N . TYR B 1 134 ? 17.75 -22.359 2.828 1 98.19 134 TYR B N 1
ATOM 5459 C CA . TYR B 1 134 ? 18 -21.141 2.062 1 98.19 134 TYR B CA 1
ATOM 5460 C C . TYR B 1 134 ? 17.688 -19.906 2.893 1 98.19 134 TYR B C 1
ATOM 5462 O O . TYR B 1 134 ? 17.891 -18.781 2.436 1 98.19 134 TYR B O 1
ATOM 5470 N N . GLY B 1 135 ? 17.188 -19.984 4.055 1 98.38 135 GLY B N 1
ATOM 5471 C CA . GLY B 1 135 ? 16.875 -18.859 4.918 1 98.38 135 GLY B CA 1
ATOM 5472 C C . GLY B 1 135 ? 18.094 -18.031 5.293 1 98.38 135 GLY B C 1
ATOM 5473 O O . GLY B 1 135 ? 19.234 -18.469 5.074 1 98.38 135 GLY B O 1
ATOM 5474 N N . SER B 1 136 ? 17.859 -16.906 5.848 1 98 136 SER B N 1
ATOM 5475 C CA . SER B 1 136 ? 18.922 -15.961 6.156 1 98 136 SER B CA 1
ATOM 5476 C C . SER B 1 136 ? 19.625 -16.328 7.461 1 98 136 SER B C 1
ATOM 5478 O O . SER B 1 136 ? 20.797 -15.992 7.664 1 98 136 SER B O 1
ATOM 5480 N N . GLY B 1 137 ? 18.906 -16.938 8.383 1 98.06 137 GLY B N 1
ATOM 5481 C CA . GLY B 1 137 ? 19.391 -17.125 9.734 1 98.06 137 GLY B CA 1
ATOM 5482 C C . GLY B 1 137 ? 19.219 -15.906 10.617 1 98.06 137 GLY B C 1
ATOM 5483 O O . GLY B 1 137 ? 19.484 -15.961 11.82 1 98.06 137 GLY B O 1
ATOM 5484 N N . ASN B 1 138 ? 18.719 -14.836 10.094 1 97.62 138 ASN B N 1
ATOM 5485 C CA . ASN B 1 138 ? 18.594 -13.586 10.844 1 97.62 138 ASN B CA 1
ATOM 5486 C C . ASN B 1 138 ? 17.234 -13.461 11.5 1 97.62 138 ASN B C 1
ATOM 5488 O O . ASN B 1 138 ? 17.047 -12.625 12.391 1 97.62 138 ASN B O 1
ATOM 5492 N N . VAL B 1 139 ? 16.281 -14.219 11.023 1 98.12 139 VAL B N 1
ATOM 5493 C CA . VAL B 1 139 ? 14.93 -14.242 11.586 1 98.12 139 VAL B CA 1
ATOM 5494 C C . VAL B 1 139 ? 14.539 -15.68 11.938 1 98.12 139 VAL B C 1
ATOM 5496 O O . VAL B 1 139 ? 14.875 -16.609 11.203 1 98.12 139 VAL B O 1
ATOM 5499 N N . THR B 1 140 ? 13.789 -15.805 12.977 1 98.56 140 THR B N 1
ATOM 5500 C CA . THR B 1 140 ? 13.414 -17.156 13.414 1 98.56 140 THR B CA 1
ATOM 5501 C C . THR B 1 140 ? 12.156 -17.625 12.695 1 98.56 140 THR B C 1
ATOM 5503 O O . THR B 1 140 ? 11.391 -16.812 12.172 1 98.56 140 THR B O 1
ATOM 5506 N N . TRP B 1 141 ? 11.984 -18.938 12.719 1 98.75 141 TRP B N 1
ATOM 5507 C CA . TRP B 1 141 ? 10.781 -19.578 12.188 1 98.75 141 TRP B CA 1
ATOM 5508 C C . TRP B 1 141 ? 9.523 -19 12.828 1 98.75 141 TRP B C 1
ATOM 5510 O O . TRP B 1 141 ? 8.555 -18.688 12.133 1 98.75 141 TRP B O 1
ATOM 5520 N N . SER B 1 142 ? 9.555 -18.75 14.086 1 98.75 142 SER B N 1
ATOM 5521 C CA . SER B 1 142 ? 8.422 -18.203 14.828 1 98.75 142 SER B CA 1
ATOM 5522 C C . SER B 1 142 ? 8.125 -16.766 14.406 1 98.75 142 SER B C 1
ATOM 5524 O O . SER B 1 142 ? 6.961 -16.391 14.281 1 98.75 142 SER B O 1
ATOM 5526 N N . GLU B 1 143 ? 9.18 -15.961 14.18 1 98.31 143 GLU B N 1
ATOM 5527 C CA . GLU B 1 143 ? 9 -14.57 13.766 1 98.31 143 GLU B CA 1
ATOM 5528 C C . GLU B 1 143 ? 8.336 -14.484 12.398 1 98.31 143 GLU B C 1
ATOM 5530 O O . GLU B 1 143 ? 7.562 -13.555 12.141 1 98.31 143 GLU B O 1
ATOM 5535 N N . ILE B 1 144 ? 8.617 -15.461 11.562 1 98.88 144 ILE B N 1
ATOM 5536 C CA . ILE B 1 144 ? 8.07 -15.492 10.211 1 98.88 144 ILE B CA 1
ATOM 5537 C C . ILE B 1 144 ? 6.566 -15.75 10.273 1 98.88 144 ILE B C 1
ATOM 5539 O O . ILE B 1 144 ? 5.793 -15.156 9.516 1 98.88 144 ILE B O 1
ATOM 5543 N N . ILE B 1 145 ? 6.066 -16.547 11.203 1 98.94 145 ILE B N 1
ATOM 5544 C CA . ILE B 1 145 ? 4.699 -17.047 11.219 1 98.94 145 ILE B CA 1
ATOM 5545 C C . ILE B 1 145 ? 3.826 -16.156 12.094 1 98.94 145 ILE B C 1
ATOM 5547 O O . ILE B 1 145 ? 2.619 -16.031 11.859 1 98.94 145 ILE B O 1
ATOM 5551 N N . GLN B 1 146 ? 4.383 -15.453 13.047 1 98.62 146 GLN B N 1
ATOM 5552 C CA . GLN B 1 146 ? 3.684 -14.773 14.133 1 98.62 146 GLN B CA 1
ATOM 5553 C C . GLN B 1 146 ? 2.676 -13.766 13.594 1 98.62 146 GLN B C 1
ATOM 5555 O O . GLN B 1 146 ? 1.553 -13.672 14.094 1 98.62 146 GLN B O 1
ATOM 5560 N N . PRO B 1 147 ? 3.092 -12.977 12.594 1 98.38 147 PRO B N 1
ATOM 5561 C CA . PRO B 1 147 ? 2.104 -12.008 12.125 1 98.38 147 PRO B CA 1
ATOM 5562 C C . PRO B 1 147 ? 0.821 -12.664 11.617 1 98.38 147 PRO B C 1
ATOM 5564 O O . PRO B 1 147 ? -0.27 -12.117 11.797 1 98.38 147 PRO B O 1
ATOM 5567 N N . THR B 1 148 ? 0.945 -13.789 10.992 1 98.88 148 THR B N 1
ATOM 5568 C CA . THR B 1 148 ? -0.225 -14.492 10.477 1 98.88 148 THR B CA 1
ATOM 5569 C C . THR B 1 148 ? -1.056 -15.062 11.625 1 98.88 148 THR B C 1
ATOM 5571 O O . THR B 1 148 ? -2.287 -15.047 11.578 1 98.88 148 THR B O 1
ATOM 5574 N N . ILE B 1 149 ? -0.378 -15.586 12.672 1 98.88 149 ILE B N 1
ATOM 5575 C CA . ILE B 1 149 ? -1.073 -16.062 13.867 1 98.88 149 ILE B CA 1
ATOM 5576 C C . ILE B 1 149 ? -1.924 -14.93 14.453 1 98.88 149 ILE B C 1
ATOM 5578 O O . ILE B 1 149 ? -3.109 -15.117 14.727 1 98.88 149 ILE B O 1
ATOM 5582 N N . ASP B 1 150 ? -1.32 -13.781 14.594 1 98.19 150 ASP B N 1
ATOM 5583 C CA . ASP B 1 150 ? -2.02 -12.625 15.156 1 98.19 150 ASP B CA 1
ATOM 5584 C C . ASP B 1 150 ? -3.215 -12.234 14.281 1 98.19 150 ASP B C 1
ATOM 5586 O O . ASP B 1 150 ? -4.289 -11.922 14.797 1 98.19 150 ASP B O 1
ATOM 5590 N N . LEU B 1 151 ? -3.012 -12.242 13.008 1 98.56 151 LEU B N 1
ATOM 5591 C CA . LEU B 1 151 ? -4.086 -11.898 12.078 1 98.56 151 LEU B CA 1
ATOM 5592 C C . LEU B 1 151 ? -5.262 -12.859 12.227 1 98.56 151 LEU B C 1
ATOM 5594 O O . LEU B 1 151 ? -6.418 -12.43 12.25 1 98.56 151 LEU B O 1
ATOM 5598 N N . CYS B 1 152 ? -4.973 -14.109 12.289 1 98.69 152 CYS B N 1
ATOM 5599 C CA . CYS B 1 152 ? -6.004 -15.133 12.43 1 98.69 152 CYS B CA 1
ATOM 5600 C C . CYS B 1 152 ? -6.77 -14.969 13.734 1 98.69 152 CYS B C 1
ATOM 5602 O O . CYS B 1 152 ? -7.973 -15.219 13.789 1 98.69 152 CYS B O 1
ATOM 5604 N N . LYS B 1 153 ? -6.086 -14.578 14.789 1 98.06 153 LYS B N 1
ATOM 5605 C CA . LYS B 1 153 ? -6.703 -14.406 16.109 1 98.06 153 LYS B CA 1
ATOM 5606 C C . LYS B 1 153 ? -7.578 -13.156 16.141 1 98.06 153 LYS B C 1
ATOM 5608 O O . LYS B 1 153 ? -8.672 -13.172 16.703 1 98.06 153 LYS B O 1
ATOM 5613 N N . ASN B 1 154 ? -7.066 -12.109 15.555 1 95.56 154 ASN B N 1
ATOM 5614 C CA . ASN B 1 154 ? -7.727 -10.812 15.648 1 95.56 154 ASN B CA 1
ATOM 5615 C C . ASN B 1 154 ? -8.844 -10.68 14.617 1 95.56 154 ASN B C 1
ATOM 5617 O O . ASN B 1 154 ? -9.844 -10.008 14.859 1 95.56 154 ASN B O 1
ATOM 5621 N N . GLY B 1 155 ? -8.656 -11.242 13.484 1 96.88 155 GLY B N 1
ATOM 5622 C CA . GLY B 1 155 ? -9.625 -11.18 12.398 1 96.88 155 GLY B CA 1
ATOM 5623 C C . GLY B 1 155 ? -8.984 -10.961 11.039 1 96.88 155 GLY B C 1
ATOM 5624 O O . GLY B 1 155 ? -8.328 -9.945 10.812 1 96.88 155 GLY B O 1
ATOM 5625 N N . VAL B 1 156 ? -9.234 -11.859 10.148 1 98 156 VAL B N 1
ATOM 5626 C CA . VAL B 1 156 ? -8.773 -11.742 8.766 1 98 156 VAL B CA 1
ATOM 5627 C C . VAL B 1 156 ? -9.781 -10.93 7.957 1 98 156 VAL B C 1
ATOM 5629 O O . VAL B 1 156 ? -10.953 -11.305 7.863 1 98 156 VAL B O 1
ATOM 5632 N N . PRO B 1 157 ? -9.367 -9.82 7.414 1 97.75 157 PRO B N 1
ATOM 5633 C CA . PRO B 1 157 ? -10.32 -9.047 6.609 1 97.75 157 PRO B CA 1
ATOM 5634 C C . PRO B 1 157 ? -10.719 -9.766 5.32 1 97.75 157 PRO B C 1
ATOM 5636 O O . PRO B 1 157 ? -9.852 -10.289 4.613 1 97.75 157 PRO B O 1
ATOM 5639 N N . VAL B 1 158 ? -12.016 -9.75 5.035 1 98.19 158 VAL B N 1
ATOM 5640 C CA . VAL B 1 158 ? -12.531 -10.352 3.811 1 98.19 158 VAL B CA 1
ATOM 5641 C C . VAL B 1 158 ? -12.383 -9.367 2.652 1 98.19 158 VAL B C 1
ATOM 5643 O O . VAL B 1 158 ? -12.977 -8.281 2.666 1 98.19 158 VAL B O 1
ATOM 5646 N N . SER B 1 159 ? -11.586 -9.68 1.7 1 97.06 159 SER B N 1
ATOM 5647 C CA . SER B 1 159 ? -11.398 -8.844 0.517 1 97.06 159 SER B CA 1
ATOM 5648 C C . SER B 1 159 ? -12.609 -8.922 -0.409 1 97.06 159 SER B C 1
ATOM 5650 O O . SER B 1 159 ? -13.477 -9.773 -0.233 1 97.06 159 SER B O 1
ATOM 5652 N N . GLU B 1 160 ? -12.688 -8.031 -1.4 1 96.12 160 GLU B N 1
ATOM 5653 C CA . GLU B 1 160 ? -13.734 -8.086 -2.412 1 96.12 160 GLU B CA 1
ATOM 5654 C C . GLU B 1 160 ? -13.695 -9.398 -3.182 1 96.12 160 GLU B C 1
ATOM 5656 O O . GLU B 1 160 ? -14.734 -9.969 -3.504 1 96.12 160 GLU B O 1
ATOM 5661 N N . PHE B 1 161 ? -12.523 -9.906 -3.402 1 95.56 161 PHE B N 1
ATOM 5662 C CA . PHE B 1 161 ? -12.367 -11.156 -4.141 1 95.56 161 PHE B CA 1
ATOM 5663 C C . PHE B 1 161 ? -12.906 -12.328 -3.332 1 95.56 161 PHE B C 1
ATOM 5665 O O . PHE B 1 161 ? -13.695 -13.125 -3.84 1 95.56 161 PHE B O 1
ATOM 5672 N N . LEU B 1 162 ? -12.422 -12.422 -2.125 1 96.94 162 LEU B N 1
ATOM 5673 C CA . LEU B 1 162 ? -12.875 -13.523 -1.279 1 96.94 162 LEU B CA 1
ATOM 5674 C C . LEU B 1 162 ? -14.391 -13.484 -1.104 1 96.94 162 LEU B C 1
ATOM 5676 O O . LEU B 1 162 ? -15.055 -14.523 -1.125 1 96.94 162 LEU B O 1
ATOM 5680 N N . ALA B 1 163 ? -14.945 -12.297 -0.943 1 97.62 163 ALA B N 1
ATOM 5681 C CA . ALA B 1 163 ? -16.391 -12.148 -0.804 1 97.62 163 ALA B CA 1
ATOM 5682 C C . ALA B 1 163 ? -17.125 -12.68 -2.033 1 97.62 163 ALA B C 1
ATOM 5684 O O . ALA B 1 163 ? -18.156 -13.336 -1.913 1 97.62 163 ALA B O 1
ATOM 5685 N N . ASN B 1 164 ? -16.609 -12.367 -3.174 1 95.62 164 ASN B N 1
ATOM 5686 C CA . ASN B 1 164 ? -17.203 -12.859 -4.41 1 95.62 164 ASN B CA 1
ATOM 5687 C C . ASN B 1 164 ? -17.172 -14.383 -4.48 1 95.62 164 ASN B C 1
ATOM 5689 O O . ASN B 1 164 ? -18.156 -15.008 -4.879 1 95.62 164 ASN B O 1
ATOM 5693 N N . VAL B 1 165 ? -16.047 -14.93 -4.125 1 96.31 165 VAL B N 1
ATOM 5694 C CA . VAL B 1 165 ? -15.93 -16.391 -4.145 1 96.31 165 VAL B CA 1
ATOM 5695 C C . VAL B 1 165 ? -16.906 -17 -3.145 1 96.31 165 VAL B C 1
ATOM 5697 O O . VAL B 1 165 ? -17.578 -17.984 -3.453 1 96.31 165 VAL B O 1
ATOM 5700 N N . LEU B 1 166 ? -16.938 -16.391 -1.965 1 98 166 LEU B N 1
ATOM 5701 C CA . LEU B 1 166 ? -17.844 -16.891 -0.936 1 98 166 LEU B CA 1
ATOM 5702 C C . LEU B 1 166 ? -19.297 -16.844 -1.415 1 98 166 LEU B C 1
ATOM 5704 O O . LEU B 1 166 ? -20.062 -17.781 -1.177 1 98 166 LEU B O 1
ATOM 5708 N N . LYS B 1 167 ? -19.641 -15.805 -2.086 1 97.62 167 LYS B N 1
ATOM 5709 C CA . LYS B 1 167 ? -21 -15.672 -2.613 1 97.62 167 LYS B CA 1
ATOM 5710 C C . LYS B 1 167 ? -21.312 -16.797 -3.594 1 97.62 167 LYS B C 1
ATOM 5712 O O . LYS B 1 167 ? -22.406 -17.375 -3.547 1 97.62 167 LYS B O 1
ATOM 5717 N N . VAL B 1 168 ? -20.391 -17.109 -4.426 1 96 168 VAL B N 1
ATOM 5718 C CA . VAL B 1 168 ? -20.562 -18.172 -5.414 1 96 168 VAL B CA 1
ATOM 5719 C C . VAL B 1 168 ? -20.703 -19.516 -4.707 1 96 168 VAL B C 1
ATOM 5721 O O . VAL B 1 168 ? -21.453 -20.391 -5.141 1 96 168 VAL B O 1
ATOM 5724 N N . LYS B 1 169 ? -20 -19.703 -3.588 1 97.44 169 LYS B N 1
ATOM 5725 C CA . LYS B 1 169 ? -19.906 -21 -2.91 1 97.44 169 LYS B CA 1
ATOM 5726 C C . LYS B 1 169 ? -20.969 -21.125 -1.835 1 97.44 169 LYS B C 1
ATOM 5728 O O . LYS B 1 169 ? -21.141 -22.203 -1.24 1 97.44 169 LYS B O 1
ATOM 5733 N N . GLU B 1 170 ? -21.766 -20.172 -1.623 1 98 170 GLU B N 1
ATOM 5734 C CA . GLU B 1 170 ? -22.656 -20.094 -0.468 1 98 170 GLU B CA 1
ATOM 5735 C C . GLU B 1 170 ? -23.594 -21.297 -0.404 1 98 170 GLU B C 1
ATOM 5737 O O . GLU B 1 170 ? -23.719 -21.922 0.643 1 98 170 GLU B O 1
ATOM 5742 N N . LYS B 1 171 ? -24.281 -21.625 -1.483 1 97.56 171 LYS B N 1
ATOM 5743 C CA . LYS B 1 171 ? -25.219 -22.734 -1.495 1 97.56 171 LYS B CA 1
ATOM 5744 C C . LYS B 1 171 ? -24.531 -24.047 -1.142 1 97.56 171 LYS B C 1
ATOM 5746 O O . LYS B 1 171 ? -25.062 -24.844 -0.365 1 97.56 171 LYS B O 1
ATOM 5751 N N . GLN B 1 172 ? -23.375 -24.188 -1.706 1 97.44 172 GLN B N 1
ATOM 5752 C CA . GLN B 1 172 ? -22.625 -25.406 -1.439 1 97.44 172 GLN B CA 1
ATOM 5753 C C . GLN B 1 172 ? -22.188 -25.469 0.022 1 97.44 172 GLN B C 1
ATOM 5755 O O . GLN B 1 172 ? -22.328 -26.516 0.666 1 97.44 172 GLN B O 1
ATOM 5760 N N . PHE B 1 173 ? -21.703 -24.438 0.562 1 97.75 173 PHE B N 1
ATOM 5761 C CA . PHE B 1 173 ? -21.172 -24.406 1.918 1 97.75 173 PHE B CA 1
ATOM 5762 C C . PHE B 1 173 ? -22.266 -24.672 2.939 1 97.75 173 PHE B C 1
ATOM 5764 O O . PHE B 1 173 ? -22.031 -25.281 3.984 1 97.75 173 PHE B O 1
ATOM 5771 N N . LYS B 1 174 ? -23.406 -24.266 2.668 1 96.25 174 LYS B N 1
ATOM 5772 C CA . LYS B 1 174 ? -24.516 -24.453 3.588 1 96.25 174 LYS B CA 1
ATOM 5773 C C . LYS B 1 174 ? -24.891 -25.922 3.713 1 96.25 174 LYS B C 1
ATOM 5775 O O . LYS B 1 174 ? -25.484 -26.344 4.715 1 96.25 174 LYS B O 1
ATOM 5780 N N . THR B 1 175 ? -24.516 -26.688 2.752 1 96.12 175 THR B N 1
ATOM 5781 C CA . THR B 1 175 ? -24.875 -28.109 2.773 1 96.12 175 THR B CA 1
ATOM 5782 C C . THR B 1 175 ? -23.75 -28.953 3.354 1 96.12 175 THR B C 1
ATOM 5784 O O . THR B 1 175 ? -23.906 -30.156 3.564 1 96.12 175 THR B O 1
ATOM 5787 N N . LEU B 1 176 ? -22.609 -28.359 3.607 1 96.25 176 LEU B N 1
ATOM 5788 C CA . LEU B 1 176 ? -21.422 -29.094 4.055 1 96.25 176 LEU B CA 1
ATOM 5789 C C . LEU B 1 176 ? -21.078 -28.719 5.496 1 96.25 176 LEU B C 1
ATOM 5791 O O . LEU B 1 176 ? -20.594 -27.625 5.766 1 96.25 176 LEU B O 1
ATOM 5795 N N . PRO B 1 177 ? -21.172 -29.656 6.383 1 93.56 177 PRO B N 1
ATOM 5796 C CA . PRO B 1 177 ? -20.938 -29.344 7.797 1 93.56 177 PRO B CA 1
ATOM 5797 C C . PRO B 1 177 ? -19.5 -28.859 8.062 1 93.56 177 PRO B C 1
ATOM 5799 O O . PRO B 1 177 ? -19.297 -28.016 8.938 1 93.56 177 PRO B O 1
ATOM 5802 N N . TYR B 1 178 ? -18.562 -29.328 7.34 1 94.31 178 TYR B N 1
ATOM 5803 C CA . TYR B 1 178 ? -17.172 -29 7.594 1 94.31 178 TYR B CA 1
ATOM 5804 C C . TYR B 1 178 ? -16.812 -27.641 6.973 1 94.31 178 TYR B C 1
ATOM 5806 O O . TYR B 1 178 ? -15.672 -27.188 7.086 1 94.31 178 TYR B O 1
ATOM 5814 N N . MET B 1 179 ? -17.75 -26.922 6.324 1 97.12 179 MET B N 1
ATOM 5815 C CA . MET B 1 179 ? -17.484 -25.609 5.738 1 97.12 179 MET B CA 1
ATOM 5816 C C . MET B 1 179 ? -18.328 -24.531 6.418 1 97.12 179 MET B C 1
ATOM 5818 O O . MET B 1 179 ? -18.359 -23.391 5.957 1 97.12 179 MET B O 1
ATOM 5822 N N . ARG B 1 180 ? -18.891 -24.797 7.531 1 94 180 ARG B N 1
ATOM 5823 C CA . ARG B 1 180 ? -19.828 -23.891 8.211 1 94 180 ARG B CA 1
ATOM 5824 C C . ARG B 1 180 ? -19.109 -22.672 8.758 1 94 180 ARG B C 1
ATOM 5826 O O . ARG B 1 180 ? -19.734 -21.625 8.977 1 94 180 ARG B O 1
ATOM 5833 N N . ASN B 1 181 ? -17.797 -22.766 8.945 1 94.88 181 ASN B N 1
ATOM 5834 C CA . ASN B 1 181 ? -17.016 -21.656 9.477 1 94.88 181 ASN B CA 1
ATOM 5835 C C . ASN B 1 181 ? -17.031 -20.469 8.531 1 94.88 181 ASN B C 1
ATOM 5837 O O . ASN B 1 181 ? -16.656 -19.359 8.93 1 94.88 181 ASN B O 1
ATOM 5841 N N . TRP B 1 182 ? -17.484 -20.625 7.34 1 97.88 182 TRP B N 1
ATOM 5842 C CA . TRP B 1 182 ? -17.484 -19.562 6.344 1 97.88 182 TRP B CA 1
ATOM 5843 C C . TRP B 1 182 ? -18.859 -18.922 6.227 1 97.88 182 TRP B C 1
ATOM 5845 O O . TRP B 1 182 ? -19.062 -18.016 5.406 1 97.88 182 TRP B O 1
ATOM 5855 N N . ILE B 1 183 ? -19.797 -19.375 7.039 1 97.19 183 ILE B N 1
ATOM 5856 C CA . ILE B 1 183 ? -21.125 -18.797 7.168 1 97.19 183 ILE B CA 1
ATOM 5857 C C . ILE B 1 183 ? -21.203 -17.953 8.438 1 97.19 183 ILE B C 1
ATOM 5859 O O . ILE B 1 183 ? -20.891 -18.438 9.531 1 97.19 183 ILE B O 1
ATOM 5863 N N . ASN B 1 184 ? -21.531 -16.719 8.25 1 96.31 184 ASN B N 1
ATOM 5864 C CA . ASN B 1 184 ? -21.734 -15.844 9.391 1 96.31 184 ASN B CA 1
ATOM 5865 C C . ASN B 1 184 ? -23 -16.234 10.18 1 96.31 184 ASN B C 1
ATOM 5867 O O . ASN B 1 184 ? -24.109 -16.109 9.672 1 96.31 184 ASN B O 1
ATOM 5871 N N . ASN B 1 185 ? -22.797 -16.547 11.375 1 93.69 185 ASN B N 1
ATOM 5872 C CA . ASN B 1 185 ? -23.906 -17.047 12.195 1 93.69 185 ASN B CA 1
ATOM 5873 C C . ASN B 1 185 ? -24.953 -15.969 12.43 1 93.69 185 ASN B C 1
ATOM 5875 O O . ASN B 1 185 ? -26.141 -16.281 12.609 1 93.69 185 ASN B O 1
ATOM 5879 N N . ALA B 1 186 ? -24.531 -14.766 12.43 1 94.56 186 ALA B N 1
ATOM 5880 C CA . ALA B 1 186 ? -25.453 -13.656 12.703 1 94.56 186 ALA B CA 1
ATOM 5881 C C . ALA B 1 186 ? -26.406 -13.438 11.531 1 94.56 186 ALA B C 1
ATOM 5883 O O . ALA B 1 186 ? -27.547 -13.023 11.727 1 94.56 186 ALA B O 1
ATOM 5884 N N . THR B 1 187 ? -26.031 -13.812 10.305 1 95.94 187 THR B N 1
ATOM 5885 C CA . THR B 1 187 ? -26.828 -13.484 9.125 1 95.94 187 THR B CA 1
ATOM 5886 C C . THR B 1 187 ? -27.25 -14.75 8.391 1 95.94 187 THR B C 1
ATOM 5888 O O . THR B 1 187 ? -28.141 -14.711 7.535 1 95.94 187 THR B O 1
ATOM 5891 N N . ASP B 1 188 ? -26.578 -15.859 8.703 1 96.69 188 ASP B N 1
ATOM 5892 C CA . ASP B 1 188 ? -26.766 -17.125 7.992 1 96.69 188 ASP B CA 1
ATOM 5893 C C . ASP B 1 188 ? -26.391 -16.984 6.516 1 96.69 188 ASP B C 1
ATOM 5895 O O . ASP B 1 188 ? -27.047 -17.578 5.652 1 96.69 188 ASP B O 1
ATOM 5899 N N . ARG B 1 189 ? -25.594 -16.047 6.262 1 97.88 189 ARG B N 1
ATOM 5900 C CA . ARG B 1 189 ? -25 -15.812 4.949 1 97.88 189 ARG B CA 1
ATOM 5901 C C . ARG B 1 189 ? -23.484 -15.875 5.02 1 97.88 189 ARG B C 1
ATOM 5903 O O . ARG B 1 189 ? -22.906 -15.844 6.109 1 97.88 189 ARG B O 1
ATOM 5910 N N . VAL B 1 190 ? -22.859 -16.047 3.893 1 98.31 190 VAL B N 1
ATOM 5911 C CA . VAL B 1 190 ? -21.406 -16 3.861 1 98.31 190 VAL B CA 1
ATOM 5912 C C . VAL B 1 190 ? -20.906 -14.594 4.188 1 98.31 190 VAL B C 1
ATOM 5914 O O . VAL B 1 190 ? -21.688 -13.633 4.109 1 98.31 190 VAL B O 1
ATOM 5917 N N . TYR B 1 191 ? -19.688 -14.5 4.598 1 98.19 191 TYR B N 1
ATOM 5918 C CA . TYR B 1 191 ? -19.094 -13.211 4.918 1 98.19 191 TYR B CA 1
ATOM 5919 C C . TYR B 1 191 ? -18.969 -12.336 3.672 1 98.19 191 TYR B C 1
ATOM 5921 O O . TYR B 1 191 ? -18.859 -12.852 2.557 1 98.19 191 TYR B O 1
ATOM 5929 N N . ILE B 1 192 ? -19.062 -11.055 3.85 1 97.19 192 ILE B N 1
ATOM 5930 C CA . ILE B 1 192 ? -18.984 -10.094 2.754 1 97.19 19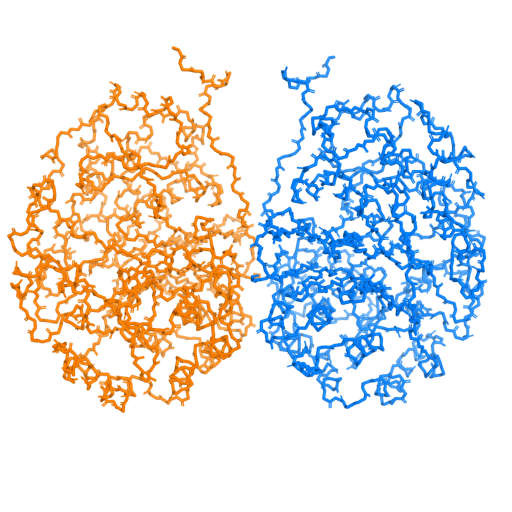2 ILE B CA 1
ATOM 5931 C C . ILE B 1 192 ? -17.734 -9.227 2.914 1 97.19 192 ILE B C 1
ATOM 5933 O O . ILE B 1 192 ? -17.062 -9.289 3.941 1 97.19 192 ILE B O 1
ATOM 5937 N N . ALA B 1 193 ? -17.422 -8.445 1.893 1 97.44 193 ALA B N 1
ATOM 5938 C CA . ALA B 1 193 ? -16.234 -7.598 1.899 1 97.44 193 ALA B CA 1
ATOM 5939 C C . ALA B 1 193 ? -16.219 -6.668 3.109 1 97.44 193 ALA B C 1
ATOM 5941 O O . ALA B 1 193 ? -17.25 -6.051 3.432 1 97.44 193 ALA B O 1
ATOM 5942 N N . GLY B 1 194 ? -15.086 -6.645 3.807 1 96.5 194 GLY B N 1
ATOM 5943 C CA . GLY B 1 194 ? -14.945 -5.777 4.969 1 96.5 194 GLY B CA 1
ATOM 5944 C C . GLY B 1 194 ? -15.195 -6.496 6.281 1 96.5 194 GLY B C 1
ATOM 5945 O O . GLY B 1 194 ? -14.82 -6.004 7.344 1 96.5 194 GLY B O 1
ATOM 5946 N N . ASP B 1 195 ? -15.828 -7.66 6.219 1 97.38 195 ASP B N 1
ATOM 5947 C CA . ASP B 1 195 ? -15.984 -8.461 7.434 1 97.38 195 ASP B CA 1
ATOM 5948 C C . ASP B 1 195 ? -14.625 -8.945 7.941 1 97.38 195 ASP B C 1
ATOM 5950 O O . ASP B 1 195 ? -13.656 -9.016 7.18 1 97.38 195 ASP B O 1
ATOM 5954 N N . LEU B 1 196 ? -14.539 -9.195 9.234 1 97.19 196 LEU B N 1
ATOM 5955 C CA . LEU B 1 196 ? -13.383 -9.836 9.852 1 97.19 196 LEU B CA 1
ATOM 5956 C C . LEU B 1 196 ? -13.711 -11.266 10.266 1 97.19 196 LEU B C 1
ATOM 5958 O O . LEU B 1 196 ? -14.672 -11.492 11.008 1 97.19 196 LEU B O 1
ATOM 5962 N N . ILE B 1 197 ? -12.938 -12.172 9.797 1 97.44 197 ILE B N 1
ATOM 5963 C CA . ILE B 1 197 ? -13.141 -13.578 10.156 1 97.44 197 ILE B CA 1
ATOM 5964 C C . ILE B 1 197 ? -12.039 -14.031 11.109 1 97.44 197 ILE B C 1
ATOM 5966 O O . ILE B 1 197 ? -10.859 -14.047 10.742 1 97.44 197 ILE B O 1
ATOM 5970 N N . LYS B 1 198 ? -12.43 -14.414 12.281 1 96.75 198 LYS B N 1
ATOM 5971 C CA . LYS B 1 198 ? -11.469 -15.016 13.195 1 96.75 198 LYS B CA 1
ATOM 5972 C C . LYS B 1 198 ? -11.258 -16.5 12.883 1 96.75 198 LYS B C 1
ATOM 5974 O O . LYS B 1 198 ? -12.203 -17.281 12.945 1 96.75 198 LYS B O 1
ATOM 5979 N N . ARG B 1 199 ? -10.086 -16.844 12.492 1 97.88 199 ARG B N 1
ATOM 5980 C CA . ARG B 1 199 ? -9.742 -18.234 12.188 1 97.88 199 ARG B CA 1
ATOM 5981 C C . ARG B 1 199 ? -8.977 -18.875 13.336 1 97.88 199 ARG B C 1
ATOM 5983 O O . ARG B 1 199 ? -7.82 -19.266 13.172 1 97.88 199 ARG B O 1
ATOM 5990 N N . THR B 1 200 ? -9.656 -19.141 14.375 1 97.81 200 THR B N 1
ATOM 5991 C CA . THR B 1 200 ? -9.047 -19.5 15.648 1 97.81 200 THR B CA 1
ATOM 5992 C C . THR B 1 200 ? -8.445 -20.906 15.578 1 97.81 200 THR B C 1
ATOM 5994 O O . THR B 1 200 ? -7.402 -21.172 16.188 1 97.81 200 THR B O 1
ATOM 5997 N N . LYS B 1 201 ? -9.078 -21.828 14.883 1 98.19 201 LYS B N 1
ATOM 5998 C CA . LYS B 1 201 ? -8.516 -23.172 14.727 1 98.19 201 LYS B CA 1
ATOM 5999 C C . LYS B 1 201 ? -7.199 -23.125 13.961 1 98.19 201 LYS B C 1
ATOM 6001 O O . LYS B 1 201 ? -6.219 -23.766 14.367 1 98.19 201 LYS B O 1
ATOM 6006 N N . LEU B 1 202 ? -7.156 -22.359 12.883 1 98.75 202 LEU B N 1
ATOM 6007 C CA . LEU B 1 202 ? -5.922 -22.219 12.117 1 98.75 202 LEU B CA 1
ATOM 6008 C C . LEU B 1 202 ? -4.848 -21.531 12.953 1 98.75 202 LEU B C 1
ATOM 6010 O O . LEU B 1 202 ? -3.668 -21.875 12.867 1 98.75 202 LEU B O 1
ATOM 6014 N N . ALA B 1 203 ? -5.262 -20.5 13.742 1 98.81 203 ALA B N 1
ATOM 6015 C CA . ALA B 1 203 ? -4.309 -19.812 14.609 1 98.81 203 ALA B CA 1
ATOM 6016 C C . ALA B 1 203 ? -3.611 -20.781 15.547 1 98.81 203 ALA B C 1
ATOM 6018 O O . ALA B 1 203 ? -2.391 -20.734 15.719 1 98.81 203 ALA B O 1
ATOM 6019 N N . ARG B 1 204 ? -4.398 -21.656 16.141 1 98.75 204 ARG B N 1
ATOM 6020 C CA . ARG B 1 204 ? -3.836 -22.641 17.047 1 98.75 204 ARG B CA 1
ATOM 6021 C C . ARG B 1 204 ? -2.895 -23.594 16.312 1 98.75 204 ARG B C 1
ATOM 6023 O O . ARG B 1 204 ? -1.835 -23.953 16.844 1 98.75 204 ARG B O 1
ATOM 6030 N N . THR B 1 205 ? -3.352 -23.984 15.18 1 98.88 205 THR B N 1
ATOM 6031 C CA . THR B 1 205 ? -2.518 -24.844 14.352 1 98.88 205 THR B CA 1
ATOM 6032 C C . THR B 1 205 ? -1.19 -24.172 14.023 1 98.88 205 THR B C 1
ATOM 6034 O O . THR B 1 205 ? -0.126 -24.766 14.172 1 98.88 205 THR B O 1
ATOM 6037 N N . LEU B 1 206 ? -1.22 -22.922 13.602 1 98.94 206 LEU B N 1
ATOM 6038 C CA . LEU B 1 206 ? -0.019 -22.172 13.25 1 98.94 206 LEU B CA 1
ATOM 6039 C C . LEU B 1 206 ? 0.863 -21.953 14.477 1 98.94 206 LEU B C 1
ATOM 6041 O O . LEU B 1 206 ? 2.092 -21.938 14.359 1 98.94 206 LEU B O 1
ATOM 6045 N N . GLU B 1 207 ? 0.258 -21.781 15.602 1 98.88 207 GLU B N 1
ATOM 6046 C CA . GLU B 1 207 ? 1.032 -21.641 16.828 1 98.88 207 GLU B CA 1
ATOM 6047 C C . GLU B 1 207 ? 1.843 -22.906 17.109 1 98.88 207 GLU B C 1
ATOM 6049 O O . GLU B 1 207 ? 3.016 -22.828 17.484 1 98.88 207 GLU B O 1
ATOM 6054 N N . ARG B 1 208 ? 1.153 -24.016 16.984 1 98.75 208 ARG B N 1
ATOM 6055 C CA . ARG B 1 208 ? 1.853 -25.281 17.188 1 98.75 208 ARG B CA 1
ATOM 6056 C C . ARG B 1 208 ? 3.004 -25.438 16.188 1 98.75 208 ARG B C 1
ATOM 6058 O O . ARG B 1 208 ? 4.102 -25.844 16.578 1 98.75 208 ARG B O 1
ATOM 6065 N N . ILE B 1 209 ? 2.748 -25.094 14.977 1 98.88 209 ILE B N 1
ATOM 6066 C CA . ILE B 1 209 ? 3.768 -25.188 13.938 1 98.88 209 ILE B CA 1
ATOM 6067 C C . ILE B 1 209 ? 4.906 -24.219 14.25 1 98.88 209 ILE B C 1
ATOM 6069 O O . ILE B 1 209 ? 6.082 -24.578 14.133 1 98.88 209 ILE B O 1
ATOM 6073 N N . SER B 1 210 ? 4.559 -23.016 14.609 1 98.81 210 SER B N 1
ATOM 6074 C CA . SER B 1 210 ? 5.516 -21.953 14.906 1 98.81 210 SER B CA 1
ATOM 6075 C C . SER B 1 210 ? 6.438 -22.344 16.047 1 98.81 210 SER B C 1
ATOM 6077 O O . SER B 1 210 ? 7.625 -22.016 16.031 1 98.81 210 SER B O 1
ATOM 6079 N N . ARG B 1 211 ? 5.984 -23.062 17.031 1 98.19 211 ARG B N 1
ATOM 6080 C CA . ARG B 1 211 ? 6.727 -23.391 18.234 1 98.19 211 ARG B CA 1
ATOM 6081 C C . ARG B 1 211 ? 7.484 -24.703 18.078 1 98.19 211 ARG B C 1
ATOM 6083 O O . ARG B 1 211 ? 8.344 -25.031 18.891 1 98.19 211 ARG B O 1
ATOM 6090 N N . SER B 1 212 ? 7.227 -25.359 17 1 98.06 212 SER B N 1
ATOM 6091 C CA . SER B 1 212 ? 7.828 -26.672 16.812 1 98.06 212 SER B CA 1
ATOM 6092 C C . SER B 1 212 ? 9.281 -26.562 16.375 1 98.06 212 SER B C 1
ATOM 6094 O O . SER B 1 212 ? 9.617 -25.734 15.516 1 98.06 212 SER B O 1
ATOM 6096 N N . SER B 1 213 ? 10.102 -27.422 16.953 1 96.75 213 SER B N 1
ATOM 6097 C CA . SER B 1 213 ? 11.484 -27.5 16.5 1 96.75 213 SER B CA 1
ATOM 6098 C C . SER B 1 213 ? 11.594 -28.328 15.211 1 96.75 213 SER B C 1
ATOM 6100 O O . SER B 1 213 ? 12.602 -28.234 14.508 1 96.75 213 SER B O 1
ATOM 6102 N N . ASP B 1 214 ? 10.57 -29.141 14.938 1 97.81 214 ASP B N 1
ATOM 6103 C CA . ASP B 1 214 ? 10.484 -29.938 13.719 1 97.81 214 ASP B CA 1
ATOM 6104 C C . ASP B 1 214 ? 9.055 -30 13.195 1 97.81 214 ASP B C 1
ATOM 6106 O O . ASP B 1 214 ? 8.359 -31 13.383 1 97.81 214 ASP B O 1
ATOM 6110 N N . PRO B 1 215 ? 8.688 -28.984 12.484 1 98.38 215 PRO B N 1
ATOM 6111 C CA . PRO B 1 215 ? 7.305 -28.938 12.008 1 98.38 215 PRO B CA 1
ATOM 6112 C C . PRO B 1 215 ? 6.98 -30.031 11.008 1 98.38 215 PRO B C 1
ATOM 6114 O O . PRO B 1 215 ? 5.816 -30.422 10.867 1 98.38 215 PRO B O 1
ATOM 6117 N N . VAL B 1 216 ? 7.938 -30.562 10.305 1 98.44 216 VAL B N 1
ATOM 6118 C CA . VAL B 1 216 ? 7.719 -31.656 9.359 1 98.44 216 VAL B CA 1
ATOM 6119 C C . VAL B 1 216 ? 7.324 -32.906 10.117 1 98.44 216 VAL B C 1
ATOM 6121 O O . VAL B 1 216 ? 6.391 -33.625 9.727 1 98.44 216 VAL B O 1
ATOM 6124 N N . GLU B 1 217 ? 8.031 -33.219 11.203 1 98.12 217 GLU B N 1
ATOM 6125 C CA . GLU B 1 217 ? 7.633 -34.344 12.047 1 98.12 217 GLU B CA 1
ATOM 6126 C C . GLU B 1 217 ? 6.219 -34.156 12.586 1 98.12 217 GLU B C 1
ATOM 6128 O O . GLU B 1 217 ? 5.422 -35.094 12.586 1 98.12 217 GLU B O 1
ATOM 6133 N N . LEU B 1 218 ? 5.922 -33.031 13.008 1 98.25 218 LEU B N 1
ATOM 6134 C CA . LEU B 1 218 ? 4.625 -32.719 13.602 1 98.25 218 LEU B CA 1
ATOM 6135 C C . LEU B 1 218 ? 3.5 -32.906 12.594 1 98.25 218 LEU B C 1
ATOM 6137 O O . LEU B 1 218 ? 2.504 -33.594 12.898 1 98.25 218 LEU B O 1
ATOM 6141 N N . PHE B 1 219 ? 3.652 -32.469 11.383 1 98.62 219 PHE B N 1
ATOM 6142 C CA . PHE B 1 219 ? 2.592 -32.375 10.391 1 98.62 219 PHE B CA 1
ATOM 6143 C C . PHE B 1 219 ? 2.496 -33.688 9.602 1 98.62 219 PHE B C 1
ATOM 6145 O O . PHE B 1 219 ? 1.401 -34.125 9.234 1 98.62 219 PHE B O 1
ATOM 6152 N N . TYR B 1 220 ? 3.598 -34.406 9.359 1 98.62 220 TYR B N 1
ATOM 6153 C CA . TYR B 1 220 ? 3.609 -35.5 8.398 1 98.62 220 TYR B CA 1
ATOM 6154 C C . TYR B 1 220 ? 3.766 -36.844 9.109 1 98.62 220 TYR B C 1
ATOM 6156 O O . TYR B 1 220 ? 3.516 -37.906 8.523 1 98.62 220 TYR B O 1
ATOM 6164 N N . ARG B 1 221 ? 4.105 -36.812 10.406 1 97.62 221 ARG B N 1
ATOM 6165 C CA . ARG B 1 221 ? 4.352 -38.094 11.094 1 97.62 221 ARG B CA 1
ATOM 6166 C C . ARG B 1 221 ? 3.727 -38.094 12.484 1 97.62 221 ARG B C 1
ATOM 6168 O O . ARG B 1 221 ? 3.348 -39.125 13 1 97.62 221 ARG B O 1
ATOM 6175 N N . GLY B 1 222 ? 3.557 -36.938 13.031 1 96.94 222 GLY B N 1
ATOM 6176 C CA . GLY B 1 222 ? 3.186 -36.812 14.438 1 96.94 222 GLY B CA 1
ATOM 6177 C C . GLY B 1 222 ? 1.688 -36.688 14.648 1 96.94 222 GLY B C 1
ATOM 6178 O O . GLY B 1 222 ? 0.901 -37.312 13.945 1 96.94 222 GLY B O 1
ATOM 6179 N N . ASP B 1 223 ? 1.359 -35.969 15.727 1 95.94 223 ASP B N 1
ATOM 6180 C CA . ASP B 1 223 ? -0.024 -35.844 16.172 1 95.94 223 ASP B CA 1
ATOM 6181 C C . ASP B 1 223 ? -0.899 -35.188 15.109 1 95.94 223 ASP B C 1
ATOM 6183 O O . ASP B 1 223 ? -2.055 -35.594 14.93 1 95.94 223 ASP B O 1
ATOM 6187 N N . MET B 1 224 ? -0.378 -34.281 14.438 1 98.06 224 MET B N 1
ATOM 6188 C CA . MET B 1 224 ? -1.166 -33.625 13.391 1 98.06 224 MET B CA 1
ATOM 6189 C C . MET B 1 224 ? -1.451 -34.594 12.242 1 98.06 224 MET B C 1
ATOM 6191 O O . MET B 1 224 ? -2.543 -34.562 11.672 1 98.06 224 MET B O 1
ATOM 6195 N N . ALA B 1 225 ? -0.462 -35.406 11.898 1 98.25 225 ALA B N 1
ATOM 6196 C CA . ALA B 1 225 ? -0.647 -36.406 10.859 1 98.25 225 ALA B CA 1
ATOM 6197 C C . ALA B 1 225 ? -1.785 -37.344 11.219 1 98.25 225 ALA B C 1
ATOM 6199 O O . ALA B 1 225 ? -2.609 -37.688 10.359 1 98.25 225 ALA B O 1
ATOM 6200 N N . ASN B 1 226 ? -1.812 -37.781 12.508 1 98.12 226 ASN B N 1
ATOM 6201 C CA . ASN B 1 226 ? -2.871 -38.656 12.977 1 98.12 226 ASN B CA 1
ATOM 6202 C C . ASN B 1 226 ? -4.246 -38 12.844 1 98.12 226 ASN B C 1
ATOM 6204 O O . ASN B 1 226 ? -5.203 -38.656 12.422 1 98.12 226 ASN B O 1
ATOM 6208 N N . THR B 1 227 ? -4.293 -36.812 13.211 1 98.25 227 THR B N 1
ATOM 6209 C CA . THR B 1 227 ? -5.543 -36.062 13.109 1 98.25 227 THR B CA 1
ATOM 6210 C C . THR B 1 227 ? -5.988 -35.938 11.656 1 98.25 227 THR B C 1
ATOM 6212 O O . THR B 1 227 ? -7.16 -36.188 11.344 1 98.25 227 THR B O 1
ATOM 6215 N N . ILE B 1 228 ? -5.102 -35.625 10.766 1 98.56 228 ILE B N 1
ATOM 6216 C CA . ILE B 1 228 ? -5.379 -35.438 9.352 1 98.56 228 ILE B CA 1
ATOM 6217 C C . ILE B 1 228 ? -5.926 -36.75 8.75 1 98.56 228 ILE B C 1
ATOM 6219 O O . ILE B 1 228 ? -6.977 -36.75 8.109 1 98.56 228 ILE B O 1
ATOM 6223 N N . ILE B 1 229 ? -5.246 -37.875 9.008 1 98.31 229 ILE B N 1
ATOM 6224 C CA . ILE B 1 229 ? -5.605 -39.156 8.398 1 98.31 229 ILE B CA 1
ATOM 6225 C C . ILE B 1 229 ? -6.949 -39.625 8.945 1 98.31 229 ILE B C 1
ATOM 6227 O O . ILE B 1 229 ? -7.797 -40.094 8.195 1 98.31 229 ILE B O 1
ATOM 6231 N N . LYS B 1 230 ? -7.129 -39.406 10.234 1 98.12 230 LYS B N 1
ATOM 6232 C CA . LYS B 1 230 ? -8.391 -39.812 10.844 1 98.12 230 LYS B CA 1
ATOM 6233 C C . LYS B 1 230 ? -9.562 -39.062 10.211 1 98.12 230 LYS B C 1
ATOM 6235 O O . LYS B 1 230 ? -10.57 -39.656 9.844 1 98.12 230 LYS B O 1
ATOM 6240 N N . GLU B 1 231 ? -9.453 -37.75 10.039 1 97.38 231 GLU B N 1
ATOM 6241 C CA . GLU B 1 231 ? -10.516 -36.938 9.469 1 97.38 231 GLU B CA 1
ATOM 6242 C C . GLU B 1 231 ? -10.773 -37.312 8.016 1 97.38 231 GLU B C 1
ATOM 6244 O O . GLU B 1 231 ? -11.93 -37.438 7.598 1 97.38 231 GLU B O 1
ATOM 6249 N N . ILE B 1 232 ? -9.734 -37.5 7.23 1 98.06 232 ILE B N 1
ATOM 6250 C CA . ILE B 1 232 ? -9.867 -37.75 5.801 1 98.06 232 ILE B CA 1
ATOM 6251 C C . ILE B 1 232 ? -10.484 -39.125 5.566 1 98.06 232 ILE B C 1
ATOM 6253 O O . ILE B 1 232 ? -11.422 -39.281 4.777 1 98.06 232 ILE B O 1
ATOM 6257 N N . GLN B 1 233 ? -10.086 -40.125 6.324 1 97.75 233 GLN B N 1
ATOM 6258 C CA . GLN B 1 233 ? -10.586 -41.5 6.137 1 97.75 233 GLN B CA 1
ATOM 6259 C C . GLN B 1 233 ? -12.008 -41.625 6.672 1 97.75 233 GLN B C 1
ATOM 6261 O O . GLN B 1 233 ? -12.828 -42.344 6.086 1 97.75 233 GLN B O 1
ATOM 6266 N N . ALA B 1 234 ? -12.312 -40.906 7.695 1 97.38 234 ALA B N 1
ATOM 6267 C CA . ALA B 1 234 ? -13.656 -40.938 8.25 1 97.38 234 ALA B CA 1
ATOM 6268 C C . ALA B 1 234 ? -14.68 -40.406 7.262 1 97.38 234 ALA B C 1
ATOM 6270 O O . ALA B 1 234 ? -15.867 -40.688 7.355 1 97.38 234 ALA B O 1
ATOM 6271 N N . ASN B 1 235 ? -14.164 -39.688 6.324 1 96.94 235 ASN B N 1
ATOM 6272 C CA . ASN B 1 235 ? -15.07 -39.031 5.375 1 96.94 235 ASN B CA 1
ATOM 6273 C C . ASN B 1 235 ? -14.867 -39.594 3.961 1 96.94 235 ASN B C 1
ATOM 6275 O O . ASN B 1 235 ? -15.195 -38.906 2.984 1 96.94 235 ASN B O 1
ATOM 6279 N N . GLY B 1 236 ? -14.211 -40.688 3.832 1 96.19 236 GLY B N 1
ATOM 6280 C CA . GLY B 1 236 ? -14.188 -41.406 2.568 1 96.19 236 GLY B CA 1
ATOM 6281 C C . GLY B 1 236 ? -12.945 -41.125 1.745 1 96.19 236 GLY B C 1
ATOM 6282 O O . GLY B 1 236 ? -12.828 -41.562 0.61 1 96.19 236 GLY B O 1
ATOM 6283 N N . GLY B 1 237 ? -12 -40.344 2.262 1 97.62 237 GLY B N 1
ATOM 6284 C CA . GLY B 1 237 ? -10.742 -40.125 1.567 1 97.62 237 GLY B CA 1
ATOM 6285 C C . GLY B 1 237 ? -9.805 -41.312 1.602 1 97.62 237 GLY B C 1
ATOM 6286 O O . GLY B 1 237 ? -10 -42.219 2.404 1 97.62 237 GLY B O 1
ATOM 6287 N N . ILE B 1 238 ? -8.805 -41.281 0.722 1 98 238 ILE B N 1
ATOM 6288 C CA . ILE B 1 238 ? -7.98 -42.5 0.579 1 98 238 ILE B CA 1
ATOM 6289 C C . ILE B 1 238 ? -6.566 -42.188 1.073 1 98 238 ILE B C 1
ATOM 6291 O O . ILE B 1 238 ? -5.707 -43.094 1.074 1 98 238 ILE B O 1
ATOM 6295 N N . LEU B 1 239 ? -6.289 -40.938 1.443 1 97.75 239 LEU B N 1
ATOM 6296 C CA . LEU B 1 239 ? -4.98 -40.594 1.995 1 97.75 239 LEU B CA 1
ATOM 6297 C C . LEU B 1 239 ? -4.699 -41.406 3.258 1 97.75 239 LEU B C 1
ATOM 6299 O O . LEU B 1 239 ? -5.566 -41.531 4.125 1 97.75 239 LEU B O 1
ATOM 6303 N N . ASN B 1 240 ? -3.553 -41.969 3.373 1 97 240 ASN B N 1
ATOM 6304 C CA . ASN B 1 240 ? -3.184 -42.719 4.578 1 97 240 ASN B CA 1
ATOM 6305 C C . ASN B 1 240 ? -1.883 -42.188 5.18 1 97 240 ASN B C 1
ATOM 6307 O O . ASN B 1 240 ? -1.295 -41.219 4.656 1 97 240 ASN B O 1
ATOM 6311 N N . LYS B 1 241 ? -1.463 -42.719 6.246 1 97.19 241 LYS B N 1
ATOM 6312 C CA . LYS B 1 241 ? -0.319 -42.219 6.996 1 97.19 241 LYS B CA 1
ATOM 6313 C C . LYS B 1 241 ? 0.971 -42.344 6.191 1 97.19 241 LYS B C 1
ATOM 6315 O O . LYS B 1 241 ? 1.862 -41.5 6.293 1 97.19 241 LYS B O 1
ATOM 6320 N N . GLU B 1 242 ? 1.085 -43.406 5.453 1 97.69 242 GLU B N 1
ATOM 6321 C CA . GLU B 1 242 ? 2.268 -43.625 4.625 1 97.69 242 GLU B CA 1
ATOM 6322 C C . GLU B 1 242 ? 2.424 -42.531 3.58 1 97.69 242 GLU B C 1
ATOM 6324 O O . GLU B 1 242 ? 3.545 -42.125 3.236 1 97.69 242 GLU B O 1
ATOM 6329 N N . ASP B 1 243 ? 1.324 -42.094 3.039 1 98.5 243 ASP B N 1
ATOM 6330 C CA . ASP B 1 243 ? 1.37 -41 2.07 1 98.5 243 ASP B CA 1
ATOM 6331 C C . ASP B 1 243 ? 2.029 -39.75 2.672 1 98.5 243 ASP B C 1
ATOM 6333 O O . ASP B 1 243 ? 2.891 -39.156 2.041 1 98.5 243 ASP B O 1
ATOM 6337 N N . LEU B 1 244 ? 1.605 -39.375 3.908 1 98.5 244 LEU B N 1
ATOM 6338 C CA . LEU B 1 244 ? 2.176 -38.219 4.578 1 98.5 244 LEU B CA 1
ATOM 6339 C C . LEU B 1 244 ? 3.639 -38.469 4.934 1 98.5 244 LEU B C 1
ATOM 6341 O O . LEU B 1 244 ? 4.496 -37.625 4.664 1 98.5 244 LEU B O 1
ATOM 6345 N N . MET B 1 245 ? 3.914 -39.594 5.457 1 97.69 245 MET B N 1
ATOM 6346 C CA . MET B 1 245 ? 5.25 -39.906 5.945 1 97.69 245 MET B CA 1
ATOM 6347 C C . MET B 1 245 ? 6.262 -39.906 4.805 1 97.69 245 MET B C 1
ATOM 6349 O O . MET B 1 245 ? 7.426 -39.562 4.996 1 97.69 245 MET B O 1
ATOM 6353 N N . ASN B 1 246 ? 5.844 -40.344 3.674 1 96.94 246 ASN B N 1
ATOM 6354 C CA . ASN B 1 246 ? 6.77 -40.531 2.561 1 96.94 246 ASN B CA 1
ATOM 6355 C C . ASN B 1 246 ? 6.848 -39.281 1.678 1 96.94 246 ASN B C 1
ATOM 6357 O O . ASN B 1 246 ? 7.684 -39.219 0.776 1 96.94 246 ASN B O 1
ATOM 6361 N N . PHE B 1 247 ? 6.027 -38.375 1.922 1 98 247 PHE B N 1
ATOM 6362 C CA . PHE B 1 247 ? 6.059 -37.188 1.084 1 98 247 PHE B CA 1
ATOM 6363 C C . PHE B 1 247 ? 7.371 -36.438 1.267 1 98 247 PHE B C 1
ATOM 6365 O O . PHE B 1 247 ? 7.84 -36.25 2.393 1 98 247 PHE B O 1
ATOM 6372 N N . LYS B 1 248 ? 7.914 -35.969 0.134 1 96.81 248 LYS B N 1
ATOM 6373 C CA . LYS B 1 248 ? 9.094 -35.125 0.125 1 96.81 248 LYS B CA 1
ATOM 6374 C C . LYS B 1 248 ? 9.055 -34.156 -1.058 1 96.81 248 LYS B C 1
ATOM 6376 O O . LYS B 1 248 ? 8.836 -34.562 -2.197 1 96.81 248 LYS B O 1
ATOM 6381 N N . PRO B 1 249 ? 9.281 -32.875 -0.772 1 98 249 PRO B N 1
ATOM 6382 C CA . PRO B 1 249 ? 9.438 -31.969 -1.914 1 98 249 PRO B CA 1
ATOM 6383 C C . PRO B 1 249 ? 10.641 -32.312 -2.783 1 98 249 PRO B C 1
ATOM 6385 O O . PRO B 1 249 ? 11.617 -32.906 -2.291 1 98 249 PRO B O 1
ATOM 6388 N N . VAL B 1 250 ? 10.531 -31.969 -4.047 1 97.44 250 VAL B N 1
ATOM 6389 C CA . VAL B 1 250 ? 11.641 -32.188 -4.965 1 97.44 250 VAL B CA 1
ATOM 6390 C C . VAL B 1 250 ? 12.461 -30.906 -5.109 1 97.44 250 VAL B C 1
ATOM 6392 O O . VAL B 1 250 ? 11.914 -29.844 -5.387 1 97.44 250 VAL B O 1
ATOM 6395 N N . GLU B 1 251 ? 13.711 -31.016 -4.863 1 97.06 251 GLU B N 1
ATOM 6396 C CA . GLU B 1 251 ? 14.641 -29.906 -5.086 1 97.06 251 GLU B CA 1
ATOM 6397 C C . GLU B 1 251 ? 15.422 -30.109 -6.379 1 97.06 251 GLU B C 1
ATOM 6399 O O . GLU B 1 251 ? 15.977 -31.188 -6.621 1 97.06 251 GLU B O 1
ATOM 6404 N N . HIS B 1 252 ? 15.383 -29.125 -7.215 1 95.81 252 HIS B N 1
ATOM 6405 C CA . HIS B 1 252 ? 16.234 -29.109 -8.406 1 95.81 252 HIS B CA 1
ATOM 6406 C C . HIS B 1 252 ? 17.406 -28.172 -8.234 1 95.81 252 HIS B C 1
ATOM 6408 O O . HIS B 1 252 ? 17.219 -26.969 -8.047 1 95.81 252 HIS B O 1
ATOM 6414 N N . ASP B 1 253 ? 18.578 -28.688 -8.32 1 92.25 253 ASP B N 1
ATOM 6415 C CA . ASP B 1 253 ? 19.766 -27.859 -8.211 1 92.25 253 ASP B CA 1
ATOM 6416 C C . ASP B 1 253 ? 19.953 -26.984 -9.453 1 92.25 253 ASP B C 1
ATOM 6418 O O . ASP B 1 253 ? 20.609 -25.938 -9.391 1 92.25 253 ASP B O 1
ATOM 6422 N N . GLU B 1 254 ? 19.406 -27.547 -10.516 1 89.31 254 GLU B N 1
ATOM 6423 C CA . GLU B 1 254 ? 19.453 -26.781 -11.742 1 89.31 254 GLU B CA 1
ATOM 6424 C C . GLU B 1 254 ? 18.062 -26.5 -12.289 1 89.31 254 GLU B C 1
ATOM 6426 O O . GLU B 1 254 ? 17.266 -27.422 -12.477 1 89.31 254 GLU B O 1
ATOM 6431 N N . ALA B 1 255 ? 17.797 -25.266 -12.562 1 96.81 255 ALA B N 1
ATOM 6432 C CA . ALA B 1 255 ? 16.531 -24.844 -13.172 1 96.81 255 ALA B CA 1
ATOM 6433 C C . ALA B 1 255 ? 16.609 -24.969 -14.695 1 96.81 255 ALA B C 1
ATOM 6435 O O . ALA B 1 255 ? 17.672 -25.188 -15.258 1 96.81 255 ALA B O 1
ATOM 6436 N N . LEU B 1 256 ? 15.445 -24.906 -15.344 1 98 256 LEU B N 1
ATOM 6437 C CA . LEU B 1 256 ? 15.445 -24.641 -16.781 1 98 256 LEU B CA 1
ATOM 6438 C C . LEU B 1 256 ? 15.945 -23.234 -17.062 1 98 256 LEU B C 1
ATOM 6440 O O . LEU B 1 256 ? 15.625 -22.297 -16.328 1 98 256 LEU B O 1
ATOM 6444 N N . ILE B 1 257 ? 16.75 -23.125 -18.172 1 97.88 257 ILE B N 1
ATOM 6445 C CA . ILE B 1 257 ? 17.391 -21.859 -18.484 1 97.88 257 ILE B CA 1
ATOM 6446 C C . ILE B 1 257 ? 17.109 -21.484 -19.938 1 97.88 257 ILE B C 1
ATOM 6448 O O . ILE B 1 257 ? 17.234 -22.328 -20.844 1 97.88 257 ILE B O 1
ATOM 6452 N N . ASN B 1 258 ? 16.656 -20.312 -20.156 1 98.19 258 ASN B N 1
ATOM 6453 C CA . ASN B 1 258 ? 16.562 -19.672 -21.469 1 98.19 258 ASN B CA 1
ATOM 6454 C C . ASN B 1 258 ? 17.438 -18.406 -21.531 1 98.19 258 ASN B C 1
ATOM 6456 O O . ASN B 1 258 ? 17.156 -17.422 -20.844 1 98.19 258 ASN B O 1
ATOM 6460 N N . ASP B 1 259 ? 18.484 -18.391 -22.422 1 97.62 259 ASP B N 1
ATOM 6461 C CA . ASP B 1 259 ? 19.438 -17.281 -22.422 1 97.62 259 ASP B CA 1
ATOM 6462 C C . ASP B 1 259 ? 19.547 -16.656 -23.812 1 97.62 259 ASP B C 1
ATOM 6464 O O . ASP B 1 259 ? 20.562 -16.047 -24.156 1 97.62 259 ASP B O 1
ATOM 6468 N N . HIS B 1 260 ? 18.516 -16.812 -24.656 1 97.19 260 HIS B N 1
ATOM 6469 C CA . HIS B 1 260 ? 18.688 -16.359 -26.031 1 97.19 260 HIS B CA 1
ATOM 6470 C C . HIS B 1 260 ? 17.578 -15.383 -26.422 1 97.19 260 HIS B C 1
ATOM 6472 O O . HIS B 1 260 ? 17.516 -14.938 -27.562 1 97.19 260 HIS B O 1
ATOM 6478 N N . PHE B 1 261 ? 16.75 -14.93 -25.469 1 97.06 261 PHE B N 1
ATOM 6479 C CA . PHE B 1 261 ? 15.555 -14.164 -25.828 1 97.06 261 PHE B CA 1
ATOM 6480 C C . PHE B 1 261 ? 15.844 -12.672 -25.828 1 97.06 261 PHE B C 1
ATOM 6482 O O . PHE B 1 261 ? 15.094 -11.891 -26.422 1 97.06 261 PHE B O 1
ATOM 6489 N N . SER B 1 262 ? 16.938 -12.219 -25.156 1 96.81 262 SER B N 1
ATOM 6490 C CA . SER B 1 262 ? 17.203 -10.789 -25.078 1 96.81 262 SER B CA 1
ATOM 6491 C C . SER B 1 262 ? 18.625 -10.523 -24.578 1 96.81 262 SER B C 1
ATOM 6493 O O . SER B 1 262 ? 18.844 -10.367 -23.375 1 96.81 262 SER B O 1
ATOM 6495 N N . GLY B 1 263 ? 19.516 -10.328 -25.453 1 96.06 263 GLY B N 1
ATOM 6496 C CA . GLY B 1 263 ? 20.875 -9.961 -25.094 1 96.06 263 GLY B CA 1
ATOM 6497 C C . GLY B 1 263 ? 21.484 -10.906 -24.062 1 96.06 263 GLY B C 1
ATOM 6498 O O . GLY B 1 263 ? 21.5 -12.117 -24.266 1 96.06 263 GLY B O 1
ATOM 6499 N N . SER B 1 264 ? 21.922 -10.305 -22.922 1 97.12 264 SER B N 1
ATOM 6500 C CA . SER B 1 264 ? 22.594 -11.07 -21.891 1 97.12 264 SER B CA 1
ATOM 6501 C C . SER B 1 264 ? 21.594 -11.578 -20.844 1 97.12 264 SER B C 1
ATOM 6503 O O . SER B 1 264 ? 22 -12.172 -19.844 1 97.12 264 SER B O 1
ATOM 6505 N N . LEU B 1 265 ? 20.375 -11.352 -21.062 1 97.94 265 LEU B N 1
ATOM 6506 C CA . LEU B 1 265 ? 19.375 -11.734 -20.062 1 97.94 265 LEU B CA 1
ATOM 6507 C C . LEU B 1 265 ? 19.141 -13.242 -20.078 1 97.94 265 LEU B C 1
ATOM 6509 O O . LEU B 1 265 ? 19.156 -13.867 -21.141 1 97.94 265 LEU B O 1
ATOM 6513 N N . VAL B 1 266 ? 18.938 -13.766 -18.906 1 98.38 266 VAL B N 1
ATOM 6514 C CA . VAL B 1 266 ? 18.656 -15.18 -18.703 1 98.38 266 VAL B CA 1
ATOM 6515 C C . VAL B 1 266 ? 17.344 -15.352 -17.938 1 98.38 266 VAL B C 1
ATOM 6517 O O . VAL B 1 266 ? 17.141 -14.727 -16.906 1 98.38 266 VAL B O 1
ATOM 6520 N N . MET B 1 267 ? 16.469 -16.156 -18.469 1 98.38 267 MET B N 1
ATOM 6521 C CA . MET B 1 267 ? 15.258 -16.578 -17.766 1 98.38 267 MET B CA 1
ATOM 6522 C C . MET B 1 267 ? 15.469 -17.938 -17.109 1 98.38 267 MET B C 1
ATOM 6524 O O . MET B 1 267 ? 15.922 -18.875 -17.75 1 98.38 267 MET B O 1
ATOM 6528 N N . CYS B 1 268 ? 15.148 -18.016 -15.836 1 98.69 268 CYS B N 1
ATOM 6529 C CA . CYS B 1 268 ? 15.234 -19.312 -15.164 1 98.69 268 CYS B CA 1
ATOM 6530 C C . CYS B 1 268 ? 13.93 -19.656 -14.461 1 98.69 268 CYS B C 1
ATOM 6532 O O . CYS B 1 268 ? 13.227 -18.766 -13.984 1 98.69 268 CYS B O 1
ATOM 6534 N N . GLY B 1 269 ? 13.516 -20.922 -14.43 1 98.69 269 GLY B N 1
ATOM 6535 C CA . GLY B 1 269 ? 12.289 -21.391 -13.82 1 98.69 269 GLY B CA 1
ATOM 6536 C C . GLY B 1 269 ? 12.242 -22.906 -13.672 1 98.69 269 GLY B C 1
ATOM 6537 O O . GLY B 1 269 ? 13.219 -23.594 -13.977 1 98.69 269 GLY B O 1
ATOM 6538 N N . PRO B 1 270 ? 11.164 -23.375 -13.156 1 98.62 270 PRO B N 1
ATOM 6539 C CA . PRO B 1 270 ? 11.094 -24.797 -12.781 1 98.62 270 PRO B CA 1
ATOM 6540 C C . PRO B 1 270 ? 10.812 -25.703 -13.969 1 98.62 270 PRO B C 1
ATOM 6542 O O . PRO B 1 270 ? 10.125 -25.312 -14.906 1 98.62 270 PRO B O 1
ATOM 6545 N N . PRO B 1 271 ? 11.297 -26.938 -13.938 1 97.44 271 PRO B N 1
ATOM 6546 C CA . PRO B 1 271 ? 10.875 -27.953 -14.906 1 97.44 271 PRO B CA 1
ATOM 6547 C C . PRO B 1 271 ? 9.461 -28.469 -14.648 1 97.44 271 PRO B C 1
ATOM 6549 O O . PRO B 1 271 ? 8.82 -28.047 -13.68 1 97.44 271 PRO B O 1
ATOM 6552 N N . PRO B 1 272 ? 8.922 -29.328 -15.555 1 96.31 272 PRO B N 1
ATOM 6553 C CA . PRO B 1 272 ? 7.621 -29.938 -15.258 1 96.31 272 PRO B CA 1
ATOM 6554 C C . PRO B 1 272 ? 7.582 -30.625 -13.898 1 96.31 272 PRO B C 1
ATOM 6556 O O . PRO B 1 272 ? 8.602 -31.141 -13.43 1 96.31 272 PRO B O 1
ATOM 6559 N N . PRO B 1 273 ? 6.523 -30.609 -13.234 1 95.88 273 PRO B N 1
ATOM 6560 C CA . PRO B 1 273 ? 5.195 -30.375 -13.805 1 95.88 273 PRO B CA 1
ATOM 6561 C C . PRO B 1 273 ? 4.867 -28.891 -13.938 1 95.88 273 PRO B C 1
ATOM 6563 O O . PRO B 1 273 ? 3.73 -28.531 -14.258 1 95.88 273 PRO B O 1
ATOM 6566 N N . SER B 1 274 ? 5.789 -27.953 -13.727 1 97.12 274 SER B N 1
ATOM 6567 C CA . SER B 1 274 ? 5.578 -26.531 -13.961 1 97.12 274 SER B CA 1
ATOM 6568 C C . SER B 1 274 ? 5.441 -26.234 -15.453 1 97.12 274 SER B C 1
ATOM 6570 O O . SER B 1 274 ? 5.867 -27.031 -16.297 1 97.12 274 SER B O 1
ATOM 6572 N N . SER B 1 275 ? 4.879 -25.125 -15.742 1 97.19 275 SER B N 1
ATOM 6573 C CA . SER B 1 275 ? 4.703 -24.734 -17.141 1 97.19 275 SER B CA 1
ATOM 6574 C C . SER B 1 275 ? 5.633 -23.594 -17.516 1 97.19 275 SER B C 1
ATOM 6576 O O . SER B 1 275 ? 5.375 -22.859 -18.484 1 97.19 275 SER B O 1
ATOM 6578 N N . PHE B 1 276 ? 6.695 -23.469 -16.812 1 98.31 276 PHE B N 1
ATOM 6579 C CA . PHE B 1 276 ? 7.695 -22.453 -17.156 1 98.31 276 PHE B CA 1
ATOM 6580 C C . PHE B 1 276 ? 8.117 -22.594 -18.609 1 98.31 276 PHE B C 1
ATOM 6582 O O . PHE B 1 276 ? 8.227 -21.594 -19.328 1 98.31 276 PHE B O 1
ATOM 6589 N N . ALA B 1 277 ? 8.359 -23.797 -19.078 1 98.12 277 ALA B N 1
ATOM 6590 C CA . ALA B 1 277 ? 8.805 -24.047 -20.438 1 98.12 277 ALA B CA 1
ATOM 6591 C C . ALA B 1 277 ? 7.832 -23.469 -21.453 1 98.12 277 ALA B C 1
ATOM 6593 O O . ALA B 1 277 ? 8.242 -23 -22.516 1 98.12 277 ALA B O 1
ATOM 6594 N N . VAL B 1 278 ? 6.598 -23.453 -21.094 1 97.88 278 VAL B N 1
ATOM 6595 C CA . VAL B 1 278 ? 5.555 -22.969 -21.984 1 97.88 278 VAL B CA 1
ATOM 6596 C C . VAL B 1 278 ? 5.551 -21.438 -22 1 97.88 278 VAL B C 1
ATOM 6598 O O . VAL B 1 278 ? 5.53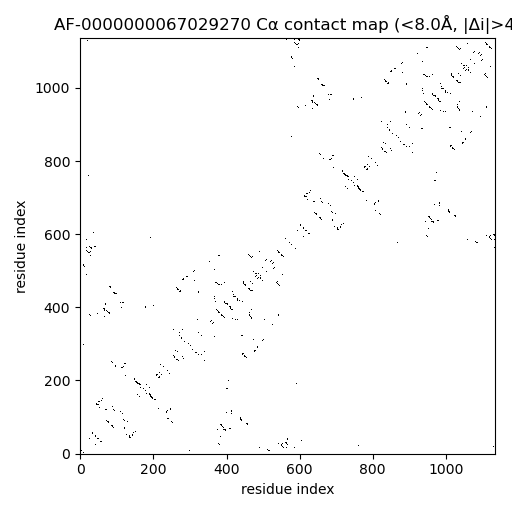9 -20.812 -23.062 1 97.88 278 VAL B O 1
ATOM 6601 N N . SER B 1 279 ? 5.641 -20.797 -20.859 1 98.38 279 SER B N 1
ATOM 6602 C CA . SER B 1 279 ? 5.629 -19.344 -20.734 1 98.38 279 SER B CA 1
ATOM 6603 C C . SER B 1 279 ? 6.848 -18.719 -21.406 1 98.38 279 SER B C 1
ATOM 6605 O O . SER B 1 279 ? 6.719 -17.734 -22.156 1 98.38 279 SER B O 1
ATOM 6607 N N . GLN B 1 280 ? 7.984 -19.266 -21.094 1 98.38 280 GLN B N 1
ATOM 6608 C CA . GLN B 1 280 ? 9.211 -18.703 -21.641 1 98.38 280 GLN B CA 1
ATOM 6609 C C . GLN B 1 280 ? 9.273 -18.891 -23.156 1 98.38 280 GLN B C 1
ATOM 6611 O O . GLN B 1 280 ? 9.844 -18.047 -23.859 1 98.38 280 GLN B O 1
ATOM 6616 N N . LEU B 1 281 ? 8.648 -19.938 -23.734 1 98.62 281 LEU B N 1
ATOM 6617 C CA . LEU B 1 281 ? 8.633 -20.141 -25.188 1 98.62 281 LEU B CA 1
ATOM 6618 C C . LEU B 1 281 ? 7.836 -19.047 -25.875 1 98.62 281 LEU B C 1
ATOM 6620 O O . LEU B 1 281 ? 8.227 -18.578 -26.953 1 98.62 281 LEU B O 1
ATOM 6624 N N . ILE B 1 282 ? 6.707 -18.641 -25.281 1 98.75 282 ILE B N 1
ATOM 6625 C CA . ILE B 1 282 ? 5.938 -17.531 -25.828 1 98.75 282 ILE B CA 1
ATOM 6626 C C . ILE B 1 282 ? 6.828 -16.297 -25.938 1 98.75 282 ILE B C 1
ATOM 6628 O O . ILE B 1 282 ? 6.855 -15.633 -26.969 1 98.75 282 ILE B O 1
ATOM 6632 N N . VAL B 1 283 ? 7.543 -15.992 -24.891 1 98.81 283 VAL B N 1
ATOM 6633 C CA . VAL B 1 283 ? 8.422 -14.828 -24.844 1 98.81 283 VAL B CA 1
ATOM 6634 C C . VAL B 1 283 ? 9.492 -14.953 -25.922 1 98.81 283 VAL B C 1
ATOM 6636 O O . VAL B 1 283 ? 9.773 -13.992 -26.641 1 98.81 283 VAL B O 1
ATOM 6639 N N . SER B 1 284 ? 10.078 -16.141 -26.078 1 98.56 284 SER B N 1
ATOM 6640 C CA . SER B 1 284 ? 11.164 -16.359 -27.031 1 98.56 284 SER B CA 1
ATOM 6641 C C . SER B 1 284 ? 10.688 -16.203 -28.469 1 98.56 284 SER B C 1
ATOM 6643 O O . SER B 1 284 ? 11.406 -15.672 -29.312 1 98.56 284 SER B O 1
ATOM 6645 N N . ILE B 1 285 ? 9.539 -16.719 -28.75 1 98.62 285 ILE B N 1
ATOM 6646 C CA . ILE B 1 285 ? 8.977 -16.578 -30.094 1 98.62 285 ILE B CA 1
ATOM 6647 C C . ILE B 1 285 ? 8.773 -15.094 -30.406 1 98.62 285 ILE B C 1
ATOM 6649 O O . ILE B 1 285 ? 9.148 -14.633 -31.5 1 98.62 285 ILE B O 1
ATOM 6653 N N . MET B 1 286 ? 8.195 -14.359 -29.484 1 98.69 286 MET B N 1
ATOM 6654 C CA . MET B 1 286 ? 7.957 -12.938 -29.703 1 98.69 286 MET B CA 1
ATOM 6655 C C . MET B 1 286 ? 9.273 -12.18 -29.844 1 98.69 286 MET B C 1
ATOM 6657 O O . MET B 1 286 ? 9.344 -11.188 -30.578 1 98.69 286 MET B O 1
ATOM 6661 N N . ALA B 1 287 ? 10.289 -12.695 -29.219 1 98.06 287 ALA B N 1
ATOM 6662 C CA . ALA B 1 287 ? 11.609 -12.078 -29.297 1 98.06 287 ALA B CA 1
ATOM 6663 C C . ALA B 1 287 ? 12.18 -12.188 -30.719 1 98.06 287 ALA B C 1
ATOM 6665 O O . ALA B 1 287 ? 13.086 -11.438 -31.078 1 98.06 287 ALA B O 1
ATOM 6666 N N . LYS B 1 288 ? 11.688 -13.062 -31.516 1 97.38 288 LYS B N 1
ATOM 6667 C CA . LYS B 1 288 ? 12.117 -13.188 -32.906 1 97.38 288 LYS B CA 1
ATOM 6668 C C . LYS B 1 288 ? 11.539 -12.062 -33.75 1 97.38 288 LYS B C 1
ATOM 6670 O O . LYS B 1 288 ? 12.117 -11.688 -34.781 1 97.38 288 LYS B O 1
ATOM 6675 N N . PHE B 1 289 ? 10.422 -11.523 -33.312 1 97.31 289 PHE B N 1
ATOM 6676 C CA . PHE B 1 289 ? 9.742 -10.469 -34.062 1 97.31 289 PHE B CA 1
ATOM 6677 C C . PHE B 1 289 ? 10.148 -9.094 -33.562 1 97.31 289 PHE B C 1
ATOM 6679 O O . PHE B 1 289 ? 10.164 -8.125 -34.312 1 97.31 289 PHE B O 1
ATOM 6686 N N . TYR B 1 290 ? 10.438 -9.031 -32.25 1 96.88 290 TYR B N 1
ATOM 6687 C CA . TYR B 1 290 ? 10.609 -7.73 -31.594 1 96.88 290 TYR B CA 1
ATOM 6688 C C . TYR B 1 290 ? 11.867 -7.711 -30.734 1 96.88 290 TYR B C 1
ATOM 6690 O O . TYR B 1 290 ? 12.258 -8.734 -30.172 1 96.88 290 TYR B O 1
ATOM 6698 N N . SER B 1 291 ? 12.555 -6.57 -30.656 1 89.12 291 SER B N 1
ATOM 6699 C CA . SER B 1 291 ? 13.781 -6.375 -29.906 1 89.12 291 SER B CA 1
ATOM 6700 C C . SER B 1 291 ? 13.602 -5.305 -28.828 1 89.12 291 SER B C 1
ATOM 6702 O O . SER B 1 291 ? 12.609 -4.578 -28.828 1 89.12 291 SER B O 1
ATOM 6704 N N . PRO B 1 292 ? 14.641 -5.34 -27.984 1 86.81 292 PRO B N 1
ATOM 6705 C CA . PRO B 1 292 ? 14.586 -4.234 -27.031 1 86.81 292 PRO B CA 1
ATOM 6706 C C . PRO B 1 292 ? 14.531 -2.867 -27.703 1 86.81 292 PRO B C 1
ATOM 6708 O O . PRO B 1 292 ? 15.195 -2.656 -28.734 1 86.81 292 PRO B O 1
ATOM 6711 N N . GLU B 1 293 ? 13.68 -1.994 -27.281 1 87.44 293 GLU B N 1
ATOM 6712 C CA . GLU B 1 293 ? 13.5 -0.631 -27.781 1 87.44 293 GLU B CA 1
ATOM 6713 C C . GLU B 1 293 ? 12.57 -0.601 -28.984 1 87.44 293 GLU B C 1
ATOM 6715 O O . GLU B 1 293 ? 12.625 0.336 -29.781 1 87.44 293 GLU B O 1
ATOM 6720 N N . SER B 1 294 ? 11.93 -1.748 -29.203 1 94 294 SER B N 1
ATOM 6721 C CA . SER B 1 294 ? 10.875 -1.681 -30.203 1 94 294 SER B CA 1
ATOM 6722 C C . SER B 1 294 ? 9.93 -0.513 -29.938 1 94 294 SER B C 1
ATOM 6724 O O . SER B 1 294 ? 9.828 -0.036 -28.797 1 94 294 SER B O 1
ATOM 6726 N N . ASN B 1 295 ? 9.336 -0.112 -31.047 1 95.38 295 ASN B N 1
ATOM 6727 C CA . ASN B 1 295 ? 8.414 1.017 -30.938 1 95.38 295 ASN B CA 1
ATOM 6728 C C . ASN B 1 295 ? 7.184 0.662 -30.109 1 95.38 295 ASN B C 1
ATOM 6730 O O . ASN B 1 295 ? 6.387 -0.19 -30.5 1 95.38 295 ASN B O 1
ATOM 6734 N N . LYS B 1 296 ? 6.98 1.343 -29.062 1 93.44 296 LYS B N 1
ATOM 6735 C CA . LYS B 1 296 ? 5.895 1.105 -28.109 1 93.44 296 LYS B CA 1
ATOM 6736 C C . LYS B 1 296 ? 4.531 1.308 -28.781 1 93.44 296 LYS B C 1
ATOM 6738 O O . LYS B 1 296 ? 3.539 0.707 -28.359 1 93.44 296 LYS B O 1
ATOM 6743 N N . ASP B 1 297 ? 4.426 2.059 -29.797 1 94 297 ASP B N 1
ATOM 6744 C CA . ASP B 1 297 ? 3.176 2.361 -30.484 1 94 297 ASP B CA 1
ATOM 6745 C C . ASP B 1 297 ? 2.549 1.096 -31.078 1 94 297 ASP B C 1
ATOM 6747 O O . ASP B 1 297 ? 1.331 1.021 -31.25 1 94 297 ASP B O 1
ATOM 6751 N N . LEU B 1 298 ? 3.373 0.158 -31.375 1 95.62 298 LEU B N 1
ATOM 6752 C CA . LEU B 1 298 ? 2.887 -1.092 -31.938 1 95.62 298 LEU B CA 1
ATOM 6753 C C . LEU B 1 298 ? 1.911 -1.783 -31 1 95.62 298 LEU B C 1
ATOM 6755 O O . LEU B 1 298 ? 0.955 -2.422 -31.438 1 95.62 298 LEU B O 1
ATOM 6759 N N . LEU B 1 299 ? 2.143 -1.628 -29.703 1 95.69 299 LEU B N 1
ATOM 6760 C CA . LEU B 1 299 ? 1.284 -2.25 -28.703 1 95.69 299 LEU B CA 1
ATOM 6761 C C . LEU B 1 299 ? -0.124 -1.668 -28.766 1 95.69 299 LEU B C 1
ATOM 6763 O O . LEU B 1 299 ? -1.089 -2.328 -28.375 1 95.69 299 LEU B O 1
ATOM 6767 N N . TYR B 1 300 ? -0.227 -0.48 -29.297 1 94.19 300 TYR B N 1
ATOM 6768 C CA . TYR B 1 300 ? -1.504 0.222 -29.234 1 94.19 300 TYR B CA 1
ATOM 6769 C C . TYR B 1 300 ? -2.15 0.315 -30.609 1 94.19 300 TYR B C 1
ATOM 6771 O O . TYR B 1 300 ? -3.342 0.616 -30.719 1 94.19 300 TYR B O 1
ATOM 6779 N N . LYS B 1 301 ? -1.405 -0.024 -31.656 1 94.75 301 LYS B N 1
ATOM 6780 C CA . LYS B 1 301 ? -1.912 0.269 -33 1 94.75 301 LYS B CA 1
ATOM 6781 C C . LYS B 1 301 ? -1.837 -0.962 -33.906 1 94.75 301 LYS B C 1
ATOM 6783 O O . LYS B 1 301 ? -2.488 -1.016 -34.938 1 94.75 301 LYS B O 1
ATOM 6788 N N . SER B 1 302 ? -1.125 -1.982 -33.562 1 95.88 302 SER B N 1
ATOM 6789 C CA . SER B 1 302 ? -0.767 -3.021 -34.531 1 95.88 302 SER B CA 1
ATOM 6790 C C . SER B 1 302 ? -1.594 -4.285 -34.312 1 95.88 302 SER B C 1
ATOM 6792 O O . SER B 1 302 ? -1.357 -5.031 -33.344 1 95.88 302 SER B O 1
ATOM 6794 N N . PRO B 1 303 ? -2.471 -4.664 -35.219 1 96.81 303 PRO B N 1
ATOM 6795 C CA . PRO B 1 303 ? -3.129 -5.969 -35.156 1 96.81 303 PRO B CA 1
ATOM 6796 C C . PRO B 1 303 ? -2.156 -7.129 -35.375 1 96.81 303 PRO B C 1
ATOM 6798 O O . PRO B 1 303 ? -2.359 -8.211 -34.812 1 96.81 303 PRO B O 1
ATOM 6801 N N . GLU B 1 304 ? -1.132 -6.875 -36.156 1 97.75 304 GLU B N 1
ATOM 6802 C CA . GLU B 1 304 ? -0.126 -7.898 -36.438 1 97.75 304 GLU B CA 1
ATOM 6803 C C . GLU B 1 304 ? 0.572 -8.344 -35.156 1 97.75 304 GLU B C 1
ATOM 6805 O O . GLU B 1 304 ? 0.859 -9.531 -34.969 1 97.75 304 GLU B O 1
ATOM 6810 N N . PHE B 1 305 ? 0.873 -7.453 -34.281 1 97.62 305 PHE B N 1
ATOM 6811 C CA . PHE B 1 305 ? 1.476 -7.793 -33 1 97.62 305 PHE B CA 1
ATOM 6812 C C . PHE B 1 305 ? 0.622 -8.812 -32.25 1 97.62 305 PHE B C 1
ATOM 6814 O O . PHE B 1 305 ? 1.136 -9.812 -31.75 1 97.62 305 PHE B O 1
ATOM 6821 N N . TYR B 1 306 ? -0.626 -8.562 -32.188 1 97.88 306 TYR B N 1
ATOM 6822 C CA . TYR B 1 306 ? -1.521 -9.406 -31.406 1 97.88 306 TYR B CA 1
ATOM 6823 C C . TYR B 1 306 ? -1.763 -10.742 -32.094 1 97.88 306 TYR B C 1
ATOM 6825 O O . TYR B 1 306 ? -1.93 -11.773 -31.453 1 97.88 306 TYR B O 1
ATOM 6833 N N . HIS B 1 307 ? -1.817 -10.719 -33.438 1 98.38 307 HIS B N 1
ATOM 6834 C CA . HIS B 1 307 ? -1.861 -11.992 -34.156 1 98.38 307 HIS B CA 1
ATOM 6835 C C . HIS B 1 307 ? -0.662 -12.867 -33.812 1 98.38 307 HIS B C 1
ATOM 6837 O O . HIS B 1 307 ? -0.821 -14.047 -33.469 1 98.38 307 HIS B O 1
ATOM 6843 N N . ARG B 1 308 ? 0.5 -12.305 -33.875 1 98.56 308 ARG B N 1
ATOM 6844 C CA . ARG B 1 308 ? 1.734 -13.023 -33.562 1 98.56 308 ARG B CA 1
ATOM 6845 C C . ARG B 1 308 ? 1.729 -13.547 -32.125 1 98.56 308 ARG B C 1
ATOM 6847 O O . ARG B 1 308 ? 2.141 -14.68 -31.875 1 98.56 308 ARG B O 1
ATOM 6854 N N . LEU B 1 309 ? 1.296 -12.75 -31.188 1 98.5 309 LEU B N 1
ATOM 6855 C CA . LEU B 1 309 ? 1.216 -13.148 -29.797 1 98.5 309 LEU B CA 1
ATOM 6856 C C . LEU B 1 309 ? 0.287 -14.352 -29.625 1 98.5 309 LEU B C 1
ATOM 6858 O O . LEU B 1 309 ? 0.623 -15.305 -28.922 1 98.5 309 LEU B O 1
ATOM 6862 N N . ILE B 1 310 ? -0.89 -14.289 -30.219 1 98.12 310 ILE B N 1
ATOM 6863 C CA . ILE B 1 310 ? -1.875 -15.359 -30.125 1 98.12 310 ILE B CA 1
ATOM 6864 C C . ILE B 1 310 ? -1.305 -16.641 -30.734 1 98.12 310 ILE B C 1
ATOM 6866 O O . ILE B 1 310 ? -1.452 -17.719 -30.172 1 98.12 310 ILE B O 1
ATOM 6870 N N . GLU B 1 311 ? -0.671 -16.516 -31.875 1 98.19 311 GLU B N 1
ATOM 6871 C CA . GLU B 1 311 ? -0.057 -17.688 -32.5 1 98.19 311 GLU B CA 1
ATOM 6872 C C . GLU B 1 311 ? 1.039 -18.266 -31.625 1 98.19 311 GLU B C 1
ATOM 6874 O O . GLU B 1 311 ? 1.15 -19.5 -31.5 1 98.19 311 GLU B O 1
ATOM 6879 N N . ALA B 1 312 ? 1.849 -17.422 -31.047 1 98.5 312 ALA B N 1
ATOM 6880 C CA . ALA B 1 312 ? 2.877 -17.891 -30.109 1 98.5 312 ALA B CA 1
ATOM 6881 C C . ALA B 1 312 ? 2.26 -18.656 -28.953 1 98.5 312 ALA B C 1
ATOM 6883 O O . ALA B 1 312 ? 2.811 -19.672 -28.516 1 98.5 312 ALA B O 1
ATOM 6884 N N . GLU B 1 313 ? 1.15 -18.203 -28.469 1 97.62 313 GLU B N 1
ATOM 6885 C CA . GLU B 1 313 ? 0.443 -18.891 -27.391 1 97.62 313 GLU B CA 1
ATOM 6886 C C . GLU B 1 313 ? -0.05 -20.266 -27.844 1 97.62 313 GLU B C 1
ATOM 6888 O O . GLU B 1 313 ? 0.167 -21.266 -27.172 1 97.62 313 GLU B O 1
ATOM 6893 N N . LYS B 1 314 ? -0.689 -20.312 -29 1 96.31 314 LYS B N 1
ATOM 6894 C CA . LYS B 1 314 ? -1.234 -21.562 -29.5 1 96.31 314 LYS B CA 1
ATOM 6895 C C . LYS B 1 314 ? -0.142 -22.625 -29.641 1 96.31 314 LYS B C 1
ATOM 6897 O O . LYS B 1 314 ? -0.304 -23.75 -29.188 1 96.31 314 LYS B O 1
ATOM 6902 N N . PHE B 1 315 ? 0.955 -22.25 -30.25 1 96.44 315 PHE B N 1
ATOM 6903 C CA . PHE B 1 315 ? 2.047 -23.188 -30.453 1 96.44 315 PHE B CA 1
ATOM 6904 C C . PHE B 1 315 ? 2.629 -23.641 -29.125 1 96.44 315 PHE B C 1
ATOM 6906 O O . PHE B 1 315 ? 2.953 -24.828 -28.953 1 96.44 315 PHE B O 1
ATOM 6913 N N . SER B 1 316 ? 2.787 -22.75 -28.203 1 97 316 SER B N 1
ATOM 6914 C CA . SER B 1 316 ? 3.387 -23.062 -26.906 1 97 316 SER B CA 1
ATOM 6915 C C . SER B 1 316 ? 2.459 -23.938 -26.078 1 97 316 SER B C 1
ATOM 6917 O O . SER B 1 316 ? 2.895 -24.938 -25.484 1 97 316 SER B O 1
ATOM 6919 N N . TYR B 1 317 ? 1.177 -23.594 -26 1 95.12 317 TYR B N 1
ATOM 6920 C CA . TYR B 1 317 ? 0.212 -24.375 -25.234 1 95.12 317 TYR B CA 1
ATOM 6921 C C . TYR B 1 317 ? 0.017 -25.766 -25.828 1 95.12 317 TYR B C 1
ATOM 6923 O O . TYR B 1 317 ? -0.251 -26.719 -25.109 1 95.12 317 TYR B O 1
ATOM 6931 N N . ALA B 1 318 ? 0.096 -25.844 -27.062 1 93.19 318 ALA B N 1
ATOM 6932 C CA . ALA B 1 318 ? -0.013 -27.156 -27.688 1 93.19 318 ALA B CA 1
ATOM 6933 C C . ALA B 1 318 ? 1.044 -28.109 -27.156 1 93.19 318 ALA B C 1
ATOM 6935 O O . ALA B 1 318 ? 0.78 -29.297 -26.984 1 93.19 318 ALA B O 1
ATOM 6936 N N . LYS B 1 319 ? 2.178 -27.609 -26.875 1 92.88 319 LYS B N 1
ATOM 6937 C CA . LYS B 1 319 ? 3.262 -28.438 -26.375 1 92.88 319 LYS B CA 1
ATOM 6938 C C . LYS B 1 319 ? 3.023 -28.828 -24.906 1 92.88 319 LYS B C 1
ATOM 6940 O O . LYS B 1 319 ? 3.551 -29.828 -24.438 1 92.88 319 LYS B O 1
ATOM 6945 N N . ARG B 1 320 ? 2.266 -28.047 -24.203 1 92.88 320 ARG B N 1
ATOM 6946 C CA . ARG B 1 320 ? 1.963 -28.312 -22.797 1 92.88 320 ARG B CA 1
ATOM 6947 C C . ARG B 1 320 ? 1.272 -29.656 -22.641 1 92.88 320 ARG B C 1
ATOM 6949 O O . ARG B 1 320 ? 1.455 -30.344 -21.625 1 92.88 320 ARG B O 1
ATOM 6956 N N . THR B 1 321 ? 0.53 -30.109 -23.625 1 88.38 321 THR B N 1
ATOM 6957 C CA . THR B 1 321 ? -0.243 -31.344 -23.562 1 88.38 321 THR B CA 1
ATOM 6958 C C . THR B 1 321 ? 0.68 -32.562 -23.531 1 88.38 321 THR B C 1
ATOM 6960 O O . THR B 1 321 ? 0.249 -33.656 -23.188 1 88.38 321 THR B O 1
ATOM 6963 N N . LEU B 1 322 ? 1.948 -32.312 -23.812 1 89.94 322 LEU B N 1
ATOM 6964 C CA . LEU B 1 322 ? 2.92 -33.375 -23.875 1 89.94 322 LEU B CA 1
ATOM 6965 C C . LEU B 1 322 ? 3.76 -33.438 -22.594 1 89.94 322 LEU B C 1
ATOM 6967 O O . LEU B 1 322 ? 4.59 -34.312 -22.422 1 89.94 322 LEU B O 1
ATOM 6971 N N . LEU B 1 323 ? 3.555 -32.562 -21.75 1 92.81 323 LEU B N 1
ATOM 6972 C CA . LEU B 1 323 ? 4.336 -32.469 -20.531 1 92.81 323 LEU B CA 1
ATOM 6973 C C . LEU B 1 323 ? 3.68 -33.281 -19.406 1 92.81 323 LEU B C 1
ATOM 6975 O O . LEU B 1 323 ? 2.562 -33.781 -19.578 1 92.81 323 LEU B O 1
ATOM 6979 N N . GLY B 1 324 ? 4.434 -33.469 -18.281 1 93.38 324 GLY B N 1
ATOM 6980 C CA . GLY B 1 324 ? 4.023 -34.25 -17.125 1 93.38 324 GLY B CA 1
ATOM 6981 C C . GLY B 1 324 ? 5.105 -34.344 -16.062 1 93.38 324 GLY B C 1
ATOM 6982 O O . GLY B 1 324 ? 6.188 -33.75 -16.219 1 93.38 324 GLY B O 1
ATOM 6983 N N . ASP B 1 325 ? 4.73 -35 -15.055 1 94.94 325 ASP B N 1
ATOM 6984 C CA . ASP B 1 325 ? 5.695 -35.25 -13.984 1 94.94 325 ASP B CA 1
ATOM 6985 C C . ASP B 1 325 ? 6.938 -35.969 -14.516 1 94.94 325 ASP B C 1
ATOM 6987 O O . ASP B 1 325 ? 6.855 -37.094 -14.961 1 94.94 325 ASP B O 1
ATOM 6991 N N . GLU B 1 326 ? 8.062 -35.344 -14.336 1 93 326 GLU B N 1
ATOM 6992 C CA . GLU B 1 326 ? 9.297 -35.844 -14.945 1 93 326 GLU B CA 1
ATOM 6993 C C . GLU B 1 326 ? 9.688 -37.219 -14.391 1 93 326 GLU B C 1
ATOM 6995 O O . GLU B 1 326 ? 10.367 -38 -15.055 1 93 326 GLU B O 1
ATOM 7000 N N . LEU B 1 327 ? 9.312 -37.438 -13.195 1 91.44 327 LEU B N 1
ATOM 7001 C CA . LEU B 1 327 ? 9.648 -38.719 -12.578 1 91.44 327 LEU B CA 1
ATOM 7002 C C . LEU B 1 327 ? 8.891 -39.875 -13.25 1 91.44 327 LEU B C 1
ATOM 7004 O O . LEU B 1 327 ? 9.32 -41 -13.188 1 91.44 327 LEU B O 1
ATOM 7008 N N . PHE B 1 328 ? 7.828 -39.562 -13.914 1 93.56 328 PHE B N 1
ATOM 7009 C CA . PHE B 1 328 ? 6.957 -40.594 -14.484 1 93.56 328 PHE B CA 1
ATOM 7010 C C . PHE B 1 328 ? 6.938 -40.5 -16 1 93.56 328 PHE B C 1
ATOM 7012 O O . PHE B 1 328 ? 6.555 -41.438 -16.688 1 93.56 328 PHE B O 1
ATOM 7019 N N . VAL B 1 329 ? 7.281 -39.312 -16.484 1 92.12 329 VAL B N 1
ATOM 7020 C CA . VAL B 1 329 ? 7.293 -39.062 -17.922 1 92.12 329 VAL B CA 1
ATOM 7021 C C . VAL B 1 329 ? 8.648 -38.5 -18.328 1 92.12 329 VAL B C 1
ATOM 7023 O O . VAL B 1 329 ? 8.797 -37.281 -18.5 1 92.12 329 VAL B O 1
ATOM 7026 N N . LYS B 1 330 ? 9.531 -39.219 -18.688 1 87.38 330 LYS B N 1
ATOM 7027 C CA . LYS B 1 330 ? 10.898 -38.812 -18.984 1 87.38 330 LYS B CA 1
ATOM 7028 C C . LYS B 1 330 ? 10.945 -37.906 -20.203 1 87.38 330 LYS B C 1
ATOM 7030 O O . LYS B 1 330 ? 11.75 -36.969 -20.25 1 87.38 330 LYS B O 1
ATOM 7035 N N . GLU B 1 331 ? 10.109 -38.156 -21.109 1 91.25 331 GLU B N 1
ATOM 7036 C CA . GLU B 1 331 ? 10.07 -37.344 -22.328 1 91.25 331 GLU B CA 1
ATOM 7037 C C . GLU B 1 331 ? 9.68 -35.906 -22.031 1 91.25 331 GLU B C 1
ATOM 7039 O O . GLU B 1 331 ? 10.047 -35 -22.781 1 91.25 331 GLU B O 1
ATOM 7044 N N . ALA B 1 332 ? 8.992 -35.781 -20.953 1 92.5 332 ALA B N 1
ATOM 7045 C CA . ALA B 1 332 ? 8.57 -34.438 -20.578 1 92.5 332 ALA B CA 1
ATOM 7046 C C . ALA B 1 332 ? 9.766 -33.562 -20.219 1 92.5 332 ALA B C 1
ATOM 7048 O O . ALA B 1 332 ? 9.805 -32.375 -20.562 1 92.5 332 ALA B O 1
ATOM 7049 N N . SER B 1 333 ? 10.703 -34.094 -19.531 1 92.31 333 SER B N 1
ATOM 7050 C CA . SER B 1 333 ? 11.906 -33.344 -19.156 1 92.31 333 SER B CA 1
ATOM 7051 C C . SER B 1 333 ? 12.711 -32.938 -20.391 1 92.31 333 SER B C 1
ATOM 7053 O O . SER B 1 333 ? 13.164 -31.797 -20.484 1 92.31 333 SER B O 1
ATOM 7055 N N . ALA B 1 334 ? 12.883 -33.844 -21.266 1 93.94 334 ALA B N 1
ATOM 7056 C CA . ALA B 1 334 ? 13.633 -33.562 -22.5 1 93.94 334 ALA B CA 1
ATOM 7057 C C . ALA B 1 334 ? 12.945 -32.5 -23.344 1 93.94 334 ALA B C 1
ATOM 7059 O O . ALA B 1 334 ? 13.594 -31.625 -23.891 1 93.94 334 ALA B O 1
ATOM 7060 N N . LEU B 1 335 ? 11.672 -32.656 -23.438 1 94.94 335 LEU B N 1
ATOM 7061 C CA . LEU B 1 335 ? 10.906 -31.688 -24.219 1 94.94 335 LEU B CA 1
ATOM 7062 C C . LEU B 1 335 ? 11.008 -30.297 -23.594 1 94.94 335 LEU B C 1
ATOM 7064 O O . LEU B 1 335 ? 11.219 -29.312 -24.312 1 94.94 335 LEU B O 1
ATOM 7068 N N . ALA B 1 336 ? 10.805 -30.25 -22.297 1 96.44 336 ALA B N 1
ATOM 7069 C CA . ALA B 1 336 ? 10.867 -28.969 -21.609 1 96.44 336 ALA B CA 1
ATOM 7070 C C . ALA B 1 336 ? 12.219 -28.297 -21.812 1 96.44 336 ALA B C 1
ATOM 7072 O O . ALA B 1 336 ? 12.289 -27.094 -22.047 1 96.44 336 ALA B O 1
ATOM 7073 N N . LYS B 1 337 ? 13.281 -29 -21.719 1 95.94 337 LYS B N 1
ATOM 7074 C CA . LYS B 1 337 ? 14.617 -28.469 -21.969 1 95.94 337 LYS B CA 1
ATOM 7075 C C . LYS B 1 337 ? 14.766 -27.984 -23.406 1 95.94 337 LYS B C 1
ATOM 7077 O O . LYS B 1 337 ? 15.312 -26.922 -23.672 1 95.94 337 LYS B O 1
ATOM 7082 N N . ASN B 1 338 ? 14.289 -28.797 -24.312 1 96.94 338 ASN B N 1
ATOM 7083 C CA . ASN B 1 338 ? 14.359 -28.453 -25.734 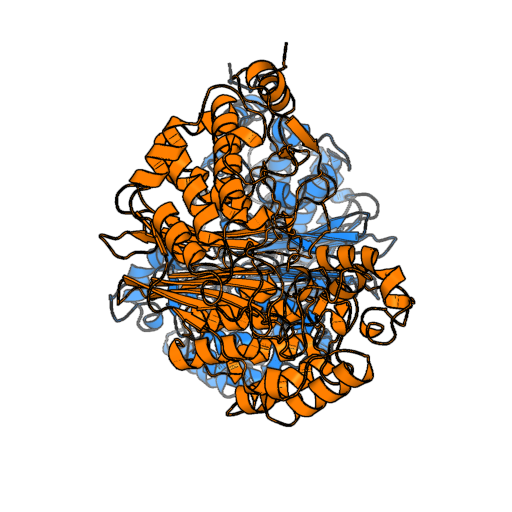1 96.94 338 ASN B CA 1
ATOM 7084 C C . ASN B 1 338 ? 13.609 -27.156 -26.016 1 96.94 338 ASN B C 1
ATOM 7086 O O . ASN B 1 338 ? 14.047 -26.344 -26.844 1 96.94 338 ASN B O 1
ATOM 7090 N N . MET B 1 339 ? 12.523 -26.984 -25.406 1 97.69 339 MET B N 1
ATOM 7091 C CA . MET B 1 339 ? 11.68 -25.812 -25.594 1 97.69 339 MET B CA 1
ATOM 7092 C C . MET B 1 339 ? 12.422 -24.547 -25.188 1 97.69 339 MET B C 1
ATOM 7094 O O . MET B 1 339 ? 12.055 -23.438 -25.609 1 97.69 339 MET B O 1
ATOM 7098 N N . THR B 1 340 ? 13.469 -24.641 -24.359 1 97.88 340 THR B N 1
ATOM 7099 C CA . THR B 1 340 ? 14.195 -23.469 -23.906 1 97.88 340 THR B CA 1
ATOM 7100 C C . THR B 1 340 ? 15.344 -23.141 -24.859 1 97.88 340 THR B C 1
ATOM 7102 O O . THR B 1 340 ? 16.078 -22.156 -24.641 1 97.88 340 THR B O 1
ATOM 7105 N N . THR B 1 341 ? 15.516 -23.844 -25.953 1 97.69 341 THR B N 1
ATOM 7106 C CA . THR B 1 341 ? 16.656 -23.672 -26.844 1 97.69 341 THR B CA 1
ATOM 7107 C C . THR B 1 341 ? 16.312 -22.734 -27.984 1 97.69 341 THR B C 1
ATOM 7109 O O . THR B 1 341 ? 15.141 -22.609 -28.359 1 97.69 341 THR B O 1
ATOM 7112 N N . LYS B 1 342 ? 17.359 -22.109 -28.531 1 97.75 342 LYS B N 1
ATOM 7113 C CA . LYS B 1 342 ? 17.203 -21.234 -29.703 1 97.75 342 LYS B CA 1
ATOM 7114 C C . LYS B 1 342 ? 16.688 -22 -30.906 1 97.75 342 LYS B C 1
ATOM 7116 O O . LYS B 1 342 ? 15.844 -21.5 -31.656 1 97.75 342 LYS B O 1
ATOM 7121 N N . LEU B 1 343 ? 17.156 -23.172 -31.109 1 97.69 343 LEU B N 1
ATOM 7122 C CA . LEU B 1 343 ? 16.781 -24 -32.25 1 97.69 343 LEU B CA 1
ATOM 7123 C C . LEU B 1 343 ? 15.289 -24.312 -32.25 1 97.69 343 LEU B C 1
ATOM 7125 O O . LEU B 1 343 ? 14.625 -24.281 -33.281 1 97.69 343 LEU B O 1
ATOM 7129 N N . TYR B 1 344 ? 14.828 -24.688 -31.109 1 97.06 344 TYR B N 1
ATOM 7130 C CA . TYR B 1 344 ? 13.406 -24.984 -30.969 1 97.06 344 TYR B CA 1
ATOM 7131 C C . TYR B 1 344 ? 12.555 -23.75 -31.266 1 97.06 344 TYR B C 1
ATOM 7133 O O . TYR B 1 344 ? 11.531 -23.828 -31.953 1 97.06 344 TYR B O 1
ATOM 7141 N N . THR B 1 345 ? 12.953 -22.641 -30.734 1 97.94 345 THR B N 1
ATOM 7142 C CA . THR B 1 345 ? 12.266 -21.375 -30.969 1 97.94 345 THR B CA 1
ATOM 7143 C C . THR B 1 345 ? 12.234 -21.031 -32.469 1 97.94 345 THR B C 1
ATOM 7145 O O . THR B 1 345 ? 11.195 -20.625 -32.969 1 97.94 345 THR B O 1
ATOM 7148 N N . ASP B 1 346 ? 13.383 -21.188 -33.125 1 97.62 346 ASP B N 1
ATOM 7149 C CA . ASP B 1 346 ? 13.492 -20.922 -34.562 1 97.62 346 ASP B CA 1
ATOM 7150 C C . ASP B 1 346 ? 12.531 -21.797 -35.344 1 97.62 346 ASP B C 1
ATOM 7152 O O . ASP B 1 346 ? 11.93 -21.359 -36.344 1 97.62 346 ASP B O 1
ATOM 7156 N N . TRP B 1 347 ? 12.461 -22.969 -34.906 1 97 347 TRP B N 1
ATOM 7157 C CA . TRP B 1 347 ? 11.57 -23.906 -35.562 1 97 347 TRP B CA 1
ATOM 7158 C C . TRP B 1 347 ? 10.117 -23.453 -35.469 1 97 347 TRP B C 1
ATOM 7160 O O . TRP B 1 347 ? 9.414 -23.406 -36.469 1 97 347 TRP B O 1
ATOM 7170 N N . ILE B 1 348 ? 9.633 -23.141 -34.312 1 96.94 348 ILE B N 1
ATOM 7171 C CA . ILE B 1 348 ? 8.25 -22.703 -34.156 1 96.94 348 ILE B CA 1
ATOM 7172 C C . ILE B 1 348 ? 8.031 -21.391 -34.875 1 96.94 348 ILE B C 1
ATOM 7174 O O . ILE B 1 348 ? 6.992 -21.188 -35.5 1 96.94 348 ILE B O 1
ATOM 7178 N N . TYR B 1 349 ? 8.992 -20.469 -34.781 1 97.44 349 TYR B N 1
ATOM 7179 C CA . TYR B 1 349 ? 8.93 -19.172 -35.469 1 97.44 349 TYR B CA 1
ATOM 7180 C C . TYR B 1 349 ? 8.656 -19.359 -36.938 1 97.44 349 TYR B C 1
ATOM 7182 O O . TYR B 1 349 ? 7.859 -18.625 -37.531 1 97.44 349 TYR B O 1
ATOM 7190 N N . ALA B 1 350 ? 9.266 -20.328 -37.562 1 97 350 ALA B N 1
ATOM 7191 C CA . ALA B 1 350 ? 9.156 -20.578 -39 1 97 350 ALA B CA 1
ATOM 7192 C C . ALA B 1 350 ? 7.75 -21.062 -39.344 1 97 350 ALA B C 1
ATOM 7194 O O . ALA B 1 350 ? 7.336 -20.984 -40.5 1 97 350 ALA B O 1
ATOM 7195 N N . LEU B 1 351 ? 7.02 -21.516 -38.375 1 96.69 351 LEU B N 1
ATOM 7196 C CA . LEU B 1 351 ? 5.695 -22.062 -38.625 1 96.69 351 LEU B CA 1
ATOM 7197 C C . LEU B 1 351 ? 4.621 -20.984 -38.5 1 96.69 351 LEU B C 1
ATOM 7199 O O . LEU B 1 351 ? 3.486 -21.172 -38.938 1 96.69 351 LEU B O 1
ATOM 7203 N N . ILE B 1 352 ? 4.898 -19.875 -37.906 1 97.25 352 ILE B N 1
ATOM 7204 C CA . ILE B 1 352 ? 3.918 -18.812 -37.719 1 97.25 352 ILE B CA 1
ATOM 7205 C C . ILE B 1 352 ? 3.666 -18.094 -39.031 1 97.25 352 ILE B C 1
ATOM 7207 O O . ILE B 1 352 ? 4.605 -17.609 -39.688 1 97.25 352 ILE B O 1
ATOM 7211 N N . SER B 1 353 ? 2.418 -17.984 -39.438 1 96.44 353 SER B N 1
ATOM 7212 C CA . SER B 1 353 ? 2.027 -17.375 -40.688 1 96.44 353 SER B CA 1
ATOM 7213 C C . SER B 1 353 ? 1.111 -16.172 -40.469 1 96.44 353 SER B C 1
ATOM 7215 O O . SER B 1 353 ? 0.873 -15.781 -39.312 1 96.44 353 SER B O 1
ATOM 7217 N N . ASP B 1 354 ? 0.565 -15.641 -41.594 1 95.75 354 ASP B N 1
ATOM 7218 C CA . ASP B 1 354 ? -0.235 -14.422 -41.531 1 95.75 354 ASP B CA 1
ATOM 7219 C C . ASP B 1 354 ? -1.695 -14.742 -41.219 1 95.75 354 ASP B C 1
ATOM 7221 O O . ASP B 1 354 ? -2.518 -13.828 -41.062 1 95.75 354 ASP B O 1
ATOM 7225 N N . LYS B 1 355 ? -1.919 -15.984 -41 1 96.88 355 LYS B N 1
ATOM 7226 C CA . LYS B 1 355 ? -3.285 -16.375 -40.656 1 96.88 355 LYS B CA 1
ATOM 7227 C C . LYS B 1 355 ? -3.295 -17.5 -39.625 1 96.88 355 LYS B C 1
ATOM 7229 O O . LYS B 1 355 ? -2.375 -18.312 -39.562 1 96.88 355 LYS B O 1
ATOM 7234 N N . ALA B 1 356 ? -4.293 -17.516 -38.875 1 97 356 ALA B N 1
ATOM 7235 C CA . ALA B 1 356 ? -4.516 -18.625 -37.938 1 97 356 ALA B CA 1
ATOM 7236 C C . ALA B 1 356 ? -4.926 -19.891 -38.688 1 97 356 ALA B C 1
ATOM 7238 O O . ALA B 1 356 ? -5.539 -19.828 -39.75 1 97 356 ALA B O 1
ATOM 7239 N N . HIS B 1 357 ? -4.637 -21.016 -38.062 1 94.44 357 HIS B N 1
ATOM 7240 C CA . HIS B 1 357 ? -4.867 -22.312 -38.688 1 94.44 357 HIS B CA 1
ATOM 7241 C C . HIS B 1 357 ? -5.754 -23.188 -37.812 1 94.44 357 HIS B C 1
ATOM 7243 O O . HIS B 1 357 ? -5.973 -22.891 -36.625 1 94.44 357 HIS B O 1
ATOM 7249 N N . PRO B 1 358 ? -6.277 -24.328 -38.375 1 89.81 358 PRO B N 1
ATOM 7250 C CA . PRO B 1 358 ? -6.977 -25.297 -37.531 1 89.81 358 PRO B CA 1
ATOM 7251 C C . PRO B 1 358 ? -6.059 -25.969 -36.5 1 89.81 358 PRO B C 1
ATOM 7253 O O . PRO B 1 358 ? -4.836 -25.984 -36.688 1 89.81 358 PRO B O 1
ATOM 7256 N N . SER B 1 359 ? -6.574 -26.562 -35.5 1 87.12 359 SER B N 1
ATOM 7257 C CA . SER B 1 359 ? -5.871 -27.078 -34.344 1 87.12 359 SER B CA 1
ATOM 7258 C C . SER B 1 359 ? -4.785 -28.062 -34.719 1 87.12 359 SER B C 1
ATOM 7260 O O . SER B 1 359 ? -3.729 -28.125 -34.094 1 87.12 359 SER B O 1
ATOM 7262 N N . ASP B 1 360 ? -4.984 -28.781 -35.781 1 85.88 360 ASP B N 1
ATOM 7263 C CA . ASP B 1 360 ? -4.055 -29.828 -36.219 1 85.88 360 ASP B CA 1
ATOM 7264 C C . ASP B 1 360 ? -2.715 -29.234 -36.625 1 85.88 360 ASP B C 1
ATOM 7266 O O . ASP B 1 360 ? -1.681 -29.891 -36.562 1 85.88 360 ASP B O 1
ATOM 7270 N N . TYR B 1 361 ? -2.76 -28.031 -37 1 91.31 361 TYR B N 1
ATOM 7271 C CA . TYR B 1 361 ? -1.567 -27.344 -37.5 1 91.31 361 TYR B CA 1
ATOM 7272 C C . TYR B 1 361 ? -0.562 -27.125 -36.375 1 91.31 361 TYR B C 1
ATOM 7274 O O . TYR B 1 361 ? 0.645 -27.047 -36.625 1 91.31 361 TYR B O 1
ATOM 7282 N N . TYR B 1 362 ? -1.013 -27.047 -35.219 1 91.06 362 TYR B N 1
ATOM 7283 C CA . TYR B 1 362 ? -0.177 -26.594 -34.094 1 91.06 362 TYR B CA 1
ATOM 7284 C C . TYR B 1 362 ? 0.493 -27.781 -33.406 1 91.06 362 TYR B C 1
ATOM 7286 O O . TYR B 1 362 ? 1.288 -27.609 -32.5 1 91.06 362 TYR B O 1
ATOM 7294 N N . GLY B 1 363 ? 0.416 -28.953 -34 1 72.12 363 GLY B N 1
ATOM 7295 C CA . GLY B 1 363 ? 1.226 -30.109 -33.656 1 72.12 363 GLY B CA 1
ATOM 7296 C C . GLY B 1 363 ? 0.72 -30.828 -32.406 1 72.12 363 GLY B C 1
ATOM 7297 O O . GLY B 1 363 ? 1.436 -31.641 -31.812 1 72.12 363 GLY B O 1
ATOM 7298 N N . ALA B 1 364 ? -0.37 -30.453 -31.844 1 63.62 364 ALA B N 1
ATOM 7299 C CA . ALA B 1 364 ? -0.774 -31.172 -30.656 1 63.62 364 ALA B CA 1
ATOM 7300 C C . ALA B 1 364 ? -1.582 -32.406 -31.016 1 63.62 364 ALA B C 1
ATOM 7302 O O . ALA B 1 364 ? -2.141 -32.5 -32.125 1 63.62 364 ALA B O 1
ATOM 7303 N N . MET B 1 365 ? -1.25 -33.406 -30.219 1 63.28 365 MET B N 1
ATOM 7304 C CA . MET B 1 365 ? -2.115 -34.594 -30.328 1 63.28 365 MET B CA 1
ATOM 7305 C C . MET B 1 365 ? -3.539 -34.25 -29.891 1 63.28 365 MET B C 1
ATOM 7307 O O . MET B 1 365 ? -3.76 -33.281 -29.188 1 63.28 365 MET B O 1
ATOM 7311 N N . HIS B 1 366 ? -4.406 -34.438 -30.703 1 65.25 366 HIS B N 1
ATOM 7312 C CA . HIS B 1 366 ? -5.816 -34.25 -30.391 1 65.25 366 HIS B CA 1
ATOM 7313 C C . HIS B 1 366 ? -6.078 -34.469 -28.906 1 65.25 366 HIS B C 1
ATOM 7315 O O . HIS B 1 366 ? -6.973 -35.25 -28.547 1 65.25 366 HIS B O 1
ATOM 7321 N N . GLN B 1 367 ? -5.121 -33.781 -28.016 1 72.19 367 GLN B N 1
ATOM 7322 C CA . GLN B 1 367 ? -5.266 -33.906 -26.562 1 72.19 367 GLN B CA 1
ATOM 7323 C C . GLN B 1 367 ? -5.371 -32.562 -25.891 1 72.19 367 GLN B C 1
ATOM 7325 O O . GLN B 1 367 ? -4.977 -31.547 -26.469 1 72.19 367 GLN B O 1
ATOM 7330 N N . ALA B 1 368 ? -6.051 -32.562 -24.672 1 69.75 368 ALA B N 1
ATOM 7331 C CA . ALA B 1 368 ? -6.227 -31.344 -23.875 1 69.75 368 ALA B CA 1
ATOM 7332 C C . ALA B 1 368 ? -5.777 -31.562 -22.438 1 69.75 368 ALA B C 1
ATOM 7334 O O . ALA B 1 368 ? -5.988 -32.625 -21.859 1 69.75 368 ALA B O 1
ATOM 7335 N N . GLN B 1 369 ? -5.074 -30.578 -21.969 1 73.06 369 GLN B N 1
ATOM 7336 C CA . GLN B 1 369 ? -4.738 -30.609 -20.547 1 73.06 369 GLN B CA 1
ATOM 7337 C C . GLN B 1 369 ? -5.906 -30.109 -19.703 1 73.06 369 GLN B C 1
ATOM 7339 O O . GLN B 1 369 ? -6.617 -29.188 -20.078 1 73.06 369 GLN B O 1
ATOM 7344 N N . LYS B 1 370 ? -6.102 -30.766 -18.531 1 71.19 370 LYS B N 1
ATOM 7345 C CA . LYS B 1 370 ? -7.102 -30.312 -17.578 1 71.19 370 LYS B CA 1
ATOM 7346 C C . LYS B 1 370 ? -6.754 -28.922 -17.031 1 71.19 370 LYS B C 1
ATOM 7348 O O . LYS B 1 370 ? -5.59 -28.641 -16.734 1 71.19 370 LYS B O 1
ATOM 7353 N N . GLU B 1 371 ? -7.723 -28.016 -17.016 1 73.12 371 GLU B N 1
ATOM 7354 C CA . GLU B 1 371 ? -7.492 -26.672 -16.547 1 73.12 371 GLU B CA 1
ATOM 7355 C C . GLU B 1 371 ? -7.34 -26.641 -15.023 1 73.12 371 GLU B C 1
ATOM 7357 O O . GLU B 1 371 ? -8.109 -27.281 -14.305 1 73.12 371 GLU B O 1
ATOM 7362 N N . ASP B 1 372 ? -6.23 -26.094 -14.609 1 77.5 372 ASP B N 1
ATOM 7363 C CA . ASP B 1 372 ? -6.102 -25.828 -13.18 1 77.5 372 ASP B CA 1
ATOM 7364 C C . ASP B 1 372 ? -6.68 -24.453 -12.828 1 77.5 372 ASP B C 1
ATOM 7366 O O . ASP B 1 372 ? -7.172 -23.734 -13.703 1 77.5 372 ASP B O 1
ATOM 7370 N N . HIS B 1 373 ? -6.703 -24.172 -11.383 1 78.5 373 HIS B N 1
ATOM 7371 C CA . HIS B 1 373 ? -7.469 -23.016 -10.938 1 78.5 373 HIS B CA 1
ATOM 7372 C C . HIS B 1 373 ? -6.742 -22.266 -9.82 1 78.5 373 HIS B C 1
ATOM 7374 O O . HIS B 1 373 ? -5.535 -22.031 -9.914 1 78.5 373 HIS B O 1
ATOM 7380 N N . GLY B 1 374 ? -7.469 -21.656 -9.055 1 70.5 374 GLY B N 1
ATOM 7381 C CA . GLY B 1 374 ? -7.172 -20.828 -7.906 1 70.5 374 GLY B CA 1
ATOM 7382 C C . GLY B 1 374 ? -5.723 -20.906 -7.465 1 70.5 374 GLY B C 1
ATOM 7383 O O . GLY B 1 374 ? -5.227 -22 -7.156 1 70.5 374 GLY B O 1
ATOM 7384 N N . THR B 1 375 ? -4.969 -19.922 -7.508 1 89.06 375 THR B N 1
ATOM 7385 C CA . THR B 1 375 ? -3.559 -19.844 -7.141 1 89.06 375 THR B CA 1
ATOM 7386 C C . THR B 1 375 ? -3.248 -18.516 -6.477 1 89.06 375 THR B C 1
ATOM 7388 O O . THR B 1 375 ? -4.09 -17.609 -6.457 1 89.06 375 THR B O 1
ATOM 7391 N N . SER B 1 376 ? -2.227 -18.484 -5.699 1 97 376 SER B N 1
ATOM 7392 C CA . SER B 1 376 ? -1.619 -17.266 -5.176 1 97 376 SER B CA 1
ATOM 7393 C C . SER B 1 376 ? -0.148 -17.172 -5.57 1 97 376 SER B C 1
ATOM 7395 O O . SER B 1 376 ? 0.489 -18.188 -5.863 1 97 376 SER B O 1
ATOM 7397 N N . HIS B 1 377 ? 0.329 -15.93 -5.559 1 98.5 377 HIS B N 1
ATOM 7398 C CA . HIS B 1 377 ? 1.716 -15.773 -5.98 1 98.5 377 HIS B CA 1
ATOM 7399 C C . HIS B 1 377 ? 2.424 -14.703 -5.156 1 98.5 377 HIS B C 1
ATOM 7401 O O . HIS B 1 377 ? 1.783 -13.773 -4.656 1 98.5 377 HIS B O 1
ATOM 7407 N N . VAL B 1 378 ? 3.775 -14.867 -4.992 1 98.81 378 VAL B N 1
ATOM 7408 C CA . VAL B 1 378 ? 4.656 -13.898 -4.34 1 98.81 378 VAL B CA 1
ATOM 7409 C C . VAL B 1 378 ? 5.926 -13.719 -5.168 1 98.81 378 VAL B C 1
ATOM 7411 O O . VAL B 1 378 ? 6.516 -14.695 -5.633 1 98.81 378 VAL B O 1
ATOM 7414 N N . SER B 1 379 ? 6.352 -12.5 -5.438 1 98.94 379 SER B N 1
ATOM 7415 C CA . SER B 1 379 ? 7.645 -12.133 -6.004 1 98.94 379 SER B CA 1
ATOM 7416 C C . SER B 1 379 ? 8.453 -11.281 -5.031 1 98.94 379 SER B C 1
ATOM 7418 O O . SER B 1 379 ? 7.953 -10.281 -4.504 1 98.94 379 SER B O 1
ATOM 7420 N N . THR B 1 380 ? 9.711 -11.656 -4.777 1 98.94 380 THR B N 1
ATOM 7421 C CA . THR B 1 380 ? 10.523 -10.961 -3.783 1 98.94 380 THR B CA 1
ATOM 7422 C C . THR B 1 380 ? 11.938 -10.727 -4.309 1 98.94 380 THR B C 1
ATOM 7424 O O . THR B 1 380 ? 12.5 -11.578 -5 1 98.94 380 THR B O 1
ATOM 7427 N N . LEU B 1 381 ? 12.469 -9.609 -4.113 1 98.94 381 LEU B N 1
ATOM 7428 C CA . LEU B 1 381 ? 13.867 -9.219 -4.285 1 98.94 381 LEU B CA 1
ATOM 7429 C C . LEU B 1 381 ? 14.43 -8.648 -2.992 1 98.94 381 LEU B C 1
ATOM 7431 O O . LEU B 1 381 ? 13.852 -7.734 -2.404 1 98.94 381 LEU B O 1
ATOM 7435 N N . ASP B 1 382 ? 15.539 -9.25 -2.477 1 98.81 382 ASP B N 1
ATOM 7436 C CA . ASP B 1 382 ? 16.078 -8.734 -1.22 1 98.81 382 ASP B CA 1
ATOM 7437 C C . ASP B 1 382 ? 17.281 -7.836 -1.467 1 98.81 382 ASP B C 1
ATOM 7439 O O . ASP B 1 382 ? 17.656 -7.578 -2.615 1 98.81 382 ASP B O 1
ATOM 7443 N N . ALA B 1 383 ? 17.844 -7.266 -0.436 1 97.62 383 ALA B N 1
ATOM 7444 C CA . ALA B 1 383 ? 18.891 -6.25 -0.523 1 97.62 383 ALA B CA 1
ATOM 7445 C C . ALA B 1 383 ? 20.219 -6.855 -0.992 1 97.62 383 ALA B C 1
ATOM 7447 O O . ALA B 1 383 ? 21.125 -6.133 -1.398 1 97.62 383 ALA B O 1
ATOM 7448 N N . GLN B 1 384 ? 20.328 -8.148 -0.912 1 97.25 384 GLN B N 1
ATOM 7449 C CA . GLN B 1 384 ? 21.531 -8.836 -1.384 1 97.25 384 GLN B CA 1
ATOM 7450 C C . GLN B 1 384 ? 21.359 -9.305 -2.826 1 97.25 384 GLN B C 1
ATOM 7452 O O . GLN B 1 384 ? 22.172 -10.094 -3.326 1 97.25 384 GLN B O 1
ATOM 7457 N N . ASP B 1 385 ? 20.25 -8.906 -3.477 1 97.38 385 ASP B N 1
ATOM 7458 C CA . ASP B 1 385 ? 19.953 -9.156 -4.883 1 97.38 385 ASP B CA 1
ATOM 7459 C C . ASP B 1 385 ? 19.547 -10.602 -5.117 1 97.38 385 ASP B C 1
ATOM 7461 O O . ASP B 1 385 ? 19.672 -11.125 -6.227 1 97.38 385 ASP B O 1
ATOM 7465 N N . ASN B 1 386 ? 19.219 -11.32 -4.027 1 98.75 386 ASN B N 1
ATOM 7466 C CA . ASN B 1 386 ? 18.547 -12.602 -4.223 1 98.75 386 ASN B CA 1
ATOM 7467 C C . ASN B 1 386 ? 17.062 -12.406 -4.566 1 98.75 386 ASN B C 1
ATOM 7469 O O . ASN B 1 386 ? 16.438 -11.43 -4.141 1 98.75 386 ASN B O 1
ATOM 7473 N N . ALA B 1 387 ? 16.578 -13.336 -5.289 1 98.94 387 ALA B N 1
ATOM 7474 C CA . ALA B 1 387 ? 15.188 -13.219 -5.723 1 98.94 387 ALA B CA 1
ATOM 7475 C C . ALA B 1 387 ? 14.445 -14.539 -5.555 1 98.94 387 ALA B C 1
ATOM 7477 O O . ALA B 1 387 ? 15.039 -15.617 -5.672 1 98.94 387 ALA B O 1
ATOM 7478 N N . VAL B 1 388 ? 13.188 -14.438 -5.25 1 98.94 388 VAL B N 1
ATOM 7479 C CA . VAL B 1 388 ? 12.328 -15.609 -5.113 1 98.94 388 VAL B CA 1
ATOM 7480 C C . VAL B 1 388 ? 10.992 -15.359 -5.82 1 98.94 388 VAL B C 1
ATOM 7482 O O . VAL B 1 388 ? 10.383 -14.305 -5.641 1 98.94 388 VAL B O 1
ATOM 7485 N N . SER B 1 389 ? 10.562 -16.203 -6.652 1 98.94 389 SER B N 1
ATOM 7486 C CA . SER B 1 389 ? 9.227 -16.297 -7.238 1 98.94 389 SER B CA 1
ATOM 7487 C C . SER B 1 389 ? 8.523 -17.578 -6.816 1 98.94 389 SER B C 1
ATOM 7489 O O . SER B 1 389 ? 9.047 -18.688 -7.023 1 98.94 389 SER B O 1
ATOM 7491 N N . ALA B 1 390 ? 7.328 -17.453 -6.207 1 98.94 390 ALA B N 1
ATOM 7492 C CA . ALA B 1 390 ? 6.664 -18.641 -5.684 1 98.94 390 ALA B CA 1
ATOM 7493 C C . ALA B 1 390 ? 5.16 -18.594 -5.949 1 98.94 390 ALA B C 1
ATOM 7495 O O . ALA B 1 390 ? 4.52 -17.562 -5.723 1 98.94 390 ALA B O 1
ATOM 7496 N N . THR B 1 391 ? 4.621 -19.656 -6.445 1 98.69 391 THR B N 1
ATOM 7497 C CA . THR B 1 391 ? 3.188 -19.797 -6.688 1 98.69 391 THR B CA 1
ATOM 7498 C C . THR B 1 391 ? 2.617 -20.969 -5.879 1 98.69 391 THR B C 1
ATOM 7500 O O . THR B 1 391 ? 3.164 -22.062 -5.902 1 98.69 391 THR B O 1
ATOM 7503 N N . SER B 1 392 ? 1.586 -20.703 -5.133 1 98.5 392 SER B N 1
ATOM 7504 C CA . SER B 1 392 ? 0.938 -21.672 -4.242 1 98.5 392 SER B CA 1
ATOM 7505 C C . SER B 1 392 ? -0.516 -21.891 -4.645 1 98.5 392 SER B C 1
ATOM 7507 O O . SER B 1 392 ? -1.155 -21.016 -5.215 1 98.5 392 SER B O 1
ATOM 7509 N N . THR B 1 393 ? -1.063 -23.172 -4.277 1 98 393 THR B N 1
ATOM 7510 C CA . THR B 1 393 ? -2.434 -23.422 -4.699 1 98 393 THR B CA 1
ATOM 7511 C C . THR B 1 393 ? -3.078 -24.484 -3.814 1 98 393 THR B C 1
ATOM 7513 O O . THR B 1 393 ? -2.385 -25.328 -3.234 1 98 393 THR B O 1
ATOM 7516 N N . VAL B 1 394 ? -4.352 -24.359 -3.746 1 98.12 394 VAL B N 1
ATOM 7517 C CA . VAL B 1 394 ? -5.184 -25.484 -3.334 1 98.12 394 VAL B CA 1
ATOM 7518 C C . VAL B 1 394 ? -6.047 -25.953 -4.508 1 98.12 394 VAL B C 1
ATOM 7520 O O . VAL B 1 394 ? -6.977 -26.734 -4.332 1 98.12 394 VAL B O 1
ATOM 7523 N N . ASN B 1 395 ? -5.762 -25.391 -5.668 1 96.44 395 ASN B N 1
ATOM 7524 C CA . ASN B 1 395 ? -6.336 -25.703 -6.969 1 96.44 395 ASN B CA 1
ATOM 7525 C C . ASN B 1 395 ? -7.668 -24.984 -7.184 1 96.44 395 ASN B C 1
ATOM 7527 O O . ASN B 1 395 ? -7.695 -23.781 -7.418 1 96.44 395 ASN B O 1
ATOM 7531 N N . ARG B 1 396 ? -8.812 -25.625 -7.023 1 95.19 396 ARG B N 1
ATOM 7532 C CA . ARG B 1 396 ? -10.07 -24.891 -7.188 1 95.19 396 ARG B CA 1
ATOM 7533 C C . ARG B 1 396 ? -10.328 -23.969 -6.004 1 95.19 396 ARG B C 1
ATOM 7535 O O . ARG B 1 396 ? -9.656 -24.062 -4.977 1 95.19 396 ARG B O 1
ATOM 7542 N N . TRP B 1 397 ? -11.281 -23.047 -6.219 1 95.94 397 TRP B N 1
ATOM 7543 C CA . TRP B 1 397 ? -11.664 -22.188 -5.102 1 95.94 397 TRP B CA 1
ATOM 7544 C C . TRP B 1 397 ? -12.07 -23.031 -3.891 1 95.94 397 TRP B C 1
ATOM 7546 O O . TRP B 1 397 ? -13.07 -23.75 -3.936 1 95.94 397 TRP B O 1
ATOM 7556 N N . PHE B 1 398 ? -11.266 -22.938 -2.832 1 97.5 398 PHE B N 1
ATOM 7557 C CA . PHE B 1 398 ? -11.422 -23.656 -1.573 1 97.5 398 PHE B CA 1
ATOM 7558 C C . PHE B 1 398 ? -11.133 -25.141 -1.756 1 97.5 398 PHE B C 1
ATOM 7560 O O . PHE B 1 398 ? -11.68 -25.984 -1.035 1 97.5 398 PHE B O 1
ATOM 7567 N N . GLY B 1 399 ? -10.383 -25.438 -2.773 1 97.38 399 GLY B N 1
ATOM 7568 C CA . GLY B 1 399 ? -9.961 -26.812 -2.982 1 97.38 399 GLY B CA 1
ATOM 7569 C C . GLY B 1 399 ? -11.117 -27.781 -3.121 1 97.38 399 GLY B C 1
ATOM 7570 O O . GLY B 1 399 ? -12.023 -27.562 -3.93 1 97.38 399 GLY B O 1
ATOM 7571 N N . SER B 1 400 ? -11.102 -28.797 -2.252 1 98.06 400 SER B N 1
ATOM 7572 C CA . SER B 1 400 ? -12.109 -29.859 -2.287 1 98.06 400 SER B CA 1
ATOM 7573 C C . SER B 1 400 ? -13.375 -29.438 -1.539 1 98.06 400 SER B C 1
ATOM 7575 O O . SER B 1 400 ? -14.258 -30.266 -1.292 1 98.06 400 SER B O 1
ATOM 7577 N N . SER B 1 401 ? -13.422 -28.172 -1.162 1 97.94 401 SER B N 1
ATOM 7578 C CA . SER B 1 401 ? -14.508 -27.672 -0.327 1 97.94 401 SER B CA 1
ATOM 7579 C C . SER B 1 401 ? -14.617 -28.469 0.968 1 97.94 401 SER B C 1
ATOM 7581 O O . SER B 1 401 ? -15.719 -28.891 1.352 1 97.94 401 SER B O 1
ATOM 7583 N N . THR B 1 402 ? -13.5 -28.719 1.535 1 98.12 402 THR B N 1
ATOM 7584 C CA . THR B 1 402 ? -13.391 -29.375 2.838 1 98.12 402 THR B CA 1
ATOM 7585 C C . THR B 1 402 ? -12.375 -28.656 3.721 1 98.12 402 THR B C 1
ATOM 7587 O O . THR B 1 402 ? -11.344 -28.188 3.234 1 98.12 402 THR B O 1
ATOM 7590 N N . GLU B 1 403 ? -12.703 -28.516 4.945 1 98.12 403 GLU B N 1
ATOM 7591 C CA . GLU B 1 403 ? -11.844 -27.891 5.949 1 98.12 403 GLU B CA 1
ATOM 7592 C C . GLU B 1 403 ? -11.688 -28.797 7.168 1 98.12 403 GLU B C 1
ATOM 7594 O O . GLU B 1 403 ? -12.648 -29.422 7.617 1 98.12 403 GLU B O 1
ATOM 7599 N N . SER B 1 404 ? -10.5 -28.922 7.617 1 98.19 404 SER B N 1
ATOM 7600 C CA . SER B 1 404 ? -10.266 -29.688 8.844 1 98.19 404 SER B CA 1
ATOM 7601 C C . SER B 1 404 ? -11.047 -29.094 10.008 1 98.19 404 SER B C 1
ATOM 7603 O O . SER B 1 404 ? -10.969 -27.891 10.281 1 98.19 404 SER B O 1
ATOM 7605 N N . GLU B 1 405 ? -11.703 -29.922 10.672 1 94.81 405 GLU B N 1
ATOM 7606 C CA . GLU B 1 405 ? -12.484 -29.484 11.82 1 94.81 405 GLU B CA 1
ATOM 7607 C C . GLU B 1 405 ? -11.57 -29.094 12.984 1 94.81 405 GLU B C 1
ATOM 7609 O O . GLU B 1 405 ? -11.867 -28.141 13.711 1 94.81 405 GLU B O 1
ATOM 7614 N N . GLU B 1 406 ? -10.516 -29.734 13.094 1 97.06 406 GLU B N 1
ATOM 7615 C CA . GLU B 1 406 ? -9.633 -29.5 14.234 1 97.06 406 GLU B CA 1
ATOM 7616 C C . GLU B 1 406 ? -8.547 -28.484 13.898 1 97.06 406 GLU B C 1
ATOM 7618 O O . GLU B 1 406 ? -8.156 -27.688 14.75 1 97.06 406 GLU B O 1
ATOM 7623 N N . LEU B 1 407 ? -8.07 -28.547 12.719 1 98.56 407 LEU B N 1
ATOM 7624 C CA . LEU B 1 407 ? -6.852 -27.812 12.398 1 98.56 407 LEU B CA 1
ATOM 7625 C C . LEU B 1 407 ? -7.172 -26.531 11.641 1 98.56 407 LEU B C 1
ATOM 7627 O O . LEU B 1 407 ? -6.324 -25.641 11.539 1 98.56 407 LEU B O 1
ATOM 7631 N N . GLY B 1 408 ? -8.273 -26.344 11.047 1 98.44 408 GLY B N 1
ATOM 7632 C CA . GLY B 1 408 ? -8.664 -25.172 10.297 1 98.44 408 GLY B CA 1
ATOM 7633 C C . GLY B 1 408 ? -7.988 -25.078 8.938 1 98.44 408 GLY B C 1
ATOM 7634 O O . GLY B 1 408 ? -7.957 -24.016 8.32 1 98.44 408 GLY B O 1
ATOM 7635 N N . ILE B 1 409 ? -7.488 -26.203 8.406 1 98.75 409 ILE B N 1
ATOM 7636 C CA . ILE B 1 409 ? -6.797 -26.25 7.121 1 98.75 409 ILE B CA 1
ATOM 7637 C C . ILE B 1 409 ? -7.789 -26.562 6.008 1 98.75 409 ILE B C 1
ATOM 7639 O O . ILE B 1 409 ? -8.578 -27.516 6.117 1 98.75 409 ILE B O 1
ATOM 7643 N N . ILE B 1 410 ? -7.766 -25.75 4.977 1 98.56 410 ILE B N 1
ATOM 7644 C CA . ILE B 1 410 ? -8.516 -26.047 3.762 1 98.56 410 ILE B CA 1
ATOM 7645 C C . ILE B 1 410 ? -7.73 -27.047 2.906 1 98.56 410 ILE B C 1
ATOM 7647 O O . ILE B 1 410 ? -6.57 -26.797 2.564 1 98.56 410 ILE B O 1
ATOM 7651 N N . TRP B 1 411 ? -8.383 -28.125 2.529 1 98.62 411 TRP B N 1
ATOM 7652 C CA . TRP B 1 411 ? -7.68 -29.172 1.8 1 98.62 411 TRP B CA 1
ATOM 7653 C C . TRP B 1 411 ? -7.785 -28.953 0.294 1 98.62 411 TRP B C 1
ATOM 7655 O O . TRP B 1 411 ? -8.805 -28.469 -0.2 1 98.62 411 TRP B O 1
ATOM 7665 N N . ASN B 1 412 ? -6.816 -29.391 -0.419 1 98.5 412 ASN B N 1
ATOM 7666 C CA . ASN B 1 412 ? -6.758 -29.266 -1.87 1 98.5 412 ASN B CA 1
ATOM 7667 C C . ASN B 1 412 ? -7.664 -30.266 -2.566 1 98.5 412 ASN B C 1
ATOM 7669 O O . ASN B 1 412 ? -8.188 -31.188 -1.926 1 98.5 412 ASN B O 1
ATOM 7673 N N . ASP B 1 413 ? -7.891 -30.016 -3.869 1 98.19 413 ASP B N 1
ATOM 7674 C CA . ASP B 1 413 ? -8.484 -31 -4.762 1 98.19 413 ASP B CA 1
ATOM 7675 C C . ASP B 1 413 ? -7.566 -31.297 -5.945 1 98.19 413 ASP B C 1
ATOM 7677 O O . ASP B 1 413 ? -8.023 -31.375 -7.086 1 98.19 413 ASP B O 1
ATOM 7681 N N . GLU B 1 414 ? -6.328 -31.453 -5.656 1 97.62 414 GLU B N 1
ATOM 7682 C CA . GLU B 1 414 ? -5.32 -31.516 -6.711 1 97.62 414 GLU B CA 1
ATOM 7683 C C . GLU B 1 414 ? -5.477 -32.781 -7.543 1 97.62 414 GLU B C 1
ATOM 7685 O O . GLU B 1 414 ? -4.918 -32.875 -8.641 1 97.62 414 GLU B O 1
ATOM 7690 N N . MET B 1 415 ? -6.207 -33.781 -7.062 1 97.06 415 MET B N 1
ATOM 7691 C CA . MET B 1 415 ? -6.492 -34.938 -7.898 1 97.06 415 MET B CA 1
ATOM 7692 C C . MET B 1 415 ? -7.23 -34.531 -9.164 1 97.06 415 MET B C 1
ATOM 7694 O O . MET B 1 415 ? -7.164 -35.219 -10.18 1 97.06 415 MET B O 1
ATOM 7698 N N . ASP B 1 416 ? -7.828 -33.375 -9.062 1 95.62 416 ASP B N 1
ATOM 7699 C CA . ASP B 1 416 ? -8.609 -32.875 -10.195 1 95.62 416 ASP B CA 1
ATOM 7700 C C . ASP B 1 416 ? -7.707 -32.375 -11.312 1 95.62 416 ASP B C 1
ATOM 7702 O O . ASP B 1 416 ? -8.156 -32.156 -12.438 1 95.62 416 ASP B O 1
ATOM 7706 N N . ASP B 1 417 ? -6.527 -32.188 -11.078 1 94.56 417 ASP B N 1
ATOM 7707 C CA . ASP B 1 417 ? -5.605 -31.688 -12.086 1 94.56 417 ASP B CA 1
ATOM 7708 C C . ASP B 1 417 ? -5.078 -32.812 -12.969 1 94.56 417 ASP B C 1
ATOM 7710 O O . ASP B 1 417 ? -4.457 -32.562 -14 1 94.56 417 ASP B O 1
ATOM 7714 N N . PHE B 1 418 ? -5.371 -34.062 -12.594 1 94.06 418 PHE B N 1
ATOM 7715 C CA . PHE B 1 418 ? -5.008 -35.219 -13.43 1 94.06 418 PHE B CA 1
ATOM 7716 C C . PHE B 1 418 ? -6.016 -35.406 -14.555 1 94.06 418 PHE B C 1
ATOM 7718 O O . PHE B 1 418 ? -7.172 -34.969 -14.438 1 94.06 418 PHE B O 1
ATOM 7725 N N . SER B 1 419 ? -5.539 -36 -15.562 1 89.38 419 SER B N 1
ATOM 7726 C CA . SER B 1 419 ? -6.418 -36.438 -16.641 1 89.38 419 SER B CA 1
ATOM 7727 C C . SER B 1 419 ? -7.156 -37.719 -16.266 1 89.38 419 SER B C 1
ATOM 7729 O O . SER B 1 419 ? -6.621 -38.562 -15.516 1 89.38 419 SER B O 1
ATOM 7731 N N . THR B 1 420 ? -8.32 -37.781 -16.719 1 86.19 420 THR B N 1
ATOM 7732 C CA . THR B 1 420 ? -9.125 -38.969 -16.547 1 86.19 420 THR B CA 1
ATOM 7733 C C . THR B 1 420 ? -9.352 -39.656 -17.891 1 86.19 420 THR B C 1
ATOM 7735 O O . THR B 1 420 ? -9.922 -39.062 -18.812 1 86.19 420 THR B O 1
ATOM 7738 N N . PRO B 1 421 ? -9 -40.906 -17.953 1 83.44 421 PRO B N 1
ATOM 7739 C CA . PRO B 1 421 ? -9.18 -41.625 -19.219 1 83.44 421 PRO B CA 1
ATOM 7740 C C . PRO B 1 421 ? -10.633 -41.625 -19.703 1 83.44 421 PRO B C 1
ATOM 7742 O O . PRO B 1 421 ? -11.555 -41.781 -18.891 1 83.44 421 PRO B O 1
ATOM 7745 N N . GLY B 1 422 ? -10.797 -41.406 -20.984 1 77.31 422 GLY B N 1
ATOM 7746 C CA . GLY B 1 422 ? -12.109 -41.531 -21.594 1 77.31 422 GLY B CA 1
ATOM 7747 C C . GLY B 1 422 ? -12.93 -40.25 -21.453 1 77.31 422 GLY B C 1
ATOM 7748 O O . GLY B 1 422 ? -14.008 -40.125 -22.047 1 77.31 422 GLY B O 1
ATOM 7749 N N . MET B 1 423 ? -12.484 -39.344 -20.734 1 70.81 423 MET B N 1
ATOM 7750 C CA . MET B 1 423 ? -13.234 -38.094 -20.531 1 70.81 423 MET B CA 1
ATOM 7751 C C . MET B 1 423 ? -12.836 -37.031 -21.562 1 70.81 423 MET B C 1
ATOM 7753 O O . MET B 1 423 ? -11.875 -36.312 -21.359 1 70.81 423 MET B O 1
ATOM 7757 N N . ILE B 1 424 ? -13.547 -37.031 -22.594 1 66.56 424 ILE B N 1
ATOM 7758 C CA . ILE B 1 424 ? -13.32 -36.031 -23.656 1 66.56 424 ILE B CA 1
ATOM 7759 C C . ILE B 1 424 ? -13.828 -34.688 -23.203 1 66.56 424 ILE B C 1
ATOM 7761 O O . ILE B 1 424 ? -14.867 -34.594 -22.547 1 66.56 424 ILE B O 1
ATOM 7765 N N . ASN B 1 425 ? -13.016 -33.75 -23.484 1 61.19 425 ASN B N 1
ATOM 7766 C CA . ASN B 1 425 ? -13.477 -32.406 -23.078 1 61.19 425 ASN B CA 1
ATOM 7767 C C . ASN B 1 425 ? -14.594 -31.906 -23.984 1 61.19 425 ASN B C 1
ATOM 7769 O O . ASN B 1 425 ? -14.992 -32.594 -24.922 1 61.19 425 ASN B O 1
ATOM 7773 N N . GLY B 1 426 ? -15.164 -30.844 -23.5 1 49.34 426 GLY B N 1
ATOM 7774 C CA . GLY B 1 426 ? -16.297 -30.281 -24.219 1 49.34 426 GLY B CA 1
ATOM 7775 C C . GLY B 1 426 ? -15.984 -29.922 -25.656 1 49.34 426 GLY B C 1
ATOM 7776 O O . GLY B 1 426 ? -16.891 -29.641 -26.438 1 49.34 426 GLY B O 1
ATOM 7777 N N . PHE B 1 427 ? -14.727 -30.125 -26 1 55.62 427 PHE B N 1
ATOM 7778 C CA . PHE B 1 427 ? -14.359 -29.719 -27.359 1 55.62 427 PHE B CA 1
ATOM 7779 C C . PHE B 1 427 ? -13.883 -30.906 -28.172 1 55.62 427 PHE B C 1
ATOM 7781 O O . PHE B 1 427 ? -13.352 -30.734 -29.266 1 55.62 427 PHE B O 1
ATOM 7788 N N . GLY B 1 428 ? -14.031 -31.969 -27.531 1 57.38 428 GLY B N 1
ATOM 7789 C CA . GLY B 1 428 ? -13.789 -33.188 -28.281 1 57.38 428 GLY B CA 1
ATOM 7790 C C . GLY B 1 428 ? -12.344 -33.656 -28.188 1 57.38 428 GLY B C 1
ATOM 7791 O O . GLY B 1 428 ? -11.938 -34.562 -28.922 1 57.38 428 GLY B O 1
ATOM 7792 N N . PHE B 1 429 ? -11.602 -33.156 -27.375 1 67.44 429 PHE B N 1
ATOM 7793 C CA . PHE B 1 429 ? -10.203 -33.562 -27.25 1 67.44 429 PHE B CA 1
ATOM 7794 C C . PHE B 1 429 ? -10.016 -34.562 -26.141 1 67.44 429 PHE B C 1
ATOM 7796 O O . PHE B 1 429 ? -10.648 -34.438 -25.078 1 67.44 429 PHE B O 1
ATOM 7803 N N . ALA B 1 430 ? -9.188 -35.531 -26.438 1 70.62 430 ALA B N 1
ATOM 7804 C CA . ALA B 1 430 ? -8.859 -36.562 -25.438 1 70.62 430 ALA B CA 1
ATOM 7805 C C . ALA B 1 430 ? -7.965 -36 -24.344 1 70.62 430 ALA B C 1
ATOM 7807 O O . ALA B 1 430 ? -7.219 -35.031 -24.578 1 70.62 430 ALA B O 1
ATOM 7808 N N . PRO B 1 431 ? -8.102 -36.625 -23.188 1 76.94 431 PRO B N 1
ATOM 7809 C CA . PRO B 1 431 ? -7.207 -36.188 -22.125 1 76.94 431 PRO B CA 1
ATOM 7810 C C . PRO B 1 431 ? -5.746 -36.531 -22.391 1 76.94 431 PRO B C 1
ATOM 7812 O O . PRO B 1 431 ? -5.461 -37.562 -23 1 76.94 431 PRO B O 1
ATOM 7815 N N . SER B 1 432 ? -4.883 -35.719 -21.906 1 82.5 432 SER B N 1
ATOM 7816 C CA . SER B 1 432 ? -3.455 -36 -22.047 1 82.5 432 SER B CA 1
ATOM 7817 C C . SER B 1 432 ? -3.059 -37.281 -21.328 1 82.5 432 SER B C 1
ATOM 7819 O O . SER B 1 432 ? -3.225 -37.406 -20.125 1 82.5 432 SER B O 1
ATOM 7821 N N . LYS B 1 433 ? -2.453 -38.125 -21.953 1 85.31 433 LYS B N 1
ATOM 7822 C CA . LYS B 1 433 ? -2.064 -39.438 -21.422 1 85.31 433 LYS B CA 1
ATOM 7823 C C . LYS B 1 433 ? -0.912 -39.312 -20.422 1 85.31 433 LYS B C 1
ATOM 7825 O O . LYS B 1 433 ? -0.817 -40.062 -19.469 1 85.31 433 LYS B O 1
ATOM 7830 N N . THR B 1 434 ? -0.087 -38.344 -20.672 1 89.75 434 THR B N 1
ATOM 7831 C CA . THR B 1 434 ? 1.087 -38.125 -19.828 1 89.75 434 THR B CA 1
ATOM 7832 C C . THR B 1 434 ? 0.68 -37.656 -18.438 1 89.75 434 THR B C 1
ATOM 7834 O O . THR B 1 434 ? 1.485 -37.688 -17.5 1 89.75 434 THR B O 1
ATOM 7837 N N . ASN B 1 435 ? -0.583 -37.312 -18.234 1 93.75 435 ASN B N 1
ATOM 7838 C CA . ASN B 1 435 ? -1.046 -36.75 -16.969 1 93.75 435 ASN B CA 1
ATOM 7839 C C . ASN B 1 435 ? -2.08 -37.625 -16.297 1 93.75 435 ASN B C 1
ATOM 7841 O O . ASN B 1 435 ? -2.855 -37.156 -15.453 1 93.75 435 ASN B O 1
ATOM 7845 N N . PHE B 1 436 ? -2.129 -38.875 -16.609 1 94.25 436 PHE B N 1
ATOM 7846 C CA . PHE B 1 436 ? -3 -39.812 -15.922 1 94.25 436 PHE B CA 1
ATOM 7847 C C . PHE B 1 436 ? -2.525 -40.062 -14.492 1 94.25 436 PHE B C 1
ATOM 7849 O O . PHE B 1 436 ? -1.334 -39.938 -14.203 1 94.25 436 PHE B O 1
ATOM 7856 N N . ILE B 1 437 ? -3.436 -40.469 -13.68 1 96.44 437 ILE B N 1
ATOM 7857 C CA . ILE B 1 437 ? -3.168 -40.719 -12.258 1 96.44 437 ILE B CA 1
ATOM 7858 C C . ILE B 1 437 ? -2.248 -41.906 -12.102 1 96.44 437 ILE B C 1
ATOM 7860 O O . ILE B 1 437 ? -2.469 -42.969 -12.719 1 96.44 437 ILE B O 1
ATOM 7864 N N . LYS B 1 438 ? -1.249 -41.75 -11.391 1 97 438 LYS B N 1
ATOM 7865 C CA . LYS B 1 438 ? -0.425 -42.812 -10.82 1 97 438 LYS B CA 1
ATOM 7866 C C . LYS B 1 438 ? -0.038 -42.5 -9.375 1 97 438 LYS B C 1
ATOM 7868 O O . LYS B 1 438 ? 0.221 -41.344 -9.039 1 97 438 LYS B O 1
ATOM 7873 N N . PRO B 1 439 ? 0.011 -43.531 -8.516 1 97.5 439 PRO B N 1
ATOM 7874 C CA . PRO B 1 439 ? 0.415 -43.281 -7.129 1 97.5 439 PRO B CA 1
ATOM 7875 C C . PRO B 1 439 ? 1.76 -42.562 -7.027 1 97.5 439 PRO B C 1
ATOM 7877 O O . PRO B 1 439 ? 2.746 -43 -7.617 1 97.5 439 PRO B O 1
ATOM 7880 N N . GLY B 1 440 ? 1.739 -41.438 -6.262 1 97.5 440 GLY B N 1
ATOM 7881 C CA . GLY B 1 440 ? 2.971 -40.719 -6.02 1 97.5 440 GLY B CA 1
ATOM 7882 C C . GLY B 1 440 ? 3.262 -39.656 -7.086 1 97.5 440 GLY B C 1
ATOM 7883 O O . GLY B 1 440 ? 4.172 -38.844 -6.93 1 97.5 440 GLY B O 1
ATOM 7884 N N . LYS B 1 441 ? 2.541 -39.688 -8.164 1 97.5 441 LYS B N 1
ATOM 7885 C CA . LYS B 1 441 ? 2.752 -38.781 -9.289 1 97.5 441 LYS B CA 1
ATOM 7886 C C . LYS B 1 441 ? 2.227 -37.375 -8.961 1 97.5 441 LYS B C 1
ATOM 7888 O O . LYS B 1 441 ? 1.28 -37.25 -8.188 1 97.5 441 LYS B O 1
ATOM 7893 N N . LYS B 1 442 ? 2.873 -36.406 -9.469 1 97.56 442 LYS B N 1
ATOM 7894 C CA . LYS B 1 442 ? 2.385 -35.031 -9.414 1 97.56 442 LYS B CA 1
ATOM 7895 C C . LYS B 1 442 ? 1.603 -34.688 -10.672 1 97.56 442 LYS B C 1
ATOM 7897 O O . LYS B 1 442 ? 2.021 -35 -11.781 1 97.56 442 LYS B O 1
ATOM 7902 N N . PRO B 1 443 ? 0.477 -34.031 -10.523 1 96.25 443 PRO B N 1
ATOM 7903 C CA . PRO B 1 443 ? -0.225 -33.594 -11.727 1 96.25 443 PRO B CA 1
ATOM 7904 C C . PRO B 1 443 ? 0.43 -32.344 -12.359 1 96.25 443 PRO B C 1
ATOM 7906 O O . PRO B 1 443 ? 1.149 -31.609 -11.68 1 96.25 443 PRO B O 1
ATOM 7909 N N . MET B 1 444 ? 0.151 -32.125 -13.617 1 95 444 MET B N 1
ATOM 7910 C CA . MET B 1 444 ? 0.625 -30.922 -14.32 1 95 444 MET B CA 1
ATOM 7911 C C . MET B 1 444 ? 0.091 -29.656 -13.672 1 95 444 MET B C 1
ATOM 7913 O O . MET B 1 444 ? -1.01 -29.656 -13.117 1 95 444 MET B O 1
ATOM 7917 N N . SER B 1 445 ? 0.889 -28.594 -13.75 1 95.75 445 SER B N 1
ATOM 7918 C CA . SER B 1 445 ? 0.523 -27.312 -13.18 1 95.75 445 SER B CA 1
ATOM 7919 C C . SER B 1 445 ? 0.839 -26.172 -14.141 1 95.75 445 SER B C 1
ATOM 7921 O O . SER B 1 445 ? 1.826 -26.219 -14.875 1 95.75 445 SER B O 1
ATOM 7923 N N . SER B 1 446 ? 0.011 -25.141 -14.133 1 95.75 446 SER B N 1
ATOM 7924 C CA . SER B 1 446 ? 0.275 -23.938 -14.914 1 95.75 446 SER B CA 1
ATOM 7925 C C . SER B 1 446 ? 1.26 -23.016 -14.195 1 95.75 446 SER B C 1
ATOM 7927 O O . SER B 1 446 ? 1.751 -22.047 -14.773 1 95.75 446 SER B O 1
ATOM 7929 N N . MET B 1 447 ? 1.618 -23.312 -12.93 1 97.56 447 MET B N 1
ATOM 7930 C CA . MET B 1 447 ? 2.537 -22.453 -12.172 1 97.56 447 MET B CA 1
ATOM 7931 C C . MET B 1 447 ? 3.855 -22.281 -12.914 1 97.56 447 MET B C 1
ATOM 7933 O O . MET B 1 447 ? 4.453 -23.266 -13.367 1 97.56 447 MET B O 1
ATOM 7937 N N . SER B 1 448 ? 4.219 -21.016 -13.078 1 98.06 448 SER B N 1
ATOM 7938 C CA . SER B 1 448 ? 5.422 -20.672 -13.828 1 98.06 448 SER B CA 1
ATOM 7939 C C . SER B 1 448 ? 6.227 -19.594 -13.117 1 98.06 448 SER B C 1
ATOM 7941 O O . SER B 1 448 ? 6.59 -18.578 -13.734 1 98.06 448 SER B O 1
ATOM 7943 N N . PRO B 1 449 ? 6.547 -19.781 -11.82 1 98.69 449 PRO B N 1
ATOM 7944 C CA . PRO B 1 449 ? 7.375 -18.766 -11.164 1 98.69 449 PRO B CA 1
ATOM 7945 C C . PRO B 1 449 ? 8.734 -18.594 -11.836 1 98.69 449 PRO B C 1
ATOM 7947 O O . PRO B 1 449 ? 9.453 -19.562 -12.047 1 98.69 449 PRO B O 1
ATOM 7950 N N . MET B 1 450 ? 9.07 -17.281 -12.086 1 98.19 450 MET B N 1
ATOM 7951 C CA . MET B 1 450 ? 10.203 -17.031 -12.977 1 98.19 450 MET B CA 1
ATOM 7952 C C . MET B 1 450 ? 11.062 -15.883 -12.453 1 98.19 450 MET B C 1
ATOM 7954 O O . MET B 1 450 ? 10.547 -14.938 -11.859 1 98.19 450 MET B O 1
ATOM 7958 N N . VAL B 1 451 ? 12.445 -16.016 -12.648 1 98.88 451 VAL B N 1
ATOM 7959 C CA . VAL B 1 451 ? 13.391 -14.93 -12.406 1 98.88 451 VAL B CA 1
ATOM 7960 C C . VAL B 1 451 ? 14.203 -14.648 -13.664 1 98.88 451 VAL B C 1
ATOM 7962 O O . VAL B 1 451 ? 14.578 -15.578 -14.383 1 98.88 451 VAL B O 1
ATOM 7965 N N . ILE B 1 452 ? 14.344 -13.406 -14.023 1 98.88 452 ILE B N 1
ATOM 7966 C CA . ILE B 1 452 ? 15.188 -12.961 -15.133 1 98.88 452 ILE B CA 1
ATOM 7967 C C . ILE B 1 452 ? 16.359 -12.148 -14.594 1 98.88 452 ILE B C 1
ATOM 7969 O O . ILE B 1 452 ? 16.172 -11.203 -13.828 1 98.88 452 ILE B O 1
ATOM 7973 N N . TYR B 1 453 ? 17.562 -12.539 -14.953 1 98.56 453 TYR B N 1
ATOM 7974 C CA . TYR B 1 453 ? 18.75 -11.82 -14.492 1 98.56 453 TYR B CA 1
ATOM 7975 C C . TYR B 1 453 ? 19.734 -11.617 -15.633 1 98.56 453 TYR B C 1
ATOM 7977 O O . TYR B 1 453 ? 19.594 -12.211 -16.703 1 98.56 453 TYR B O 1
ATOM 7985 N N . ASP B 1 454 ? 20.641 -10.719 -15.461 1 97.75 454 ASP B N 1
ATOM 7986 C CA . ASP B 1 454 ? 21.703 -10.43 -16.422 1 97.75 454 ASP B CA 1
ATOM 7987 C C . ASP B 1 454 ? 22.906 -11.328 -16.188 1 97.75 454 ASP B C 1
ATOM 7989 O O . ASP B 1 454 ? 23.531 -11.281 -15.125 1 97.75 454 ASP B O 1
ATOM 7993 N N . SER B 1 455 ? 23.297 -12.07 -17.188 1 96.38 455 SER B N 1
ATOM 7994 C CA . SER B 1 455 ? 24.344 -13.078 -17.031 1 96.38 455 SER B CA 1
ATOM 7995 C C . SER B 1 455 ? 25.703 -12.422 -16.859 1 96.38 455 SER B C 1
ATOM 7997 O O . SER B 1 455 ? 26.641 -13.039 -16.328 1 96.38 455 SER B O 1
ATOM 7999 N N . ILE B 1 456 ? 25.828 -11.203 -17.344 1 96.12 456 ILE B N 1
ATOM 8000 C CA . ILE B 1 456 ? 27.109 -10.508 -17.266 1 96.12 456 ILE B CA 1
ATOM 8001 C C . ILE B 1 456 ? 27.312 -9.922 -15.867 1 96.12 456 ILE B C 1
ATOM 8003 O O . ILE B 1 456 ? 28.328 -10.148 -15.227 1 96.12 456 ILE B O 1
ATOM 8007 N N . THR B 1 457 ? 26.344 -9.281 -15.367 1 95.25 457 THR B N 1
ATOM 8008 C CA . THR B 1 457 ? 26.469 -8.562 -14.102 1 95.25 457 THR B CA 1
ATOM 8009 C C . THR B 1 457 ? 25.969 -9.422 -12.938 1 95.25 457 THR B C 1
ATOM 8011 O O . THR B 1 457 ? 26.312 -9.164 -11.781 1 95.25 457 THR B O 1
ATOM 8014 N N . GLY B 1 458 ? 25.125 -10.359 -13.258 1 96.56 458 GLY B N 1
ATOM 8015 C CA . GLY B 1 458 ? 24.484 -11.156 -12.227 1 96.56 458 GLY B CA 1
ATOM 8016 C C . GLY B 1 458 ? 23.281 -10.477 -11.586 1 96.56 458 GLY B C 1
ATOM 8017 O O . GLY B 1 458 ? 22.625 -11.055 -10.734 1 96.56 458 GLY B O 1
ATOM 8018 N N . LYS B 1 459 ? 22.969 -9.297 -12.023 1 97.38 459 LYS B N 1
ATOM 8019 C CA . LYS B 1 459 ? 21.906 -8.531 -11.398 1 97.38 459 LYS B CA 1
ATOM 8020 C C . LYS B 1 459 ? 20.531 -8.992 -11.883 1 97.38 459 LYS B C 1
ATOM 8022 O O . LYS B 1 459 ? 20.359 -9.312 -13.062 1 97.38 459 LYS B O 1
ATOM 8027 N N . VAL B 1 460 ? 19.625 -9.047 -10.977 1 98.69 460 VAL B N 1
ATOM 8028 C CA . VAL B 1 460 ? 18.234 -9.391 -11.297 1 98.69 460 VAL B CA 1
ATOM 8029 C C . VAL B 1 460 ? 17.625 -8.289 -12.148 1 98.69 460 VAL B C 1
ATOM 8031 O O . VAL B 1 460 ? 17.828 -7.102 -11.891 1 98.69 460 VAL B O 1
ATOM 8034 N N . LYS B 1 461 ? 16.922 -8.68 -13.156 1 98.62 461 LYS B N 1
ATOM 8035 C CA . LYS B 1 461 ? 16.188 -7.742 -14.016 1 98.62 461 LYS B CA 1
ATOM 8036 C C . LYS B 1 461 ? 14.695 -7.785 -13.727 1 98.62 461 LYS B C 1
ATOM 8038 O O . LYS B 1 461 ? 14.016 -6.754 -13.789 1 98.62 461 LYS B O 1
ATOM 8043 N N . MET B 1 462 ? 14.172 -8.992 -13.438 1 98.88 462 MET B N 1
ATOM 8044 C CA . MET B 1 462 ? 12.742 -9.148 -13.211 1 98.88 462 MET B CA 1
ATOM 8045 C C . MET B 1 462 ? 12.453 -10.367 -12.344 1 98.88 462 MET B C 1
ATOM 8047 O O . MET B 1 462 ? 13.117 -11.398 -12.484 1 98.88 462 MET B O 1
ATOM 8051 N N . VAL B 1 463 ? 11.617 -10.289 -11.406 1 98.94 463 VAL B N 1
ATOM 8052 C CA . VAL B 1 463 ? 10.992 -11.383 -10.672 1 98.94 463 VAL B CA 1
ATOM 8053 C C . VAL B 1 463 ? 9.492 -11.391 -10.93 1 98.94 463 VAL B C 1
ATOM 8055 O O . VAL B 1 463 ? 8.805 -10.406 -10.672 1 98.94 463 VAL B O 1
ATOM 8058 N N . ILE B 1 464 ? 8.953 -12.547 -11.438 1 98.88 464 ILE B N 1
ATOM 8059 C CA . ILE B 1 464 ? 7.578 -12.453 -11.922 1 98.88 464 ILE B CA 1
ATOM 8060 C C . ILE B 1 464 ? 6.887 -13.805 -11.781 1 98.88 464 ILE B C 1
ATOM 8062 O O . ILE B 1 464 ? 7.531 -14.852 -11.883 1 98.88 464 ILE B O 1
ATOM 8066 N N . GLY B 1 465 ? 5.672 -13.789 -11.547 1 98.5 465 GLY B N 1
ATOM 8067 C CA . GLY B 1 465 ? 4.734 -14.906 -11.547 1 98.5 465 GLY B CA 1
ATOM 8068 C C . GLY B 1 465 ? 3.283 -14.469 -11.539 1 98.5 465 GLY B C 1
ATOM 8069 O O . GLY B 1 465 ? 2.99 -13.273 -11.648 1 98.5 465 GLY B O 1
ATOM 8070 N N . ALA B 1 466 ? 2.41 -15.469 -11.461 1 97.75 466 ALA B N 1
ATOM 8071 C CA . ALA B 1 466 ? 0.988 -15.141 -11.539 1 97.75 466 ALA B CA 1
ATOM 8072 C C . ALA B 1 466 ? 0.14 -16.234 -10.906 1 97.75 466 ALA B C 1
ATOM 8074 O O . ALA B 1 466 ? 0.628 -17.344 -10.656 1 97.75 466 ALA B O 1
ATOM 8075 N N . SER B 1 467 ? -1.033 -15.859 -10.617 1 95.69 467 SER B N 1
ATOM 8076 C CA . SER B 1 467 ? -2.109 -16.781 -10.258 1 95.69 467 SER B CA 1
ATOM 8077 C C . SER B 1 467 ? -3.246 -16.719 -11.273 1 95.69 467 SER B C 1
ATOM 8079 O O . SER B 1 467 ? -3.348 -15.758 -12.047 1 95.69 467 SER B O 1
ATOM 8081 N N . GLY B 1 468 ? -4.012 -17.797 -11.344 1 92.69 468 GLY B N 1
ATOM 8082 C CA . GLY B 1 468 ? -5.152 -17.781 -12.242 1 92.69 468 GLY B CA 1
ATOM 8083 C C . GLY B 1 468 ? -5.234 -19.016 -13.125 1 92.69 468 GLY B C 1
ATOM 8084 O O . GLY B 1 468 ? -5.66 -18.938 -14.273 1 92.69 468 GLY B O 1
ATOM 8085 N N . GLY B 1 469 ? -4.754 -20.109 -12.656 1 90.94 469 GLY B N 1
ATOM 8086 C CA . GLY B 1 469 ? -4.879 -21.359 -13.383 1 90.94 469 GLY B CA 1
ATOM 8087 C C . GLY B 1 469 ? -4.152 -21.359 -14.711 1 90.94 469 GLY B C 1
ATOM 8088 O O . GLY B 1 469 ? -2.986 -20.969 -14.789 1 90.94 469 GLY B O 1
ATOM 8089 N N . SER B 1 470 ? -4.867 -21.828 -15.734 1 89.62 470 SER B N 1
ATOM 8090 C CA . SER B 1 470 ? -4.238 -21.984 -17.031 1 89.62 470 SER B CA 1
ATOM 8091 C C . SER B 1 470 ? -3.816 -20.641 -17.625 1 89.62 470 SER B C 1
ATOM 8093 O O . SER B 1 470 ? -2.979 -20.594 -18.531 1 89.62 470 SER B O 1
ATOM 8095 N N . LYS B 1 471 ? -4.312 -19.594 -17.141 1 93.88 471 LYS B N 1
ATOM 8096 C CA . LYS B 1 471 ? -4.008 -18.266 -17.672 1 93.88 471 LYS B CA 1
ATOM 8097 C C . LYS B 1 471 ? -2.67 -17.75 -17.141 1 93.88 471 LYS B C 1
ATOM 8099 O O . LYS B 1 471 ? -2.111 -16.781 -17.672 1 93.88 471 LYS B O 1
ATOM 8104 N N . ILE B 1 472 ? -2.111 -18.391 -16.172 1 96.5 472 ILE B N 1
ATOM 8105 C CA . ILE B 1 472 ? -0.843 -17.984 -15.57 1 96.5 472 ILE B CA 1
ATOM 8106 C C . ILE B 1 472 ? 0.206 -17.797 -16.672 1 96.5 472 ILE B C 1
ATOM 8108 O O . ILE B 1 472 ? 0.91 -16.781 -16.688 1 96.5 472 ILE B O 1
ATOM 8112 N N . ILE B 1 473 ? 0.186 -18.719 -17.578 1 96.88 473 ILE B N 1
ATOM 8113 C CA . ILE B 1 473 ? 1.23 -18.812 -18.578 1 96.88 473 ILE B CA 1
ATOM 8114 C C . ILE B 1 473 ? 1.208 -17.562 -19.469 1 96.88 473 ILE B C 1
ATOM 8116 O O . ILE B 1 473 ? 2.207 -16.844 -19.562 1 96.88 473 ILE B O 1
ATOM 8120 N N . SER B 1 474 ? 0.083 -17.234 -20.047 1 96.56 474 SER B N 1
ATOM 8121 C CA . SER B 1 474 ? -0.022 -16.078 -20.922 1 96.56 474 SER B CA 1
ATOM 8122 C C . SER B 1 474 ? 0.039 -14.773 -20.125 1 96.56 474 SER B C 1
ATOM 8124 O O . SER B 1 474 ? 0.564 -13.773 -20.594 1 96.56 474 SER B O 1
ATOM 8126 N N . ALA B 1 475 ? -0.473 -14.836 -18.906 1 96.56 475 ALA B N 1
ATOM 8127 C CA . ALA B 1 475 ? -0.469 -13.648 -18.047 1 96.56 475 ALA B CA 1
ATOM 8128 C C . ALA B 1 475 ? 0.957 -13.211 -17.734 1 96.56 475 ALA B C 1
ATOM 8130 O O . ALA B 1 475 ? 1.234 -12.016 -17.625 1 96.56 475 ALA B O 1
ATOM 8131 N N . ILE B 1 476 ? 1.838 -14.125 -17.578 1 98.19 476 ILE B N 1
ATOM 8132 C CA . ILE B 1 476 ? 3.23 -13.828 -17.266 1 98.19 476 ILE B CA 1
ATOM 8133 C C . ILE B 1 476 ? 3.955 -13.352 -18.516 1 98.19 476 ILE B C 1
ATOM 8135 O O . ILE B 1 476 ? 4.75 -12.406 -18.469 1 98.19 476 ILE B O 1
ATOM 8139 N N . ALA B 1 477 ? 3.691 -13.969 -19.609 1 98.62 477 ALA B N 1
ATOM 8140 C CA . ALA B 1 477 ? 4.395 -13.648 -20.859 1 98.62 477 ALA B CA 1
ATOM 8141 C C . ALA B 1 477 ? 4.141 -12.211 -21.281 1 98.62 477 ALA B C 1
ATOM 8143 O O . ALA B 1 477 ? 5.051 -11.523 -21.75 1 98.62 477 ALA B O 1
ATOM 8144 N N . LYS B 1 478 ? 2.98 -11.734 -21.047 1 97.62 478 LYS B N 1
ATOM 8145 C CA . LYS B 1 478 ? 2.545 -10.414 -21.5 1 97.62 478 LYS B CA 1
ATOM 8146 C C . LYS B 1 478 ? 3.418 -9.312 -20.891 1 97.62 478 LYS B C 1
ATOM 8148 O O . LYS B 1 478 ? 4.09 -8.578 -21.625 1 97.62 478 LYS B O 1
ATOM 8153 N N . PRO B 1 479 ? 3.539 -9.203 -19.594 1 98.31 479 PRO B N 1
ATOM 8154 C CA . PRO B 1 479 ? 4.355 -8.102 -19.078 1 98.31 479 PRO B CA 1
ATOM 8155 C C . PRO B 1 479 ? 5.844 -8.297 -19.359 1 98.31 479 PRO B C 1
ATOM 8157 O O . PRO B 1 479 ? 6.578 -7.316 -19.516 1 98.31 479 PRO B O 1
ATOM 8160 N N . VAL B 1 480 ? 6.312 -9.523 -19.438 1 98.69 480 VAL B N 1
ATOM 8161 C CA . VAL B 1 480 ? 7.711 -9.734 -19.797 1 98.69 480 VAL B CA 1
ATOM 8162 C C . VAL B 1 480 ? 7.992 -9.133 -21.172 1 98.69 480 VAL B C 1
ATOM 8164 O O . VAL B 1 480 ? 8.945 -8.375 -21.344 1 98.69 480 VAL B O 1
ATOM 8167 N N . ILE B 1 481 ? 7.145 -9.398 -22.141 1 98.69 481 ILE B N 1
ATOM 8168 C CA . ILE B 1 481 ? 7.297 -8.93 -23.516 1 98.69 481 ILE B CA 1
ATOM 8169 C C . ILE B 1 481 ? 7.176 -7.41 -23.562 1 98.69 481 ILE B C 1
ATOM 8171 O O . ILE B 1 481 ? 8.039 -6.73 -24.125 1 98.69 481 ILE B O 1
ATOM 8175 N N . ARG B 1 482 ? 6.199 -6.906 -22.938 1 98.19 482 ARG B N 1
ATOM 8176 C CA . ARG B 1 482 ? 5.887 -5.484 -23.031 1 98.19 482 ARG B CA 1
ATOM 8177 C C . ARG B 1 482 ? 6.957 -4.641 -22.344 1 98.19 482 ARG B C 1
ATOM 8179 O O . ARG B 1 482 ? 7.328 -3.574 -22.844 1 98.19 482 ARG B O 1
ATOM 8186 N N . THR B 1 483 ? 7.434 -5.086 -21.234 1 97.88 483 THR B N 1
ATOM 8187 C CA . THR B 1 483 ? 8.43 -4.332 -20.484 1 97.88 483 THR B CA 1
ATOM 8188 C C . THR B 1 483 ? 9.805 -4.445 -21.156 1 97.88 483 THR B C 1
ATOM 8190 O O . THR B 1 483 ? 10.484 -3.438 -21.359 1 97.88 483 THR B O 1
ATOM 8193 N N . LEU B 1 484 ? 10.188 -5.633 -21.516 1 97.94 484 LEU B N 1
ATOM 8194 C CA . LEU B 1 484 ? 11.57 -5.852 -21.922 1 97.94 484 LEU B CA 1
ATOM 8195 C C . LEU B 1 484 ? 11.758 -5.477 -23.391 1 97.94 484 LEU B C 1
ATOM 8197 O O . LEU B 1 484 ? 12.844 -5.047 -23.797 1 97.94 484 LEU B O 1
ATOM 8201 N N . PHE B 1 485 ? 10.695 -5.605 -24.234 1 98.12 485 PHE B N 1
ATOM 8202 C CA . PHE B 1 485 ? 10.875 -5.371 -25.656 1 98.12 485 PHE B CA 1
ATOM 8203 C C . PHE B 1 485 ? 10.352 -3.99 -26.047 1 98.12 485 PHE B C 1
ATOM 8205 O O . PHE B 1 485 ? 10.797 -3.412 -27.047 1 98.12 485 PHE B O 1
ATOM 8212 N N . PHE B 1 486 ? 9.461 -3.455 -25.25 1 97.69 486 PHE B N 1
ATOM 8213 C CA . PHE B 1 486 ? 8.82 -2.217 -25.688 1 97.69 486 PHE B CA 1
ATOM 8214 C C . PHE B 1 486 ? 9.023 -1.117 -24.641 1 97.69 486 PHE B C 1
ATOM 8216 O O . PHE B 1 486 ? 8.484 -0.016 -24.797 1 97.69 486 PHE B O 1
ATOM 8223 N N . ASN B 1 487 ? 9.648 -1.384 -23.594 1 95.69 487 ASN B N 1
ATOM 8224 C CA . ASN B 1 487 ? 10.039 -0.42 -22.562 1 95.69 487 ASN B CA 1
ATOM 8225 C C . ASN B 1 487 ? 8.82 0.164 -21.859 1 95.69 487 ASN B C 1
ATOM 8227 O O . ASN B 1 487 ? 8.828 1.331 -21.453 1 95.69 487 ASN B O 1
ATOM 8231 N N . GLU B 1 488 ? 7.82 -0.586 -21.766 1 96.56 488 GLU B N 1
ATOM 8232 C CA . GLU B 1 488 ? 6.695 -0.181 -20.922 1 96.56 488 GLU B CA 1
ATOM 8233 C C . GLU B 1 488 ? 7.047 -0.303 -19.453 1 96.56 488 GLU B C 1
ATOM 8235 O O . GLU B 1 488 ? 7.867 -1.139 -19.062 1 96.56 488 GLU B O 1
ATOM 8240 N N . THR B 1 489 ? 6.383 0.608 -18.641 1 96.25 489 THR B N 1
ATOM 8241 C CA . THR B 1 489 ? 6.504 0.401 -17.203 1 96.25 489 THR B CA 1
ATOM 8242 C C . THR B 1 489 ? 5.863 -0.92 -16.797 1 96.25 489 THR B C 1
ATOM 8244 O O . THR B 1 489 ? 4.992 -1.438 -17.484 1 96.25 489 THR B O 1
ATOM 8247 N N . ILE B 1 490 ? 6.32 -1.444 -15.734 1 97.69 490 ILE B N 1
ATOM 8248 C CA . ILE B 1 490 ? 5.781 -2.713 -15.258 1 97.69 490 ILE B CA 1
ATOM 8249 C C . ILE B 1 490 ? 4.285 -2.566 -14.984 1 97.69 490 ILE B C 1
ATOM 8251 O O . ILE B 1 490 ? 3.52 -3.514 -15.172 1 97.69 490 ILE B O 1
ATOM 8255 N N . LYS B 1 491 ? 3.828 -1.403 -14.555 1 96.5 491 LYS B N 1
ATOM 8256 C CA . LYS B 1 491 ? 2.406 -1.167 -14.32 1 96.5 491 LYS B CA 1
ATOM 8257 C C . LYS B 1 491 ? 1.623 -1.179 -15.625 1 96.5 491 LYS B C 1
ATOM 8259 O O . LYS B 1 491 ? 0.572 -1.816 -15.719 1 96.5 491 LYS B O 1
ATOM 8264 N N . GLU B 1 492 ? 2.094 -0.411 -16.609 1 95.44 492 GLU B N 1
ATOM 8265 C CA . GLU B 1 492 ? 1.429 -0.42 -17.922 1 95.44 492 GLU B CA 1
ATOM 8266 C C . GLU B 1 492 ? 1.298 -1.84 -18.453 1 95.44 492 GLU B C 1
ATOM 8268 O O . GLU B 1 492 ? 0.242 -2.219 -18.969 1 95.44 492 GLU B O 1
ATOM 8273 N N . ALA B 1 493 ? 2.367 -2.566 -18.312 1 97.19 493 ALA B N 1
ATOM 8274 C CA . ALA B 1 493 ? 2.43 -3.924 -18.844 1 97.19 493 ALA B CA 1
ATOM 8275 C C . ALA B 1 493 ? 1.429 -4.836 -18.141 1 97.19 493 ALA B C 1
ATOM 8277 O O . ALA B 1 493 ? 0.733 -5.621 -18.781 1 97.19 493 ALA B O 1
ATOM 8278 N N . ILE B 1 494 ? 1.321 -4.738 -16.859 1 96.62 494 ILE B N 1
ATOM 8279 C CA . ILE B 1 494 ? 0.427 -5.582 -16.078 1 96.62 494 ILE B CA 1
ATOM 8280 C C . ILE B 1 494 ? -1.02 -5.152 -16.297 1 96.62 494 ILE B C 1
ATOM 8282 O O . ILE B 1 494 ? -1.911 -5.992 -16.438 1 96.62 494 ILE B O 1
ATOM 8286 N N . ASP B 1 495 ? -1.261 -3.842 -16.422 1 94.12 495 ASP B N 1
ATOM 8287 C CA . ASP B 1 495 ? -2.605 -3.293 -16.562 1 94.12 495 ASP B CA 1
ATOM 8288 C C . ASP B 1 495 ? -3.207 -3.658 -17.922 1 94.12 495 ASP B C 1
ATOM 8290 O O . ASP B 1 495 ? -4.43 -3.709 -18.062 1 94.12 495 ASP B O 1
ATOM 8294 N N . ALA B 1 496 ? -2.354 -3.855 -18.891 1 94.56 496 ALA B N 1
ATOM 8295 C CA . ALA B 1 496 ? -2.848 -4.121 -20.234 1 94.56 496 ALA B CA 1
ATOM 8296 C C . ALA B 1 496 ? -3.771 -5.336 -20.25 1 94.56 496 ALA B C 1
ATOM 8298 O O . ALA B 1 496 ? -3.578 -6.281 -19.484 1 94.56 496 ALA B O 1
ATOM 8299 N N . PRO B 1 497 ? -4.719 -5.328 -21.156 1 92.31 497 PRO B N 1
ATOM 8300 C CA . PRO B 1 497 ? -5.629 -6.473 -21.234 1 92.31 497 PRO B CA 1
ATOM 8301 C C . PRO B 1 497 ? -4.934 -7.746 -21.719 1 92.31 497 PRO B C 1
ATOM 8303 O O . PRO B 1 497 ? -4.012 -7.684 -22.531 1 92.31 497 PRO B O 1
ATOM 8306 N N . LEU B 1 498 ? -5.434 -8.828 -21.266 1 92.31 498 LEU B N 1
ATOM 8307 C CA . LEU B 1 498 ? -4.883 -10.133 -21.609 1 92.31 498 LEU B CA 1
ATOM 8308 C C . LEU B 1 498 ? -5.664 -10.773 -22.75 1 92.31 498 LEU B C 1
ATOM 8310 O O . LEU B 1 498 ? -6.898 -10.805 -22.719 1 92.31 498 LEU B O 1
ATOM 8314 N N . LEU B 1 499 ? -5.039 -11.18 -23.766 1 94.81 499 LEU B N 1
ATOM 8315 C CA . LEU B 1 499 ? -5.543 -12.117 -24.75 1 94.81 499 LEU B CA 1
ATOM 8316 C C . LEU B 1 499 ? -4.992 -13.523 -24.516 1 94.81 499 LEU B C 1
ATOM 8318 O O . LEU B 1 499 ? -3.803 -13.773 -24.719 1 94.81 499 LEU B O 1
ATOM 8322 N N . HIS B 1 500 ? -5.852 -14.414 -24.109 1 95.56 500 HIS B N 1
ATOM 8323 C CA . HIS B 1 500 ? -5.43 -15.734 -23.672 1 95.56 500 HIS B CA 1
ATOM 8324 C C . HIS B 1 500 ? -5.906 -16.812 -24.641 1 95.56 500 HIS B C 1
ATOM 8326 O O . HIS B 1 500 ? -7.109 -17.047 -24.766 1 95.56 500 HIS B O 1
ATOM 8332 N N . ASN B 1 501 ? -5.035 -17.422 -25.312 1 95.12 501 ASN B N 1
ATOM 8333 C CA . ASN B 1 501 ? -5.324 -18.594 -26.141 1 95.12 501 ASN B CA 1
ATOM 8334 C C . ASN B 1 501 ? -4.527 -19.812 -25.672 1 95.12 501 ASN B C 1
ATOM 8336 O O . ASN B 1 501 ? -3.305 -19.844 -25.812 1 95.12 501 ASN B O 1
ATOM 8340 N N . GLN B 1 502 ? -5.223 -20.766 -25.203 1 91.5 502 GLN B N 1
ATOM 8341 C CA . GLN B 1 502 ? -4.539 -21.938 -24.656 1 91.5 502 GLN B CA 1
ATOM 8342 C C . GLN B 1 502 ? -4.664 -23.125 -25.594 1 91.5 502 GLN B C 1
ATOM 8344 O O . GLN B 1 502 ? -4.668 -24.281 -25.156 1 91.5 502 GLN B O 1
ATOM 8349 N N . PHE B 1 503 ? -4.828 -22.875 -26.875 1 89.5 503 PHE B N 1
ATOM 8350 C CA . PHE B 1 503 ? -4.848 -23.891 -27.938 1 89.5 503 PHE B CA 1
ATOM 8351 C C . PHE B 1 503 ? -6.203 -24.578 -27.984 1 89.5 503 PHE B C 1
ATOM 8353 O O . PHE B 1 503 ? -6.906 -24.5 -29 1 89.5 503 PHE B O 1
ATOM 8360 N N . THR B 1 504 ? -6.57 -25.234 -26.859 1 84.56 504 THR B N 1
ATOM 8361 C CA . THR B 1 504 ? -7.914 -25.797 -26.766 1 84.56 504 THR B CA 1
ATOM 8362 C C . THR B 1 504 ? -8.648 -25.234 -25.562 1 84.56 504 THR B C 1
ATOM 8364 O O . THR B 1 504 ? -8.133 -25.266 -24.438 1 84.56 504 THR B O 1
ATOM 8367 N N . PRO B 1 505 ? -9.789 -24.719 -25.734 1 83.69 505 PRO B N 1
ATOM 8368 C CA . PRO B 1 505 ? -10.578 -24.594 -26.969 1 83.69 505 PRO B CA 1
ATOM 8369 C C . PRO B 1 505 ? -9.984 -23.578 -27.953 1 83.69 505 PRO B C 1
ATOM 8371 O O . PRO B 1 505 ? -9.164 -22.75 -27.562 1 83.69 505 PRO B O 1
ATOM 8374 N N . ASP B 1 506 ? -10.5 -23.703 -29.156 1 85.44 506 ASP B N 1
ATOM 8375 C CA . ASP B 1 506 ? -9.875 -22.938 -30.234 1 85.44 506 ASP B CA 1
ATOM 8376 C C . ASP B 1 506 ? -10.469 -21.531 -30.328 1 85.44 506 ASP B C 1
ATOM 8378 O O . ASP B 1 506 ? -10.969 -21.141 -31.391 1 85.44 506 ASP B O 1
ATOM 8382 N N . PHE B 1 507 ? -10.383 -20.797 -29.375 1 91.56 507 PHE B N 1
ATOM 8383 C CA . PHE B 1 507 ? -10.703 -19.375 -29.375 1 91.56 507 PHE B CA 1
ATOM 8384 C C . PHE B 1 507 ? -9.867 -18.641 -28.328 1 91.56 507 PHE B C 1
ATOM 8386 O O . PHE B 1 507 ? -9.414 -19.234 -27.359 1 91.56 507 PHE B O 1
ATOM 8393 N N . THR B 1 508 ? -9.68 -17.406 -28.625 1 95.38 508 THR B N 1
ATOM 8394 C CA . THR B 1 508 ? -8.969 -16.516 -27.719 1 95.38 508 THR B CA 1
ATOM 8395 C C . THR B 1 508 ? -9.938 -15.859 -26.734 1 95.38 508 THR B C 1
ATOM 8397 O O . THR B 1 508 ? -10.906 -15.227 -27.141 1 95.38 508 THR B O 1
ATOM 8400 N N . GLN B 1 509 ? -9.617 -16.047 -25.484 1 93.81 509 GLN B N 1
ATOM 8401 C CA . GLN B 1 509 ? -10.383 -15.375 -24.453 1 93.81 509 GLN B CA 1
ATOM 8402 C C . GLN B 1 509 ? -9.875 -13.945 -24.234 1 93.81 509 GLN B C 1
ATOM 8404 O O . GLN B 1 509 ? -8.672 -13.695 -24.281 1 93.81 509 GLN B O 1
ATOM 8409 N N . TYR B 1 510 ? -10.828 -13.023 -24.078 1 91.38 510 TYR B N 1
ATOM 8410 C CA . TYR B 1 510 ? -10.43 -11.641 -23.891 1 91.38 510 TYR B CA 1
ATOM 8411 C C . TYR B 1 510 ? -11.336 -10.953 -22.859 1 91.38 510 TYR B C 1
ATOM 8413 O O . TYR B 1 510 ? -12.414 -11.453 -22.547 1 91.38 510 TYR B O 1
ATOM 8421 N N . GLU B 1 511 ? -10.828 -9.82 -22.281 1 86.12 511 GLU B N 1
ATOM 8422 C CA . GLU B 1 511 ? -11.57 -8.977 -21.344 1 86.12 511 GLU B CA 1
ATOM 8423 C C . GLU B 1 511 ? -12.297 -7.855 -22.078 1 86.12 511 GLU B C 1
ATOM 8425 O O . GLU B 1 511 ? -11.898 -7.461 -23.172 1 86.12 511 GLU B O 1
ATOM 8430 N N . ASN B 1 512 ? -13.242 -7.258 -21.484 1 81.88 512 ASN B N 1
ATOM 8431 C CA . ASN B 1 512 ? -14.125 -6.258 -22.094 1 81.88 512 ASN B CA 1
ATOM 8432 C C . ASN B 1 512 ? -13.344 -5.016 -22.516 1 81.88 512 ASN B C 1
ATOM 8434 O O . ASN B 1 512 ? -13.805 -4.258 -23.375 1 81.88 512 ASN B O 1
ATOM 8438 N N . HIS B 1 513 ? -12.18 -4.828 -22.109 1 84.81 513 HIS B N 1
ATOM 8439 C CA . HIS B 1 513 ? -11.508 -3.557 -22.359 1 84.81 513 HIS B CA 1
ATOM 8440 C C . HIS B 1 513 ? -10.633 -3.621 -23.594 1 84.81 513 HIS B C 1
ATOM 8442 O O . HIS B 1 513 ? -10.023 -2.621 -23.984 1 84.81 513 HIS B O 1
ATOM 8448 N N . VAL B 1 514 ? -10.633 -4.734 -24.312 1 90.88 514 VAL B N 1
ATOM 8449 C CA . VAL B 1 514 ? -9.898 -4.82 -25.578 1 90.88 514 VAL B CA 1
ATOM 8450 C C . VAL B 1 514 ? -10.648 -4.062 -26.672 1 90.88 514 VAL B C 1
ATOM 8452 O O . VAL B 1 514 ? -11.859 -4.223 -26.812 1 90.88 514 VAL B O 1
ATOM 8455 N N . PRO B 1 515 ? -9.977 -3.246 -27.484 1 93.56 515 PRO B N 1
ATOM 8456 C CA . PRO B 1 515 ? -10.664 -2.465 -28.516 1 93.56 515 PRO B CA 1
ATOM 8457 C C . PRO B 1 515 ? -11.375 -3.342 -29.547 1 93.56 515 PRO B C 1
ATOM 8459 O O . PRO B 1 515 ? -10.75 -4.223 -30.141 1 93.56 515 PRO B O 1
ATOM 8462 N N . GLN B 1 516 ? -12.555 -3.021 -29.828 1 92.56 516 GLN B N 1
ATOM 8463 C CA . GLN B 1 516 ? -13.383 -3.816 -30.734 1 92.56 516 GLN B CA 1
ATOM 8464 C C . GLN B 1 516 ? -12.875 -3.725 -32.156 1 92.56 516 GLN B C 1
ATOM 8466 O O . GLN B 1 516 ? -12.945 -4.695 -32.938 1 92.56 516 GLN B O 1
ATOM 8471 N N . GLU B 1 517 ? -12.406 -2.555 -32.5 1 94.62 517 GLU B N 1
ATOM 8472 C CA . GLU B 1 517 ? -11.883 -2.379 -33.844 1 94.62 517 GLU B CA 1
ATOM 8473 C C . GLU B 1 517 ? -10.672 -3.279 -34.094 1 94.62 517 GLU B C 1
ATOM 8475 O O . GLU B 1 517 ? -10.508 -3.812 -35.188 1 94.62 517 GLU B O 1
ATOM 8480 N N . LEU B 1 518 ? -9.891 -3.42 -33.125 1 94.94 518 LEU B N 1
ATOM 8481 C CA . LEU B 1 518 ? -8.75 -4.324 -33.188 1 94.94 518 LEU B CA 1
ATOM 8482 C C . LEU B 1 518 ? -9.211 -5.766 -33.375 1 94.94 518 LEU B C 1
ATOM 8484 O O . LEU B 1 518 ? -8.68 -6.488 -34.219 1 94.94 518 LEU B O 1
ATOM 8488 N N . MET B 1 519 ? -10.172 -6.168 -32.688 1 94.56 519 MET B N 1
ATOM 8489 C CA . MET B 1 519 ? -10.688 -7.531 -32.75 1 94.56 519 MET B CA 1
ATOM 8490 C C . MET B 1 519 ? -11.273 -7.836 -34.125 1 94.56 519 MET B C 1
ATOM 8492 O O . MET B 1 519 ? -11.102 -8.938 -34.625 1 94.56 519 MET B O 1
ATOM 8496 N N . LYS B 1 520 ? -11.977 -6.863 -34.656 1 95.69 520 LYS B N 1
ATOM 8497 C CA . LYS B 1 520 ? -12.57 -7.039 -35.969 1 95.69 520 LYS B CA 1
ATOM 8498 C C . LYS B 1 520 ? -11.5 -7.32 -37.031 1 95.69 520 LYS B C 1
ATOM 8500 O O . LYS B 1 520 ? -11.68 -8.188 -37.906 1 95.69 520 LYS B O 1
ATOM 8505 N N . ILE B 1 521 ? -10.469 -6.574 -36.906 1 97 521 ILE B N 1
ATOM 8506 C CA . ILE B 1 521 ? -9.375 -6.762 -37.875 1 97 521 ILE B CA 1
ATOM 8507 C C . ILE B 1 521 ? -8.727 -8.125 -37.656 1 97 521 ILE B C 1
ATOM 8509 O O . ILE B 1 521 ? -8.398 -8.82 -38.625 1 97 521 ILE B O 1
ATOM 8513 N N . LEU B 1 522 ? -8.523 -8.578 -36.438 1 97.81 522 LEU B N 1
ATOM 8514 C CA . LEU B 1 522 ? -7.914 -9.859 -36.125 1 97.81 522 LEU B CA 1
ATOM 8515 C C . LEU B 1 522 ? -8.766 -11.008 -36.656 1 97.81 522 LEU B C 1
ATOM 8517 O O . LEU B 1 522 ? -8.227 -12.039 -37.062 1 97.81 522 LEU B O 1
ATOM 8521 N N . VAL B 1 523 ? -10.062 -10.852 -36.656 1 97.56 523 VAL B N 1
ATOM 8522 C CA . VAL B 1 523 ? -10.961 -11.875 -37.156 1 97.56 523 VAL B CA 1
ATOM 8523 C C . VAL B 1 523 ? -10.938 -11.883 -38.688 1 97.56 523 VAL B C 1
ATOM 8525 O O . VAL B 1 523 ? -10.727 -12.93 -39.312 1 97.56 523 VAL B O 1
ATOM 8528 N N . SER B 1 524 ? -11.109 -10.719 -39.281 1 97.62 524 SER B N 1
ATOM 8529 C CA . SER B 1 524 ? -11.312 -10.641 -40.719 1 97.62 524 SER B CA 1
ATOM 8530 C C . SER B 1 524 ? -10 -10.875 -41.469 1 97.62 524 SER B C 1
ATOM 8532 O O . SER B 1 524 ? -9.977 -11.602 -42.469 1 97.62 524 SER B O 1
ATOM 8534 N N . LYS B 1 525 ? -8.992 -10.266 -41 1 97.75 525 LYS B N 1
ATOM 8535 C CA . LYS B 1 525 ? -7.73 -10.305 -41.75 1 97.75 525 LYS B CA 1
ATOM 8536 C C . LYS B 1 525 ? -6.895 -11.516 -41.344 1 97.75 525 LYS B C 1
ATOM 8538 O O . LYS B 1 525 ? -6.219 -12.109 -42.188 1 97.75 525 LYS B O 1
ATOM 8543 N N . TYR B 1 526 ? -6.934 -11.914 -40.094 1 98 526 TYR B N 1
ATOM 8544 C CA . TYR B 1 526 ? -5.98 -12.906 -39.594 1 98 526 TYR B CA 1
ATOM 8545 C C . TYR B 1 526 ? -6.68 -14.211 -39.25 1 98 526 TYR B C 1
ATOM 8547 O O . TYR B 1 526 ? -6.035 -15.18 -38.844 1 98 526 TYR B O 1
ATOM 8555 N N . ASN B 1 527 ? -7.988 -14.297 -39.312 1 97.5 527 ASN B N 1
ATOM 8556 C CA . ASN B 1 527 ? -8.805 -15.484 -39.094 1 97.5 527 ASN B CA 1
ATOM 8557 C C . ASN B 1 527 ? -8.758 -15.93 -37.625 1 97.5 527 ASN B C 1
ATOM 8559 O O . ASN B 1 527 ? -8.758 -17.125 -37.344 1 97.5 527 ASN B O 1
ATOM 8563 N N . GLN B 1 528 ? -8.562 -14.992 -36.719 1 97.75 528 GLN B N 1
ATOM 8564 C CA . GLN B 1 528 ? -8.586 -15.305 -35.312 1 97.75 528 GLN B CA 1
ATOM 8565 C C . GLN B 1 528 ? -10.016 -15.469 -34.812 1 97.75 528 GLN B C 1
ATOM 8567 O O . GLN B 1 528 ? -10.953 -14.938 -35.406 1 97.75 528 GLN B O 1
ATOM 8572 N N . LYS B 1 529 ? -10.219 -16.219 -33.719 1 96.44 529 LYS B N 1
ATOM 8573 C CA . LYS B 1 529 ? -11.508 -16.438 -33.062 1 96.44 529 LYS B CA 1
ATOM 8574 C C . LYS B 1 529 ? -11.469 -15.953 -31.625 1 96.44 529 LYS B C 1
ATOM 8576 O O . LYS B 1 529 ? -10.469 -16.156 -30.922 1 96.44 529 LYS B O 1
ATOM 8581 N N . PHE B 1 530 ? -12.578 -15.336 -31.219 1 95.06 530 PHE B N 1
ATOM 8582 C CA . PHE B 1 530 ? -12.586 -14.742 -29.891 1 95.06 530 PHE B CA 1
ATOM 8583 C C . PHE B 1 530 ? -13.836 -15.148 -29.125 1 95.06 530 PHE B C 1
ATOM 8585 O O . PHE B 1 530 ? -14.867 -15.461 -29.719 1 95.06 530 PHE B O 1
ATOM 8592 N N . ARG B 1 531 ? -13.68 -15.172 -27.797 1 92 531 ARG B N 1
ATOM 8593 C CA . ARG B 1 531 ? -14.789 -15.336 -26.875 1 92 531 ARG B CA 1
ATOM 8594 C C . ARG B 1 531 ? -14.625 -14.414 -25.656 1 92 531 ARG B C 1
ATOM 8596 O O . ARG B 1 531 ? -13.578 -14.414 -25.016 1 92 531 ARG B O 1
ATOM 8603 N N . LEU B 1 532 ? -15.648 -13.68 -25.406 1 88.56 532 LEU B N 1
ATOM 8604 C CA . LEU B 1 532 ? -15.648 -12.836 -24.219 1 88.56 532 LEU B CA 1
ATOM 8605 C C . LEU B 1 532 ? -15.719 -13.688 -22.953 1 88.56 532 LEU B C 1
ATOM 8607 O O . LEU B 1 532 ? -16.531 -14.617 -22.875 1 88.56 532 LEU B O 1
ATOM 8611 N N . THR B 1 533 ? -14.758 -13.445 -22.094 1 81.31 533 THR B N 1
ATOM 8612 C CA . THR B 1 533 ? -14.734 -14.172 -20.828 1 81.31 533 THR B CA 1
ATOM 8613 C C . THR B 1 533 ? -14.828 -13.219 -19.656 1 81.31 533 THR B C 1
ATOM 8615 O O . THR B 1 533 ? -14.016 -12.305 -19.516 1 81.31 533 THR B O 1
ATOM 8618 N N . SER B 1 534 ? -15.836 -13.492 -18.844 1 69.25 534 SER B N 1
ATOM 8619 C CA . SER B 1 534 ? -16.031 -12.711 -17.625 1 69.25 534 SER B CA 1
ATOM 8620 C C . SER B 1 534 ? -15.219 -13.266 -16.469 1 69.25 534 SER B C 1
ATOM 8622 O O . SER B 1 534 ? -15.016 -14.477 -16.375 1 69.25 534 SER B O 1
ATOM 8624 N N . GLY B 1 535 ? -14.789 -12.477 -15.617 1 60.53 535 GLY B N 1
ATOM 8625 C CA . GLY B 1 535 ? -14.055 -12.898 -14.43 1 60.53 535 GLY B CA 1
ATOM 8626 C C . GLY B 1 535 ? -12.656 -13.383 -14.742 1 60.53 535 GLY B C 1
ATOM 8627 O O . GLY B 1 535 ? -12.148 -14.289 -14.078 1 60.53 535 GLY B O 1
ATOM 8628 N N . PHE B 1 536 ? -12.266 -12.906 -15.711 1 60.44 536 PHE B N 1
ATOM 8629 C CA . PHE B 1 536 ? -10.992 -13.266 -16.328 1 60.44 536 PHE B CA 1
ATOM 8630 C C . PHE B 1 536 ? -9.844 -13.102 -15.344 1 60.44 536 PHE B C 1
ATOM 8632 O O . PHE B 1 536 ? -9.562 -11.984 -14.898 1 60.44 536 PHE B O 1
ATOM 8639 N N . GLU B 1 537 ? -9.297 -14.43 -15.055 1 75.75 537 GLU B N 1
ATOM 8640 C CA . GLU B 1 537 ? -8.305 -14.492 -13.992 1 75.75 537 GLU B CA 1
ATOM 8641 C C . GLU B 1 537 ? -6.906 -14.742 -14.547 1 75.75 537 GLU B C 1
ATOM 8643 O O . GLU B 1 537 ? -6.699 -15.68 -15.328 1 75.75 537 GLU B O 1
ATOM 8648 N N . GLY B 1 538 ? -5.879 -13.906 -14.656 1 89.81 538 GLY B N 1
ATOM 8649 C CA . GLY B 1 538 ? -4.434 -13.828 -14.805 1 89.81 538 GLY B CA 1
ATOM 8650 C C . GLY B 1 538 ? -3.816 -12.688 -14.016 1 89.81 538 GLY B C 1
ATOM 8651 O O . GLY B 1 538 ? -3.672 -11.578 -14.523 1 89.81 538 GLY B O 1
ATOM 8652 N N . ILE B 1 539 ? -3.547 -13.055 -12.781 1 95.19 539 ILE B N 1
ATOM 8653 C CA . ILE B 1 539 ? -3.145 -12.039 -11.812 1 95.19 539 ILE B CA 1
ATOM 8654 C C . ILE B 1 539 ? -1.628 -12.055 -11.648 1 95.19 539 ILE B C 1
ATOM 8656 O O . ILE B 1 539 ? -1.075 -12.961 -11.023 1 95.19 539 ILE B O 1
ATOM 8660 N N . VAL B 1 540 ? -0.996 -11.023 -12.094 1 97.5 540 VAL B N 1
ATOM 8661 C CA . VAL B 1 540 ? 0.463 -11 -12.133 1 97.5 540 VAL B CA 1
ATOM 8662 C C . VAL B 1 540 ? 1.004 -10.227 -10.938 1 97.5 540 VAL B C 1
ATOM 8664 O O . VAL B 1 540 ? 0.409 -9.227 -10.516 1 97.5 540 VAL B O 1
ATOM 8667 N N . GLN B 1 541 ? 2.051 -10.664 -10.312 1 98.38 541 GLN B N 1
ATOM 8668 C CA . GLN B 1 541 ? 2.924 -9.961 -9.383 1 98.38 541 GLN B CA 1
ATOM 8669 C C . GLN B 1 541 ? 4.348 -9.875 -9.922 1 98.38 541 GLN B C 1
ATOM 8671 O O . GLN B 1 541 ? 5.004 -10.891 -10.133 1 98.38 541 GLN B O 1
ATOM 8676 N N . ALA B 1 542 ? 4.879 -8.586 -10.078 1 98.81 542 ALA B N 1
ATOM 8677 C CA . ALA B 1 542 ? 6.176 -8.516 -10.742 1 98.81 542 ALA B CA 1
ATOM 8678 C C . ALA B 1 542 ? 7.031 -7.395 -10.164 1 98.81 542 ALA B C 1
ATOM 8680 O O . ALA B 1 542 ? 6.512 -6.355 -9.758 1 98.81 542 ALA B O 1
ATOM 8681 N N . ILE B 1 543 ? 8.266 -7.625 -10.109 1 98.88 543 ILE B N 1
ATOM 8682 C CA . ILE B 1 543 ? 9.336 -6.68 -9.805 1 98.88 543 ILE B CA 1
ATOM 8683 C C . ILE B 1 543 ? 10.211 -6.469 -11.031 1 98.88 543 ILE B C 1
ATOM 8685 O O . ILE B 1 543 ? 10.609 -7.43 -11.688 1 98.88 543 ILE B O 1
ATOM 8689 N N . TYR B 1 544 ? 10.484 -5.23 -11.391 1 98.81 544 TYR B N 1
ATOM 8690 C CA . TYR B 1 544 ? 11.375 -4.863 -12.484 1 98.81 544 TYR B CA 1
ATOM 8691 C C . TYR B 1 544 ? 12.484 -3.941 -12.008 1 98.81 544 TYR B C 1
ATOM 8693 O O . TYR B 1 544 ? 12.227 -2.955 -11.312 1 98.81 544 TYR B O 1
ATOM 8701 N N . VAL B 1 545 ? 13.688 -4.262 -12.328 1 98.69 545 VAL B N 1
ATOM 8702 C CA . VAL B 1 545 ? 14.836 -3.43 -11.977 1 98.69 545 VAL B CA 1
ATOM 8703 C C . VAL B 1 545 ? 15.359 -2.725 -13.219 1 98.69 545 VAL B C 1
ATOM 8705 O O . VAL B 1 545 ? 15.742 -3.377 -14.195 1 98.69 545 VAL B O 1
ATOM 8708 N N . ASP B 1 546 ? 15.438 -1.429 -13.164 1 97.06 546 ASP B N 1
ATOM 8709 C CA . ASP B 1 546 ? 15.875 -0.701 -14.352 1 97.06 546 ASP B CA 1
ATOM 8710 C C . ASP B 1 546 ? 17.391 -0.537 -14.367 1 97.06 546 ASP B C 1
ATOM 8712 O O . ASP B 1 546 ? 18.094 -1.153 -13.57 1 97.06 546 ASP B O 1
ATOM 8716 N N . SER B 1 547 ? 17.938 0.219 -15.328 1 94.25 547 SER B N 1
ATOM 8717 C CA . SER B 1 547 ? 19.375 0.351 -15.547 1 94.25 547 SER B CA 1
ATOM 8718 C C . SER B 1 547 ? 20.016 1.185 -14.453 1 94.25 547 SER B C 1
ATOM 8720 O O . SER B 1 547 ? 21.234 1.112 -14.242 1 94.25 547 SER B O 1
ATOM 8722 N N . ASN B 1 548 ? 19.234 1.963 -13.727 1 94.5 548 ASN B N 1
ATOM 8723 C CA . ASN B 1 548 ? 19.75 2.766 -12.617 1 94.5 548 ASN B CA 1
ATOM 8724 C C . ASN B 1 548 ? 19.625 2.035 -11.289 1 94.5 548 ASN B C 1
ATOM 8726 O O . ASN B 1 548 ? 19.781 2.637 -10.227 1 94.5 548 ASN B O 1
ATOM 8730 N N . ASP B 1 549 ? 19.188 0.778 -11.336 1 95.56 549 ASP B N 1
ATOM 8731 C CA . ASP B 1 549 ? 19.031 -0.095 -10.18 1 95.56 549 ASP B CA 1
ATOM 8732 C C . ASP B 1 549 ? 17.828 0.339 -9.336 1 95.56 549 ASP B C 1
ATOM 8734 O O . ASP B 1 549 ? 17.781 0.05 -8.141 1 95.56 549 ASP B O 1
ATOM 8738 N N . ASP B 1 550 ? 16.984 1.155 -9.953 1 97.44 550 ASP B N 1
ATOM 8739 C CA . ASP B 1 550 ? 15.703 1.414 -9.297 1 97.44 550 ASP B CA 1
ATOM 8740 C C . ASP B 1 550 ? 14.773 0.208 -9.414 1 97.44 550 ASP B C 1
ATOM 8742 O O . ASP B 1 550 ? 14.711 -0.433 -10.469 1 97.44 550 ASP B O 1
ATOM 8746 N N . ILE B 1 551 ? 14.164 -0.113 -8.352 1 98.62 551 ILE B N 1
ATOM 8747 C CA . ILE B 1 551 ? 13.273 -1.264 -8.297 1 98.62 551 ILE B CA 1
ATOM 8748 C C . ILE B 1 551 ? 11.82 -0.798 -8.445 1 98.62 551 ILE B C 1
ATOM 8750 O O . ILE B 1 551 ? 11.305 -0.095 -7.574 1 98.62 551 ILE B O 1
ATOM 8754 N N . TYR B 1 552 ? 11.164 -1.166 -9.5 1 98.38 552 TYR B N 1
ATOM 8755 C CA . TYR B 1 552 ? 9.75 -0.886 -9.719 1 98.38 552 TYR B CA 1
ATOM 8756 C C . TYR B 1 552 ? 8.906 -2.131 -9.469 1 98.38 552 TYR B C 1
ATOM 8758 O O . TYR B 1 552 ? 9.289 -3.236 -9.867 1 98.38 552 TYR B O 1
ATOM 8766 N N . VAL B 1 553 ? 7.836 -2.002 -8.797 1 98.44 553 VAL B N 1
ATOM 8767 C CA . VAL B 1 553 ? 7.031 -3.145 -8.375 1 98.44 553 VAL B CA 1
ATOM 8768 C C . VAL B 1 553 ? 5.551 -2.848 -8.586 1 98.44 553 VAL B C 1
ATOM 8770 O O . VAL B 1 553 ? 5.09 -1.733 -8.328 1 98.44 553 VAL B O 1
ATOM 8773 N N . ASN B 1 554 ? 4.836 -3.791 -9.094 1 97.44 554 ASN B N 1
ATOM 8774 C CA . ASN B 1 554 ? 3.391 -3.67 -9.258 1 97.44 554 ASN B CA 1
ATOM 8775 C C . ASN B 1 554 ? 2.695 -5.023 -9.125 1 97.44 554 ASN B C 1
ATOM 8777 O O . ASN B 1 554 ? 3.273 -6.055 -9.469 1 97.44 554 ASN B O 1
ATOM 8781 N N . GLY B 1 555 ? 1.549 -5.023 -8.516 1 96.25 555 GLY B N 1
ATOM 8782 C CA . GLY B 1 555 ? 0.63 -6.152 -8.5 1 96.25 555 GLY B CA 1
ATOM 8783 C C . GLY B 1 555 ? -0.637 -5.898 -9.297 1 96.25 555 GLY B C 1
ATOM 8784 O O . GLY B 1 555 ? -1.133 -4.77 -9.344 1 96.25 555 GLY B O 1
ATOM 8785 N N . ASP B 1 556 ? -1.236 -6.887 -9.781 1 95.88 556 ASP B N 1
ATOM 8786 C CA . ASP B 1 556 ? -2.385 -6.816 -10.68 1 95.88 556 ASP B CA 1
ATOM 8787 C C . ASP B 1 556 ? -3.641 -6.375 -9.93 1 95.88 556 ASP B C 1
ATOM 8789 O O . ASP B 1 556 ? -4.098 -7.059 -9.016 1 95.88 556 ASP B O 1
ATOM 8793 N N . PHE B 1 557 ? -4.258 -5.25 -10.375 1 92.38 557 PHE B N 1
ATOM 8794 C CA . PHE B 1 557 ? -5.418 -4.66 -9.727 1 92.38 557 PHE B CA 1
ATOM 8795 C C . PHE B 1 557 ? -6.613 -5.605 -9.789 1 92.38 557 PHE B C 1
ATOM 8797 O O . PHE B 1 557 ? -7.523 -5.523 -8.961 1 92.38 557 PHE B O 1
ATOM 8804 N N . ARG B 1 558 ? -6.617 -6.543 -10.672 1 94.06 558 ARG B N 1
ATOM 8805 C CA . ARG B 1 558 ? -7.738 -7.445 -10.906 1 94.06 558 ARG B CA 1
ATOM 8806 C C . ARG B 1 558 ? -7.934 -8.391 -9.727 1 94.06 558 ARG B C 1
ATOM 8808 O O . ARG B 1 558 ? -8.984 -9.031 -9.602 1 94.06 558 ARG B O 1
ATOM 8815 N N . ARG B 1 559 ? -6.918 -8.492 -8.852 1 92.06 559 ARG B N 1
ATOM 8816 C CA . ARG B 1 559 ? -7.027 -9.406 -7.715 1 92.06 559 ARG B CA 1
ATOM 8817 C C . ARG B 1 559 ? -8.031 -8.883 -6.688 1 92.06 559 ARG B C 1
ATOM 8819 O O . ARG B 1 559 ? -8.609 -9.656 -5.926 1 92.06 559 ARG B O 1
ATOM 8826 N N . LYS B 1 560 ? -8.125 -7.539 -6.535 1 93.25 560 LYS B N 1
ATOM 8827 C CA . LYS B 1 560 ? -9.094 -6.887 -5.664 1 93.25 560 LYS B CA 1
ATOM 8828 C C . LYS B 1 560 ? -8.898 -7.305 -4.211 1 93.25 560 LYS B C 1
ATOM 8830 O O . LYS B 1 560 ? -9.859 -7.668 -3.527 1 93.25 560 LYS B O 1
ATOM 8835 N N . THR B 1 561 ? -7.699 -7.324 -3.748 1 95.75 561 THR B N 1
ATOM 8836 C CA . THR B 1 561 ? -7.336 -7.672 -2.379 1 95.75 561 THR B CA 1
ATOM 8837 C C . THR B 1 561 ? -6.496 -6.566 -1.743 1 95.75 561 THR B C 1
ATOM 8839 O O . THR B 1 561 ? -5.57 -6.848 -0.979 1 95.75 561 THR B O 1
ATOM 8842 N N . ASP B 1 562 ? -6.723 -5.348 -2.1 1 92.69 562 ASP B N 1
ATOM 8843 C CA . ASP B 1 562 ? -5.91 -4.238 -1.61 1 92.69 562 ASP B CA 1
ATOM 8844 C C . ASP B 1 562 ? -4.43 -4.48 -1.89 1 92.69 562 ASP B C 1
ATOM 8846 O O . ASP B 1 562 ? -3.588 -4.301 -1.007 1 92.69 562 ASP B O 1
ATOM 8850 N N . MET B 1 563 ? -4.262 -4.969 -3.043 1 91.44 563 MET B N 1
ATOM 8851 C CA . MET B 1 563 ? -2.895 -5.336 -3.398 1 91.44 563 MET B CA 1
ATOM 8852 C C . MET B 1 563 ? -2.002 -4.102 -3.482 1 91.44 563 MET B C 1
ATOM 8854 O O . MET B 1 563 ? -2.311 -3.154 -4.207 1 91.44 563 MET B O 1
ATOM 8858 N N . HIS B 1 564 ? -0.9 -4.086 -2.736 1 94.38 564 HIS B N 1
ATOM 8859 C CA . HIS B 1 564 ? 0.183 -3.113 -2.818 1 94.38 564 HIS B CA 1
ATOM 8860 C C . HIS B 1 564 ? 1.516 -3.738 -2.418 1 94.38 564 HIS B C 1
ATOM 8862 O O . HIS B 1 564 ? 1.556 -4.641 -1.578 1 94.38 564 HIS B O 1
ATOM 8868 N N . PRO B 1 565 ? 2.6 -3.26 -3.059 1 97.31 565 PRO B N 1
ATOM 8869 C CA . PRO B 1 565 ? 3.916 -3.818 -2.742 1 97.31 565 PRO B CA 1
ATOM 8870 C C . PRO B 1 565 ? 4.461 -3.32 -1.406 1 97.31 565 PRO B C 1
ATOM 8872 O O . PRO B 1 565 ? 3.889 -2.412 -0.801 1 97.31 565 PRO B O 1
ATOM 8875 N N . GLY B 1 566 ? 5.461 -3.996 -0.903 1 97.31 566 GLY B N 1
ATOM 8876 C CA . GLY B 1 566 ? 6.297 -3.547 0.198 1 97.31 566 GLY B CA 1
ATOM 8877 C C . GLY B 1 566 ? 7.773 -3.504 -0.151 1 97.31 566 GLY B C 1
ATOM 8878 O O . GLY B 1 566 ? 8.234 -4.258 -1.008 1 97.31 566 GLY B O 1
ATOM 8879 N N . GLY B 1 567 ? 8.477 -2.549 0.435 1 97.88 567 GLY B N 1
ATOM 8880 C CA . GLY B 1 567 ? 9.906 -2.461 0.217 1 97.88 567 GLY B CA 1
ATOM 8881 C C . GLY B 1 567 ? 10.547 -1.275 0.916 1 97.88 567 GLY B C 1
ATOM 8882 O O . GLY B 1 567 ? 9.961 -0.705 1.84 1 97.88 567 GLY B O 1
ATOM 8883 N N . TYR B 1 568 ? 11.797 -1.051 0.617 1 97.31 568 TYR B N 1
ATOM 8884 C CA . TYR B 1 568 ? 12.5 0.129 1.106 1 97.31 568 TYR B CA 1
ATOM 8885 C C . TYR B 1 568 ? 13.648 0.501 0.179 1 97.31 568 TYR B C 1
ATOM 8887 O O . TYR B 1 568 ? 14.125 -0.333 -0.593 1 97.31 568 TYR B O 1
#

Solvent-accessible surface area (backbone atoms only — not comparable to full-atom values): 53996 Å² total; per-residue (Å²): 132,72,85,47,43,95,83,55,36,55,72,64,68,77,84,72,53,41,31,52,49,77,29,54,39,28,38,29,25,25,68,27,18,69,25,7,47,46,16,29,54,32,41,48,56,57,24,32,24,54,40,14,46,50,22,20,50,57,25,35,27,66,66,37,45,40,12,16,31,68,23,8,18,28,39,32,24,37,38,38,40,87,77,63,45,41,33,25,44,40,9,58,36,24,34,28,74,78,48,49,47,63,73,40,68,92,39,67,61,41,25,44,40,43,41,58,1,38,27,44,55,20,24,60,53,35,50,49,50,45,48,74,75,60,33,62,79,58,58,52,69,39,66,43,43,44,64,42,32,51,36,20,60,54,25,34,53,32,30,58,41,54,20,52,52,35,61,74,41,36,74,61,34,74,74,33,80,58,36,44,88,57,40,34,80,91,72,72,37,48,54,45,55,34,39,63,46,62,37,53,42,32,21,54,42,47,48,54,45,38,71,41,94,50,46,54,50,38,52,30,66,31,70,50,24,53,52,51,33,51,55,33,40,76,58,65,15,64,52,46,63,65,47,42,56,66,59,70,57,47,72,35,81,65,42,43,63,31,58,76,55,51,75,58,34,30,40,36,21,40,57,52,29,33,27,23,43,38,25,52,33,29,39,37,38,49,33,74,79,44,44,72,72,35,69,52,61,44,82,53,53,40,55,64,58,53,52,53,52,43,51,32,28,26,44,26,37,28,53,55,35,62,36,12,24,38,93,82,28,61,65,19,47,55,48,41,56,44,44,40,35,66,68,47,36,53,53,56,51,73,65,65,67,81,50,60,74,63,71,70,74,48,69,36,84,57,45,36,64,57,73,51,34,29,33,32,29,37,16,23,35,20,74,76,50,22,32,27,10,34,26,31,21,16,25,37,72,30,13,8,68,39,33,42,86,73,45,49,40,48,32,13,12,49,50,41,28,28,27,43,72,90,49,54,43,100,79,69,26,36,40,20,72,59,26,46,47,41,54,61,39,40,44,51,40,39,50,39,20,25,41,30,28,29,70,82,79,39,46,60,37,33,26,29,25,28,15,28,16,62,34,14,30,54,40,40,29,46,30,54,44,36,26,62,24,31,65,39,52,67,51,60,27,57,67,47,79,60,76,44,31,55,40,72,61,84,40,28,34,31,48,91,59,56,40,64,63,52,51,51,47,33,32,73,70,26,54,49,49,76,42,86,40,82,84,74,53,45,37,34,21,37,37,40,38,51,96,84,55,41,34,37,32,30,37,36,64,87,51,44,32,69,46,34,62,22,60,46,133,73,87,46,45,95,83,57,35,55,72,63,67,77,83,70,53,42,31,53,49,77,29,53,39,28,40,29,25,25,67,28,17,70,25,6,46,46,15,30,53,34,40,49,54,56,24,32,24,54,43,13,47,51,23,20,48,57,26,36,27,65,61,36,46,41,14,16,31,67,23,9,18,29,39,33,24,36,38,37,40,87,76,63,45,40,33,23,44,40,8,57,33,24,34,28,73,78,50,49,48,62,73,42,68,92,38,67,60,41,25,45,40,44,42,58,2,39,27,43,54,21,26,60,54,35,51,49,51,46,47,75,74,60,34,62,78,58,60,53,70,39,67,42,44,43,63,42,31,51,35,21,60,52,24,33,56,33,30,56,42,54,20,51,53,35,61,73,42,36,73,61,32,73,74,32,81,56,38,44,89,56,40,34,80,91,72,73,37,49,53,46,55,34,38,65,47,62,37,53,41,32,21,52,42,45,46,53,45,37,72,40,94,49,46,56,50,37,52,28,66,32,69,50,25,52,51,51,33,51,56,34,43,75,58,65,16,65,54,45,62,65,46,43,56,66,59,70,61,45,72,33,80,67,42,44,62,32,58,76,54,50,77,58,32,30,39,36,21,41,57,51,29,33,27,23,42,37,23,53,32,30,39,38,38,50,34,75,79,44,45,72,74,34,70,51,61,44,82,52,53,40,55,64,58,54,52,53,49,44,51,32,30,27,44,27,37,27,53,53,37,62,36,12,24,39,92,81,28,61,67,20,48,56,47,41,55,43,42,40,34,66,67,47,35,53,54,55,50,72,67,65,66,80,51,59,73,64,71,70,73,48,69,33,63,77,44,37,66,56,71,49,35,29,33,31,28,38,17,23,36,20,72,77,49,24,33,28,9,34,26,31,20,15,26,39,72,32,14,8,69,38,34,42,85,72,44,49,39,49,31,14,12,48,50,41,29,28,26,44,72,89,51,55,43,100,79,68,26,34,39,21,74,58,26,46,47,40,53,62,40,40,45,49,40,39,49,40,20,25,43,30,27,28,70,82,80,39,46,59,37,34,25,30,25,29,16,29,14,61,34,15,30,53,41,41,28,48,30,53,45,34,27,60,25,30,65,38,51,68,51,61,26,56,64,47,81,60,73,43,31,57,39,71,62,81,40,28,33,31,48,90,58,56,41,63,63,52,50,51,47,33,32,73,70,24,55,51,48,74,41,86,40,81,84,72,52,48,38,36,21,38,38,41,38,50,97,85,54,41,33,37,34,29,37,36,64,88,52,44,32,70,46,32,60,22,61,45

Radius of gyration: 31.15 Å; Cα contacts (8 Å, |Δi|>4): 2921; chains: 2; bounding box: 60×93×78 Å

pLDDT: mean 94.3, std 9.11, range [21.25, 98.94]

Sequence (1136 aa):
MVQQDTDGTYKWAPPSNSYMAKYKRAAITSDHGICSDFGRGILLKGGNAIDATLASLFCLGATNPQSSGLGGGFIMTIYNSTTKRCNIIDARETAPKNSHQNMFTNNPNASKYGFLAIATPGELYGYWLAYTKYGSGNVTWSEIIQPTIDLCKNGVPVSEFLANVLKVKEKQFKTLPYMRNWINNATDRVYIAGDLIKRTKLARTLERISRSSDPVELFYRGDMANTIIKEIQANGGILNKEDLMNFKPVEHDEALINDHFSGSLVMCGPPPPSSFAVSQLIVSIMAKFYSPESNKDLLYKSPEFYHRLIEAEKFSYAKRTLLGDELFVKEASALAKNMTTKLYTDWIYALISDKAHPSDYYGAMHQAQKEDHGTSHVSTLDAQDNAVSATSTVNRWFGSSTESEELGIIWNDEMDDFSTPGMINGFGFAPSKTNFIKPGKKPMSSMSPMVIYDSITGKVKMVIGASGGSKIISAIAKPVIRTLFFNETIKEAIDAPLLHNQFTPDFTQYENHVPQELMKILVSKYNQKFRLTSGFEGIVQAIYVDSNDDIYVNGDFRRKTDMHPGGYMVQQDTDGTYKWAPPSNSYMAKYKRAAITSDHGICSDFGRGILLKGGNAIDATLASLFCLGATNPQSSGLGGGFIMTIYNSTTKRCNIIDARETAPKNSHQNMFTNNPNASKYGFLAIATPGELYGYWLAYTKYGSGNVTWSEIIQPTIDLCKNGVPVSEFLANVLKVKEKQFKTLPYMRNWINNATDRVYIAGDLIKRTKLARTLERISRSSDPVELFYRGDMANTIIKEIQANGGILNKEDLMNFKPVEHDEALINDHFSGSLVMCGPPPPSSFAVSQLIVSIMAKFYSPESNKDLLYKSPEFYHRLIEAEKFSYAKRTLLGDELFVKEASALAKNMTTKLYTDWIYALISDKAHPSDYYGAMHQAQKEDHGTSHVSTLDAQDNAVSATSTVNRWFGSSTESEELGIIWNDEMDDFSTPGMINGFGFAPSKTNFIKPGKKPMSSMSPMVIYDSITGKVKMVIGASGGSKIISAIAKPVIRTLFFNETIKEAIDAPLLHNQFTPDFTQYENHVPQELMKILVSKYNQKFRLTSGFEGIVQAIYVDSNDDIYVNGDFRRKTDMHPGGY

Secondary structure (DSSP, 8-state):
-----TTS---PPPP-S---EEESS-EEEESSHHHHHHHHHHHHTT--HHHHHHHHHHHHHHH-TTT-STTSEEEEEEEETTTTEEEEEE---B--TT--TTTTTT-GGGGTSSGGGPPBP-HHHHHHHHHHHH--SSS-HHHHHHHHHHHHHH-EE--HHHHHHHHHHHHHHHH-GGGGGGEETTTTEE--TT-EE--HHHHHHHHHHHH-S-HHHHHHTSHHHHHHHHHHHHTT----HHHHHH--PEEESS-EEE-SSSTTEEEEE--TTS-HHHHHHHHHHHHHH--TT--TTHHHH-HHHHHHHHHHHHHHHHHHTT---TTT-HHHHHHHHHHTSHHHHHHHHHH--SS---GGGGT--SEEPPP----EEEEEE-TTS-EEEEEEE-SSTTTTT-B-TTT-PBPP-GGGGSB-TT---TTSPEEPGGGB--TTPPPP-----EEEEETTT--EEEEEEEESGGGHHHHHHHHHHHHHHH---HHHHHHSPPEE--SSSSSEEE-TTS-HHHHHHHHHTT---EEE-TT---EEEEEEE-TT--EEEEE-GGG-S----EE-/-----TTS---PPPP-S---EEESS-EEEESSHHHHHHHHHHHHTT--HHHHHHHHHHHHHHH-TTT-STTSEEEEEEEETTTTEEEEEE---B--TT--TTTTTT-GGGGTSSGGGPPBP-HHHHHHHHHHHH--SSS-HHHHHHHHHHHHHH-EE--HHHHHHHHHHHHHHHH-GGGGGGEETTTTEE--TT-EE--HHHHHHHHHHHH-S-HHHHHHTSHHHHHHHHHHHHTT----HHHHHH--PEEESS-EEE-SSSTTEEEEE--TTS-HHHHHHHHHHHHHH--TT--TTHHHH-HHHHHHHHHHHHHHHHHHTT---TTT-HHHHHHHHHHTSHHHHHHHHHH--SS---GGGGT--SEEPPP---EEEEEEE-TTS-EEEEEEE-SSTTTTT-B-TTT-PBPP-GGGGSB-TT---TTSPEEPGGGB--TTPPPP-----EEEEETTT--EEEEEEEESGGGHHHHHHHHHHHHHHH---HHHHHHSPPEE--SSSSSEEE-TTS-HHHHHHHHHTT---EEE-TT---EEEEEEE-TT--EEEEE-GGG-S----EE-

Organism: Dracunculus medinensis (NCBI:txid318479)